Protein AF-0000000066463542 (afdb_homodimer)

Sequence (898 aa):
METLSVEIVIKILENLSKETLKVVRLTSKELSALASPLLFNRVYASSHLHDLEVLSSISRHPVLSLHVREIVFCGMFFHSSGIKTNNKSIPEDDLENGRQYYKSRLDEQNETLSSKEDLVIISTALARMPNIQMVVLTNHWLPTRDLLNHCDYETRVYGPEGQYGEGPYGDARSGGPLSRCYPRFAEKPDGWQQFIPGKISKYIRIDHGFTVMCQALSIAQVPVQMLSIDYSDPVMMDTAAIPGIYVGSFCVTLRMLNHFINAFRHLRKMSFSLFLYGFDHDCDMSDDMDNHTDEWLALMEGNVAKVFTAATDLEELAIDFTDKMHRITLNNFWGDHTWHRLRSLKLFRKRMYQNEMVELIRRHCKTLEVLHLYSIVIHGGGWPEVADVMRECVALRSLSFGRLGERVDHNNVKPVIIENLEEYVLRGGLGPIYDPDYRPQTPICASLDMETLSVEIVIKILENLSKETLKVVRLTSKELSALASPLLFNRVYASSHLHDLEVLSSISRHPVLSLHVREIVFCGMFFHSSGIKTNNKSIPEDDLENGRQYYKSRLDEQNETLSSKEDLVIISTALARMPNIQMVVLTNHWLPTRDLLNHCDYETRVYGPEGQYGEGPYGDARSGGPLSRCYPRFAEKPDGWQQFIPGKISKYIRIDHGFTVMCQALSIAQVPVQMLSIDYSDPVMMDTAAIPGIYVGSFCVTLRMLNHFINAFRHLRKMSFSLFLYGFDHDCDMSDDMDNHTDEWLALMEGNVAKVFTAATDLEELAIDFTDKMHRITLNNFWGDHTWHRLRSLKLFRKRMYQNEMVELIRRHCKTLEVLHLYSIVIHGGGWPEVADVMRECVALRSLSFGRLGERVDHNNVKPVIIENLEEYVLRGGLGPIYDPDYRPQTPICASLD

Foldseek 3Di:
DVPDDLVVLLVVLLPDFLVVLVVQLVPDVSSVLSSLLNNLQEAEAELFPVSLVVLLVQLPPLRSLASHAEYEYEQFAQDPVQLPDPDVVAPPVLNVVQSVVSVVRNVRSLVSVVVVVSLVSLLVSVLSRQNYAEYEYEFDQDDAPRLVPPAPPCPCVVPDPPPCPPADSVPQHHGHPCNRDPDPNYDTTGLDFDDPPPDPPSTDDSCVVVLSVLQSCLSSVHQYAEYEYRQDDVPDSDAFQSAWDELLVLLDDPVSLVSLLSNQQRYQEYATEYDYPDPPVPPPPDDPVVSNCSNVCSLVVLSQQSNNCSPQQHAEYHYEYGQVCQPPAPCSRNNLHARQNHAYYAYAQYEYEPVSLLSNCQSHLARHAEYEYELYEYEPDDVVVVLVSLLVRPNHNYYHYYLYWYDDDDFFTFTFDPVQSVCCSNPNHDDDRTDPPDDRPHGPVVRSD/DVPDDLVVLLVVLLPDFLVVLVVQLVPDVSSVLSSLLNNLQEAEAELFPVSLVVLLVQLPDLRSLASHAEYEYEQFAQDPVQLPDPPVVAPPVLNVVQSVVSVVRNVRSLVSVVVVVSLVSLLVSVLSRQNYAEYEYEFDQPDAPRLVPPDPPCPVVVPDPPPCDPDDVNPQHHGHPCNRDPDPNYDTTGLDFDDPPPDPPSTDDSCVVVLSVLQSCLSSVHQYAEYEYRQDDVPDPDDAFSAWDELLVLLDDPVSLVSLLSNQQRYQEYATEYDYPDPPPPPPDDDPVVSNCSNVCSLVVLSQQSNNCSNQQHAEYHYEYGQRCQVPAVCSRNNLHARQNHAEYAYHAYEYEPVSLLSNCQSHLARHAEYEYENYEYEPDDVVVVLVSLLVRPNHNYYHYYLYWYDDDPFFTFTFDPVQSVCCSNPNHDDDRTDPPDDRPHGPVVRRD

pLDDT: mean 76.53, std 20.56, range [27.59, 98.25]

Organism: Ajellomyces capsulatus (strain G186AR / H82 / ATCC MYA-2454 / RMSCC 2432) (NCBI:txid447093)

Nearest PDB structures (foldseek):
  3tsr-assembly1_E  TM=5.309E-01  e=2.185E-03  Mus musculus
  8xi3-assembly1_A  TM=5.609E-01  e=9.047E-03  Mus musculus
  3ogl-assembly1_B  TM=3.302E-01  e=1.943E-04  Arabidopsis thaliana
  7zgu-assembly1_A  TM=4.599E-01  e=2.213E-02  Homo sapiens
  5wfn-assembly2_D  TM=5.830E-01  e=1.471E-01  Homo sapiens

Radius of gyration: 33.73 Å; Cα contacts (8 Å, |Δi|>4): 1721; chains: 2; bounding box: 74×115×81 Å

Structure (mmCIF, N/CA/C/O backbone):
data_AF-0000000066463542-model_v1
#
loop_
_entity.id
_entity.type
_entity.pdbx_description
1 polymer 'F-box domain-containing protein'
#
loop_
_atom_site.group_PDB
_atom_site.id
_atom_site.type_symbol
_atom_site.label_atom_id
_atom_site.label_alt_id
_atom_site.label_comp_id
_atom_site.label_asym_id
_atom_site.label_entity_id
_atom_site.label_seq_id
_atom_site.pdbx_PDB_ins_code
_atom_site.Cartn_x
_atom_site.Cartn_y
_atom_site.Cartn_z
_atom_site.occupancy
_atom_site.B_iso_or_equiv
_atom_site.auth_seq_id
_atom_site.auth_comp_id
_atom_site.auth_asym_id
_atom_site.auth_atom_id
_atom_site.pdbx_PDB_model_num
ATOM 1 N N . MET A 1 1 ? 24.906 -0.129 37.594 1 47.53 1 MET A N 1
ATOM 2 C CA . MET A 1 1 ? 23.594 0.137 37.031 1 47.53 1 MET A CA 1
ATOM 3 C C . MET A 1 1 ? 22.578 -0.884 37.531 1 47.53 1 MET A C 1
ATOM 5 O O . MET A 1 1 ? 21.375 -0.712 37.344 1 47.53 1 MET A O 1
ATOM 9 N N . GLU A 1 2 ? 23.078 -1.938 38 1 54.16 2 GLU A N 1
ATOM 10 C CA . GLU A 1 2 ? 22.344 -3.043 38.594 1 54.16 2 GLU A CA 1
ATOM 11 C C . GLU A 1 2 ? 21.625 -2.602 39.875 1 54.16 2 GLU A C 1
ATOM 13 O O . GLU A 1 2 ? 20.672 -3.25 40.312 1 54.16 2 GLU A O 1
ATOM 18 N N . THR A 1 3 ? 22.062 -1.643 40.375 1 56.62 3 THR A N 1
ATOM 19 C CA . THR A 1 3 ? 21.531 -1.296 41.688 1 56.62 3 THR A CA 1
ATOM 20 C C . THR A 1 3 ? 20.516 -0.156 41.562 1 56.62 3 THR A C 1
ATOM 22 O O . THR A 1 3 ? 19.875 0.215 42.562 1 56.62 3 THR A O 1
ATOM 25 N N . LEU A 1 4 ? 20.5 0.449 40.469 1 58.25 4 LEU A N 1
ATOM 26 C CA . LEU A 1 4 ? 19.625 1.607 40.375 1 58.25 4 LEU A CA 1
ATOM 27 C C . LEU A 1 4 ? 18.203 1.188 39.969 1 58.25 4 LEU A C 1
ATOM 29 O O . LEU A 1 4 ? 18.031 0.198 39.25 1 58.25 4 LEU A O 1
ATOM 33 N N . SER A 1 5 ? 17.25 1.762 40.688 1 64.62 5 SER A N 1
ATOM 34 C CA . SER A 1 5 ? 15.859 1.52 40.312 1 64.62 5 SER A CA 1
ATOM 35 C C . SER A 1 5 ? 15.633 1.736 38.812 1 64.62 5 SER A C 1
ATOM 37 O O . SER A 1 5 ? 16.328 2.535 38.188 1 64.62 5 SER A O 1
ATOM 39 N N . VAL A 1 6 ? 14.836 0.883 38.188 1 64.81 6 VAL A N 1
ATOM 40 C CA . VAL A 1 6 ? 14.547 0.895 36.75 1 64.81 6 VAL A CA 1
ATOM 41 C C . VAL A 1 6 ? 14.141 2.303 36.344 1 64.81 6 VAL A C 1
ATOM 43 O O . VAL A 1 6 ? 14.516 2.754 35.25 1 64.81 6 VAL A O 1
ATOM 46 N N . GLU A 1 7 ? 13.516 2.973 37.25 1 63.69 7 GLU A N 1
ATOM 47 C CA . GLU A 1 7 ? 13.039 4.32 36.938 1 63.69 7 GLU A CA 1
ATOM 48 C C . GLU A 1 7 ? 14.203 5.289 36.781 1 63.69 7 GLU A C 1
ATOM 50 O O . GLU A 1 7 ? 14.188 6.145 35.875 1 63.69 7 GLU A O 1
ATOM 55 N N . ILE A 1 8 ? 15.102 5.16 37.625 1 63.06 8 ILE A N 1
ATOM 56 C CA . ILE A 1 8 ? 16.281 6.02 37.594 1 63.06 8 ILE A CA 1
ATOM 57 C C . ILE A 1 8 ? 17.109 5.691 36.344 1 63.06 8 ILE A C 1
ATOM 59 O O . ILE A 1 8 ? 17.625 6.59 35.688 1 63.06 8 ILE A O 1
ATOM 63 N N . VAL A 1 9 ? 17.141 4.414 36.094 1 65.75 9 VAL A N 1
ATOM 64 C CA . VAL A 1 9 ? 17.922 3.984 34.938 1 65.75 9 VAL A CA 1
ATOM 65 C C . VAL A 1 9 ? 17.297 4.559 33.656 1 65.75 9 VAL A C 1
ATOM 67 O O . VAL A 1 9 ? 18.016 5.066 32.781 1 65.75 9 VAL A O 1
ATOM 70 N N . ILE A 1 10 ? 16 4.555 33.656 1 64.94 10 ILE A N 1
ATOM 71 C CA . ILE A 1 10 ? 15.305 5.098 32.5 1 64.94 10 ILE A CA 1
ATOM 72 C C . ILE A 1 10 ? 15.602 6.59 32.375 1 64.94 10 ILE A C 1
ATOM 74 O O . ILE A 1 10 ? 15.867 7.086 31.281 1 64.94 10 ILE A O 1
ATOM 78 N N . LYS A 1 11 ? 15.617 7.176 33.5 1 64.75 11 LYS A N 1
ATOM 79 C CA . LYS A 1 11 ? 15.891 8.609 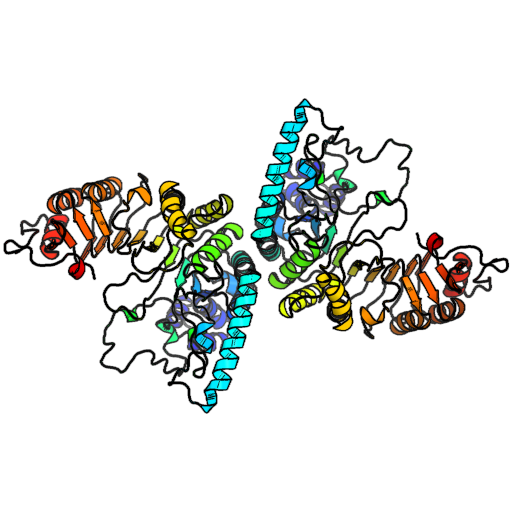33.5 1 64.75 11 LYS A CA 1
ATOM 80 C C . LYS A 1 11 ? 17.312 8.891 33.031 1 64.75 11 LYS A C 1
ATOM 82 O O . LYS A 1 11 ? 17.547 9.875 32.312 1 64.75 11 LYS A O 1
ATOM 87 N N . ILE A 1 12 ? 18.156 8.07 33.406 1 64.81 12 ILE A N 1
ATOM 88 C CA . ILE A 1 12 ? 19.547 8.211 32.969 1 64.81 12 ILE A CA 1
ATOM 89 C C . ILE A 1 12 ? 19.641 7.961 31.469 1 64.81 12 ILE A C 1
ATOM 91 O O . ILE A 1 12 ? 20.281 8.727 30.734 1 64.81 12 ILE A O 1
ATOM 95 N N . LEU A 1 13 ? 18.875 6.988 31.156 1 69.12 13 LEU A N 1
ATOM 96 C CA . LEU A 1 13 ? 18.969 6.594 29.75 1 69.12 13 LEU A CA 1
ATOM 97 C C . LEU A 1 13 ? 18.312 7.637 28.844 1 69.12 13 LEU A C 1
ATOM 99 O O . LEU A 1 13 ? 18.781 7.863 27.719 1 69.12 13 LEU A O 1
ATOM 103 N N . GLU A 1 14 ? 17.344 8.273 29.391 1 66.38 14 GLU A N 1
ATOM 104 C CA . GLU A 1 14 ? 16.641 9.312 28.656 1 66.38 14 GLU A CA 1
ATOM 105 C C . GLU A 1 14 ? 17.547 10.5 28.359 1 66.38 14 GLU A C 1
ATOM 107 O O . GLU A 1 14 ? 17.328 11.234 27.391 1 66.38 14 GLU A O 1
ATOM 112 N N . ASN A 1 15 ? 18.578 10.5 29.156 1 60.72 15 ASN A N 1
ATOM 113 C CA . ASN A 1 15 ? 19.5 11.62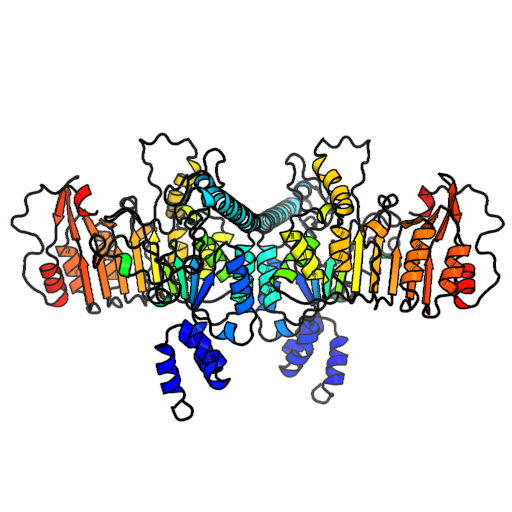5 29.016 1 60.72 15 ASN A CA 1
ATOM 114 C C . ASN A 1 15 ? 20.719 11.25 28.188 1 60.72 15 ASN A C 1
ATOM 116 O O . ASN A 1 15 ? 21.625 12.062 28 1 60.72 15 ASN A O 1
ATOM 120 N N . LEU A 1 16 ? 20.672 10.086 27.844 1 63.22 16 LEU A N 1
ATOM 121 C CA . LEU A 1 16 ? 21.812 9.648 27.047 1 63.22 16 LEU A CA 1
ATOM 122 C C . LEU A 1 16 ? 21.547 9.891 25.562 1 63.22 16 LEU A C 1
ATOM 124 O O . LEU A 1 16 ? 20.406 9.938 25.125 1 63.22 16 LEU A O 1
ATOM 128 N N . SER A 1 17 ? 22.719 10.242 24.969 1 61.91 17 SER A N 1
ATOM 129 C CA . SER A 1 17 ? 22.625 10.375 23.531 1 61.91 17 SER A CA 1
ATOM 130 C C . SER A 1 17 ? 22.203 9.062 22.875 1 61.91 17 SER A C 1
ATOM 132 O O . SER A 1 17 ? 22.344 7.992 23.484 1 61.91 17 SER A O 1
ATOM 134 N N . LYS A 1 18 ? 21.562 9.102 21.797 1 65.12 18 LYS A N 1
ATOM 135 C CA . LYS A 1 18 ? 21.125 7.895 21.094 1 65.12 18 LYS A CA 1
ATOM 136 C C . LYS A 1 18 ? 22.297 6.945 20.859 1 65.12 18 LYS A C 1
ATOM 138 O O . LYS A 1 18 ? 22.141 5.727 20.953 1 65.12 18 LYS A O 1
ATOM 143 N N . GLU A 1 19 ? 23.391 7.484 20.641 1 63.69 19 GLU A N 1
ATOM 144 C CA . GLU A 1 19 ? 24.578 6.668 20.406 1 63.69 19 GLU A CA 1
ATOM 145 C C . GLU A 1 19 ? 24.922 5.848 21.656 1 63.69 19 GLU A C 1
ATOM 147 O O . GLU A 1 19 ? 25.25 4.664 21.547 1 63.69 19 GLU A O 1
ATOM 152 N N . THR A 1 20 ? 24.844 6.668 22.672 1 65.44 20 THR A N 1
ATOM 153 C CA . THR A 1 20 ? 25.172 5.984 23.922 1 65.44 20 THR A CA 1
ATOM 154 C C . THR A 1 20 ? 24.125 4.918 24.234 1 65.44 20 THR A C 1
ATOM 156 O O . THR A 1 20 ? 24.453 3.844 24.75 1 65.44 20 THR A O 1
ATOM 159 N N . LEU A 1 21 ? 22.953 5.32 23.844 1 70.19 21 LEU A N 1
ATOM 160 C CA . LEU A 1 21 ? 21.875 4.375 24.109 1 70.19 21 LEU A CA 1
ATOM 161 C C . LEU A 1 21 ? 22.062 3.094 23.297 1 70.19 21 LEU A C 1
ATOM 163 O O . LEU A 1 21 ? 21.781 1.998 23.781 1 70.19 21 LEU A O 1
ATOM 167 N N . LYS A 1 22 ? 22.516 3.27 22.125 1 70.19 22 LYS A N 1
ATOM 168 C CA . LYS A 1 22 ? 22.781 2.098 21.297 1 70.19 22 LYS A CA 1
ATOM 169 C C . LYS A 1 22 ? 23.828 1.194 21.953 1 70.19 22 LYS A C 1
ATOM 171 O O . LYS A 1 22 ? 23.703 -0.032 21.906 1 70.19 22 LYS A O 1
ATOM 176 N N . VAL A 1 23 ? 24.828 1.8 22.547 1 71.19 23 VAL A N 1
ATOM 177 C CA . VAL A 1 23 ? 25.891 1.059 23.203 1 71.19 23 VAL A CA 1
ATOM 178 C C . VAL A 1 23 ? 25.359 0.388 24.469 1 71.19 23 VAL A C 1
ATOM 180 O O . VAL A 1 23 ? 25.703 -0.759 24.766 1 71.19 23 VAL A O 1
ATOM 183 N N . VAL A 1 24 ? 24.562 1.15 25.062 1 72.56 24 VAL A N 1
ATOM 184 C CA . VAL A 1 24 ? 24 0.66 26.328 1 72.56 24 VAL A CA 1
ATOM 185 C C . VAL A 1 24 ? 23.156 -0.581 26.062 1 72.56 24 VAL A C 1
ATOM 187 O O . VAL A 1 24 ? 23.156 -1.522 26.859 1 72.56 24 VAL A O 1
ATOM 190 N N . ARG A 1 25 ? 22.5 -0.54 24.953 1 72.69 25 ARG A N 1
ATOM 191 C CA . ARG A 1 25 ? 21.656 -1.667 24.594 1 72.69 25 ARG A CA 1
ATOM 192 C C . ARG A 1 25 ? 22.469 -2.947 24.453 1 72.69 25 ARG A C 1
ATOM 194 O O . ARG A 1 25 ? 21.969 -4.043 24.703 1 72.69 25 ARG A O 1
ATOM 201 N N . LEU A 1 26 ? 23.656 -2.785 24.062 1 70.44 26 LEU A N 1
ATOM 202 C CA . LEU A 1 26 ? 24.5 -3.934 23.781 1 70.44 26 LEU A CA 1
ATOM 203 C C . LEU A 1 26 ? 25.156 -4.461 25.062 1 70.44 26 LEU A C 1
ATOM 205 O O . LEU A 1 26 ? 25.812 -5.496 25.047 1 70.44 26 LEU A O 1
ATOM 209 N N . THR A 1 27 ? 24.984 -3.756 26.125 1 68.94 27 THR A N 1
ATOM 210 C CA . THR A 1 27 ? 25.719 -4.086 27.344 1 68.94 27 THR A CA 1
ATOM 211 C C . THR A 1 27 ? 25.016 -5.199 28.109 1 68.94 27 THR A C 1
ATOM 213 O O . THR A 1 27 ? 25.656 -6.086 28.672 1 68.94 27 THR A O 1
ATOM 216 N N . SER A 1 28 ? 23.719 -5.055 28.203 1 71.69 28 SER A N 1
ATOM 217 C CA . SER A 1 28 ? 22.953 -6.078 28.906 1 71.69 28 SER A CA 1
ATOM 218 C C . SER A 1 28 ? 21.516 -6.137 28.391 1 71.69 28 SER A C 1
ATOM 220 O O . SER A 1 28 ? 21.031 -5.176 27.781 1 71.69 28 SER A O 1
ATOM 222 N N . LYS A 1 29 ? 20.953 -7.258 28.609 1 72.5 29 LYS A N 1
ATOM 223 C CA . LYS A 1 29 ? 19.578 -7.473 28.188 1 72.5 29 LYS A CA 1
ATOM 224 C C . LYS A 1 29 ? 18.625 -6.5 28.891 1 72.5 29 LYS A C 1
ATOM 226 O O . LYS A 1 29 ? 17.672 -6.008 28.281 1 72.5 29 LYS A O 1
ATOM 231 N N . GLU A 1 30 ? 18.969 -6.27 30.125 1 67.06 30 GLU A N 1
ATOM 232 C CA . GLU A 1 30 ? 18.141 -5.367 30.906 1 67.06 30 GLU A CA 1
ATOM 233 C C . GLU A 1 30 ? 18.234 -3.936 30.391 1 67.06 30 GLU A C 1
ATOM 235 O O . GLU A 1 30 ? 17.203 -3.254 30.25 1 67.06 30 GLU A O 1
ATOM 240 N N . LEU A 1 31 ? 19.422 -3.613 30.125 1 69.88 31 LEU A N 1
ATOM 241 C CA . LEU A 1 31 ? 19.594 -2.248 29.641 1 69.88 31 LEU A CA 1
ATOM 242 C C . LEU A 1 31 ? 19.062 -2.1 28.219 1 69.88 31 LEU A C 1
ATOM 244 O O . LEU A 1 31 ? 18.547 -1.04 27.859 1 69.88 31 LEU A O 1
ATOM 248 N N . SER A 1 32 ? 19.172 -3.162 27.531 1 68.88 32 SER A N 1
ATOM 249 C CA . SER A 1 32 ? 18.594 -3.154 26.188 1 68.88 32 SER A CA 1
ATOM 250 C C . SER A 1 32 ? 17.094 -2.934 26.219 1 68.88 32 SER A C 1
ATOM 252 O O . SER A 1 32 ? 16.562 -2.131 25.453 1 68.88 32 SER A O 1
ATOM 254 N N . ALA A 1 33 ? 16.562 -3.561 27.141 1 67.94 33 ALA A N 1
ATOM 255 C CA . ALA A 1 33 ? 15.117 -3.451 27.297 1 67.94 33 ALA A CA 1
ATOM 256 C C . ALA A 1 33 ? 14.711 -2.037 27.703 1 67.94 33 ALA A C 1
ATOM 258 O O . ALA A 1 33 ? 13.664 -1.542 27.281 1 67.94 33 ALA A O 1
ATOM 259 N N . LEU A 1 34 ? 15.586 -1.459 28.484 1 66.12 34 LEU A N 1
ATOM 260 C CA . LEU A 1 34 ? 15.266 -0.129 28.984 1 66.12 34 LEU A CA 1
ATOM 261 C C . LEU A 1 34 ? 15.586 0.939 27.938 1 66.12 34 LEU A C 1
ATOM 263 O O . LEU A 1 34 ? 14.914 1.971 27.875 1 66.12 34 LEU A O 1
ATOM 267 N N . ALA A 1 35 ? 16.547 0.661 27.203 1 66.06 35 ALA A N 1
ATOM 268 C CA . ALA A 1 35 ? 17.031 1.67 26.266 1 66.06 35 ALA A CA 1
ATOM 269 C C . ALA A 1 35 ? 16.234 1.624 24.969 1 66.06 35 ALA A C 1
ATOM 271 O O . ALA A 1 35 ? 16.109 2.635 24.266 1 66.06 35 ALA A O 1
ATOM 272 N N . SER A 1 36 ? 15.68 0.479 24.75 1 67.31 36 SER A N 1
ATOM 273 C CA . SER A 1 36 ? 15.023 0.273 23.469 1 67.31 36 SER A CA 1
ATOM 274 C C . SER A 1 36 ? 13.844 1.224 23.297 1 67.31 36 SER A C 1
ATOM 276 O O . SER A 1 36 ? 13.711 1.865 22.25 1 67.31 36 SER A O 1
ATOM 278 N N . PRO A 1 37 ? 13.164 1.405 24.391 1 67.38 37 PRO A N 1
ATOM 279 C CA . PRO A 1 37 ? 12.039 2.324 24.234 1 67.38 37 PRO A CA 1
ATOM 280 C C . PRO A 1 37 ? 12.477 3.762 23.969 1 67.38 37 PRO A C 1
ATOM 282 O O . PRO A 1 37 ? 11.766 4.52 23.312 1 67.38 37 PRO A O 1
ATOM 285 N N . LEU A 1 38 ? 13.562 4.016 24.438 1 66.06 38 LEU A N 1
ATOM 286 C CA . LEU A 1 38 ? 14.039 5.383 24.281 1 66.06 38 LEU A CA 1
ATOM 287 C C . LEU A 1 38 ? 14.625 5.594 22.891 1 66.06 38 LEU A C 1
ATOM 289 O O . LEU A 1 38 ? 14.492 6.672 22.312 1 66.06 38 LEU A O 1
ATOM 293 N N . LEU A 1 39 ? 15.164 4.598 22.438 1 65.5 39 LEU A N 1
ATOM 294 C CA . LEU A 1 39 ? 15.828 4.695 21.141 1 65.5 39 LEU A CA 1
ATOM 295 C C . LEU A 1 39 ? 14.82 4.59 20 1 65.5 39 LEU A C 1
ATOM 297 O O . LEU A 1 39 ? 14.977 5.242 18.969 1 65.5 39 LEU A O 1
ATOM 301 N N . PHE A 1 40 ? 13.789 3.91 20.281 1 71.38 40 PHE A N 1
ATOM 302 C CA . PHE A 1 40 ? 12.906 3.594 19.172 1 71.38 40 PHE A CA 1
ATOM 303 C C . PHE A 1 40 ? 11.531 4.223 19.375 1 71.38 40 PHE A C 1
ATOM 305 O O . PHE A 1 40 ? 10.531 3.723 18.844 1 71.38 40 PHE A O 1
ATOM 312 N N . ASN A 1 41 ? 11.586 5.254 20.109 1 83.38 41 ASN A N 1
ATOM 313 C CA . ASN A 1 41 ? 10.336 5.969 20.312 1 83.38 41 ASN A CA 1
ATOM 314 C C . ASN A 1 41 ? 9.922 6.738 19.062 1 83.38 41 ASN A C 1
ATOM 316 O O . ASN A 1 41 ? 8.734 7 18.844 1 83.38 41 ASN A O 1
ATOM 320 N N . ARG A 1 42 ? 10.938 7.012 18.312 1 85.81 42 ARG A N 1
ATOM 321 C CA . ARG A 1 42 ? 10.703 7.754 17.078 1 85.81 42 ARG A CA 1
ATOM 322 C C . ARG A 1 42 ? 11.258 7 15.883 1 85.81 42 ARG A C 1
ATOM 324 O O . ARG A 1 42 ? 12.375 6.473 15.93 1 85.81 42 ARG A O 1
ATOM 331 N N . VAL A 1 43 ? 10.414 6.949 14.859 1 88.5 43 VAL A N 1
ATOM 332 C CA . VAL A 1 43 ? 10.875 6.328 13.625 1 88.5 43 VAL A CA 1
ATOM 333 C C . VAL A 1 43 ? 10.695 7.305 12.461 1 88.5 43 VAL A C 1
ATOM 335 O O . VAL A 1 43 ? 9.914 8.258 12.555 1 88.5 43 VAL A O 1
ATOM 338 N N . TYR A 1 44 ? 11.445 7.066 11.438 1 87.25 44 TYR A N 1
ATOM 339 C CA . TYR A 1 44 ? 11.43 7.961 10.281 1 87.25 44 TYR A CA 1
ATOM 340 C C . TYR A 1 44 ? 10.93 7.234 9.039 1 87.25 44 TYR A C 1
ATOM 342 O O . TYR A 1 44 ? 11.227 6.055 8.836 1 87.25 44 TYR A O 1
ATOM 350 N N . ALA A 1 45 ? 10.156 7.938 8.266 1 91.81 45 ALA A N 1
ATOM 351 C CA . ALA A 1 45 ? 9.68 7.477 6.969 1 91.81 45 ALA A CA 1
ATOM 352 C C . ALA A 1 45 ? 9.938 8.516 5.883 1 91.81 45 ALA A C 1
ATOM 354 O O . ALA A 1 45 ? 10.047 9.711 6.172 1 91.81 45 ALA A O 1
ATOM 355 N N . SER A 1 46 ? 10.203 8.102 4.723 1 89.94 46 SER A N 1
ATOM 356 C CA . SER A 1 46 ? 10.328 8.922 3.518 1 89.94 46 SER A CA 1
ATOM 357 C C . SER A 1 46 ? 10.016 8.109 2.266 1 89.94 46 SER A C 1
ATOM 359 O O . SER A 1 46 ? 9.578 6.961 2.355 1 89.94 46 SER A O 1
ATOM 361 N N . SER A 1 47 ? 10.203 8.711 1.129 1 90.12 47 SER A N 1
ATOM 362 C CA . SER A 1 47 ? 9.969 7.988 -0.116 1 90.12 47 SER A CA 1
ATOM 363 C C . SER A 1 47 ? 11.25 7.359 -0.643 1 90.12 47 SER A C 1
ATOM 365 O O . SER A 1 47 ? 11.305 6.902 -1.787 1 90.12 47 SER A O 1
ATOM 367 N N . HIS A 1 48 ? 12.203 7.395 0.207 1 87.75 48 HIS A N 1
ATOM 368 C CA . HIS A 1 48 ? 13.461 6.738 -0.157 1 87.75 48 HIS A CA 1
ATOM 369 C C . HIS A 1 48 ? 13.477 5.289 0.321 1 87.75 48 HIS A C 1
ATOM 371 O O . HIS A 1 48 ? 13.117 5.004 1.465 1 87.75 48 HIS A O 1
ATOM 377 N N . LEU A 1 49 ? 13.969 4.473 -0.489 1 87.94 49 LEU A N 1
ATOM 378 C CA . LEU A 1 49 ? 13.883 3.033 -0.278 1 87.94 49 LEU A CA 1
ATOM 379 C C . LEU A 1 49 ? 14.594 2.627 1.007 1 87.94 49 LEU A C 1
ATOM 381 O O . LEU A 1 49 ? 14.094 1.793 1.765 1 87.94 49 LEU A O 1
ATOM 385 N N . HIS A 1 50 ? 15.719 3.139 1.211 1 83.69 50 HIS A N 1
ATOM 386 C CA . HIS A 1 50 ? 16.484 2.762 2.393 1 83.69 50 HIS A CA 1
ATOM 387 C C . HIS A 1 50 ? 15.727 3.074 3.672 1 83.69 50 HIS A C 1
ATOM 389 O O . HIS A 1 50 ? 15.703 2.264 4.602 1 83.69 50 HIS A O 1
ATOM 395 N N . ASP A 1 51 ? 15.188 4.223 3.742 1 85.88 51 ASP A N 1
ATOM 396 C CA . ASP A 1 51 ? 14.391 4.602 4.906 1 85.88 51 ASP A CA 1
ATOM 397 C C . ASP A 1 51 ? 13.195 3.674 5.078 1 85.88 51 ASP A C 1
ATOM 399 O O . ASP A 1 51 ? 12.828 3.324 6.203 1 85.88 51 ASP A O 1
ATOM 403 N N . LEU A 1 52 ? 12.609 3.312 3.98 1 92.69 52 LEU A N 1
ATOM 404 C CA . LEU A 1 52 ? 11.445 2.432 4.008 1 92.69 52 LEU A CA 1
ATOM 405 C C . LEU A 1 52 ? 11.836 1.041 4.504 1 92.69 52 LEU A C 1
ATOM 407 O O . LEU A 1 52 ? 11.078 0.412 5.25 1 92.69 52 LEU A O 1
ATOM 411 N N . GLU A 1 53 ? 12.977 0.595 4.133 1 87.69 53 GLU A N 1
ATOM 412 C CA . GLU A 1 53 ? 13.461 -0.707 4.582 1 87.69 53 GLU A CA 1
ATOM 413 C C . GLU A 1 53 ? 13.727 -0.71 6.086 1 87.69 53 GLU A C 1
ATOM 415 O O . GLU A 1 53 ? 13.406 -1.68 6.773 1 87.69 53 GLU A O 1
ATOM 420 N N . VAL A 1 54 ? 14.305 0.342 6.527 1 86.94 54 VAL A N 1
ATOM 421 C CA . VAL A 1 54 ? 14.57 0.467 7.953 1 86.94 54 VAL A CA 1
ATOM 422 C C . VAL A 1 54 ? 13.258 0.514 8.727 1 86.94 54 VAL A C 1
ATOM 424 O O . VAL A 1 54 ? 13.102 -0.16 9.75 1 86.94 54 VAL A O 1
ATOM 427 N N . LEU A 1 55 ? 12.375 1.304 8.242 1 92 55 LEU A N 1
ATOM 428 C CA . LEU A 1 55 ? 11.055 1.381 8.867 1 92 55 LEU A CA 1
ATOM 429 C C . LEU A 1 55 ? 10.398 0.004 8.93 1 92 55 LEU A C 1
ATOM 431 O O . LEU A 1 55 ? 9.859 -0.384 9.969 1 92 55 LEU A O 1
ATOM 435 N N . SER A 1 56 ? 10.453 -0.674 7.828 1 92.56 56 SER A N 1
ATOM 436 C CA . SER A 1 56 ? 9.875 -2.012 7.75 1 92.56 56 SER A CA 1
ATOM 437 C C . SER A 1 56 ? 10.523 -2.953 8.758 1 92.56 56 SER A C 1
ATOM 439 O O . SER A 1 56 ? 9.836 -3.74 9.414 1 92.56 56 SER A O 1
ATOM 441 N N . SER A 1 57 ? 11.812 -2.875 8.883 1 89.25 57 SER A N 1
ATOM 442 C CA . SER A 1 57 ? 12.547 -3.734 9.805 1 89.25 57 SER A CA 1
ATOM 443 C C . SER A 1 57 ? 12.141 -3.463 11.25 1 89.25 57 SER A C 1
ATOM 445 O O . SER A 1 57 ? 11.945 -4.395 12.031 1 89.25 57 SER A O 1
ATOM 447 N N . ILE A 1 58 ? 12.047 -2.248 11.602 1 88.94 58 ILE A N 1
ATOM 448 C CA . ILE A 1 58 ? 11.656 -1.873 12.953 1 88.94 58 ILE A CA 1
ATOM 449 C C . ILE A 1 58 ? 10.234 -2.357 13.227 1 88.94 58 ILE A C 1
ATOM 451 O O . ILE A 1 58 ? 9.953 -2.904 14.297 1 88.94 58 ILE A O 1
ATOM 455 N N . SER A 1 59 ? 9.336 -2.166 12.289 1 93.19 59 SER A N 1
ATOM 456 C CA . SER A 1 59 ? 7.934 -2.52 12.469 1 93.19 59 SER A CA 1
ATOM 457 C C . SER A 1 59 ? 7.758 -4.023 12.641 1 93.19 59 SER A C 1
ATOM 459 O O . SER A 1 59 ? 6.812 -4.473 13.297 1 93.19 59 SER A O 1
ATOM 461 N N . ARG A 1 60 ? 8.656 -4.789 12.133 1 89.75 60 ARG A N 1
ATOM 462 C CA . ARG A 1 60 ? 8.547 -6.242 12.188 1 89.75 60 ARG A CA 1
ATOM 463 C C . ARG A 1 60 ? 9.117 -6.785 13.492 1 89.75 60 ARG A C 1
ATOM 465 O O . ARG A 1 60 ? 8.844 -7.926 13.867 1 89.75 60 ARG A O 1
ATOM 472 N N . HIS A 1 61 ? 9.938 -5.984 14.055 1 86.25 61 HIS A N 1
ATOM 473 C CA . HIS A 1 61 ? 10.539 -6.434 15.305 1 86.25 61 HIS A CA 1
ATOM 474 C C . HIS A 1 61 ? 9.5 -6.492 16.422 1 86.25 61 HIS A C 1
ATOM 476 O O . HIS A 1 61 ? 8.836 -5.492 16.703 1 86.25 61 HIS A O 1
ATOM 482 N N . PRO A 1 62 ? 9.32 -7.598 17.031 1 82.06 62 PRO A N 1
ATOM 483 C CA . PRO A 1 62 ? 8.227 -7.812 17.984 1 82.06 62 PRO A CA 1
ATOM 484 C C . PRO A 1 62 ? 8.281 -6.859 19.172 1 82.06 62 PRO A C 1
ATOM 486 O O . PRO A 1 62 ? 7.246 -6.523 19.75 1 82.06 62 PRO A O 1
ATOM 489 N N . VAL A 1 63 ? 9.43 -6.387 19.531 1 79.56 63 VAL A N 1
ATOM 490 C CA . VAL A 1 63 ? 9.562 -5.539 20.719 1 79.56 63 VAL A CA 1
ATOM 491 C C . VAL A 1 63 ? 9.633 -4.074 20.297 1 79.56 63 VAL A C 1
ATOM 493 O O . VAL A 1 63 ? 8.93 -3.227 20.859 1 79.56 63 VAL A O 1
ATOM 496 N N . LEU A 1 64 ? 10.43 -3.789 19.312 1 83.38 64 LEU A N 1
ATOM 497 C CA . LEU A 1 64 ? 10.664 -2.404 18.922 1 83.38 64 LEU A CA 1
ATOM 498 C C . LEU A 1 64 ? 9.383 -1.764 18.391 1 83.38 64 LEU A C 1
ATOM 500 O O . LEU A 1 64 ? 9.141 -0.578 18.625 1 83.38 64 LEU A O 1
ATOM 504 N N . SER A 1 65 ? 8.594 -2.529 17.688 1 89.5 65 SER A N 1
ATOM 505 C CA . SER A 1 65 ? 7.375 -2.01 17.078 1 89.5 65 SER A CA 1
ATOM 506 C C . SER A 1 65 ? 6.402 -1.485 18.125 1 89.5 65 SER A C 1
ATOM 508 O O . SER A 1 65 ? 5.625 -0.568 17.859 1 89.5 65 SER A O 1
ATOM 510 N N . LEU A 1 66 ? 6.555 -1.968 19.328 1 87.62 66 LEU A N 1
ATOM 511 C CA . LEU A 1 66 ? 5.621 -1.613 20.391 1 87.62 66 LEU A CA 1
ATOM 512 C C . LEU A 1 66 ? 6.051 -0.327 21.094 1 87.62 66 LEU A C 1
ATOM 514 O O . LEU A 1 66 ? 5.254 0.295 21.797 1 87.62 66 LEU A O 1
ATOM 518 N N . HIS A 1 67 ? 7.266 0.05 20.859 1 85.5 67 HIS A N 1
ATOM 519 C CA . HIS A 1 67 ? 7.785 1.208 21.578 1 85.5 67 HIS A CA 1
ATOM 520 C C . HIS A 1 67 ? 7.656 2.479 20.75 1 85.5 67 HIS A C 1
ATOM 522 O O . HIS A 1 67 ? 7.797 3.586 21.266 1 85.5 67 HIS A O 1
ATOM 528 N N . VAL A 1 68 ? 7.312 2.34 19.516 1 90.69 68 VAL A N 1
ATOM 529 C CA . VAL A 1 68 ? 7.258 3.5 18.625 1 90.69 68 VAL A CA 1
ATOM 530 C C . VAL A 1 68 ? 6.047 4.363 18.984 1 90.69 68 VAL A C 1
ATOM 532 O O . VAL A 1 68 ? 4.922 3.863 19.078 1 90.69 68 VAL A O 1
ATOM 535 N N . ARG A 1 69 ? 6.324 5.66 19.156 1 91.94 69 ARG A N 1
ATOM 536 C CA . ARG A 1 69 ? 5.254 6.582 19.531 1 91.94 69 ARG A CA 1
ATOM 537 C C . ARG A 1 69 ? 5.098 7.688 18.484 1 91.94 69 ARG A C 1
ATOM 539 O O . ARG A 1 69 ? 4.035 8.297 18.375 1 91.94 69 ARG A O 1
ATOM 546 N N . GLU A 1 70 ? 6.176 7.918 17.812 1 92.06 70 GLU A N 1
ATOM 547 C CA . GLU A 1 70 ? 6.195 9.016 16.844 1 92.06 70 GLU A CA 1
ATOM 548 C C . GLU A 1 70 ? 6.777 8.562 15.508 1 92.06 70 GLU A C 1
ATOM 550 O O . GLU A 1 70 ? 7.777 7.84 15.477 1 92.06 70 GLU A O 1
ATOM 555 N N . ILE A 1 71 ? 6.121 8.945 14.445 1 93.38 71 ILE A N 1
ATOM 556 C CA . ILE A 1 71 ? 6.66 8.727 13.102 1 93.38 71 ILE A CA 1
ATOM 557 C C . ILE A 1 71 ? 6.855 10.062 12.398 1 93.38 71 ILE A C 1
ATOM 559 O O . ILE A 1 71 ? 5.965 10.922 12.422 1 93.38 71 ILE A O 1
ATOM 563 N N . VAL A 1 72 ? 8.039 10.305 11.875 1 89.5 72 VAL A N 1
ATOM 564 C CA . VAL A 1 72 ? 8.375 11.523 11.148 1 89.5 72 VAL A CA 1
ATOM 565 C C . VAL A 1 72 ? 8.516 11.211 9.656 1 89.5 72 VAL A C 1
ATOM 567 O O . VAL A 1 72 ? 9.367 10.414 9.266 1 89.5 72 VAL A O 1
ATOM 570 N N . PHE A 1 73 ? 7.703 11.805 8.859 1 92.62 73 PHE A N 1
ATOM 571 C CA . PHE A 1 73 ? 7.855 11.688 7.41 1 92.62 73 PHE A CA 1
ATOM 572 C C . PHE A 1 73 ? 8.695 12.828 6.855 1 92.62 73 PHE A C 1
ATOM 574 O O . PHE A 1 73 ? 8.328 14 6.977 1 92.62 73 PHE A O 1
ATOM 581 N N . CYS A 1 74 ? 9.672 12.453 6.219 1 85.81 74 CYS A N 1
ATOM 582 C CA . CYS A 1 74 ? 10.578 13.438 5.641 1 85.81 74 CYS A CA 1
ATOM 583 C C . CYS A 1 74 ? 10.328 13.602 4.145 1 85.81 74 CYS A C 1
ATOM 585 O O . CYS A 1 74 ? 10.609 12.695 3.363 1 85.81 74 CYS A O 1
ATOM 587 N N . GLY A 1 75 ? 9.859 14.789 3.771 1 85.38 75 GLY A N 1
ATOM 588 C CA . GLY A 1 75 ? 9.523 15.062 2.383 1 85.38 75 GLY A CA 1
ATOM 589 C C . GLY A 1 75 ? 10.641 15.75 1.624 1 85.38 75 GLY A C 1
ATOM 590 O O . GLY A 1 75 ? 10.43 16.797 1.016 1 85.38 75 GLY A O 1
ATOM 591 N N . MET A 1 76 ? 11.797 15.195 1.69 1 81.38 76 MET A N 1
ATOM 592 C CA . MET A 1 76 ? 12.914 15.648 0.867 1 81.38 76 MET A CA 1
ATOM 593 C C . MET A 1 76 ? 13.086 14.766 -0.359 1 81.38 76 MET A C 1
ATOM 595 O O . MET A 1 76 ? 13.156 13.539 -0.239 1 81.38 76 MET A O 1
ATOM 599 N N . PHE A 1 77 ? 13.219 15.469 -1.481 1 84.44 77 PHE A N 1
ATOM 600 C CA . PHE A 1 77 ? 13.203 14.672 -2.703 1 84.44 77 PHE A CA 1
ATOM 601 C C . PHE A 1 77 ? 14.367 15.039 -3.607 1 84.44 77 PHE A C 1
ATOM 603 O O . PHE A 1 77 ? 14.836 16.188 -3.588 1 84.44 77 PHE A O 1
ATOM 610 N N . PHE A 1 78 ? 14.82 14.086 -4.312 1 83.81 78 PHE A N 1
ATOM 611 C CA . PHE A 1 78 ? 15.781 14.305 -5.391 1 83.81 78 PHE A CA 1
ATOM 612 C C . PHE A 1 78 ? 15.078 14.82 -6.641 1 83.81 78 PHE A C 1
ATOM 614 O O . PHE A 1 78 ? 13.977 14.375 -6.973 1 83.81 78 PHE A O 1
ATOM 621 N N . HIS A 1 79 ? 15.766 15.781 -7.246 1 81.25 79 HIS A N 1
ATOM 622 C CA . HIS A 1 79 ? 15.203 16.375 -8.453 1 81.25 79 HIS A CA 1
ATOM 623 C C . HIS A 1 79 ? 16.172 16.266 -9.625 1 81.25 79 HIS A C 1
ATOM 625 O O . HIS A 1 79 ? 17.391 16.344 -9.438 1 81.25 79 HIS A O 1
ATOM 631 N N . SER A 1 80 ? 15.594 16.109 -10.789 1 79.75 80 SER A N 1
ATOM 632 C CA . SER A 1 80 ? 16.422 15.969 -11.977 1 79.75 80 SER A CA 1
ATOM 633 C C . SER A 1 80 ? 17.312 17.188 -12.172 1 79.75 80 SER A C 1
ATOM 635 O O . SER A 1 80 ? 18.422 17.078 -12.711 1 79.75 80 SER A O 1
ATOM 637 N N . SER A 1 81 ? 16.844 18.328 -11.805 1 75.25 81 SER A N 1
ATOM 638 C CA . SER A 1 81 ? 17.625 19.547 -11.938 1 75.25 81 SER A CA 1
ATOM 639 C C . SER A 1 81 ? 18.875 19.484 -11.086 1 75.25 81 SER A C 1
ATOM 641 O O . SER A 1 81 ? 19.859 20.203 -11.359 1 75.25 81 SER A O 1
ATOM 643 N N . GLY A 1 82 ? 18.875 18.719 -10.125 1 70.94 82 GLY A N 1
ATOM 644 C CA . GLY A 1 82 ? 20.016 18.594 -9.234 1 70.94 82 GLY A CA 1
ATOM 645 C C . GLY A 1 82 ? 21.188 17.859 -9.859 1 70.94 82 GLY A C 1
ATOM 646 O O . GLY A 1 82 ? 22.328 17.984 -9.398 1 70.94 82 GLY A O 1
ATOM 647 N N . ILE A 1 83 ? 20.891 17.094 -10.852 1 68.69 83 ILE A N 1
ATOM 648 C CA . ILE A 1 83 ? 21.969 16.344 -11.523 1 68.69 83 ILE A CA 1
ATOM 649 C C . ILE A 1 83 ? 22.938 17.328 -12.18 1 68.69 83 ILE A C 1
ATOM 651 O O . ILE A 1 83 ? 24.141 17.094 -12.188 1 68.69 83 ILE A O 1
ATOM 655 N N . LYS A 1 84 ? 22.344 18.328 -12.695 1 67.62 84 LYS A N 1
ATOM 656 C CA . LYS A 1 84 ? 23.125 19.25 -13.516 1 67.62 84 LYS A CA 1
ATOM 657 C C . LYS A 1 84 ? 23.797 20.297 -12.656 1 67.62 84 LYS A C 1
ATOM 659 O O . LYS A 1 84 ? 24.594 21.109 -13.156 1 67.62 84 LYS A O 1
ATOM 664 N N . THR A 1 85 ? 23.422 20.203 -11.344 1 62.12 85 THR A N 1
ATOM 665 C CA . THR A 1 85 ? 23.953 21.281 -10.523 1 62.12 85 THR A CA 1
ATOM 666 C C . THR A 1 85 ? 25.453 21.109 -10.305 1 62.12 85 THR A C 1
ATOM 668 O O . THR A 1 85 ? 25.922 20 -10.008 1 62.12 85 THR A O 1
ATOM 671 N N . ASN A 1 86 ? 26.141 21.797 -10.977 1 61.94 86 ASN A N 1
ATOM 672 C CA . ASN A 1 86 ? 27.578 21.891 -10.734 1 61.94 86 ASN A CA 1
ATOM 673 C C . ASN A 1 86 ? 27.875 22.594 -9.414 1 61.94 86 ASN A C 1
ATOM 675 O O . ASN A 1 86 ? 28.094 23.797 -9.383 1 61.94 86 ASN A O 1
ATOM 679 N N . ASN A 1 87 ? 27.641 21.875 -8.438 1 61.25 87 ASN A N 1
ATOM 680 C CA . ASN A 1 87 ? 27.953 22.422 -7.121 1 61.25 87 ASN A CA 1
ATOM 681 C C . ASN A 1 87 ? 29.453 22.625 -6.93 1 61.25 87 ASN A C 1
ATOM 683 O O . ASN A 1 87 ? 30.203 21.656 -6.871 1 61.25 87 ASN A O 1
ATOM 687 N N . LYS A 1 88 ? 29.781 23.766 -6.969 1 64.25 88 LYS A N 1
ATOM 688 C CA . LYS A 1 88 ? 31.188 24.188 -6.898 1 64.25 88 LYS A CA 1
ATOM 689 C C . LYS A 1 88 ? 31.844 23.656 -5.625 1 64.25 88 LYS A C 1
ATOM 691 O O . LYS A 1 88 ? 33.062 23.578 -5.551 1 64.25 88 LYS A O 1
ATOM 696 N N . SER A 1 89 ? 30.938 23.297 -4.66 1 65.12 89 SER A N 1
ATOM 697 C CA . SER A 1 89 ? 31.531 22.844 -3.402 1 65.12 89 SER A CA 1
ATOM 698 C C . SER A 1 89 ? 31.984 21.391 -3.496 1 65.12 89 SER A C 1
ATOM 700 O O . SER A 1 89 ? 32.719 20.922 -2.641 1 65.12 89 SER A O 1
ATOM 702 N N . ILE A 1 90 ? 31.656 20.781 -4.52 1 67.69 90 ILE A N 1
ATOM 703 C CA . ILE A 1 90 ? 32.031 19.391 -4.699 1 67.69 90 ILE A CA 1
ATOM 704 C C . ILE A 1 90 ? 33.312 19.297 -5.52 1 67.69 90 ILE A C 1
ATOM 706 O O . ILE A 1 90 ? 33.406 19.875 -6.609 1 67.69 90 ILE A O 1
ATOM 710 N N . PRO A 1 91 ? 34.281 18.75 -4.859 1 72.69 91 PRO A N 1
ATOM 711 C CA . PRO A 1 91 ? 35.531 18.594 -5.613 1 72.69 91 PRO A CA 1
ATOM 712 C C . PRO A 1 91 ? 35.281 17.969 -6.992 1 72.69 91 PRO A C 1
ATOM 714 O O . PRO A 1 91 ? 34.438 17.094 -7.145 1 72.69 91 PRO A O 1
ATOM 717 N N . GLU A 1 92 ? 36.031 18.5 -7.895 1 73.69 92 GLU A N 1
ATOM 718 C CA . GLU A 1 92 ? 35.906 18.109 -9.297 1 73.69 92 GLU A CA 1
ATOM 719 C C . GLU A 1 92 ? 36.031 16.594 -9.453 1 73.69 92 GLU A C 1
ATOM 721 O O . GLU A 1 92 ? 35.344 15.984 -10.266 1 73.69 92 GLU A O 1
ATOM 726 N N . ASP A 1 93 ? 36.875 16.062 -8.641 1 74.5 93 ASP A N 1
ATOM 727 C CA . ASP A 1 93 ? 37.125 14.625 -8.742 1 74.5 93 ASP A CA 1
ATOM 728 C C . ASP A 1 93 ? 35.906 13.82 -8.305 1 74.5 93 ASP A C 1
ATOM 730 O O . ASP A 1 93 ? 35.719 12.68 -8.727 1 74.5 93 ASP A O 1
ATOM 734 N N . ASP A 1 94 ? 35.125 14.492 -7.551 1 80.25 94 ASP A N 1
ATOM 735 C CA . ASP A 1 94 ? 34 13.781 -6.957 1 80.25 94 ASP A CA 1
ATOM 736 C C . ASP A 1 94 ? 32.719 14.102 -7.688 1 80.25 94 ASP A C 1
ATOM 738 O O . ASP A 1 94 ? 31.656 13.523 -7.391 1 80.25 94 ASP A O 1
ATOM 742 N N . LEU A 1 95 ? 32.875 14.961 -8.617 1 80.25 95 LEU A N 1
ATOM 743 C CA . LEU A 1 95 ? 31.672 15.461 -9.281 1 80.25 95 LEU A CA 1
ATOM 744 C C . LEU A 1 95 ? 30.938 14.336 -10 1 80.25 95 LEU A C 1
ATOM 746 O O . LEU A 1 95 ? 29.719 14.234 -9.906 1 80.25 95 LEU A O 1
ATOM 750 N N . GLU A 1 96 ? 31.766 13.57 -10.625 1 83.38 96 GLU A N 1
ATOM 751 C CA . GLU A 1 96 ? 31.125 12.492 -11.375 1 83.38 96 GLU A CA 1
ATOM 752 C C . GLU A 1 96 ? 30.516 11.453 -10.438 1 83.38 96 GLU A C 1
ATOM 754 O O . GLU A 1 96 ? 29.422 10.945 -10.695 1 83.38 96 GLU A O 1
ATOM 759 N N . ASN A 1 97 ? 31.219 11.188 -9.43 1 83.62 97 ASN A N 1
ATOM 760 C CA . ASN A 1 97 ? 30.688 10.258 -8.438 1 83.62 97 ASN A CA 1
ATOM 761 C C . ASN A 1 97 ? 29.422 10.805 -7.777 1 83.62 97 ASN A C 1
ATOM 763 O O . ASN A 1 97 ? 28.484 10.055 -7.516 1 83.62 97 ASN A O 1
ATOM 767 N N . GLY A 1 98 ? 29.469 12.023 -7.539 1 83.31 98 GLY A N 1
ATOM 768 C CA . GLY A 1 98 ? 28.312 12.664 -6.949 1 83.31 98 GLY A CA 1
ATOM 769 C C . GLY A 1 98 ? 27.109 12.664 -7.867 1 83.31 98 GLY A C 1
ATOM 770 O O . GLY A 1 98 ? 25.969 12.438 -7.422 1 83.31 98 GLY A O 1
ATOM 771 N N . ARG A 1 99 ? 27.438 12.898 -9.062 1 86.81 99 ARG A N 1
ATOM 772 C CA . ARG A 1 99 ? 26.375 12.906 -10.062 1 86.81 99 ARG A CA 1
ATOM 773 C C . ARG A 1 99 ? 25.766 11.523 -10.219 1 86.81 99 ARG A C 1
ATOM 775 O O . ARG A 1 99 ? 24.547 11.391 -10.344 1 86.81 99 ARG A O 1
ATOM 782 N N . GLN A 1 100 ? 26.562 10.578 -10.242 1 86.88 100 GLN A N 1
ATOM 783 C CA . GLN A 1 100 ? 26.078 9.203 -10.375 1 86.88 100 GLN A CA 1
ATOM 784 C C . GLN A 1 100 ? 25.266 8.789 -9.156 1 86.88 100 GLN A C 1
ATOM 786 O O . GLN A 1 100 ? 24.234 8.117 -9.297 1 86.88 100 GLN A O 1
ATOM 791 N N . TYR A 1 101 ? 25.719 9.164 -8.07 1 85.94 101 TYR A N 1
ATOM 792 C CA . TYR A 1 101 ? 25 8.875 -6.836 1 85.94 101 TYR A CA 1
ATOM 793 C C . TYR A 1 101 ? 23.609 9.523 -6.848 1 85.94 101 TYR A C 1
ATOM 795 O O . TYR A 1 101 ? 22.609 8.875 -6.543 1 85.94 101 TYR A O 1
ATOM 803 N N . TYR A 1 102 ? 23.656 10.719 -7.234 1 86.75 102 TYR A N 1
ATOM 804 C CA . TYR A 1 102 ? 22.406 11.477 -7.262 1 86.75 102 TYR A CA 1
ATOM 805 C C . TYR A 1 102 ? 21.422 10.867 -8.25 1 86.75 102 TYR A C 1
ATOM 807 O O . TYR A 1 102 ? 20.234 10.734 -7.957 1 86.75 102 TYR A O 1
ATOM 815 N N . LYS A 1 103 ? 21.953 10.523 -9.305 1 88.81 103 LYS A N 1
ATOM 816 C CA . LYS A 1 103 ? 21.125 9.93 -10.344 1 88.81 103 LYS A CA 1
ATOM 817 C C . LYS A 1 103 ? 20.531 8.609 -9.883 1 88.81 103 LYS A C 1
ATOM 819 O O . LYS A 1 103 ? 19.344 8.328 -10.125 1 88.81 103 LYS A O 1
ATOM 824 N N . SER A 1 104 ? 21.281 7.805 -9.281 1 88 104 SER A N 1
ATOM 825 C CA . SER A 1 104 ? 20.797 6.516 -8.789 1 88 104 SER A CA 1
ATOM 826 C C . SER A 1 104 ? 19.688 6.691 -7.758 1 88 104 SER A C 1
ATOM 828 O O . SER A 1 104 ? 18.703 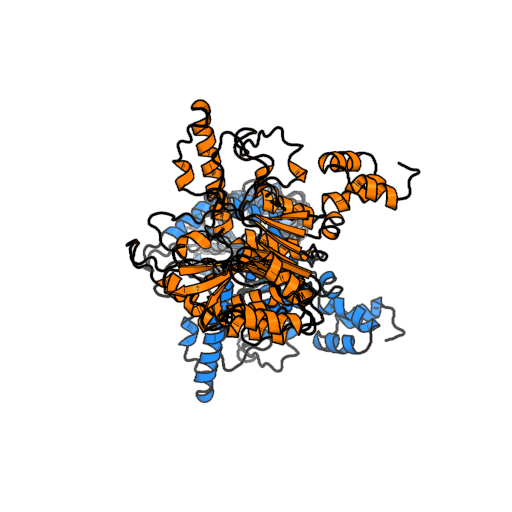5.957 -7.777 1 88 104 SER A O 1
ATOM 830 N N . ARG A 1 105 ? 19.859 7.645 -6.922 1 88 105 ARG A N 1
ATOM 831 C CA . ARG A 1 105 ? 18.859 7.91 -5.891 1 88 105 ARG A CA 1
ATOM 832 C C . ARG A 1 105 ? 17.578 8.469 -6.5 1 88 105 ARG A C 1
ATOM 834 O O . ARG A 1 105 ? 16.484 8.156 -6.043 1 88 105 ARG A O 1
ATOM 841 N N . LEU A 1 106 ? 17.812 9.281 -7.445 1 87.88 106 LEU A N 1
ATOM 842 C CA . LEU A 1 106 ? 16.656 9.844 -8.148 1 87.88 106 LEU A CA 1
ATOM 843 C C . LEU A 1 106 ? 15.859 8.742 -8.836 1 87.88 106 LEU A C 1
ATOM 845 O O . LEU A 1 106 ? 14.625 8.734 -8.773 1 87.88 106 LEU A O 1
ATOM 849 N N . ASP A 1 107 ? 16.562 7.883 -9.445 1 88 107 ASP A N 1
ATOM 850 C CA . ASP A 1 107 ? 15.906 6.781 -10.141 1 88 107 ASP A CA 1
ATOM 851 C C . ASP A 1 107 ? 15.148 5.891 -9.156 1 88 107 ASP A C 1
ATOM 853 O O . ASP A 1 107 ? 14.008 5.492 -9.422 1 88 107 ASP A O 1
ATOM 857 N N . GLU A 1 108 ? 15.734 5.59 -8.117 1 89.56 108 GLU A N 1
ATOM 858 C CA . GLU A 1 108 ? 15.094 4.777 -7.082 1 89.56 108 GLU A CA 1
ATOM 859 C C . GLU A 1 108 ? 13.859 5.473 -6.52 1 89.56 108 GLU A C 1
ATOM 861 O O . GLU A 1 108 ? 12.828 4.836 -6.312 1 89.56 108 GLU A O 1
ATOM 866 N N . GLN A 1 109 ? 14.031 6.688 -6.262 1 88.5 109 GLN A N 1
ATOM 867 C CA . GLN A 1 109 ? 12.922 7.488 -5.758 1 88.5 109 GLN A CA 1
ATOM 868 C C . GLN A 1 109 ? 11.75 7.48 -6.738 1 88.5 109 GLN A C 1
ATOM 870 O O . GLN A 1 109 ? 10.602 7.301 -6.336 1 88.5 109 GLN A O 1
ATOM 875 N N . ASN A 1 110 ? 12.094 7.695 -7.934 1 88.19 110 ASN A N 1
ATOM 876 C CA . ASN A 1 110 ? 11.055 7.73 -8.953 1 88.19 110 ASN A CA 1
ATOM 877 C C . ASN A 1 110 ? 10.312 6.398 -9.047 1 88.19 110 ASN A C 1
ATOM 879 O O . ASN A 1 110 ? 9.094 6.371 -9.234 1 88.19 110 ASN A O 1
ATOM 883 N N . GLU A 1 111 ? 11.023 5.375 -8.906 1 88.31 111 GLU A N 1
ATOM 884 C CA . GLU A 1 111 ? 10.391 4.059 -8.93 1 88.31 111 GLU A CA 1
ATOM 885 C C . GLU A 1 111 ? 9.484 3.863 -7.719 1 88.31 111 GLU A C 1
ATOM 887 O O . GLU A 1 111 ? 8.375 3.34 -7.848 1 88.31 111 GLU A O 1
ATOM 892 N N . THR A 1 112 ? 9.922 4.25 -6.586 1 91.44 112 THR A N 1
ATOM 893 C CA . THR A 1 112 ? 9.148 4.137 -5.355 1 91.44 112 THR A CA 1
ATOM 894 C C . THR A 1 112 ? 7.855 4.938 -5.457 1 91.44 112 THR A C 1
ATOM 896 O O . THR A 1 112 ? 6.789 4.457 -5.066 1 91.44 112 THR A O 1
ATOM 899 N N . LEU A 1 113 ? 8 6.121 -5.98 1 89.25 113 LEU A N 1
ATOM 900 C CA . LEU A 1 113 ? 6.855 7.016 -6.07 1 89.25 113 LEU A CA 1
ATOM 901 C C . LEU A 1 113 ? 5.867 6.531 -7.129 1 89.25 113 LEU A C 1
ATOM 903 O O . LEU A 1 113 ? 4.656 6.562 -6.914 1 89.25 113 LEU A O 1
ATOM 907 N N . SER A 1 114 ? 6.398 6.074 -8.25 1 85 114 SER A N 1
ATOM 908 C CA . SER A 1 114 ? 5.535 5.621 -9.336 1 85 114 SER A CA 1
ATOM 909 C C . SER A 1 114 ? 4.766 4.363 -8.938 1 85 114 SER A C 1
ATOM 911 O O . SER A 1 114 ? 3.611 4.188 -9.336 1 85 114 SER A O 1
ATOM 913 N N . SER A 1 115 ? 5.406 3.543 -8.18 1 87.06 115 SER A N 1
ATOM 914 C CA . SER A 1 115 ? 4.766 2.305 -7.75 1 87.06 115 SER A CA 1
ATOM 915 C C . SER A 1 115 ? 3.996 2.502 -6.449 1 87.06 115 SER A C 1
ATOM 917 O O . SER A 1 115 ? 3.361 1.57 -5.949 1 87.06 115 SER A O 1
ATOM 919 N N . LYS A 1 116 ? 4.035 3.664 -5.848 1 91.12 116 LYS A N 1
ATOM 920 C CA . LYS A 1 116 ? 3.414 4.012 -4.574 1 91.12 116 LYS A CA 1
ATOM 921 C C . LYS A 1 116 ? 3.85 3.053 -3.471 1 91.12 116 LYS A C 1
ATOM 923 O O . LYS A 1 116 ? 3.051 2.684 -2.607 1 91.12 116 LYS A O 1
ATOM 928 N N . GLU A 1 117 ? 5.055 2.609 -3.635 1 93.81 117 GLU A N 1
ATOM 929 C CA . GLU A 1 117 ? 5.57 1.647 -2.664 1 93.81 117 GLU A CA 1
ATOM 930 C C . GLU A 1 117 ? 5.754 2.293 -1.293 1 93.81 117 GLU A C 1
ATOM 932 O O . GLU A 1 117 ? 5.711 1.609 -0.268 1 93.81 117 GLU A O 1
ATOM 937 N N . ASP A 1 118 ? 6.062 3.609 -1.312 1 94.56 118 ASP A N 1
ATOM 938 C CA . ASP A 1 118 ? 6.176 4.289 -0.026 1 94.56 118 ASP A CA 1
ATOM 939 C C . ASP A 1 118 ? 4.879 4.172 0.772 1 94.56 118 ASP A C 1
ATOM 941 O O . ASP A 1 118 ? 4.895 3.783 1.941 1 94.56 118 ASP A O 1
ATOM 945 N N . LEU A 1 119 ? 3.752 4.426 0.088 1 96.94 119 LEU A N 1
ATOM 946 C CA . LEU A 1 119 ? 2.455 4.301 0.744 1 96.94 119 LEU A CA 1
ATOM 947 C C . LEU A 1 119 ? 2.232 2.875 1.24 1 96.94 119 LEU A C 1
ATOM 949 O O . LEU A 1 119 ? 1.784 2.67 2.371 1 96.94 119 LEU A O 1
ATOM 953 N N . VAL A 1 120 ? 2.535 1.883 0.438 1 97.38 120 VAL A N 1
ATOM 954 C CA . VAL A 1 120 ? 2.295 0.483 0.772 1 97.38 120 VAL A CA 1
ATOM 955 C C . VAL A 1 120 ? 3.127 0.091 1.991 1 97.38 120 VAL A C 1
ATOM 957 O O . VAL A 1 120 ? 2.602 -0.478 2.951 1 97.38 120 VAL A O 1
ATOM 960 N N . ILE A 1 121 ? 4.387 0.359 1.967 1 97.38 121 ILE A N 1
ATOM 961 C CA . ILE A 1 121 ? 5.305 -0.052 3.025 1 97.38 121 ILE A CA 1
ATOM 962 C C . ILE A 1 121 ? 4.961 0.681 4.32 1 97.38 121 ILE A C 1
ATOM 964 O O . ILE A 1 121 ? 4.938 0.077 5.395 1 97.38 121 ILE A O 1
ATOM 968 N N . ILE A 1 122 ? 4.695 1.979 4.219 1 97.88 122 ILE A N 1
ATOM 969 C CA . ILE A 1 122 ? 4.375 2.758 5.406 1 97.88 122 ILE A CA 1
ATOM 970 C C . ILE A 1 122 ? 3.078 2.242 6.031 1 97.88 122 ILE A C 1
ATOM 972 O O . ILE A 1 122 ? 2.998 2.053 7.246 1 97.88 122 ILE A O 1
ATOM 976 N N . SER A 1 123 ? 2.045 2.037 5.211 1 98 123 SER A N 1
ATOM 977 C CA . SER A 1 123 ? 0.777 1.526 5.723 1 98 123 SER A CA 1
ATOM 978 C C . SER A 1 123 ? 0.957 0.167 6.391 1 98 123 SER A C 1
ATOM 980 O O . SER A 1 123 ? 0.381 -0.091 7.449 1 98 123 SER A O 1
ATOM 982 N N . THR A 1 124 ? 1.735 -0.693 5.75 1 97.25 124 THR A N 1
ATOM 983 C CA . THR A 1 124 ? 2.014 -2.018 6.293 1 97.25 124 THR A CA 1
ATOM 984 C C . THR A 1 124 ? 2.76 -1.915 7.621 1 97.25 124 THR A C 1
ATOM 986 O O . THR A 1 124 ? 2.465 -2.654 8.562 1 97.25 124 THR A O 1
ATOM 989 N N . ALA A 1 125 ? 3.732 -1.018 7.699 1 97.06 125 ALA A N 1
ATOM 990 C CA . ALA A 1 125 ? 4.5 -0.816 8.93 1 97.06 125 ALA A CA 1
ATOM 991 C C . ALA A 1 125 ? 3.611 -0.287 10.047 1 97.06 125 ALA A C 1
ATOM 993 O O . ALA A 1 125 ? 3.705 -0.741 11.195 1 97.06 125 ALA A O 1
ATOM 994 N N . LEU A 1 126 ? 2.74 0.667 9.703 1 97.12 126 LEU A N 1
ATOM 995 C CA . LEU A 1 126 ? 1.855 1.274 10.688 1 97.12 126 LEU A CA 1
ATOM 996 C C . LEU A 1 126 ? 0.927 0.232 11.305 1 97.12 126 LEU A C 1
ATOM 998 O O . LEU A 1 126 ? 0.581 0.319 12.484 1 97.12 126 LEU A O 1
ATOM 1002 N N . ALA A 1 127 ? 0.544 -0.737 10.5 1 95.06 127 ALA A N 1
ATOM 1003 C CA . ALA A 1 127 ? -0.346 -1.793 10.977 1 95.06 127 ALA A CA 1
ATOM 1004 C C . ALA A 1 127 ? 0.296 -2.586 12.109 1 95.06 127 ALA A C 1
ATOM 1006 O O . ALA A 1 127 ? -0.403 -3.162 12.945 1 95.06 127 ALA A O 1
ATOM 1007 N N . ARG A 1 128 ? 1.624 -2.529 12.195 1 93.88 128 ARG A N 1
ATOM 1008 C CA . ARG A 1 128 ? 2.357 -3.301 13.195 1 93.88 128 ARG A CA 1
ATOM 1009 C C . ARG A 1 128 ? 2.771 -2.424 14.375 1 93.88 128 ARG A C 1
ATOM 1011 O O . ARG A 1 128 ? 3.412 -2.898 15.312 1 93.88 128 ARG A O 1
ATOM 1018 N N . MET A 1 129 ? 2.48 -1.135 14.305 1 93.62 129 MET A N 1
ATOM 1019 C CA . MET A 1 129 ? 2.883 -0.189 15.344 1 93.62 129 MET A CA 1
ATOM 1020 C C . MET A 1 129 ? 1.665 0.456 16 1 93.62 129 MET A C 1
ATOM 1022 O O . MET A 1 129 ? 1.378 1.631 15.758 1 93.62 129 MET A O 1
ATOM 1026 N N . PRO A 1 130 ? 1.067 -0.239 16.844 1 89 130 PRO A N 1
ATOM 1027 C CA . PRO A 1 130 ? -0.239 0.175 17.359 1 89 130 PRO A CA 1
ATOM 1028 C C . PRO A 1 130 ? -0.146 1.358 18.312 1 89 130 PRO A C 1
ATOM 1030 O O . PRO A 1 130 ? -1.153 2.016 18.594 1 89 130 PRO A O 1
ATOM 1033 N N . ASN A 1 131 ? 1.059 1.709 18.797 1 92.06 131 ASN A N 1
ATOM 1034 C CA . ASN A 1 131 ? 1.148 2.697 19.859 1 92.06 131 ASN A CA 1
ATOM 1035 C C . ASN A 1 131 ? 1.569 4.062 19.328 1 92.06 131 ASN A C 1
ATOM 1037 O O . ASN A 1 131 ? 1.859 4.977 20.109 1 92.06 131 ASN A O 1
ATOM 1041 N N . ILE A 1 132 ? 1.559 4.211 18.078 1 95.25 132 ILE A N 1
ATOM 1042 C CA . ILE A 1 132 ? 1.915 5.5 17.5 1 95.25 132 ILE A CA 1
ATOM 1043 C C . ILE A 1 132 ? 0.865 6.543 17.875 1 95.25 132 ILE A C 1
ATOM 1045 O O . ILE A 1 132 ? -0.336 6.301 17.734 1 95.25 132 ILE A O 1
ATOM 1049 N N . GLN A 1 133 ? 1.375 7.711 18.266 1 94.56 133 GLN A N 1
ATOM 1050 C CA . GLN A 1 133 ? 0.468 8.758 18.719 1 94.56 133 GLN A CA 1
ATOM 1051 C C . GLN A 1 133 ? 0.697 10.055 17.938 1 94.56 133 GLN A C 1
ATOM 1053 O O . GLN A 1 133 ? -0.194 10.898 17.859 1 94.56 133 GLN A O 1
ATOM 1058 N N . MET A 1 134 ? 1.88 10.117 17.375 1 95.19 134 MET A N 1
ATOM 1059 C CA . MET A 1 134 ? 2.24 11.391 16.766 1 95.19 134 MET A CA 1
ATOM 1060 C C . MET A 1 134 ? 2.799 11.188 15.359 1 95.19 134 MET A C 1
ATOM 1062 O O . MET A 1 134 ? 3.582 10.266 15.133 1 95.19 134 MET A O 1
ATOM 1066 N N . VAL A 1 135 ? 2.393 12.062 14.492 1 95.5 135 VAL A N 1
ATOM 1067 C CA . VAL A 1 135 ? 2.938 12.133 13.133 1 95.5 135 VAL A CA 1
ATOM 1068 C C . VAL A 1 135 ? 3.479 13.531 12.867 1 95.5 135 VAL A C 1
ATOM 1070 O O . VAL A 1 135 ? 2.789 14.531 13.102 1 95.5 135 VAL A O 1
ATOM 1073 N N . VAL A 1 136 ? 4.711 13.602 12.422 1 90.44 136 VAL A N 1
ATOM 1074 C CA . VAL A 1 136 ? 5.324 14.883 12.078 1 90.44 136 VAL A CA 1
ATOM 1075 C C . VAL A 1 136 ? 5.766 14.867 10.617 1 90.44 136 VAL A C 1
ATOM 1077 O O . VAL A 1 136 ? 6.391 13.906 10.164 1 90.44 136 VAL A O 1
ATOM 1080 N N . LEU A 1 137 ? 5.398 15.891 9.914 1 89.94 137 LEU A N 1
ATOM 1081 C CA . LEU A 1 137 ? 5.832 16.062 8.531 1 89.94 137 LEU A CA 1
ATOM 1082 C C . LEU A 1 137 ? 6.926 17.109 8.43 1 89.94 137 LEU A C 1
ATOM 1084 O O . LEU A 1 137 ? 6.773 18.234 8.93 1 89.94 137 LEU A O 1
ATOM 1088 N N . THR A 1 138 ? 8.016 16.672 7.84 1 82.81 138 THR A N 1
ATOM 1089 C CA . THR A 1 138 ? 9.109 17.625 7.668 1 82.81 138 THR A CA 1
ATOM 1090 C C . THR A 1 138 ? 9.523 17.719 6.203 1 82.81 138 THR A C 1
ATOM 1092 O O . THR A 1 138 ? 9.266 16.797 5.422 1 82.81 138 THR A O 1
ATOM 1095 N N . ASN A 1 139 ? 10.148 18.828 5.762 1 77.81 139 ASN A N 1
ATOM 1096 C CA . ASN A 1 139 ? 10.664 19 4.41 1 77.81 139 ASN A CA 1
ATOM 1097 C C . ASN A 1 139 ? 12.109 19.469 4.418 1 77.81 139 ASN A C 1
ATOM 1099 O O . ASN A 1 139 ? 12.578 20.094 3.457 1 77.81 139 ASN A O 1
ATOM 1103 N N . HIS A 1 140 ? 12.711 19.219 5.547 1 69.69 140 HIS A N 1
ATOM 1104 C CA . HIS A 1 140 ? 14.102 19.656 5.668 1 69.69 140 HIS A CA 1
ATOM 1105 C C . HIS A 1 140 ? 14.961 18.578 6.316 1 69.69 140 HIS A C 1
ATOM 1107 O O . HIS A 1 140 ? 14.438 17.594 6.855 1 69.69 140 HIS A O 1
ATOM 1113 N N . TRP A 1 141 ? 16.281 18.844 6.105 1 61.75 141 TRP A N 1
ATOM 1114 C CA . TRP A 1 141 ? 17.25 17.906 6.676 1 61.75 141 TRP A CA 1
ATOM 1115 C C . TRP A 1 141 ? 17.875 18.484 7.945 1 61.75 141 TRP A C 1
ATOM 1117 O O . TRP A 1 141 ? 18.984 18.109 8.328 1 61.75 141 TRP A O 1
ATOM 1127 N N . LEU A 1 142 ? 17.25 19.25 8.508 1 60.09 142 LEU A N 1
ATOM 1128 C CA . LEU A 1 142 ? 17.859 19.844 9.68 1 60.09 142 LEU A CA 1
ATOM 1129 C C . LEU A 1 142 ? 17.984 18.844 10.812 1 60.09 142 LEU A C 1
ATOM 1131 O O . LEU A 1 142 ? 17.094 18 11.008 1 60.09 142 LEU A O 1
ATOM 1135 N N . PRO A 1 143 ? 19.297 18.625 11.188 1 52.19 143 PRO A N 1
ATOM 1136 C CA . PRO A 1 143 ? 19.516 17.656 12.266 1 52.19 143 PRO A CA 1
ATOM 1137 C C . PRO A 1 143 ? 18.625 17.922 13.484 1 52.19 143 PRO A C 1
ATOM 1139 O O . PRO A 1 143 ? 18.266 19.078 13.75 1 52.19 143 PRO A O 1
ATOM 1142 N N . THR A 1 144 ? 18.094 16.828 13.875 1 49.44 144 THR A N 1
ATOM 1143 C CA . THR A 1 144 ? 17.406 16.969 15.156 1 49.44 144 THR A CA 1
ATOM 1144 C C . THR A 1 144 ? 18.391 17.391 16.25 1 49.44 144 THR A C 1
ATOM 1146 O O . THR A 1 144 ? 19.578 17.109 16.156 1 49.44 144 THR A O 1
ATOM 1149 N N . ARG A 1 145 ? 18.016 18.266 17.125 1 42.5 145 ARG A N 1
ATOM 1150 C CA . ARG A 1 145 ? 18.859 18.625 18.25 1 42.5 145 ARG A CA 1
ATOM 1151 C C . ARG A 1 145 ? 19.656 17.422 18.75 1 42.5 145 ARG A C 1
ATOM 1153 O O . ARG A 1 145 ? 20.828 17.547 19.109 1 42.5 145 ARG A O 1
ATOM 1160 N N . ASP A 1 146 ? 19.094 16.344 18.75 1 40.22 146 ASP A N 1
ATOM 1161 C CA . ASP A 1 146 ? 19.75 15.203 19.391 1 40.22 146 ASP A CA 1
ATOM 1162 C C . ASP A 1 146 ? 20.797 14.594 18.469 1 40.22 146 ASP A C 1
ATOM 1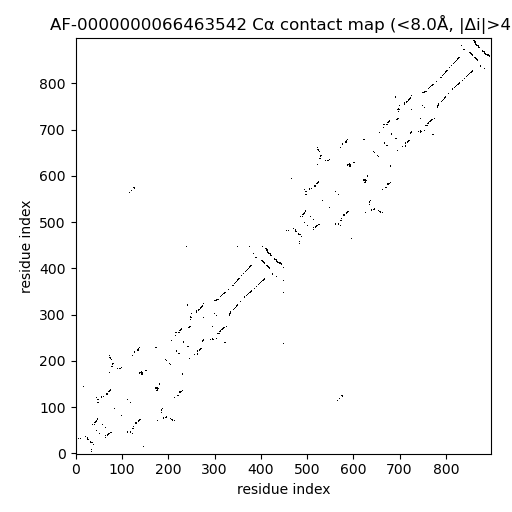164 O O . ASP A 1 146 ? 21.656 13.836 18.922 1 40.22 146 ASP A O 1
ATOM 1168 N N . LEU A 1 147 ? 20.609 14.57 17.188 1 40.66 147 LEU A N 1
ATOM 1169 C CA . LEU A 1 147 ? 21.562 13.922 16.297 1 40.66 147 LEU A CA 1
ATOM 1170 C C . LEU A 1 147 ? 22.781 14.812 16.047 1 40.66 147 LEU A C 1
ATOM 1172 O O . LEU A 1 147 ? 23.719 14.406 15.367 1 40.66 147 LEU A O 1
ATOM 1176 N N . LEU A 1 148 ? 22.797 16.047 16.422 1 38.25 148 LEU A N 1
ATOM 1177 C CA . LEU A 1 148 ? 23.938 16.922 16.234 1 38.25 148 LEU A CA 1
ATOM 1178 C C . LEU A 1 148 ? 25.219 16.281 16.766 1 38.25 148 LEU A C 1
ATOM 1180 O O . LEU A 1 148 ? 26.312 16.594 16.297 1 38.25 148 LEU A O 1
ATOM 1184 N N . ASN A 1 149 ? 25.172 15.492 17.719 1 35.38 149 ASN A N 1
ATOM 1185 C CA . ASN A 1 149 ? 26.453 15.117 18.312 1 35.38 149 ASN A CA 1
ATOM 1186 C C . ASN A 1 149 ? 27.125 13.977 17.547 1 35.38 149 ASN A C 1
ATOM 1188 O O . ASN A 1 149 ? 28.281 13.641 17.812 1 35.38 149 ASN A O 1
ATOM 1192 N N . HIS A 1 150 ? 26.453 13.102 16.969 1 35.09 150 HIS A N 1
ATOM 1193 C CA . HIS A 1 150 ? 27.203 11.914 16.578 1 35.09 150 HIS A CA 1
ATOM 1194 C C . HIS A 1 150 ? 27.938 12.133 15.258 1 35.09 150 HIS A C 1
ATOM 1196 O O . HIS A 1 150 ? 28.75 11.305 14.852 1 35.09 150 HIS A O 1
ATOM 1202 N N . CYS A 1 151 ? 27.219 12.32 14.242 1 34.56 151 CYS A N 1
ATOM 1203 C CA . CYS A 1 151 ? 27.984 12.258 13 1 34.56 151 CYS A CA 1
ATOM 1204 C C . CYS A 1 151 ? 29.031 13.375 12.945 1 34.56 151 CYS A C 1
ATOM 1206 O O . CYS A 1 151 ? 28.766 14.484 13.406 1 34.56 151 CYS A O 1
ATOM 1208 N N . ASP A 1 152 ? 30.344 13.141 13.023 1 32.72 152 ASP A N 1
ATOM 1209 C CA . ASP A 1 152 ? 31.375 14.055 12.547 1 32.72 152 ASP A CA 1
ATOM 1210 C C . ASP A 1 152 ? 30.859 14.93 11.406 1 32.72 152 ASP A C 1
ATOM 1212 O O . ASP A 1 152 ? 31.641 15.5 10.648 1 32.72 152 ASP A O 1
ATOM 1216 N N . TYR A 1 153 ? 29.859 14.68 10.977 1 30.66 153 TYR A N 1
ATOM 1217 C CA . TYR A 1 153 ? 29.391 15.539 9.891 1 30.66 153 TYR A CA 1
ATOM 1218 C C . TYR A 1 153 ? 29.344 17 10.336 1 30.66 153 TYR A C 1
ATOM 1220 O O . TYR A 1 153 ? 28.812 17.312 11.406 1 30.66 153 TYR A O 1
ATOM 1228 N N . GLU A 1 154 ? 30.359 17.781 10.07 1 31.73 154 GLU A N 1
ATOM 1229 C CA . GLU A 1 154 ? 30.297 19.203 9.805 1 31.73 154 GLU A CA 1
ATOM 1230 C C . GLU A 1 154 ? 28.953 19.609 9.195 1 31.73 154 GLU A C 1
ATOM 1232 O O . GLU A 1 154 ? 28.812 19.625 7.973 1 31.73 154 GLU A O 1
ATOM 1237 N N . THR A 1 155 ? 28.125 18.859 9.188 1 33.69 155 THR A N 1
ATOM 1238 C CA . THR A 1 155 ? 27 19.516 8.523 1 33.69 155 THR A CA 1
ATOM 1239 C C . THR A 1 155 ? 26.875 20.969 8.977 1 33.69 155 THR A C 1
ATOM 1241 O O . THR A 1 155 ? 26.453 21.234 10.094 1 33.69 155 THR A O 1
ATOM 1244 N N . ARG A 1 156 ? 27.906 21.719 8.766 1 31.28 156 ARG A N 1
ATOM 1245 C CA . ARG A 1 156 ? 28.125 23.141 8.484 1 31.28 156 ARG A CA 1
ATOM 1246 C C . ARG A 1 156 ? 26.891 23.766 7.867 1 31.28 156 ARG A C 1
ATOM 1248 O O . ARG A 1 156 ? 26.969 24.859 7.305 1 31.28 156 ARG A O 1
ATOM 1255 N N . VAL A 1 157 ? 26.125 22.953 7.363 1 31.16 157 VAL A N 1
ATOM 1256 C CA . VAL A 1 157 ? 25.219 23.875 6.684 1 31.16 157 VAL A CA 1
ATOM 1257 C C . VAL A 1 157 ? 24.938 25.078 7.57 1 31.16 157 VAL A C 1
ATOM 1259 O O . VAL A 1 157 ? 24.031 25.875 7.289 1 31.16 157 VAL A O 1
ATOM 1262 N N . TYR A 1 158 ? 25.406 24.906 8.852 1 29.78 158 TYR A N 1
ATOM 1263 C CA . TYR A 1 158 ? 25.375 26.188 9.547 1 29.78 158 TYR A CA 1
ATOM 1264 C C . TYR A 1 158 ? 26.375 27.156 8.938 1 29.78 158 TYR A C 1
ATOM 1266 O O . TYR A 1 158 ? 27.547 26.812 8.711 1 29.78 158 TYR A O 1
ATOM 1274 N N . GLY A 1 159 ? 26.125 27.938 8.008 1 29.41 159 GLY A N 1
ATOM 1275 C CA . GLY A 1 159 ? 27.125 28.953 7.707 1 29.41 159 GLY A CA 1
ATOM 1276 C C . GLY A 1 159 ? 28.016 29.281 8.891 1 29.41 159 GLY A C 1
ATOM 1277 O O . GLY A 1 159 ? 27.797 28.766 9.992 1 29.41 159 GLY A O 1
ATOM 1278 N N . PRO A 1 160 ? 29.156 29.984 8.602 1 27.59 160 PRO A N 1
ATOM 1279 C CA . PRO A 1 160 ? 30.078 30.469 9.625 1 27.59 160 PRO A CA 1
ATOM 1280 C C . PRO A 1 160 ? 29.391 30.766 10.953 1 27.59 160 PRO A C 1
ATOM 1282 O O . PRO A 1 160 ? 28.172 31 10.984 1 27.59 160 PRO A O 1
ATOM 1285 N N . GLU A 1 161 ? 30.047 30.594 12.172 1 33.84 161 GLU A N 1
ATOM 1286 C CA . GLU A 1 161 ? 29.703 30.969 13.539 1 33.84 161 GLU A CA 1
ATOM 1287 C C . GLU A 1 161 ? 28.703 32.125 13.555 1 33.84 161 GLU A C 1
ATOM 1289 O O . GLU A 1 161 ? 27.859 32.219 14.461 1 33.84 161 GLU A O 1
ATOM 1294 N N . GLY A 1 162 ? 29.047 33.375 13.023 1 30.53 162 GLY A N 1
ATOM 1295 C CA . GLY A 1 162 ? 28.594 34.75 13.078 1 30.53 162 GLY A CA 1
ATOM 1296 C C . GLY A 1 162 ? 27.234 34.969 12.422 1 30.53 162 GLY A C 1
ATOM 1297 O O . GLY A 1 162 ? 26.547 35.969 12.688 1 30.53 162 GLY A O 1
ATOM 1298 N N . GLN A 1 163 ? 27.141 34.656 11.219 1 29.11 163 GLN A N 1
ATOM 1299 C CA . GLN A 1 163 ? 25.922 35.156 10.594 1 29.11 163 GLN A CA 1
ATOM 1300 C C . GLN A 1 163 ? 24.703 34.344 11.031 1 29.11 163 GLN A C 1
ATOM 1302 O O . GLN A 1 163 ? 23.562 34.781 10.812 1 29.11 163 GLN A O 1
ATOM 1307 N N . TYR A 1 164 ? 24.672 33.062 11.023 1 32.06 164 TYR A N 1
ATOM 1308 C CA . TYR A 1 164 ? 23.5 32.469 11.656 1 32.06 164 TYR A CA 1
ATOM 1309 C C . TYR A 1 164 ? 23.656 32.438 13.172 1 32.06 164 TYR A C 1
ATOM 1311 O O . TYR A 1 164 ? 24.391 31.625 13.719 1 32.06 164 TYR A O 1
ATOM 1319 N N . GLY A 1 165 ? 23.891 33.375 13.906 1 30.52 165 GLY A N 1
ATOM 1320 C CA . GLY A 1 165 ? 23.609 33.594 15.32 1 30.52 165 GLY A CA 1
ATOM 1321 C C . GLY A 1 165 ? 22.531 32.688 15.883 1 30.52 165 GLY A C 1
ATOM 1322 O O . GLY A 1 165 ? 22.062 31.781 15.203 1 30.52 165 GLY A O 1
ATOM 1323 N N . GLU A 1 166 ? 22 33.031 17.219 1 32.88 166 GLU A N 1
ATOM 1324 C CA . GLU A 1 166 ? 20.812 32.594 17.938 1 32.88 166 GLU A CA 1
ATOM 1325 C C . GLU A 1 166 ? 19.641 32.375 17 1 32.88 166 GLU A C 1
ATOM 1327 O O . GLU A 1 166 ? 18.484 32.625 17.344 1 32.88 166 GLU A O 1
ATOM 1332 N N . GLY A 1 167 ? 19.734 32.281 15.844 1 34.22 167 GLY A N 1
ATOM 1333 C CA . GLY A 1 167 ? 18.562 32.438 14.984 1 34.22 167 GLY A CA 1
ATOM 1334 C C . GLY A 1 167 ? 17.656 31.234 15 1 34.22 167 GLY A C 1
ATOM 1335 O O . GLY A 1 167 ? 17.969 30.219 15.609 1 34.22 167 GLY A O 1
ATOM 1336 N N . PRO A 1 168 ? 16.375 31.438 14.352 1 34.19 168 PRO A N 1
ATOM 1337 C CA . PRO A 1 168 ? 15.195 30.578 14.5 1 34.19 168 PRO A CA 1
ATOM 1338 C C . PRO A 1 168 ? 15.445 29.141 14.047 1 34.19 168 PRO A C 1
ATOM 1340 O O . PRO A 1 168 ? 14.523 28.328 14.023 1 34.19 168 PRO A O 1
ATOM 1343 N N . TYR A 1 169 ? 16.438 28.812 13.445 1 37.34 169 TYR A N 1
ATOM 1344 C CA . TYR A 1 169 ? 16.609 27.453 12.961 1 37.34 169 TYR A CA 1
ATOM 1345 C C . TYR A 1 169 ? 16.812 26.484 14.109 1 37.34 169 TYR A C 1
ATOM 1347 O O . TYR A 1 169 ? 16.938 25.266 13.898 1 37.34 169 TYR A O 1
ATOM 1355 N N . GLY A 1 170 ? 17.328 26.922 15.164 1 36.59 170 GLY A N 1
ATOM 1356 C CA . GLY A 1 170 ? 17.609 26.109 16.344 1 36.59 170 GLY A CA 1
ATOM 1357 C C . GLY A 1 170 ? 16.469 25.172 16.688 1 36.59 170 GLY A C 1
ATOM 1358 O O . GLY A 1 170 ? 16.625 24.297 17.562 1 36.59 170 GLY A O 1
ATOM 1359 N N . ASP A 1 171 ? 15.289 25.391 16 1 40.47 171 ASP A N 1
ATOM 1360 C CA . ASP A 1 171 ? 14.18 24.719 16.672 1 40.47 171 ASP A CA 1
ATOM 1361 C C . ASP A 1 171 ? 13.641 23.578 15.828 1 40.47 171 ASP A C 1
ATOM 1363 O O . ASP A 1 171 ? 12.469 23.203 15.945 1 40.47 171 ASP A O 1
ATOM 1367 N N . ALA A 1 172 ? 14.531 23.188 14.852 1 46.19 172 ALA A N 1
ATOM 1368 C CA . ALA A 1 172 ? 13.914 22.047 14.195 1 46.19 172 ALA A CA 1
ATOM 1369 C C . ALA A 1 172 ? 13.758 20.875 15.156 1 46.19 172 ALA A C 1
ATOM 1371 O O . ALA A 1 172 ? 14.703 20.516 15.852 1 46.19 172 ALA A O 1
ATOM 1372 N N . ARG A 1 173 ? 12.719 20.516 15.367 1 46.91 173 ARG A N 1
ATOM 1373 C CA . ARG A 1 173 ? 12.398 19.484 16.344 1 46.91 173 ARG A CA 1
ATOM 1374 C C . ARG A 1 173 ? 12.789 18.094 15.812 1 46.91 173 ARG A C 1
ATOM 1376 O O . ARG A 1 173 ? 13.18 17.219 16.594 1 46.91 173 ARG A O 1
ATOM 1383 N N . SER A 1 174 ? 12.602 17.891 14.344 1 48.16 174 SER A N 1
ATOM 1384 C CA . SER A 1 174 ? 12.727 16.516 13.875 1 48.16 174 SER A CA 1
ATOM 1385 C C . SER A 1 174 ? 13.594 16.438 12.625 1 48.16 174 SER A C 1
ATOM 1387 O O . SER A 1 174 ? 13.406 17.219 11.68 1 48.16 174 SER A O 1
ATOM 1389 N N . GLY A 1 175 ? 14.922 16.078 12.688 1 52.5 175 GLY A N 1
ATOM 1390 C CA . GLY A 1 175 ? 15.773 15.898 11.523 1 52.5 175 GLY A CA 1
ATOM 1391 C C . GLY A 1 175 ? 15.461 14.633 10.75 1 52.5 175 GLY A C 1
ATOM 1392 O O . GLY A 1 175 ? 14.766 13.75 11.25 1 52.5 175 GLY A O 1
ATOM 1393 N N . GLY A 1 176 ? 15.484 14.656 9.367 1 55.06 176 GLY A N 1
ATOM 1394 C CA . GLY A 1 176 ? 15.211 13.492 8.539 1 55.06 176 GLY A CA 1
ATOM 1395 C C . GLY A 1 176 ? 16.359 12.5 8.516 1 55.06 176 GLY A C 1
ATOM 1396 O O . GLY A 1 176 ? 17.484 12.828 8.906 1 55.06 176 GLY A O 1
ATOM 1397 N N . PRO A 1 177 ? 16.078 11.172 8.328 1 51.19 177 PRO A N 1
ATOM 1398 C CA . PRO A 1 177 ? 17.094 10.117 8.305 1 51.19 177 PRO A CA 1
ATOM 1399 C C . PRO A 1 177 ? 18.281 10.461 7.402 1 51.19 177 PRO A C 1
ATOM 1401 O O . PRO A 1 177 ? 19.406 10.023 7.664 1 51.19 177 PRO A O 1
ATOM 1404 N N . LEU A 1 178 ? 18.047 11.133 6.293 1 49.97 178 LEU A N 1
ATOM 1405 C CA . LEU A 1 178 ? 19.094 11.391 5.32 1 49.97 178 LEU A CA 1
ATOM 1406 C C . LEU A 1 178 ? 20.125 12.359 5.891 1 49.97 178 LEU A C 1
ATOM 1408 O O . LEU A 1 178 ? 21.234 12.484 5.344 1 49.97 178 LEU A O 1
ATOM 1412 N N . SER A 1 179 ? 19.75 12.984 6.891 1 49 179 SER A N 1
ATOM 1413 C CA . SER A 1 179 ? 20.672 13.984 7.41 1 49 179 SER A CA 1
ATOM 1414 C C . SER A 1 179 ? 21.906 13.328 8.031 1 49 179 SER A C 1
ATOM 1416 O O . SER A 1 179 ? 22.969 13.938 8.094 1 49 179 SER A O 1
ATOM 1418 N N . ARG A 1 180 ? 21.797 12.117 8.344 1 50.16 180 ARG A N 1
ATOM 1419 C CA . ARG A 1 180 ? 22.859 11.531 9.148 1 50.16 180 ARG A CA 1
ATOM 1420 C C . ARG A 1 180 ? 24.047 11.125 8.281 1 50.16 180 ARG A C 1
ATOM 1422 O O . ARG A 1 180 ? 25.203 11.266 8.688 1 50.16 180 ARG A O 1
ATOM 1429 N N . CYS A 1 181 ? 23.766 10.594 7.168 1 58.56 181 CYS A N 1
ATOM 1430 C CA . CYS A 1 181 ? 24.938 10.094 6.457 1 58.56 181 CYS A CA 1
ATOM 1431 C C . CYS A 1 181 ? 24.797 10.312 4.953 1 58.56 181 CYS A C 1
ATOM 1433 O O . CYS A 1 181 ? 25.125 9.422 4.16 1 58.56 181 CYS A O 1
ATOM 1435 N N . TYR A 1 182 ? 24.547 11.539 4.758 1 70.12 182 TYR A N 1
ATOM 1436 C CA . TYR A 1 182 ? 24.484 11.789 3.324 1 70.12 182 TYR A CA 1
ATOM 1437 C C . TYR A 1 182 ? 25.875 12.094 2.76 1 70.12 182 TYR A C 1
ATOM 1439 O O . TYR A 1 182 ? 26.656 12.797 3.391 1 70.12 182 TYR A O 1
ATOM 1447 N N . PRO A 1 183 ? 26.172 11.523 1.713 1 72.75 183 PRO A N 1
ATOM 1448 C CA . PRO A 1 183 ? 27.516 11.75 1.165 1 72.75 183 PRO A CA 1
ATOM 1449 C C . PRO A 1 183 ? 27.797 13.219 0.857 1 72.75 183 PRO A C 1
ATOM 1451 O O . PRO A 1 183 ? 26.984 13.883 0.216 1 72.75 183 PRO A O 1
ATOM 1454 N N . ARG A 1 184 ? 28.953 13.656 1.184 1 69.25 184 ARG A N 1
ATOM 1455 C CA . ARG A 1 184 ? 29.344 15.047 1 1 69.25 184 ARG A CA 1
ATOM 1456 C C . ARG A 1 184 ? 29.547 15.375 -0.477 1 69.25 184 ARG A C 1
ATOM 1458 O O . ARG A 1 184 ? 29.422 16.531 -0.887 1 69.25 184 ARG A O 1
ATOM 1465 N N . PHE A 1 185 ? 29.797 14.383 -1.15 1 72.62 185 PHE A N 1
ATOM 1466 C CA . PHE A 1 185 ? 30.172 14.609 -2.545 1 72.62 185 PHE A CA 1
ATOM 1467 C C . PHE A 1 185 ? 28.922 14.719 -3.418 1 72.62 185 PHE A C 1
ATOM 1469 O O . PHE A 1 185 ? 29.016 15.008 -4.613 1 72.62 185 PHE A O 1
ATOM 1476 N N . ALA A 1 186 ? 27.812 14.516 -2.83 1 77.06 186 ALA A N 1
ATOM 1477 C CA . ALA A 1 186 ? 26.594 14.539 -3.635 1 77.06 186 ALA A CA 1
ATOM 1478 C C . ALA A 1 186 ? 25.703 15.719 -3.256 1 77.06 186 ALA A C 1
ATOM 1480 O O . ALA A 1 186 ? 25.672 16.125 -2.094 1 77.06 186 ALA A O 1
ATOM 1481 N N . GLU A 1 187 ? 25.094 16.203 -4.281 1 80.12 187 GLU A N 1
ATOM 1482 C CA . GLU A 1 187 ? 24.109 17.266 -4.043 1 80.12 187 GLU A CA 1
ATOM 1483 C C . GLU A 1 187 ? 22.969 16.766 -3.152 1 80.12 187 GLU A C 1
ATOM 1485 O O . GLU A 1 187 ? 22.516 15.625 -3.301 1 80.12 187 GLU A O 1
ATOM 1490 N N . LYS A 1 188 ? 22.562 17.609 -2.277 1 76 188 LYS A N 1
ATOM 1491 C CA . LYS A 1 188 ? 21.5 17.234 -1.35 1 76 188 LYS A CA 1
ATOM 1492 C C . LYS A 1 188 ? 20.125 17.391 -1.995 1 76 188 LYS A C 1
ATOM 1494 O O . LYS A 1 188 ? 19.891 18.344 -2.752 1 76 188 LYS A O 1
ATOM 1499 N N . PRO A 1 189 ? 19.281 16.422 -1.629 1 79.31 189 PRO A N 1
ATOM 1500 C CA . PRO A 1 189 ? 17.906 16.641 -2.051 1 79.31 189 PRO A CA 1
ATOM 1501 C C . PRO A 1 189 ? 17.234 17.812 -1.333 1 79.31 189 PRO A C 1
ATOM 1503 O O . PRO A 1 189 ? 17.766 18.297 -0.333 1 79.31 189 PRO A O 1
ATOM 1506 N N . ASP A 1 190 ? 16.188 18.297 -1.889 1 73.88 190 ASP A N 1
ATOM 1507 C CA . ASP A 1 190 ? 15.547 19.453 -1.297 1 73.88 190 ASP A CA 1
ATOM 1508 C C . ASP A 1 190 ? 14.047 19.234 -1.127 1 73.88 190 ASP A C 1
ATOM 1510 O O . ASP A 1 190 ? 13.484 18.297 -1.709 1 73.88 190 ASP A O 1
ATOM 1514 N N . GLY A 1 191 ? 13.531 19.969 -0.248 1 69.31 191 GLY A N 1
ATOM 1515 C CA . GLY A 1 191 ? 12.117 19.859 0.075 1 69.31 191 GLY A CA 1
ATOM 1516 C C . GLY A 1 191 ? 11.25 20.859 -0.675 1 69.31 191 GLY A C 1
ATOM 1517 O O . GLY A 1 191 ? 10.117 21.141 -0.276 1 69.31 191 GLY A O 1
ATOM 1518 N N . TRP A 1 192 ? 11.867 21.453 -1.716 1 64.19 192 TRP A N 1
ATOM 1519 C CA . TRP A 1 192 ? 11.117 22.453 -2.465 1 64.19 192 TRP A CA 1
ATOM 1520 C C . TRP A 1 192 ? 10.305 21.812 -3.584 1 64.19 192 TRP A C 1
ATOM 1522 O O . TRP A 1 192 ? 10.664 20.734 -4.078 1 64.19 192 TRP A O 1
ATOM 1532 N N . GLN A 1 193 ? 9.195 22.469 -3.762 1 57.22 193 GLN A N 1
ATOM 1533 C CA . GLN A 1 193 ? 8.43 22.031 -4.93 1 57.22 193 GLN A CA 1
ATOM 1534 C C . GLN A 1 193 ? 9.18 22.344 -6.223 1 57.22 193 GLN A C 1
ATOM 1536 O O . GLN A 1 193 ? 9.695 23.438 -6.398 1 57.22 193 GLN A O 1
ATOM 1541 N N . GLN A 1 194 ? 9.891 21.453 -6.793 1 50.19 194 GLN A N 1
ATOM 1542 C CA . GLN A 1 194 ? 10.602 21.859 -8 1 50.19 194 GLN A CA 1
ATOM 1543 C C . GLN A 1 194 ? 9.773 21.578 -9.25 1 50.19 194 GLN A C 1
ATOM 1545 O O . GLN A 1 194 ? 9.031 20.594 -9.297 1 50.19 194 GLN A O 1
ATOM 1550 N N . PHE A 1 195 ? 9.781 22.625 -10.062 1 44.59 195 PHE A N 1
ATOM 1551 C CA . PHE A 1 195 ? 9.219 22.578 -11.406 1 44.59 195 PHE A CA 1
ATOM 1552 C C . PHE A 1 195 ? 9.898 21.516 -12.25 1 44.59 195 PHE A C 1
ATOM 1554 O O . PHE A 1 195 ? 11.125 21.422 -12.273 1 44.59 195 PHE A O 1
ATOM 1561 N N . ILE A 1 196 ? 9.469 20.406 -12.367 1 37.56 196 ILE A N 1
ATOM 1562 C CA . ILE A 1 196 ? 10.062 19.594 -13.414 1 37.56 196 ILE A CA 1
ATOM 1563 C C . ILE A 1 196 ? 9.82 20.234 -14.773 1 37.56 196 ILE A C 1
ATOM 1565 O O . ILE A 1 196 ? 8.672 20.453 -15.18 1 37.56 196 ILE A O 1
ATOM 1569 N N . PRO A 1 197 ? 10.789 20.859 -15.43 1 35.62 197 PRO A N 1
ATOM 1570 C CA . PRO A 1 197 ? 10.625 21.312 -16.812 1 35.62 197 PRO A CA 1
ATOM 1571 C C . PRO A 1 197 ? 10.047 20.25 -17.734 1 35.62 197 PRO A C 1
ATOM 1573 O O . PRO A 1 197 ? 10.414 19.078 -17.625 1 35.62 197 PRO A O 1
ATOM 1576 N N . GLY A 1 198 ? 9.031 20.703 -18.781 1 33.34 198 GLY A N 1
ATOM 1577 C CA . GLY A 1 198 ? 8.406 20 -19.906 1 33.34 198 GLY A CA 1
ATOM 1578 C C . GLY A 1 198 ? 7.195 19.188 -19.484 1 33.34 198 GLY A C 1
ATOM 1579 O O . GLY A 1 198 ? 6.324 18.906 -20.312 1 33.34 198 GLY A O 1
ATOM 1580 N N . LYS A 1 199 ? 7.531 18.016 -18.781 1 36.5 199 LYS A N 1
ATOM 1581 C CA . LYS A 1 199 ? 6.371 17.141 -18.625 1 36.5 199 LYS A CA 1
ATOM 1582 C C . LYS A 1 199 ? 5.449 17.656 -17.516 1 36.5 199 LYS A C 1
ATOM 1584 O O . LYS A 1 199 ? 5.918 18.172 -16.5 1 36.5 199 LYS A O 1
ATOM 1589 N N . ILE A 1 200 ? 4.191 17.953 -17.781 1 34.59 200 ILE A N 1
ATOM 1590 C CA . ILE A 1 200 ? 3.074 18.406 -16.969 1 34.59 200 ILE A CA 1
ATOM 1591 C C . ILE A 1 200 ? 3.33 18.078 -15.5 1 34.59 200 ILE A C 1
ATOM 1593 O O . ILE A 1 200 ? 3.303 18.953 -14.633 1 34.59 200 ILE A O 1
ATOM 1597 N N . SER A 1 201 ? 2.357 17.188 -14.82 1 40.75 201 SER A N 1
ATOM 1598 C CA . SER A 1 201 ? 1.807 16.75 -13.547 1 40.75 201 SER A CA 1
ATOM 1599 C C . SER A 1 201 ? 2.855 16.016 -12.711 1 40.75 201 SER A C 1
ATOM 1601 O O . SER A 1 201 ? 2.523 15.352 -11.727 1 40.75 201 SER A O 1
ATOM 1603 N N . LYS A 1 202 ? 4.066 15.883 -13.227 1 48.34 202 LYS A N 1
ATOM 1604 C CA . LYS A 1 202 ? 4.887 14.836 -12.617 1 48.34 202 LYS A CA 1
ATOM 1605 C C . LYS A 1 202 ? 5.586 15.359 -11.359 1 48.34 202 LYS A C 1
ATOM 1607 O O . LYS A 1 202 ? 6.684 14.914 -11.023 1 48.34 202 LYS A O 1
ATOM 1612 N N . TYR A 1 203 ? 5.148 16.516 -10.766 1 52.44 203 TYR A N 1
ATOM 1613 C CA . TYR A 1 203 ? 5.832 17.062 -9.602 1 52.44 203 TYR A CA 1
ATOM 1614 C C . TYR A 1 203 ? 5.441 16.297 -8.336 1 52.44 203 TYR A C 1
ATOM 1616 O O . TYR A 1 203 ? 4.301 15.836 -8.211 1 52.44 203 TYR A O 1
ATOM 1624 N N . ILE A 1 204 ? 6.668 16.047 -7.793 1 61.81 204 ILE A N 1
ATOM 1625 C CA . ILE A 1 204 ? 6.352 15.594 -6.445 1 61.81 204 ILE A CA 1
ATOM 1626 C C . ILE A 1 204 ? 5.949 16.781 -5.582 1 61.81 204 ILE A C 1
ATOM 1628 O O . ILE A 1 204 ? 6.707 17.75 -5.445 1 61.81 204 ILE A O 1
ATOM 1632 N N . ARG A 1 205 ? 4.816 16.812 -5.168 1 71.12 205 ARG A N 1
ATOM 1633 C CA . ARG A 1 205 ? 4.301 17.891 -4.336 1 71.12 205 ARG A CA 1
ATOM 1634 C C . ARG A 1 205 ? 4.973 17.906 -2.969 1 71.12 205 ARG A C 1
ATOM 1636 O O . ARG A 1 205 ? 5.328 16.844 -2.438 1 71.12 205 ARG A O 1
ATOM 1643 N N . ILE A 1 206 ? 5.168 19.062 -2.506 1 69.69 206 ILE A N 1
ATOM 1644 C CA . ILE A 1 206 ? 5.809 19.25 -1.209 1 69.69 206 ILE A CA 1
ATOM 1645 C C . ILE A 1 206 ? 4.992 18.562 -0.125 1 69.69 206 ILE A C 1
ATOM 1647 O O . ILE A 1 206 ? 5.543 18.109 0.887 1 69.69 206 ILE A O 1
ATOM 1651 N N . ASP A 1 207 ? 3.729 18.453 -0.375 1 82.44 207 ASP A N 1
ATOM 1652 C CA . ASP A 1 207 ? 2.881 17.875 0.663 1 82.44 207 ASP A CA 1
ATOM 1653 C C . ASP A 1 207 ? 2.564 16.406 0.36 1 82.44 207 ASP A C 1
ATOM 1655 O O . ASP A 1 207 ? 1.545 15.883 0.809 1 82.44 207 ASP A O 1
ATOM 1659 N N . HIS A 1 208 ? 3.424 15.82 -0.418 1 88.69 208 HIS A N 1
ATOM 1660 C CA . HIS A 1 208 ? 3.295 14.398 -0.681 1 88.69 208 HIS A CA 1
ATOM 1661 C C . HIS A 1 208 ? 3.193 13.602 0.619 1 88.69 208 HIS A C 1
ATOM 1663 O O . HIS A 1 208 ? 2.361 12.703 0.737 1 88.69 208 HIS A O 1
ATOM 1669 N N . GLY A 1 209 ? 4.035 13.992 1.522 1 90.88 209 GLY A N 1
ATOM 1670 C CA . GLY A 1 209 ? 4.035 13.305 2.805 1 90.88 209 GLY A CA 1
ATOM 1671 C C . GLY A 1 209 ? 2.703 13.391 3.527 1 90.88 209 GLY A C 1
ATOM 1672 O O . GLY A 1 209 ? 2.285 12.43 4.184 1 90.88 209 GLY A O 1
ATOM 1673 N N . PHE A 1 210 ? 2.066 14.516 3.424 1 92.31 210 PHE A N 1
ATOM 1674 C CA . PHE A 1 210 ? 0.759 14.695 4.047 1 92.31 210 PHE A CA 1
ATOM 1675 C C . PHE A 1 210 ? -0.25 13.711 3.469 1 92.31 210 PHE A C 1
ATOM 1677 O O . PHE A 1 210 ? -0.956 13.031 4.215 1 92.31 210 PHE A O 1
ATOM 1684 N N . THR A 1 211 ? -0.313 13.586 2.184 1 93.38 211 THR A N 1
ATOM 1685 C CA . THR A 1 211 ? -1.258 12.711 1.501 1 93.38 211 THR A CA 1
ATOM 1686 C C . THR A 1 211 ? -0.976 11.25 1.833 1 93.38 211 THR A C 1
ATOM 1688 O O . THR A 1 211 ? -1.893 10.492 2.164 1 93.38 211 THR A O 1
ATOM 1691 N N . VAL A 1 212 ? 0.25 10.891 1.766 1 95.19 212 VAL A N 1
ATOM 1692 C CA . VAL A 1 212 ? 0.66 9.508 2.004 1 95.19 212 VAL A CA 1
ATOM 1693 C C . VAL A 1 212 ? 0.331 9.117 3.441 1 95.19 212 VAL A C 1
ATOM 1695 O O . VAL A 1 212 ? -0.247 8.055 3.684 1 95.19 212 VAL A O 1
ATOM 1698 N N . MET A 1 213 ? 0.641 9.977 4.344 1 96.56 213 MET A N 1
ATOM 1699 C CA . MET A 1 213 ? 0.46 9.641 5.754 1 96.56 213 MET A CA 1
ATOM 1700 C C . MET A 1 213 ? -1.021 9.57 6.109 1 96.56 213 MET A C 1
ATOM 1702 O O . MET A 1 213 ? -1.443 8.68 6.855 1 96.56 213 MET A O 1
ATOM 1706 N N . CYS A 1 214 ? -1.766 10.484 5.617 1 96.75 214 CYS A N 1
ATOM 1707 C CA . CYS A 1 214 ? -3.193 10.445 5.91 1 96.75 214 CYS A CA 1
ATOM 1708 C C . CYS A 1 214 ? -3.826 9.164 5.391 1 96.75 214 CYS A C 1
ATOM 1710 O O . CYS A 1 214 ? -4.617 8.531 6.086 1 96.75 214 CYS A O 1
ATOM 1712 N N . GLN A 1 215 ? -3.479 8.844 4.18 1 96.88 215 GLN A N 1
ATOM 1713 C CA . GLN A 1 215 ? -4.02 7.621 3.594 1 96.88 215 GLN A CA 1
ATOM 1714 C C . GLN A 1 215 ? -3.564 6.391 4.371 1 96.88 215 GLN A C 1
ATOM 1716 O O . GLN A 1 215 ? -4.371 5.508 4.676 1 96.88 215 GLN A O 1
ATOM 1721 N N . ALA A 1 216 ? -2.283 6.332 4.664 1 97.75 216 ALA A N 1
ATOM 1722 C CA . ALA A 1 216 ? -1.726 5.191 5.391 1 97.75 216 ALA A CA 1
ATOM 1723 C C . ALA A 1 216 ? -2.377 5.047 6.762 1 97.75 216 ALA A C 1
ATOM 1725 O O . ALA A 1 216 ? -2.729 3.938 7.176 1 97.75 216 ALA A O 1
ATOM 1726 N N . LEU A 1 217 ? -2.562 6.152 7.473 1 97.62 217 LEU A N 1
ATOM 1727 C CA . LEU A 1 217 ? -3.174 6.133 8.797 1 97.62 217 LEU A CA 1
ATOM 1728 C C . LEU A 1 217 ? -4.613 5.633 8.719 1 97.62 217 LEU A C 1
ATOM 1730 O O . LEU A 1 217 ? -5.051 4.863 9.578 1 97.62 217 LEU A O 1
ATOM 1734 N N . SER A 1 218 ? -5.27 6.117 7.742 1 97.06 218 SER A N 1
ATOM 1735 C CA . SER A 1 218 ? -6.66 5.723 7.555 1 97.06 218 SER A CA 1
ATOM 1736 C C . SER A 1 218 ? -6.777 4.227 7.281 1 97.06 218 SER A C 1
ATOM 1738 O O . SER A 1 218 ? -7.598 3.541 7.895 1 97.06 218 SER A O 1
ATOM 1740 N N . ILE A 1 219 ? -5.969 3.717 6.387 1 95.75 219 ILE A N 1
ATOM 1741 C CA . ILE A 1 219 ? -6.031 2.318 5.977 1 95.75 219 ILE A CA 1
ATOM 1742 C C . ILE A 1 219 ? -5.598 1.423 7.137 1 95.75 219 ILE A C 1
ATOM 1744 O O . ILE A 1 219 ? -6.242 0.411 7.422 1 95.75 219 ILE A O 1
ATOM 1748 N N . ALA A 1 220 ? -4.48 1.788 7.785 1 95.75 220 ALA A N 1
ATOM 1749 C CA . ALA A 1 220 ? -3.973 1.018 8.922 1 95.75 220 ALA A CA 1
ATOM 1750 C C . ALA A 1 220 ? -4.844 1.221 10.156 1 95.75 220 ALA A C 1
ATOM 1752 O O . ALA A 1 220 ? -4.754 0.455 11.117 1 95.75 220 ALA A O 1
ATOM 1753 N N . GLN A 1 221 ? -5.727 2.283 10.141 1 93.69 221 GLN A N 1
ATOM 1754 C CA . GLN A 1 221 ? -6.621 2.648 11.234 1 93.69 221 GLN A CA 1
ATOM 1755 C C . GLN A 1 221 ? -5.844 2.859 12.531 1 93.69 221 GLN A C 1
ATOM 1757 O O . GLN A 1 221 ? -6.184 2.281 13.57 1 93.69 221 GLN A O 1
ATOM 1762 N N . VAL A 1 222 ? -4.84 3.627 12.453 1 94 222 VAL A N 1
ATOM 1763 C CA . VAL A 1 222 ? -4.055 4.031 13.617 1 94 222 VAL A CA 1
ATOM 1764 C C . VAL A 1 222 ? -4.574 5.363 14.156 1 94 222 VAL A C 1
ATOM 1766 O O . VAL A 1 222 ? -4.508 6.383 13.469 1 94 222 VAL A O 1
ATOM 1769 N N . PRO A 1 223 ? -5.109 5.34 15.305 1 94.75 223 PRO A N 1
ATOM 1770 C CA . PRO A 1 223 ? -5.676 6.574 15.852 1 94.75 223 PRO A CA 1
ATOM 1771 C C . PRO A 1 223 ? -4.605 7.523 16.391 1 94.75 223 PRO A C 1
ATOM 1773 O O . PRO A 1 223 ? -4.363 7.57 17.594 1 94.75 223 PRO A O 1
ATOM 1776 N N . VAL A 1 224 ? -4.09 8.352 15.641 1 96.56 224 VAL A N 1
ATOM 1777 C CA . VAL A 1 224 ? -3.057 9.297 16.047 1 96.56 224 VAL A CA 1
ATOM 1778 C C . VAL A 1 224 ? -3.699 10.5 16.734 1 96.56 224 VAL A C 1
ATOM 1780 O O . VAL A 1 224 ? -4.797 10.922 16.359 1 96.56 224 VAL A O 1
ATOM 1783 N N . GLN A 1 225 ? -2.975 11.016 17.656 1 97.44 225 GLN A N 1
ATOM 1784 C CA . GLN A 1 225 ? -3.521 12.117 18.438 1 97.44 225 GLN A CA 1
ATOM 1785 C C . GLN A 1 225 ? -2.93 13.453 18 1 97.44 225 GLN A C 1
ATOM 1787 O O . GLN A 1 225 ? -3.506 14.508 18.266 1 97.44 225 GLN A O 1
ATOM 1792 N N . MET A 1 226 ? -1.806 13.352 17.406 1 97 226 MET A N 1
ATOM 1793 C CA . MET A 1 226 ? -1.152 14.594 17 1 97 226 MET A CA 1
ATOM 1794 C C . MET A 1 226 ? -0.645 14.5 15.562 1 97 226 MET A C 1
ATOM 1796 O O . MET A 1 226 ? -0.086 13.477 15.164 1 97 226 MET A O 1
ATOM 1800 N N . LEU A 1 227 ? -0.899 15.5 14.789 1 95.06 227 LEU A N 1
ATOM 1801 C CA . LEU A 1 227 ? -0.364 15.695 13.445 1 95.06 227 LEU A CA 1
ATOM 1802 C C . LEU A 1 227 ? 0.209 17.094 13.281 1 95.06 227 LEU A C 1
ATOM 1804 O O . LEU A 1 227 ? -0.514 18.094 13.414 1 95.06 227 LEU A O 1
ATOM 1808 N N . SER A 1 228 ? 1.505 17.125 13.023 1 89.94 228 SER A N 1
ATOM 1809 C CA . SER A 1 228 ? 2.158 18.422 12.961 1 89.94 228 SER A CA 1
ATOM 1810 C C . SER A 1 228 ? 3.059 18.531 11.734 1 89.94 228 SER A C 1
ATOM 1812 O O . SER A 1 228 ? 3.615 17.531 11.281 1 89.94 228 SER A O 1
ATOM 1814 N N . ILE A 1 229 ? 3.148 19.703 11.266 1 84.44 229 ILE A N 1
ATOM 1815 C CA . ILE A 1 229 ? 4.074 20 10.18 1 84.44 229 ILE A CA 1
ATOM 1816 C C . ILE A 1 229 ? 5.242 20.828 10.711 1 84.44 229 ILE A C 1
ATOM 1818 O O . ILE A 1 229 ? 5.039 21.797 11.453 1 84.44 229 ILE A O 1
ATOM 1822 N N . ASP A 1 230 ? 6.422 20.344 10.445 1 75.25 230 ASP A N 1
ATOM 1823 C CA . ASP A 1 230 ? 7.652 21.062 10.773 1 75.25 230 ASP A CA 1
ATOM 1824 C C . ASP A 1 230 ? 8.398 21.469 9.5 1 75.25 230 ASP A C 1
ATOM 1826 O O . ASP A 1 230 ? 9.492 20.969 9.234 1 75.25 230 ASP A O 1
ATOM 1830 N N . TYR A 1 231 ? 7.852 22.359 8.758 1 65 231 TYR A N 1
ATOM 1831 C CA . TYR A 1 231 ? 8.453 22.797 7.504 1 65 231 TYR A CA 1
ATOM 1832 C C . TYR A 1 231 ? 9.32 24.047 7.723 1 65 231 TYR A C 1
ATOM 1834 O O . TYR A 1 231 ? 9.008 24.875 8.57 1 65 231 TYR A O 1
ATOM 1842 N N . SER A 1 232 ? 10.664 23.891 7.402 1 53.28 232 SER A N 1
ATOM 1843 C CA . SER A 1 232 ? 11.586 25 7.574 1 53.28 232 SER A CA 1
ATOM 1844 C C . SER A 1 232 ? 11.961 25.625 6.234 1 53.28 232 SER A C 1
ATOM 1846 O O . SER A 1 232 ? 12.039 24.922 5.223 1 53.28 232 SER A O 1
ATOM 1848 N N . ASP A 1 233 ? 11.695 26.859 5.762 1 45.56 233 ASP A N 1
ATOM 1849 C CA . ASP A 1 233 ? 12.25 27.547 4.605 1 45.56 233 ASP A CA 1
ATOM 1850 C C . ASP A 1 233 ? 13.695 27.953 4.852 1 45.56 233 ASP A C 1
ATOM 1852 O O . ASP A 1 233 ? 13.977 28.797 5.707 1 45.56 233 ASP A O 1
ATOM 1856 N N . PRO A 1 234 ? 14.641 27.281 4.27 1 39.78 234 PRO A N 1
ATOM 1857 C CA . PRO A 1 234 ? 16.016 27.734 4.477 1 39.78 234 PRO A CA 1
ATOM 1858 C C . PRO A 1 234 ? 16.203 29.219 4.188 1 39.78 234 PRO A C 1
ATOM 1860 O O . PRO A 1 234 ? 17.188 29.812 4.609 1 39.78 234 PRO A O 1
ATOM 1863 N N . VAL A 1 235 ? 15.906 29.562 2.895 1 34.31 235 VAL A N 1
ATOM 1864 C CA . VAL A 1 235 ? 16.266 30.906 2.475 1 34.31 235 VAL A CA 1
ATOM 1865 C C . VAL A 1 235 ? 15.672 31.938 3.439 1 34.31 235 VAL A C 1
ATOM 1867 O O . VAL A 1 235 ? 16.219 33.031 3.621 1 34.31 235 VAL A O 1
ATOM 1870 N N . MET A 1 236 ? 14.359 32.062 3.357 1 35.69 236 MET A N 1
ATOM 1871 C CA . MET A 1 236 ? 13.734 33.25 3.943 1 35.69 236 MET A CA 1
ATOM 1872 C C . MET A 1 236 ? 13.914 33.281 5.457 1 35.69 236 MET A C 1
ATOM 1874 O O . MET A 1 236 ? 13.422 32.375 6.152 1 35.69 236 MET A O 1
ATOM 1878 N N . MET A 1 237 ? 14.883 33.719 5.98 1 34.44 237 MET A N 1
ATOM 1879 C CA . MET A 1 237 ? 15.047 34.344 7.277 1 34.44 237 MET A CA 1
ATOM 1880 C C . MET A 1 237 ? 13.703 34.781 7.855 1 34.44 237 MET A C 1
ATOM 1882 O O . MET A 1 237 ? 13.508 34.75 9.07 1 34.44 237 MET A O 1
ATOM 1886 N N . ASP A 1 238 ? 13.195 36.094 7.383 1 31.59 238 ASP A N 1
ATOM 1887 C CA . ASP A 1 238 ? 11.93 36.75 7.656 1 31.59 238 ASP A CA 1
ATOM 1888 C C . ASP A 1 238 ? 10.742 35.906 7.176 1 31.59 238 ASP A C 1
ATOM 1890 O O . ASP A 1 238 ? 9.953 35.438 7.984 1 31.59 238 ASP A O 1
ATOM 1894 N N . THR A 1 239 ? 10.094 36.531 5.988 1 32.84 239 THR A N 1
ATOM 1895 C CA . THR A 1 239 ? 8.711 36.5 5.539 1 32.84 239 THR A CA 1
ATOM 1896 C C . THR A 1 239 ? 8.328 35.125 5.051 1 32.84 239 THR A C 1
ATOM 1898 O O . THR A 1 239 ? 7.145 34.812 4.875 1 32.84 239 THR A O 1
ATOM 1901 N N . ALA A 1 240 ? 8.914 34.656 3.811 1 34.06 240 ALA A N 1
ATOM 1902 C CA . ALA A 1 240 ? 8.094 33.875 2.912 1 34.06 240 ALA A CA 1
ATOM 1903 C C . ALA A 1 240 ? 7.711 32.531 3.557 1 34.06 240 ALA A C 1
ATOM 1905 O O . ALA A 1 240 ? 8.508 31.953 4.293 1 34.06 240 ALA A O 1
ATOM 1906 N N . ALA A 1 241 ? 6.465 32.25 3.441 1 41.25 241 ALA A N 1
ATOM 1907 C CA . ALA A 1 241 ? 5.543 31.203 3.873 1 41.25 241 ALA A CA 1
ATOM 1908 C C . ALA A 1 241 ? 6.098 29.828 3.557 1 41.25 241 ALA A C 1
ATOM 1910 O O . ALA A 1 241 ? 6.523 29.562 2.43 1 41.25 241 ALA A O 1
ATOM 1911 N N . ILE A 1 242 ? 6.938 29.312 4.438 1 49.38 242 ILE A N 1
ATOM 1912 C CA . ILE A 1 242 ? 7.332 27.906 4.453 1 49.38 242 ILE A CA 1
ATOM 1913 C C . ILE A 1 242 ? 6.172 27.047 3.971 1 49.38 242 ILE A C 1
ATOM 1915 O O . ILE A 1 242 ? 5.109 27 4.602 1 49.38 242 ILE A O 1
ATOM 1919 N N . PRO A 1 243 ? 6.219 26.672 2.557 1 56.97 243 PRO A N 1
ATOM 1920 C CA . PRO A 1 243 ? 5.035 25.984 2.031 1 56.97 243 PRO A CA 1
ATOM 1921 C C . PRO A 1 243 ? 4.652 24.75 2.848 1 56.97 243 PRO A C 1
ATOM 1923 O O . PRO A 1 243 ? 5.523 23.969 3.24 1 56.97 243 PRO A O 1
ATOM 1926 N N . GLY A 1 244 ? 3.762 24.859 3.652 1 71.94 244 GLY A N 1
ATOM 1927 C CA . GLY A 1 244 ? 3.092 23.75 4.309 1 71.94 244 GLY A CA 1
ATOM 1928 C C . GLY A 1 244 ? 2.242 22.922 3.363 1 71.94 244 GLY A C 1
ATOM 1929 O O . GLY A 1 244 ? 2.699 22.547 2.283 1 71.94 244 GLY A O 1
ATOM 1930 N N . ILE A 1 245 ? 1.129 22.672 3.795 1 81.75 245 ILE A N 1
ATOM 1931 C CA . ILE A 1 245 ? 0.166 21.875 3.037 1 81.75 245 ILE A CA 1
ATOM 1932 C C . ILE A 1 245 ? -0.55 22.766 2.023 1 81.75 245 ILE A C 1
ATOM 1934 O O . ILE A 1 245 ? -1.036 23.844 2.371 1 81.75 245 ILE A O 1
ATOM 1938 N N . TYR A 1 246 ? -0.469 22.344 0.851 1 82.19 246 TYR A N 1
ATOM 1939 C CA . TYR A 1 246 ? -1.201 23.031 -0.202 1 82.19 246 TYR A CA 1
ATOM 1940 C C . TYR A 1 246 ? -2.703 22.812 -0.057 1 82.19 246 TYR A C 1
ATOM 1942 O O . TYR A 1 246 ? -3.166 21.688 0.014 1 82.19 246 TYR A O 1
ATOM 1950 N N . VAL A 1 247 ? -3.418 23.906 -0.042 1 84.62 247 VAL A N 1
ATOM 1951 C CA . VAL A 1 247 ? -4.863 23.812 0.146 1 84.62 247 VAL A CA 1
ATOM 1952 C C . VAL A 1 247 ? -5.484 23.016 -0.993 1 84.62 247 VAL A C 1
ATOM 1954 O O . VAL A 1 247 ? -6.457 22.281 -0.787 1 84.62 247 VAL A O 1
ATOM 1957 N N . GLY A 1 248 ? -4.879 23.125 -2.184 1 82.12 248 GLY A N 1
ATOM 1958 C CA . GLY A 1 248 ? -5.363 22.375 -3.332 1 82.12 248 GLY A CA 1
ATOM 1959 C C . GLY A 1 248 ? -5.266 20.875 -3.152 1 82.12 248 GLY A C 1
ATOM 1960 O O . GLY A 1 248 ? -5.93 20.109 -3.859 1 82.12 248 GLY A O 1
ATOM 1961 N N . SER A 1 249 ? -4.473 20.438 -2.197 1 84.06 249 SER A N 1
ATOM 1962 C CA . SER A 1 249 ? -4.297 19.016 -1.946 1 84.06 249 SER A CA 1
ATOM 1963 C C . SER A 1 249 ? -5.566 18.391 -1.379 1 84.06 249 SER A C 1
ATOM 1965 O O . SER A 1 249 ? -5.719 17.172 -1.375 1 84.06 249 SER A O 1
ATOM 1967 N N . PHE A 1 250 ? -6.48 19.266 -1.007 1 89.38 250 PHE A N 1
ATOM 1968 C CA . PHE A 1 250 ? -7.742 18.75 -0.475 1 89.38 250 PHE A CA 1
ATOM 1969 C C . PHE A 1 250 ? -8.758 18.547 -1.593 1 89.38 250 PHE A C 1
ATOM 1971 O O . PHE A 1 250 ? -9.836 18 -1.363 1 89.38 250 PHE A O 1
ATOM 1978 N N . CYS A 1 251 ? -8.398 19.016 -2.732 1 87.31 251 CYS A N 1
ATOM 1979 C CA . CYS A 1 251 ? -9.234 18.734 -3.891 1 87.31 251 CYS A CA 1
ATOM 1980 C C . CYS A 1 251 ? -9 17.312 -4.398 1 87.31 251 CYS A C 1
ATOM 1982 O O . CYS A 1 251 ? -8.203 17.094 -5.312 1 87.31 251 CYS A O 1
ATOM 1984 N N . VAL A 1 252 ? -9.672 16.406 -3.842 1 87.69 252 VAL A N 1
ATOM 1985 C CA . VAL A 1 252 ? -9.445 14.992 -4.082 1 87.69 252 VAL A CA 1
ATOM 1986 C C . VAL A 1 252 ? -10.781 14.281 -4.27 1 87.69 252 VAL A C 1
ATOM 1988 O O . VAL A 1 252 ? -11.844 14.891 -4.113 1 87.69 252 VAL A O 1
ATOM 1991 N N . THR A 1 253 ? -10.695 13.023 -4.648 1 86.81 253 THR A N 1
ATOM 1992 C CA . THR A 1 253 ? -11.883 12.18 -4.754 1 86.81 253 THR A CA 1
ATOM 1993 C C . THR A 1 253 ? -12.531 11.984 -3.385 1 86.81 253 THR A C 1
ATOM 1995 O O . THR A 1 253 ? -11.906 12.242 -2.354 1 86.81 253 THR A O 1
ATOM 1998 N N . LEU A 1 254 ? -13.766 11.594 -3.408 1 89.81 254 LEU A N 1
ATOM 1999 C CA . LEU A 1 254 ? -14.492 11.344 -2.166 1 89.81 254 LEU A CA 1
ATOM 2000 C C . LEU A 1 254 ? -13.773 10.297 -1.321 1 89.81 254 LEU A C 1
ATOM 2002 O O . LEU A 1 254 ? -13.734 10.406 -0.093 1 89.81 254 LEU A O 1
ATOM 2006 N N . ARG A 1 255 ? -13.258 9.352 -1.924 1 89.31 255 ARG A N 1
ATOM 2007 C CA . ARG A 1 255 ? -12.539 8.297 -1.214 1 89.31 255 ARG A CA 1
ATOM 2008 C C . ARG A 1 255 ? -11.312 8.852 -0.499 1 89.31 255 ARG A C 1
ATOM 2010 O O . ARG A 1 255 ? -11.078 8.547 0.672 1 89.31 255 ARG A O 1
ATOM 2017 N N . MET A 1 256 ? -10.555 9.602 -1.254 1 91.94 256 MET A N 1
ATOM 2018 C CA . MET A 1 256 ? -9.367 10.211 -0.654 1 91.94 256 MET A CA 1
ATOM 2019 C C . MET A 1 256 ? -9.758 11.18 0.458 1 91.94 256 MET A C 1
ATOM 2021 O O . MET A 1 256 ? -9.078 11.266 1.48 1 91.94 256 MET A O 1
ATOM 2025 N N . LEU A 1 257 ? -10.789 11.883 0.252 1 94.31 257 LEU A N 1
ATOM 2026 C CA . LEU A 1 257 ? -11.289 12.789 1.285 1 94.31 257 LEU A CA 1
ATOM 2027 C C . LEU A 1 257 ? -11.633 12.023 2.557 1 94.31 257 LEU A C 1
ATOM 2029 O O . LEU A 1 257 ? -11.336 12.477 3.662 1 94.31 257 LEU A O 1
ATOM 2033 N N . ASN A 1 258 ? -12.227 10.859 2.352 1 95.38 258 ASN A N 1
ATOM 2034 C CA . ASN A 1 258 ? -12.57 10.023 3.502 1 95.38 258 ASN A CA 1
ATOM 2035 C C . ASN A 1 258 ? -11.32 9.555 4.242 1 95.38 258 ASN A C 1
ATOM 2037 O O . ASN A 1 258 ? -11.336 9.414 5.465 1 95.38 258 ASN A O 1
ATOM 2041 N N . HIS A 1 259 ? -10.297 9.305 3.512 1 96.06 259 HIS A N 1
ATOM 2042 C CA . HIS A 1 259 ? -9.039 8.961 4.164 1 96.06 259 HIS A CA 1
ATOM 2043 C C . HIS A 1 259 ? -8.531 10.109 5.027 1 96.06 259 HIS A C 1
ATOM 2045 O O . HIS A 1 259 ? -8.055 9.891 6.145 1 96.06 259 HIS A O 1
ATOM 2051 N N . PHE A 1 260 ? -8.625 11.344 4.508 1 96.69 260 PHE A N 1
ATOM 2052 C CA . PHE A 1 260 ? -8.219 12.516 5.281 1 96.69 260 PHE A CA 1
ATOM 2053 C C . PHE A 1 260 ? -9.062 12.648 6.539 1 96.69 260 PHE A C 1
ATOM 2055 O O . PHE A 1 260 ? -8.523 12.828 7.637 1 96.69 260 PHE A O 1
ATOM 2062 N N . ILE A 1 261 ? -10.297 12.539 6.348 1 97.5 261 ILE A N 1
ATOM 2063 C CA . ILE A 1 261 ? -11.234 12.688 7.457 1 97.5 261 ILE A CA 1
ATOM 2064 C C . ILE A 1 261 ? -10.93 11.648 8.531 1 97.5 261 ILE A C 1
ATOM 2066 O O . ILE A 1 261 ? -10.844 11.977 9.719 1 97.5 261 ILE A O 1
ATOM 2070 N N . ASN A 1 262 ? -10.734 10.438 8.094 1 97.12 262 ASN A N 1
ATOM 2071 C CA . ASN A 1 262 ? -10.453 9.352 9.031 1 97.12 262 ASN A CA 1
ATOM 2072 C C . ASN A 1 262 ? -9.148 9.586 9.781 1 97.12 262 ASN A C 1
ATOM 2074 O O . ASN A 1 262 ? -9.039 9.25 10.961 1 97.12 262 ASN A O 1
ATOM 2078 N N . ALA A 1 263 ? -8.18 10.125 9.141 1 97.5 263 ALA A N 1
ATOM 2079 C CA . ALA A 1 263 ? -6.883 10.383 9.758 1 97.5 263 ALA A CA 1
ATOM 2080 C C . ALA A 1 263 ? -6.992 11.469 10.82 1 97.5 263 ALA A C 1
ATOM 2082 O O . ALA A 1 263 ? -6.242 11.469 11.797 1 97.5 263 ALA A O 1
ATOM 2083 N N . PHE A 1 264 ? -7.969 12.352 10.688 1 97.88 264 PHE A N 1
ATOM 2084 C CA . PHE A 1 264 ? -8.078 13.508 11.57 1 97.88 264 PHE A CA 1
ATOM 2085 C C . PHE A 1 264 ? -8.992 13.203 12.75 1 97.88 264 PHE A C 1
ATOM 2087 O O . PHE A 1 264 ? -8.992 13.938 13.742 1 97.88 264 PHE A O 1
ATOM 2094 N N . ARG A 1 265 ? -9.703 12.172 12.703 1 97.12 265 ARG A N 1
ATOM 2095 C CA . ARG A 1 265 ? -10.828 11.891 13.586 1 97.12 265 ARG A CA 1
ATOM 2096 C C . ARG A 1 265 ? -10.383 11.883 15.047 1 97.12 265 ARG A C 1
ATOM 2098 O O . ARG A 1 265 ? -11.141 12.281 15.938 1 97.12 265 ARG A O 1
ATOM 2105 N N . HIS A 1 266 ? -9.219 11.484 15.297 1 96.81 266 HIS A N 1
ATOM 2106 C CA . HIS A 1 266 ? -8.812 11.281 16.688 1 96.81 266 HIS A CA 1
ATOM 2107 C C . HIS A 1 266 ? -7.77 12.312 17.094 1 96.81 266 HIS A C 1
ATOM 2109 O O . HIS A 1 266 ? -7.184 12.203 18.188 1 96.81 266 HIS A O 1
ATOM 2115 N N . LEU A 1 267 ? -7.586 13.289 16.281 1 98 267 LEU A N 1
ATOM 2116 C CA . LEU A 1 267 ? -6.555 14.273 16.578 1 98 267 LEU A CA 1
ATOM 2117 C C . LEU A 1 267 ? -6.965 15.156 17.75 1 98 267 LEU A C 1
ATOM 2119 O O . LEU A 1 267 ? -8.117 15.578 17.844 1 98 267 LEU A O 1
ATOM 2123 N N . ARG A 1 268 ? -6.023 15.359 18.578 1 98.06 268 ARG A N 1
ATOM 2124 C CA . ARG A 1 268 ? -6.195 16.281 19.688 1 98.06 268 ARG A CA 1
ATOM 2125 C C . ARG A 1 268 ? -5.324 17.531 19.516 1 98.06 268 ARG A C 1
ATOM 2127 O O . ARG A 1 268 ? -5.609 18.578 20.078 1 98.06 268 ARG A O 1
ATOM 2134 N N . LYS A 1 269 ? -4.324 17.328 18.797 1 96.5 269 LYS A N 1
ATOM 2135 C CA . LYS A 1 269 ? -3.416 18.438 18.484 1 96.5 269 LYS A CA 1
ATOM 2136 C C . LYS A 1 269 ? -3.105 18.484 17 1 96.5 269 LYS A C 1
ATOM 2138 O O . LYS A 1 269 ? -2.818 17.469 16.375 1 96.5 269 LYS A O 1
ATOM 2143 N N . MET A 1 270 ? -3.207 19.672 16.453 1 95.12 270 MET A N 1
ATOM 2144 C CA . MET A 1 270 ? -2.896 19.891 15.039 1 95.12 270 MET A CA 1
ATOM 2145 C C . MET A 1 270 ? -2.064 21.156 14.852 1 95.12 270 MET A C 1
ATOM 2147 O O . MET A 1 270 ? -2.383 22.203 15.422 1 95.12 270 MET A O 1
ATOM 2151 N N . SER A 1 271 ? -0.986 21.078 14.164 1 90.44 271 SER A N 1
ATOM 2152 C CA . SER A 1 271 ? -0.162 22.219 13.797 1 90.44 271 SER A CA 1
ATOM 2153 C C . SER A 1 271 ? 0.164 22.203 12.305 1 90.44 271 SER A C 1
ATOM 2155 O O . SER A 1 271 ? 0.929 21.359 11.836 1 90.44 271 SER A O 1
ATOM 2157 N N . PHE A 1 272 ? -0.451 23.172 11.586 1 88.69 272 PHE A N 1
ATOM 2158 C CA . PHE A 1 272 ? -0.315 23.141 10.141 1 88.69 272 PHE A CA 1
ATOM 2159 C C . PHE A 1 272 ? 0.121 24.5 9.602 1 88.69 272 PHE A C 1
ATOM 2161 O O . PHE A 1 272 ? -0.171 25.531 10.203 1 88.69 272 PHE A O 1
ATOM 2168 N N . SER A 1 273 ? 0.857 24.422 8.586 1 84.19 273 SER A N 1
ATOM 2169 C CA . SER A 1 273 ? 1.068 25.578 7.719 1 84.19 273 SER A CA 1
ATOM 2170 C C . SER A 1 273 ? 0.387 25.391 6.367 1 84.19 273 SER A C 1
ATOM 2172 O O . SER A 1 273 ? 0.598 24.375 5.699 1 84.19 273 SER A O 1
ATOM 2174 N N . LEU A 1 274 ? -0.478 26.344 6.035 1 84 274 LEU A N 1
ATOM 2175 C CA . LEU A 1 274 ? -1.233 26.25 4.789 1 84 274 LEU A CA 1
ATOM 2176 C C . LEU A 1 274 ? -0.7 27.234 3.752 1 84 274 LEU A C 1
ATOM 2178 O O . LEU A 1 274 ? -0.306 28.344 4.094 1 84 274 LEU A O 1
ATOM 2182 N N . PHE A 1 275 ? -0.695 26.672 2.568 1 76.19 275 PHE A N 1
ATOM 2183 C CA . PHE A 1 275 ? -0.19 27.5 1.478 1 76.19 275 PHE A CA 1
ATOM 2184 C C . PHE A 1 275 ? -1.137 27.453 0.284 1 76.19 275 PHE A C 1
ATOM 2186 O O . PHE A 1 275 ? -1.719 26.422 -0.017 1 76.19 275 PHE A O 1
ATOM 2193 N N . LEU A 1 276 ? -1.434 28.641 -0.204 1 72.06 276 LEU A N 1
ATOM 2194 C CA . LEU A 1 276 ? -2.178 28.766 -1.452 1 72.06 276 LEU A CA 1
ATOM 2195 C C . LEU A 1 276 ? -1.263 29.203 -2.592 1 72.06 276 LEU A C 1
ATOM 2197 O O . LEU A 1 276 ? -0.433 30.109 -2.418 1 72.06 276 LEU A O 1
ATOM 2201 N N . TYR A 1 277 ? -1.176 28.422 -3.586 1 60.38 277 TYR A N 1
ATOM 2202 C CA . TYR A 1 277 ? -0.365 28.844 -4.723 1 60.38 277 TYR A CA 1
ATOM 2203 C C . TYR A 1 277 ? -0.986 30.062 -5.41 1 60.38 277 TYR A C 1
ATOM 2205 O O . TYR A 1 277 ? -2.178 30.047 -5.73 1 60.38 277 TYR A O 1
ATOM 2213 N N . GLY A 1 278 ? -0.782 31.219 -5.023 1 49.47 278 GLY A N 1
ATOM 2214 C CA . GLY A 1 278 ? -1.279 32.438 -5.621 1 49.47 278 GLY A CA 1
ATOM 2215 C C . GLY A 1 278 ? -1.152 32.469 -7.133 1 49.47 278 GLY A C 1
ATOM 2216 O O . GLY A 1 278 ? -0.34 31.734 -7.703 1 49.47 278 GLY A O 1
ATOM 2217 N N . PHE A 1 279 ? -2.191 33.125 -7.844 1 42.16 279 PHE A N 1
ATOM 2218 C CA . PHE A 1 279 ? -2.18 33.719 -9.18 1 42.16 279 PHE A CA 1
ATOM 2219 C C . PHE A 1 279 ? -0.932 34.562 -9.383 1 42.16 279 PHE A C 1
ATOM 2221 O O . PHE A 1 279 ? -0.908 35.719 -9.008 1 42.16 279 PHE A O 1
ATOM 2228 N N . ASP A 1 280 ? 0.176 34.531 -9.094 1 37.41 280 ASP A N 1
ATOM 2229 C CA . ASP A 1 280 ? 0.853 35.656 -9.758 1 37.41 280 ASP A CA 1
ATOM 2230 C C . ASP A 1 280 ? 0.443 35.75 -11.219 1 37.41 280 ASP A C 1
ATOM 2232 O O . ASP A 1 280 ? 0.561 34.75 -11.969 1 37.41 280 ASP A O 1
ATOM 2236 N N . HIS A 1 281 ? -0.425 36.688 -11.703 1 33.53 281 HIS A N 1
ATOM 2237 C CA . HIS A 1 281 ? -0.557 37.25 -13.047 1 33.53 281 HIS A CA 1
ATOM 2238 C C . HIS A 1 281 ? 0.759 37.156 -13.812 1 33.53 281 HIS A C 1
ATOM 2240 O O . HIS A 1 281 ? 0.767 37.156 -15.047 1 33.53 281 HIS A O 1
ATOM 2246 N N . ASP A 1 282 ? 1.876 37.875 -13.422 1 31.73 282 ASP A N 1
ATOM 2247 C CA . ASP A 1 282 ? 2.998 38.031 -14.344 1 31.73 282 ASP A CA 1
ATOM 2248 C C . ASP A 1 282 ? 3.664 36.688 -14.641 1 31.73 282 ASP A C 1
ATOM 2250 O O . ASP A 1 282 ? 4.633 36.625 -15.406 1 31.73 282 ASP A O 1
ATOM 2254 N N . CYS A 1 283 ? 3.992 35.938 -13.719 1 30.44 283 CYS A N 1
ATOM 2255 C CA . CYS A 1 283 ? 4.734 34.875 -14.359 1 30.44 283 CYS A CA 1
ATOM 2256 C C . CYS A 1 283 ? 3.82 34.031 -15.25 1 30.44 283 CYS A C 1
ATOM 2258 O O . CYS A 1 283 ? 2.748 33.625 -14.812 1 30.44 283 CYS A O 1
ATOM 2260 N N . ASP A 1 284 ? 3.822 34.219 -16.5 1 30.17 284 ASP A N 1
ATOM 2261 C CA . ASP A 1 284 ? 3.422 33.469 -17.703 1 30.17 284 ASP A CA 1
ATOM 2262 C C . ASP A 1 284 ? 3.418 31.984 -17.453 1 30.17 284 ASP A C 1
ATOM 2264 O O . ASP A 1 284 ? 3.73 31.188 -18.344 1 30.17 284 ASP A O 1
ATOM 2268 N N . MET A 1 285 ? 3.861 31.609 -16.375 1 32.19 285 MET A N 1
ATOM 2269 C CA . MET A 1 285 ? 3.902 30.156 -16.484 1 32.19 285 MET A CA 1
ATOM 2270 C C . MET A 1 285 ? 2.582 29.609 -17.031 1 32.19 285 MET A C 1
ATOM 2272 O O . MET A 1 285 ? 1.514 30.125 -16.688 1 32.19 285 MET A O 1
ATOM 2276 N N . SER A 1 286 ? 2.736 28.719 -17.953 1 31.97 286 SER A N 1
ATOM 2277 C CA . SER A 1 286 ? 1.763 28.125 -18.859 1 31.97 286 SER A CA 1
ATOM 2278 C C . SER A 1 286 ? 0.439 27.844 -18.156 1 31.97 286 SER A C 1
ATOM 2280 O O . SER A 1 286 ? 0.383 27.812 -16.922 1 31.97 286 SER A O 1
ATOM 2282 N N . ASP A 1 287 ? -0.628 27.656 -18.969 1 33.16 287 ASP A N 1
ATOM 2283 C CA . ASP A 1 287 ? -2.043 27.312 -19.047 1 33.16 287 ASP A CA 1
ATOM 2284 C C . ASP A 1 287 ? -2.43 26.281 -17.984 1 33.16 287 ASP A C 1
ATOM 2286 O O . ASP A 1 287 ? -3.529 25.734 -18.016 1 33.16 287 ASP A O 1
ATOM 2290 N N . ASP A 1 288 ? -1.539 25.578 -17.438 1 35.12 288 ASP A N 1
ATOM 2291 C CA . ASP A 1 288 ? -2.197 24.484 -16.75 1 35.12 288 ASP A CA 1
ATOM 2292 C C . ASP A 1 288 ? -2.984 24.984 -15.539 1 35.12 288 ASP A C 1
ATOM 2294 O O . ASP A 1 288 ? -2.461 25.016 -14.422 1 35.12 288 ASP A O 1
ATOM 2298 N N . MET A 1 289 ? -3.779 25.906 -15.516 1 38.62 289 MET A N 1
ATOM 2299 C CA . MET A 1 289 ? -5 26.484 -14.945 1 38.62 289 MET A CA 1
ATOM 2300 C C . MET A 1 289 ? -5.699 25.469 -14.047 1 38.62 289 MET A C 1
ATOM 2302 O O . MET A 1 289 ? -6.652 25.797 -13.344 1 38.62 289 MET A O 1
ATOM 2306 N N . ASP A 1 290 ? -5.457 24.234 -14.211 1 41.56 290 ASP A N 1
ATOM 2307 C CA . ASP A 1 290 ? -6.215 23.141 -13.617 1 41.56 290 ASP A CA 1
ATOM 2308 C C . ASP A 1 290 ? -5.961 23.047 -12.109 1 41.56 290 ASP A C 1
ATOM 2310 O O . ASP A 1 290 ? -6.852 22.688 -11.344 1 41.56 290 ASP A O 1
ATOM 2314 N N . ASN A 1 291 ? -4.75 23.547 -11.633 1 47.62 291 ASN A N 1
ATOM 2315 C CA . ASN A 1 291 ? -4.418 23.391 -10.227 1 47.62 291 ASN A CA 1
ATOM 2316 C C . ASN A 1 291 ? -5.098 24.453 -9.367 1 47.62 291 ASN A C 1
ATOM 2318 O O . ASN A 1 291 ? -5.484 24.188 -8.227 1 47.62 291 ASN A O 1
ATOM 2322 N N . HIS A 1 292 ? -5.195 25.812 -9.844 1 51.69 292 HIS A N 1
ATOM 2323 C CA . HIS A 1 292 ? -5.844 26.891 -9.125 1 51.69 292 HIS A CA 1
ATOM 2324 C C . HIS A 1 292 ? -7.312 26.578 -8.859 1 51.69 292 HIS A C 1
ATOM 2326 O O . HIS A 1 292 ? -7.828 26.875 -7.777 1 51.69 292 HIS A O 1
ATOM 2332 N N . THR A 1 293 ? -7.824 26.047 -9.82 1 55.75 293 THR A N 1
ATOM 2333 C CA . THR A 1 293 ? -9.227 25.656 -9.734 1 55.75 293 THR A CA 1
ATOM 2334 C C . THR A 1 293 ? -9.43 24.609 -8.633 1 55.75 293 THR A C 1
ATOM 2336 O O . THR A 1 293 ? -10.438 24.641 -7.922 1 55.75 293 THR A O 1
ATOM 2339 N N . ASP A 1 294 ? -8.289 24.078 -8.344 1 63.44 294 ASP A N 1
ATOM 2340 C CA . ASP A 1 294 ? -8.438 23 -7.367 1 63.44 294 ASP A CA 1
ATOM 2341 C C . ASP A 1 294 ? -8.445 23.547 -5.941 1 63.44 294 ASP A C 1
ATOM 2343 O O . ASP A 1 294 ? -9.211 23.094 -5.098 1 63.44 294 ASP A O 1
ATOM 2347 N N . GLU A 1 295 ? -7.746 24.719 -5.758 1 67.19 295 GLU A N 1
ATOM 2348 C CA . GLU A 1 295 ? -7.68 25.266 -4.402 1 67.19 295 GLU A CA 1
ATOM 2349 C C . GLU A 1 295 ? -9.008 25.891 -3.992 1 67.19 295 GLU A C 1
ATOM 2351 O O . GLU A 1 295 ? -9.516 25.609 -2.902 1 67.19 295 GLU A O 1
ATOM 2356 N N . TRP A 1 296 ? -9.406 26.672 -4.883 1 68.5 296 TRP A N 1
ATOM 2357 C CA . TRP A 1 296 ? -10.68 27.328 -4.613 1 68.5 296 TRP A CA 1
ATOM 2358 C C . TRP A 1 296 ? -11.805 26.312 -4.512 1 68.5 296 TRP A C 1
ATOM 2360 O O . TRP A 1 296 ? -12.68 26.422 -3.646 1 68.5 296 TRP A O 1
ATOM 2370 N N . LEU A 1 297 ? -11.578 25.406 -5.273 1 70.56 297 LEU A N 1
ATOM 2371 C CA . LEU A 1 297 ? -12.602 24.359 -5.246 1 70.56 297 LEU A CA 1
ATOM 2372 C C . LEU A 1 297 ? -12.57 23.609 -3.922 1 70.56 297 LEU A C 1
ATOM 2374 O O . LEU A 1 297 ? -13.617 23.312 -3.344 1 70.56 297 LEU A O 1
ATOM 2378 N N . ALA A 1 298 ? -11.438 23.359 -3.471 1 76.19 298 ALA A N 1
ATOM 2379 C CA . ALA A 1 298 ? -11.305 22.641 -2.207 1 76.19 298 ALA A CA 1
ATOM 2380 C C . ALA A 1 298 ? -11.922 23.438 -1.058 1 76.19 298 ALA A C 1
ATOM 2382 O O . ALA A 1 298 ? -12.531 22.859 -0.153 1 76.19 298 ALA A O 1
ATOM 2383 N N . LEU A 1 299 ? -11.781 24.656 -1.165 1 77.88 299 LEU A N 1
ATOM 2384 C CA . LEU A 1 299 ? -12.32 25.531 -0.128 1 77.88 299 LEU A CA 1
ATOM 2385 C C . LEU A 1 299 ? -13.828 25.719 -0.308 1 77.88 299 LEU A C 1
ATOM 2387 O O . LEU A 1 299 ? -14.586 25.641 0.659 1 77.88 299 LEU A O 1
ATOM 2391 N N . MET A 1 300 ? -14.203 25.812 -1.504 1 77.31 300 MET A N 1
ATOM 2392 C CA . MET A 1 300 ? -15.609 26.094 -1.792 1 77.31 300 MET A CA 1
ATOM 2393 C C . MET A 1 300 ? -16.469 24.859 -1.576 1 77.31 300 MET A C 1
ATOM 2395 O O . MET A 1 300 ? -17.609 24.953 -1.131 1 77.31 300 MET A O 1
ATOM 2399 N N . GLU A 1 301 ? -15.898 23.781 -1.845 1 82.12 301 GLU A N 1
ATOM 2400 C CA . GLU A 1 301 ? -16.625 22.531 -1.636 1 82.12 301 GLU A CA 1
ATOM 2401 C C . GLU A 1 301 ? -16.609 22.125 -0.165 1 82.12 301 GLU A C 1
ATOM 2403 O O . GLU A 1 301 ? -17.312 21.203 0.234 1 82.12 301 GLU A O 1
ATOM 2408 N N . GLY A 1 302 ? -15.836 22.844 0.554 1 90 302 GLY A N 1
ATOM 2409 C CA . GLY A 1 302 ? -15.82 22.609 1.99 1 90 302 GLY A CA 1
ATOM 2410 C C . GLY A 1 302 ? -14.969 21.422 2.393 1 90 302 GLY A C 1
ATOM 2411 O O . GLY A 1 302 ? -15.141 20.859 3.482 1 90 302 GLY A O 1
ATOM 2412 N N . ASN A 1 303 ? -14.133 20.938 1.527 1 92.5 303 ASN A N 1
ATOM 2413 C CA . ASN A 1 303 ? -13.305 19.766 1.826 1 92.5 303 ASN A CA 1
ATOM 2414 C C . ASN A 1 303 ? -12.359 20.047 2.988 1 92.5 303 ASN A C 1
ATOM 2416 O O . ASN A 1 303 ? -12.18 19.188 3.863 1 92.5 303 ASN A O 1
ATOM 2420 N N . VAL A 1 304 ? -11.82 21.234 2.973 1 93.25 304 VAL A N 1
ATOM 2421 C CA . VAL A 1 304 ? -10.891 21.594 4.043 1 93.25 304 VAL A CA 1
ATOM 2422 C C . VAL A 1 304 ? -11.633 21.625 5.379 1 93.25 304 VAL A C 1
ATOM 2424 O O . VAL A 1 304 ? -11.156 21.047 6.367 1 93.25 304 VAL A O 1
ATOM 2427 N N . ALA A 1 305 ? -12.727 22.188 5.371 1 94.44 305 ALA A N 1
ATOM 2428 C CA . ALA A 1 305 ? -13.531 22.266 6.59 1 94.44 305 ALA A CA 1
ATOM 2429 C C . ALA A 1 305 ? -13.938 20.891 7.074 1 94.44 305 ALA A C 1
ATOM 2431 O O . ALA A 1 305 ? -13.898 20.609 8.273 1 94.44 305 ALA A O 1
ATOM 2432 N N . LYS A 1 306 ? -14.359 20.047 6.148 1 95.56 306 LYS A N 1
ATOM 2433 C CA . LYS A 1 306 ? -14.758 18.688 6.5 1 95.56 306 LYS A CA 1
ATOM 2434 C C . LYS A 1 306 ? -13.617 17.938 7.18 1 95.56 306 LYS A C 1
ATOM 2436 O O . LYS A 1 306 ? -13.836 17.219 8.156 1 95.56 306 LYS A O 1
ATOM 2441 N N . VAL A 1 307 ? -12.461 18.109 6.688 1 96.62 307 VAL A N 1
ATOM 2442 C CA . VAL A 1 307 ? -11.297 17.391 7.207 1 96.62 307 VAL A CA 1
ATOM 2443 C C . VAL A 1 307 ? -10.93 17.938 8.586 1 96.62 307 VAL A C 1
ATOM 2445 O O . VAL A 1 307 ? -10.742 17.172 9.531 1 96.62 307 VAL A O 1
ATOM 2448 N N . PHE A 1 308 ? -10.859 19.234 8.742 1 96 308 PHE A N 1
ATOM 2449 C CA . PHE A 1 308 ? -10.445 19.844 10 1 96 308 PHE A CA 1
ATOM 2450 C C . PHE A 1 308 ? -11.461 19.562 11.102 1 96 308 PHE A C 1
ATOM 2452 O O . PHE A 1 308 ? -11.094 19.281 12.242 1 96 308 PHE A O 1
ATOM 2459 N N . THR A 1 309 ? -12.688 19.594 10.797 1 96.62 309 THR A N 1
ATOM 2460 C CA . THR A 1 309 ? -13.727 19.469 11.805 1 96.62 309 THR A CA 1
ATOM 2461 C C . THR A 1 309 ? -13.969 18 12.156 1 96.62 309 THR A C 1
ATOM 2463 O O . THR A 1 309 ? -14.688 17.703 13.109 1 96.62 309 THR A O 1
ATOM 2466 N N . ALA A 1 310 ? -13.352 17.141 11.391 1 97.38 310 ALA A N 1
ATOM 2467 C CA . ALA A 1 310 ? -13.422 15.719 11.742 1 97.38 310 ALA A CA 1
ATOM 2468 C C . ALA A 1 310 ? -12.75 15.453 13.086 1 97.38 310 ALA A C 1
ATOM 2470 O O . ALA A 1 310 ? -13.078 14.484 13.773 1 97.38 310 ALA A O 1
ATOM 2471 N N . ALA A 1 311 ? -11.773 16.328 13.422 1 97.69 311 ALA A N 1
ATOM 2472 C CA . ALA A 1 311 ? -11.117 16.234 14.727 1 97.69 311 ALA A CA 1
ATOM 2473 C C . ALA A 1 311 ? -12 16.812 15.828 1 97.69 311 ALA A C 1
ATOM 2475 O O . ALA A 1 311 ? -11.703 17.875 16.375 1 97.69 311 ALA A O 1
ATOM 2476 N N . THR A 1 312 ? -12.898 16.094 16.266 1 96.19 312 THR A N 1
ATOM 2477 C CA . THR A 1 312 ? -13.93 16.594 17.172 1 96.19 312 THR A CA 1
ATOM 2478 C C . THR A 1 312 ? -13.344 16.859 18.562 1 96.19 312 THR A C 1
ATOM 2480 O O . THR A 1 312 ? -13.82 17.734 19.281 1 96.19 312 THR A O 1
ATOM 2483 N N . ASP A 1 313 ? -12.344 16.141 18.906 1 96.62 313 ASP A N 1
ATOM 2484 C CA . ASP A 1 313 ? -11.781 16.25 20.25 1 96.62 313 ASP A CA 1
ATOM 2485 C C . ASP A 1 313 ? -10.516 17.109 20.25 1 96.62 313 ASP A C 1
ATOM 2487 O O . ASP A 1 313 ? -9.641 16.922 21.094 1 96.62 313 ASP A O 1
ATOM 2491 N N . LEU A 1 314 ? -10.445 18.016 19.328 1 97.94 314 LEU A N 1
ATOM 2492 C CA . LEU A 1 314 ? -9.258 18.844 19.172 1 97.94 314 LEU A CA 1
ATOM 2493 C C . LEU A 1 314 ? -9.062 19.734 20.406 1 97.94 314 LEU A C 1
ATOM 2495 O O . LEU A 1 314 ? -10 20.406 20.844 1 97.94 314 LEU A O 1
ATOM 2499 N N . GLU A 1 315 ? -7.863 19.719 20.938 1 98.19 315 GLU A N 1
ATOM 2500 C CA . GLU A 1 315 ? -7.531 20.516 22.109 1 98.19 315 GLU A CA 1
ATOM 2501 C C . GLU A 1 315 ? -6.582 21.656 21.766 1 98.19 315 GLU A C 1
ATOM 2503 O O . GLU A 1 315 ? -6.598 22.703 22.422 1 98.19 315 GLU A O 1
ATOM 2508 N N . GLU A 1 316 ? -5.777 21.406 20.844 1 97 316 GLU A N 1
ATOM 2509 C CA . GLU A 1 316 ? -4.805 22.406 20.438 1 97 316 GLU A CA 1
ATOM 2510 C C . GLU A 1 316 ? -4.777 22.547 18.906 1 97 316 GLU A C 1
ATOM 2512 O O . GLU A 1 316 ? -4.629 21.562 18.188 1 97 316 GLU A O 1
ATOM 2517 N N . LEU A 1 317 ? -4.902 23.766 18.469 1 96.44 317 LEU A N 1
ATOM 2518 C CA . LEU A 1 317 ? -4.879 24.062 17.047 1 96.44 317 LEU A CA 1
ATOM 2519 C C . LEU A 1 317 ? -3.885 25.188 16.734 1 96.44 317 LEU A C 1
ATOM 2521 O O . LEU A 1 317 ? -3.934 26.25 17.344 1 96.44 317 LEU A O 1
ATOM 2525 N N . ALA A 1 318 ? -2.949 24.922 15.914 1 92.75 318 ALA A N 1
ATOM 2526 C CA . ALA A 1 318 ? -2.02 25.922 15.422 1 92.75 318 ALA A CA 1
ATOM 2527 C C . ALA A 1 318 ? -2.035 25.984 13.891 1 92.75 318 ALA A C 1
ATOM 2529 O O . ALA A 1 318 ? -1.816 24.969 13.227 1 92.75 318 ALA A O 1
ATOM 2530 N N . ILE A 1 319 ? -2.309 27.156 13.352 1 91.31 319 ILE A N 1
ATOM 2531 C CA . ILE A 1 319 ? -2.342 27.297 11.898 1 91.31 319 ILE A CA 1
ATOM 2532 C C . ILE A 1 319 ? -1.511 28.5 11.469 1 91.31 319 ILE A C 1
ATOM 2534 O O . ILE A 1 319 ? -1.655 29.594 12.023 1 91.31 319 ILE A O 1
ATOM 2538 N N . ASP A 1 320 ? -0.669 28.281 10.555 1 86.56 320 ASP A N 1
ATOM 2539 C CA . ASP A 1 320 ? 0.093 29.328 9.891 1 86.56 320 ASP A CA 1
ATOM 2540 C C . ASP A 1 320 ? -0.397 29.547 8.453 1 86.56 320 ASP A C 1
ATOM 2542 O O . ASP A 1 320 ? -0.296 28.641 7.621 1 86.56 320 ASP A O 1
ATOM 2546 N N . PHE A 1 321 ? -0.91 30.781 8.227 1 83.75 321 PHE A N 1
ATOM 2547 C CA . PHE A 1 321 ? -1.436 31.109 6.906 1 83.75 321 PHE A CA 1
ATOM 2548 C C . PHE A 1 321 ? -0.394 31.844 6.07 1 83.75 321 PHE A C 1
ATOM 2550 O O . PHE A 1 321 ? 0.377 32.656 6.598 1 83.75 321 PHE A O 1
ATOM 2557 N N . THR A 1 322 ? -0.342 31.484 4.828 1 69.69 322 THR A N 1
ATOM 2558 C CA . THR A 1 322 ? 0.539 32.25 3.945 1 69.69 322 THR A CA 1
ATOM 2559 C C . THR A 1 322 ? -0.166 33.469 3.414 1 69.69 322 THR A C 1
ATOM 2561 O O . THR A 1 322 ? -1.394 33.594 3.48 1 69.69 322 THR A O 1
ATOM 2564 N N . ASP A 1 323 ? 0.554 34.406 2.971 1 60.22 323 ASP A N 1
ATOM 2565 C CA . ASP A 1 323 ? 0.103 35.75 2.57 1 60.22 323 ASP A CA 1
ATOM 2566 C C . ASP A 1 323 ? -1.037 35.656 1.558 1 60.22 323 ASP A C 1
ATOM 2568 O O . ASP A 1 323 ? -1.975 36.438 1.6 1 60.22 323 ASP A O 1
ATOM 2572 N N . LYS A 1 324 ? -1.103 34.719 0.798 1 63.06 324 LYS A N 1
ATOM 2573 C CA . LYS A 1 324 ? -2.102 34.688 -0.267 1 63.06 324 LYS A CA 1
ATOM 2574 C C . LYS A 1 324 ? -3.439 34.156 0.248 1 63.06 324 LYS A C 1
ATOM 2576 O O . LYS A 1 324 ? -4.426 34.125 -0.491 1 63.06 324 LYS A O 1
ATOM 2581 N N . MET A 1 325 ? -3.494 34.094 1.466 1 67.44 325 MET A N 1
ATOM 2582 C CA . MET A 1 325 ? -4.723 33.5 2.006 1 67.44 325 MET A CA 1
ATOM 2583 C C . MET A 1 325 ? -5.582 34.594 2.666 1 67.44 325 MET A C 1
ATOM 2585 O O . MET A 1 325 ? -6.594 34.281 3.297 1 67.44 325 MET A O 1
ATOM 2589 N N . HIS A 1 326 ? -5.273 35.812 2.408 1 67.81 326 HIS A N 1
ATOM 2590 C CA . HIS A 1 326 ? -5.938 36.875 3.141 1 67.81 326 HIS A CA 1
ATOM 2591 C C . HIS A 1 326 ? -7.383 37.031 2.684 1 67.81 326 HIS A C 1
ATOM 2593 O O . HIS A 1 326 ? -8.227 37.531 3.439 1 67.81 326 HIS A O 1
ATOM 2599 N N . ARG A 1 327 ? -7.629 36.562 1.462 1 73.88 327 ARG A N 1
ATOM 2600 C CA . ARG A 1 327 ? -8.984 36.688 0.938 1 73.88 327 ARG A CA 1
ATOM 2601 C C . ARG A 1 327 ? -9.875 35.562 1.442 1 73.88 327 ARG A C 1
ATOM 2603 O O . ARG A 1 327 ? -11.102 35.656 1.348 1 73.88 327 ARG A O 1
ATOM 2610 N N . ILE A 1 328 ? -9.266 34.656 1.994 1 84.31 328 ILE A N 1
ATOM 2611 C CA . ILE A 1 328 ? -10.016 33.5 2.469 1 84.31 328 ILE A CA 1
ATOM 2612 C C . ILE A 1 328 ? -10.352 33.656 3.947 1 84.31 328 ILE A C 1
ATOM 2614 O O . ILE A 1 328 ? -9.469 33.969 4.762 1 84.31 328 ILE A O 1
ATOM 2618 N N . THR A 1 329 ? -11.586 33.562 4.223 1 88.75 329 THR A N 1
ATOM 2619 C CA . THR A 1 329 ? -12.016 33.719 5.605 1 88.75 329 THR A CA 1
ATOM 2620 C C . THR A 1 329 ? -11.789 32.438 6.406 1 88.75 329 THR A C 1
ATOM 2622 O O . THR A 1 329 ? -11.641 31.375 5.832 1 88.75 329 THR A O 1
ATOM 2625 N N . LEU A 1 330 ? -11.766 32.594 7.703 1 90.44 330 LEU A N 1
ATOM 2626 C CA . LEU A 1 330 ? -11.586 31.438 8.578 1 90.44 330 LEU A CA 1
ATOM 2627 C C . LEU A 1 330 ? -12.75 30.453 8.43 1 90.44 330 LEU A C 1
ATOM 2629 O O . LEU A 1 330 ? -12.578 29.25 8.617 1 90.44 330 LEU A O 1
ATOM 2633 N N . ASN A 1 331 ? -13.891 30.953 8.078 1 87.75 331 ASN A N 1
ATOM 2634 C CA . ASN A 1 331 ? -15.07 30.109 7.895 1 87.75 331 ASN A CA 1
ATOM 2635 C C . ASN A 1 331 ? -14.867 29.094 6.777 1 87.75 331 ASN A C 1
ATOM 2637 O O . ASN A 1 331 ? -15.477 28.031 6.789 1 87.75 331 ASN A O 1
ATOM 2641 N N . ASN A 1 332 ? -14.055 29.422 5.906 1 88.75 332 ASN A N 1
ATOM 2642 C CA . ASN A 1 332 ? -13.758 28.5 4.816 1 88.75 332 ASN A CA 1
ATOM 2643 C C . ASN A 1 332 ? -12.953 27.297 5.305 1 88.75 332 ASN A C 1
ATOM 2645 O O . ASN A 1 332 ? -12.945 26.234 4.66 1 88.75 332 ASN A O 1
ATOM 2649 N N . PHE A 1 333 ? -12.344 27.422 6.418 1 89.19 333 PHE A N 1
ATOM 2650 C CA . PHE A 1 333 ? -11.477 26.359 6.91 1 89.19 333 PHE A CA 1
ATOM 2651 C C . PHE A 1 333 ? -12.219 25.484 7.91 1 89.19 333 PHE A C 1
ATOM 2653 O O . PHE A 1 333 ? -11.938 24.281 8.008 1 89.19 333 PHE A O 1
ATOM 2660 N N . TRP A 1 334 ? -13.094 26.016 8.711 1 90.38 334 TRP A N 1
ATOM 2661 C CA . TRP A 1 334 ? -13.773 25.156 9.68 1 90.38 334 TRP A CA 1
ATOM 2662 C C . TRP A 1 334 ? -15.219 25.609 9.883 1 90.38 334 TRP A C 1
ATOM 2664 O O . TRP A 1 334 ? -15.875 25.203 10.836 1 90.38 334 TRP A O 1
ATOM 2674 N N . GLY A 1 335 ? -15.688 26.438 9.031 1 85.25 335 GLY A N 1
ATOM 2675 C CA . GLY A 1 335 ? -17.078 26.875 9.125 1 85.25 335 GLY A CA 1
ATOM 2676 C C . GLY A 1 335 ? -17.438 27.438 10.484 1 85.25 335 GLY A C 1
ATOM 2677 O O . GLY A 1 335 ? -16.672 28.219 11.062 1 85.25 335 GLY A O 1
ATOM 2678 N N . ASP A 1 336 ? -18.594 26.984 10.961 1 89.5 336 ASP A N 1
ATOM 2679 C CA . ASP A 1 336 ? -19.078 27.422 12.266 1 89.5 336 ASP A CA 1
ATOM 2680 C C . ASP A 1 336 ? -18.844 26.359 13.328 1 89.5 336 ASP A C 1
ATOM 2682 O O . ASP A 1 336 ? -19.516 26.344 14.367 1 89.5 336 ASP A O 1
ATOM 2686 N N . HIS A 1 337 ? -17.906 25.578 13 1 94 337 HIS A N 1
ATOM 2687 C CA . HIS A 1 337 ? -17.656 24.469 13.898 1 94 337 HIS A CA 1
ATOM 2688 C C . HIS A 1 337 ? -17.062 24.953 15.219 1 94 337 HIS A C 1
ATOM 2690 O O . HIS A 1 337 ? -16.266 25.891 15.242 1 94 337 HIS A O 1
ATOM 2696 N N . THR A 1 338 ? -17.5 24.328 16.297 1 96.06 338 THR A N 1
ATOM 2697 C CA . THR A 1 338 ? -16.953 24.609 17.625 1 96.06 338 THR A CA 1
ATOM 2698 C C . THR A 1 338 ? -16.281 23.375 18.203 1 96.06 338 THR A C 1
ATOM 2700 O O . THR A 1 338 ? -16.906 22.312 18.344 1 96.06 338 THR A O 1
ATOM 2703 N N . TRP A 1 339 ? -15.062 23.531 18.453 1 97.06 339 TRP A N 1
ATOM 2704 C CA . TRP A 1 339 ? -14.352 22.484 19.172 1 97.06 339 TRP A CA 1
ATOM 2705 C C . TRP A 1 339 ? -14.562 22.625 20.672 1 97.06 339 TRP A C 1
ATOM 2707 O O . TRP A 1 339 ? -13.961 23.5 21.312 1 97.06 339 TRP A O 1
ATOM 2717 N N . HIS A 1 340 ? -15.203 21.688 21.297 1 96.31 340 HIS A N 1
ATOM 2718 C CA . HIS A 1 340 ? -15.656 21.812 22.672 1 96.31 340 HIS A CA 1
ATOM 2719 C C . HIS A 1 340 ? -14.516 21.578 23.656 1 96.31 340 HIS A C 1
ATOM 2721 O O . HIS A 1 340 ? -14.625 21.906 24.844 1 96.31 340 HIS A O 1
ATOM 2727 N N . ARG A 1 341 ? -13.453 21.094 23.125 1 97.12 341 ARG A N 1
ATOM 2728 C CA . ARG A 1 341 ? -12.344 20.812 24.016 1 97.12 341 ARG A CA 1
ATOM 2729 C C . ARG A 1 341 ? -11.125 21.656 23.672 1 97.12 341 ARG A C 1
ATOM 2731 O O . ARG A 1 341 ? -10.023 21.406 24.156 1 97.12 341 ARG A O 1
ATOM 2738 N N . LEU A 1 342 ? -11.328 22.672 22.828 1 97.69 342 LEU A N 1
ATOM 2739 C CA . LEU A 1 342 ? -10.203 23.5 22.375 1 97.69 342 LEU A CA 1
ATOM 2740 C C . LEU A 1 342 ? -9.656 24.344 23.516 1 97.69 342 LEU A C 1
ATOM 2742 O O . LEU A 1 342 ? -10.375 25.172 24.078 1 97.69 342 LEU A O 1
ATOM 2746 N N . ARG A 1 343 ? -8.422 24.188 23.844 1 97.56 343 ARG A N 1
ATOM 2747 C CA . ARG A 1 343 ? -7.793 24.891 24.953 1 97.56 343 ARG A CA 1
ATOM 2748 C C . ARG A 1 343 ? -6.734 25.875 24.453 1 97.56 343 ARG A C 1
ATOM 2750 O O . ARG A 1 343 ? -6.445 26.875 25.109 1 97.56 343 ARG A O 1
ATOM 2757 N N . SER A 1 344 ? -6.16 25.516 23.406 1 96.56 344 SER A N 1
ATOM 2758 C CA . SER A 1 344 ? -5.082 26.344 22.875 1 96.56 344 SER A CA 1
ATOM 2759 C C . SER A 1 344 ? -5.289 26.641 21.391 1 96.56 344 SER A C 1
ATOM 2761 O O . SER A 1 344 ? -5.508 25.719 20.594 1 96.56 344 SER A O 1
ATOM 2763 N N . LEU A 1 345 ? -5.234 27.938 21.047 1 96.38 345 LEU A N 1
ATOM 2764 C CA . LEU A 1 345 ? -5.375 28.391 19.672 1 96.38 345 LEU A CA 1
ATOM 2765 C C . LEU A 1 345 ? -4.219 29.297 19.266 1 96.38 345 LEU A C 1
ATOM 2767 O O . LEU A 1 345 ? -3.963 30.297 19.938 1 96.38 345 LEU A O 1
ATOM 2771 N N . LYS A 1 346 ? -3.529 28.938 18.266 1 93.5 346 LYS A N 1
ATOM 2772 C CA . LYS A 1 346 ? -2.432 29.734 17.734 1 93.5 346 LYS A CA 1
ATOM 2773 C C . LYS A 1 346 ? -2.656 30.062 16.266 1 93.5 346 LYS A C 1
ATOM 2775 O O . LYS A 1 346 ? -2.77 29.156 15.43 1 93.5 346 LYS A O 1
ATOM 2780 N N . LEU A 1 347 ? -2.693 31.297 15.938 1 92.12 347 LEU A N 1
ATOM 2781 C CA . LEU A 1 347 ? -2.867 31.75 14.562 1 92.12 347 LEU A CA 1
ATOM 2782 C C . LEU A 1 347 ? -1.695 32.625 14.125 1 92.12 347 LEU A C 1
ATOM 2784 O O . LEU A 1 347 ? -1.229 33.469 14.883 1 92.12 347 LEU A O 1
ATOM 2788 N N . PHE A 1 348 ? -1.298 32.281 12.953 1 87.06 348 PHE A N 1
ATOM 2789 C CA . PHE A 1 348 ? -0.144 33.031 12.445 1 87.06 348 PHE A CA 1
ATOM 2790 C C . PHE A 1 348 ? -0.435 33.594 11.062 1 87.06 348 PHE A C 1
ATOM 2792 O O . PHE A 1 348 ? -1.028 32.938 10.211 1 87.06 348 PHE A O 1
ATOM 2799 N N . ARG A 1 349 ? -0.073 34.844 10.727 1 88.19 349 ARG A N 1
ATOM 2800 C CA . ARG A 1 349 ? 0.022 35.5 9.43 1 88.19 349 ARG A CA 1
ATOM 2801 C C . ARG A 1 349 ? -1.32 35.469 8.703 1 88.19 349 ARG A C 1
ATOM 2803 O O . ARG A 1 349 ? -1.43 34.938 7.605 1 88.19 349 ARG A O 1
ATOM 2810 N N . LYS A 1 350 ? -2.184 36.125 9.312 1 88.5 350 LYS A N 1
ATOM 2811 C CA . LYS A 1 350 ? -3.518 36.188 8.719 1 88.5 350 LYS A CA 1
ATOM 2812 C C . LYS A 1 350 ? -4.094 37.594 8.766 1 88.5 350 LYS A C 1
ATOM 2814 O O . LYS A 1 350 ? -3.959 38.281 9.773 1 88.5 350 LYS A O 1
ATOM 2819 N N . ARG A 1 351 ? -4.59 38 7.68 1 89.81 351 ARG A N 1
ATOM 2820 C CA . ARG A 1 351 ? -5.449 39.188 7.641 1 89.81 351 ARG A CA 1
ATOM 2821 C C . ARG A 1 351 ? -6.922 38.781 7.648 1 89.81 351 ARG A C 1
ATOM 2823 O O . ARG A 1 351 ? -7.352 37.969 6.836 1 89.81 351 ARG A O 1
ATOM 2830 N N . MET A 1 352 ? -7.648 39.344 8.609 1 91 352 MET A N 1
ATOM 2831 C CA . MET A 1 352 ? -9.039 38.875 8.695 1 91 352 MET A CA 1
ATOM 2832 C C . MET A 1 352 ? -9.938 40 9.188 1 91 352 MET A C 1
ATOM 2834 O O . MET A 1 352 ? -9.453 41.031 9.711 1 91 352 MET A O 1
ATOM 2838 N N . TYR A 1 353 ? -11.203 39.781 9 1 92.69 353 TYR A N 1
ATOM 2839 C CA . TYR A 1 353 ? -12.188 40.719 9.516 1 92.69 353 TYR A CA 1
ATOM 2840 C C . TYR A 1 353 ? -12.297 40.625 11.031 1 92.69 353 TYR A C 1
ATOM 2842 O O . TYR A 1 353 ? -12.18 39.531 11.594 1 92.69 353 TYR A O 1
ATOM 2850 N N . GLN A 1 354 ? -12.547 41.781 11.547 1 94.5 354 GLN A N 1
ATOM 2851 C CA . GLN A 1 354 ? -12.727 41.812 13 1 94.5 354 GLN A CA 1
ATOM 2852 C C . GLN A 1 354 ? -13.766 40.781 13.461 1 94.5 354 GLN A C 1
ATOM 2854 O O . GLN A 1 354 ? -13.539 40.094 14.438 1 94.5 354 GLN A O 1
ATOM 2859 N N . ASN A 1 355 ? -14.883 40.719 12.766 1 93.69 355 ASN A N 1
ATOM 2860 C CA . ASN A 1 355 ? -15.984 39.875 13.164 1 93.69 355 ASN A CA 1
ATOM 2861 C C . ASN A 1 355 ? -15.594 38.375 13.125 1 93.69 355 ASN A C 1
ATOM 2863 O O . ASN A 1 355 ? -16.094 37.594 13.914 1 93.69 355 ASN A O 1
ATOM 2867 N N . GLU A 1 356 ? -14.719 38.031 12.266 1 93.38 356 GLU A N 1
ATOM 2868 C CA . GLU A 1 356 ? -14.234 36.656 12.188 1 93.38 356 GLU A CA 1
ATOM 2869 C C . GLU A 1 356 ? -13.5 36.25 13.469 1 93.38 356 GLU A C 1
ATOM 2871 O O . GLU A 1 356 ? -13.734 35.156 14.008 1 93.38 356 GLU A O 1
ATOM 2876 N N . MET A 1 357 ? -12.68 37.125 13.859 1 94.12 357 MET A N 1
ATOM 2877 C CA . MET A 1 357 ? -11.898 36.875 15.062 1 94.12 357 MET A CA 1
ATOM 2878 C C . MET A 1 357 ? -12.797 36.844 16.297 1 94.12 357 MET A C 1
ATOM 2880 O O . MET A 1 357 ? -12.664 35.969 17.156 1 94.12 357 MET A O 1
ATOM 2884 N N . VAL A 1 358 ? -13.648 37.781 16.328 1 95.69 358 VAL A N 1
ATOM 2885 C CA . VAL A 1 358 ? -14.562 37.906 17.469 1 95.69 358 VAL A CA 1
ATOM 2886 C C . VAL A 1 358 ? -15.406 36.656 17.578 1 95.69 358 VAL A C 1
ATOM 2888 O O . VAL A 1 358 ? -15.539 36.094 18.672 1 95.69 358 VAL A O 1
ATOM 2891 N N . GLU A 1 359 ? -15.953 36.219 16.5 1 95.12 359 GLU A N 1
ATOM 2892 C CA . GLU A 1 359 ? -16.797 35.031 16.5 1 95.12 359 GLU A CA 1
ATOM 2893 C C . GLU A 1 359 ? -16.016 33.812 16.922 1 95.12 359 GLU A C 1
ATOM 2895 O O . GLU A 1 359 ? -16.516 32.969 17.656 1 95.12 359 GLU A O 1
ATOM 2900 N N . LEU A 1 360 ? -14.836 33.688 16.422 1 95.38 360 LEU A N 1
ATOM 2901 C CA . LEU A 1 360 ? -13.977 32.531 16.75 1 95.38 360 LEU A CA 1
ATOM 2902 C C . LEU A 1 360 ? -13.703 32.469 18.234 1 95.38 360 LEU A C 1
ATOM 2904 O O . LEU A 1 360 ? -13.805 31.422 18.859 1 95.38 360 LEU A O 1
ATOM 2908 N N . ILE A 1 361 ? -13.359 33.625 18.828 1 95.44 361 ILE A N 1
ATOM 2909 C CA . ILE A 1 361 ? -13.023 33.656 20.25 1 95.44 361 ILE A CA 1
ATOM 2910 C C . ILE A 1 361 ? -14.273 33.406 21.078 1 95.44 361 ILE A C 1
ATOM 2912 O O . ILE A 1 361 ? -14.234 32.656 22.062 1 95.44 361 ILE A O 1
ATOM 2916 N N . ARG A 1 362 ? -15.344 33.969 20.672 1 94.75 362 ARG A N 1
ATOM 2917 C CA . ARG A 1 362 ? -16.578 33.812 21.422 1 94.75 362 ARG A CA 1
ATOM 2918 C C . ARG A 1 362 ? -17.016 32.344 21.453 1 94.75 362 ARG A C 1
ATOM 2920 O O . ARG A 1 362 ? -17.453 31.859 22.5 1 94.75 362 ARG A O 1
ATOM 2927 N N . ARG A 1 363 ? -16.938 31.703 20.422 1 94.06 363 ARG A N 1
ATOM 2928 C CA . ARG A 1 363 ? -17.359 30.328 20.297 1 94.06 363 ARG A CA 1
ATOM 2929 C C . ARG A 1 363 ? -16.562 29.406 21.219 1 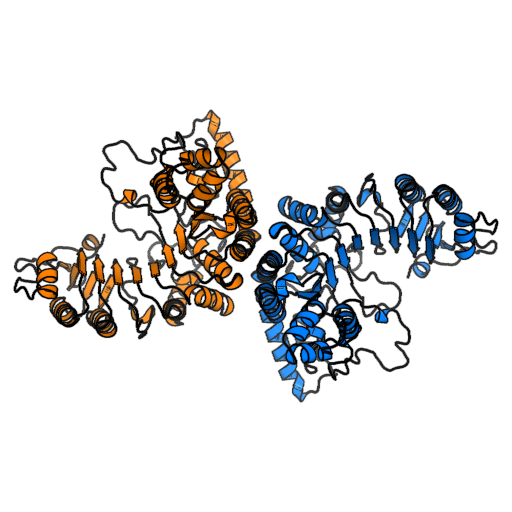94.06 363 ARG A C 1
ATOM 2931 O O . ARG A 1 363 ? -17.062 28.406 21.719 1 94.06 363 ARG A O 1
ATOM 2938 N N . HIS A 1 364 ? -15.344 29.797 21.469 1 96.25 364 HIS A N 1
ATOM 2939 C CA . HIS A 1 364 ? -14.461 28.906 22.234 1 96.25 364 HIS A CA 1
ATOM 2940 C C . HIS A 1 364 ? -14.109 29.531 23.594 1 96.25 364 HIS A C 1
ATOM 2942 O O . HIS A 1 364 ? -13.188 29.062 24.266 1 96.25 364 HIS A O 1
ATOM 2948 N N . CYS A 1 365 ? -14.82 30.5 23.984 1 94.62 365 CYS A N 1
ATOM 2949 C CA . CYS A 1 365 ? -14.523 31.297 25.156 1 94.62 365 CYS A CA 1
ATOM 2950 C C . CYS A 1 365 ? -14.555 30.453 26.422 1 94.62 365 CYS A C 1
ATOM 2952 O O . CYS A 1 365 ? -13.805 30.719 27.359 1 94.62 365 CYS A O 1
ATOM 2954 N N . LYS A 1 366 ? -15.312 29.453 26.438 1 94.12 366 LYS A N 1
ATOM 2955 C CA . LYS A 1 366 ? -15.516 28.641 27.625 1 94.12 366 LYS A CA 1
ATOM 2956 C C . LYS A 1 366 ? -14.305 27.75 27.906 1 94.12 366 LYS A C 1
ATOM 2958 O O . LYS A 1 366 ? -14.039 27.406 29.047 1 94.12 366 LYS A O 1
ATOM 2963 N N . THR A 1 367 ? -13.625 27.391 26.812 1 95.94 367 THR A N 1
ATOM 2964 C CA . THR A 1 367 ? -12.594 26.375 27 1 95.94 367 THR A CA 1
ATOM 2965 C C . THR A 1 367 ? -11.227 26.922 26.625 1 95.94 367 THR A C 1
ATOM 2967 O O . THR A 1 367 ? -10.195 26.375 27.016 1 95.94 367 THR A O 1
ATOM 2970 N N . LEU A 1 368 ? -11.125 27.984 25.938 1 96.75 368 LEU A N 1
ATOM 2971 C CA . LEU A 1 368 ? -9.883 28.531 25.406 1 96.75 368 LEU A CA 1
ATOM 2972 C C . LEU A 1 368 ? -9.016 29.109 26.516 1 96.75 368 LEU A C 1
ATOM 2974 O O . LEU A 1 368 ? -9.359 30.125 27.109 1 96.75 368 LEU A O 1
ATOM 2978 N N . GLU A 1 369 ? -7.879 28.484 26.781 1 96.56 369 GLU A N 1
ATOM 2979 C CA . GLU A 1 369 ? -6.988 28.891 27.859 1 96.56 369 GLU A CA 1
ATOM 2980 C C . GLU A 1 369 ? -5.793 29.672 27.312 1 96.56 369 GLU A C 1
ATOM 2982 O O . GLU A 1 369 ? -5.273 30.562 27.984 1 96.56 369 GLU A O 1
ATOM 2987 N N . VAL A 1 370 ? -5.367 29.219 26.203 1 95.38 370 VAL A N 1
ATOM 2988 C CA . VAL A 1 370 ? -4.168 29.812 25.625 1 95.38 370 VAL A CA 1
ATOM 2989 C C . VAL A 1 370 ? -4.48 30.359 24.234 1 95.38 370 VAL A C 1
ATOM 2991 O O . VAL A 1 370 ? -5.02 29.641 23.391 1 95.38 370 VAL A O 1
ATOM 2994 N N . LEU A 1 371 ? -4.141 31.625 24.016 1 95.94 371 LEU A N 1
ATOM 2995 C CA . LEU A 1 371 ? -4.324 32.25 22.719 1 95.94 371 LEU A CA 1
ATOM 2996 C C . LEU A 1 371 ? -3.029 32.906 22.234 1 95.94 371 LEU A C 1
ATOM 2998 O O . LEU A 1 371 ? -2.463 33.75 22.938 1 95.94 371 LEU A O 1
ATOM 3002 N N . HIS A 1 372 ? -2.562 32.406 21.141 1 93.5 372 HIS A N 1
ATOM 3003 C CA . HIS A 1 372 ? -1.37 33 20.516 1 93.5 372 HIS A CA 1
ATOM 3004 C C . HIS A 1 372 ? -1.691 33.594 19.156 1 93.5 372 HIS A C 1
ATOM 3006 O O . HIS A 1 372 ? -2.188 32.875 18.266 1 93.5 372 HIS A O 1
ATOM 3012 N N . LEU A 1 373 ? -1.417 34.844 19.016 1 93.75 373 LEU A N 1
ATOM 3013 C CA . LEU A 1 373 ? -1.622 35.531 17.734 1 93.75 373 LEU A CA 1
ATOM 3014 C C . LEU A 1 373 ? -0.342 36.219 17.281 1 93.75 373 LEU A C 1
ATOM 3016 O O . LEU A 1 373 ? 0.239 37.031 18.016 1 93.75 373 LEU A O 1
ATOM 3020 N N . TYR A 1 374 ? 0.039 35.875 16.141 1 89.94 374 TYR A N 1
ATOM 3021 C CA . TYR A 1 374 ? 1.249 36.469 15.602 1 89.94 374 TYR A CA 1
ATOM 3022 C C . TYR A 1 374 ? 1.031 36.938 14.172 1 89.94 374 TYR A C 1
ATOM 3024 O O . TYR A 1 374 ? 0.626 36.156 13.305 1 89.94 374 TYR A O 1
ATOM 3032 N N . SER A 1 375 ? 1.374 38.219 13.875 1 88.44 375 SER A N 1
ATOM 3033 C CA . SER A 1 375 ? 1.264 38.812 12.547 1 88.44 375 SER A CA 1
ATOM 3034 C C . SER A 1 375 ? -0.17 38.75 12.031 1 88.44 375 SER A C 1
ATOM 3036 O O . SER A 1 375 ? -0.417 38.25 10.93 1 88.44 375 SER A O 1
ATOM 3038 N N . ILE A 1 376 ? -1.058 39.219 12.875 1 91.31 376 ILE A N 1
ATOM 3039 C CA . ILE A 1 376 ? -2.473 39.25 12.523 1 91.31 376 ILE A CA 1
ATOM 3040 C C . ILE A 1 376 ? -2.893 40.688 12.242 1 91.31 376 ILE A C 1
ATOM 3042 O O . ILE A 1 376 ? -2.635 41.594 13.047 1 91.31 376 ILE A O 1
ATOM 3046 N N . VAL A 1 377 ? -3.477 40.906 11.102 1 91.19 377 VAL A N 1
ATOM 3047 C CA . VAL A 1 377 ? -4 42.219 10.742 1 91.19 377 VAL A CA 1
ATOM 3048 C C . VAL A 1 377 ? -5.523 42.156 10.656 1 91.19 377 VAL A C 1
ATOM 3050 O O . VAL A 1 377 ? -6.074 41.344 9.922 1 91.19 377 VAL A O 1
ATOM 3053 N N . ILE A 1 378 ? -6.137 43.031 11.398 1 92.81 378 ILE A N 1
ATOM 3054 C CA . ILE A 1 378 ? -7.598 43.062 11.406 1 92.81 378 ILE A CA 1
ATOM 3055 C C . ILE A 1 378 ? -8.094 44.219 10.562 1 92.81 378 ILE A C 1
ATOM 3057 O O . ILE A 1 378 ? -7.484 45.281 10.539 1 92.81 378 ILE A O 1
ATOM 3061 N N . HIS A 1 379 ? -9.141 44 9.852 1 90.88 379 HIS A N 1
ATOM 3062 C CA . HIS A 1 379 ? -9.828 45.062 9.141 1 90.88 379 HIS A CA 1
ATOM 3063 C C . HIS A 1 379 ? -11.328 45 9.375 1 90.88 379 HIS A C 1
ATOM 3065 O O . HIS A 1 379 ? -11.844 44.031 9.898 1 90.88 379 HIS A O 1
ATOM 3071 N N . GLY A 1 380 ? -12.039 46.094 9.023 1 88.44 380 GLY A N 1
ATOM 3072 C CA . GLY A 1 380 ? -13.461 46.188 9.305 1 88.44 380 GLY A CA 1
ATOM 3073 C C . GLY A 1 380 ? -13.766 46.406 10.773 1 88.44 380 GLY A C 1
ATOM 3074 O O . GLY A 1 380 ? -14.836 46.031 11.258 1 88.44 380 GLY A O 1
ATOM 3075 N N . GLY A 1 381 ? -12.922 46.938 11.43 1 89.62 381 GLY A N 1
ATOM 3076 C CA . GLY A 1 381 ? -12.984 47.219 12.852 1 89.62 381 GLY A CA 1
ATOM 3077 C C . GLY A 1 381 ? -11.625 47.375 13.492 1 89.62 381 GLY A C 1
ATOM 3078 O O . GLY A 1 381 ? -10.664 47.781 12.836 1 89.62 381 GLY A O 1
ATOM 3079 N N . GLY A 1 382 ? -11.547 47.125 14.852 1 91.38 382 GLY A N 1
ATOM 3080 C CA . GLY A 1 382 ? -10.273 47.344 15.523 1 91.38 382 GLY A CA 1
ATOM 3081 C C . GLY A 1 382 ? -10.039 46.375 16.672 1 91.38 382 GLY A C 1
ATOM 3082 O O . GLY A 1 382 ? -10.922 45.594 17.016 1 91.38 382 GLY A O 1
ATOM 3083 N N . TRP A 1 383 ? -8.898 46.438 17.172 1 94.88 383 TRP A N 1
ATOM 3084 C CA . TRP A 1 383 ? -8.438 45.531 18.219 1 94.88 383 TRP A CA 1
ATOM 3085 C C . TRP A 1 383 ? -9.156 45.812 19.531 1 94.88 383 TRP A C 1
ATOM 3087 O O . TRP A 1 383 ? -9.32 44.906 20.359 1 94.88 383 TRP A O 1
ATOM 3097 N N . PRO A 1 384 ? -9.656 47.062 19.766 1 93.31 384 PRO A N 1
ATOM 3098 C CA . PRO A 1 384 ? -10.375 47.281 21.016 1 93.31 384 PRO A CA 1
ATOM 3099 C C . PRO A 1 384 ? -11.586 46.375 21.188 1 93.31 384 PRO A C 1
ATOM 3101 O O . PRO A 1 384 ? -11.812 45.844 22.281 1 93.31 384 PRO A O 1
ATOM 3104 N N . GLU A 1 385 ? -12.305 46.188 20.156 1 94.12 385 GLU A N 1
ATOM 3105 C CA . GLU A 1 385 ? -13.469 45.312 20.234 1 94.12 385 GLU A CA 1
ATOM 3106 C C . GLU A 1 385 ? -13.055 43.844 20.453 1 94.12 385 GLU A C 1
ATOM 3108 O O . GLU A 1 385 ? -13.703 43.125 21.203 1 94.12 385 GLU A O 1
ATOM 3113 N N . VAL A 1 386 ? -12.062 43.469 19.781 1 96 386 VAL A N 1
ATOM 3114 C CA . VAL A 1 386 ? -11.547 42.125 19.938 1 96 386 VAL A CA 1
ATOM 3115 C C . VAL A 1 386 ? -11.047 41.906 21.375 1 96 386 VAL A C 1
ATOM 3117 O O . VAL A 1 386 ? -11.289 40.875 21.984 1 96 386 VAL A O 1
ATOM 3120 N N . ALA A 1 387 ? -10.359 42.906 21.844 1 95.12 387 ALA A N 1
ATOM 3121 C CA . ALA A 1 387 ? -9.828 42.844 23.203 1 95.12 387 ALA A CA 1
ATOM 3122 C C . ALA A 1 387 ? -10.945 42.688 24.234 1 95.12 387 ALA A C 1
ATOM 3124 O O . ALA A 1 387 ? -10.805 41.969 25.219 1 95.12 387 ALA A O 1
ATOM 3125 N N . ASP A 1 388 ? -11.992 43.375 24 1 94.81 388 ASP A N 1
ATOM 3126 C CA . ASP A 1 388 ? -13.133 43.312 24.906 1 94.81 388 ASP A CA 1
ATOM 3127 C C . ASP A 1 388 ? -13.688 41.875 24.969 1 94.81 388 ASP A C 1
ATOM 3129 O O . ASP A 1 388 ? -14.023 41.375 26.047 1 94.81 388 ASP A O 1
ATOM 3133 N N . VAL A 1 389 ? -13.797 41.375 23.844 1 95.38 389 VAL A N 1
ATOM 3134 C CA . VAL A 1 389 ? -14.312 40 23.766 1 95.38 389 VAL A CA 1
ATOM 3135 C C . VAL A 1 389 ? -13.359 39.031 24.469 1 95.38 389 VAL A C 1
ATOM 3137 O O . VAL A 1 389 ? -13.789 38.125 25.188 1 95.38 389 VAL A O 1
ATOM 3140 N N . MET A 1 390 ? -12.062 39.25 24.234 1 95.25 390 MET A N 1
ATOM 3141 C CA . MET A 1 390 ? -11.07 38.406 24.906 1 95.25 390 MET A CA 1
ATOM 3142 C C . MET A 1 390 ? -11.172 38.531 26.422 1 95.25 390 MET A C 1
ATOM 3144 O O . MET A 1 390 ? -11.023 37.531 27.141 1 95.25 390 MET A O 1
ATOM 3148 N N . ARG A 1 391 ? -11.398 39.625 26.828 1 92.81 391 ARG A N 1
ATOM 3149 C CA . ARG A 1 391 ? -11.484 39.906 28.266 1 92.81 391 ARG A CA 1
ATOM 3150 C C . ARG A 1 391 ? -12.672 39.188 28.891 1 92.81 391 ARG A C 1
ATOM 3152 O O . ARG A 1 391 ? -12.625 38.781 30.047 1 92.81 391 ARG A O 1
ATOM 3159 N N . GLU A 1 392 ? -13.641 39.031 28.094 1 92.19 392 GLU A N 1
ATOM 3160 C CA . GLU A 1 392 ? -14.836 38.375 28.578 1 92.19 392 GLU A CA 1
ATOM 3161 C C . GLU A 1 392 ? -14.586 36.875 28.734 1 92.19 392 GLU A C 1
ATOM 3163 O O . GLU A 1 392 ? -15.352 36.188 29.422 1 92.19 392 GLU A O 1
ATOM 3168 N N . CYS A 1 393 ? -13.602 36.406 28.062 1 92.62 393 CYS A N 1
ATOM 3169 C CA . CYS A 1 393 ? -13.297 35 28.109 1 92.62 393 CYS A CA 1
ATOM 3170 C C . CYS A 1 393 ? -12.516 34.625 29.375 1 92.62 393 CYS A C 1
ATOM 3172 O O . CYS A 1 393 ? -11.281 34.594 29.359 1 92.62 393 CYS A O 1
ATOM 3174 N N . VAL A 1 394 ? -13.148 34.156 30.328 1 84.25 394 VAL A N 1
ATOM 3175 C CA . VAL A 1 394 ? -12.586 33.938 31.656 1 84.25 394 VAL A CA 1
ATOM 3176 C C . VAL A 1 394 ? -11.594 32.781 31.625 1 84.25 394 VAL A C 1
ATOM 3178 O O . VAL A 1 394 ? -10.68 32.719 32.438 1 84.25 394 VAL A O 1
ATOM 3181 N N . ALA A 1 395 ? -11.789 31.969 30.734 1 91.06 395 ALA A N 1
ATOM 3182 C CA . ALA A 1 395 ? -10.922 30.797 30.672 1 91.06 395 ALA A CA 1
ATOM 3183 C C . ALA A 1 395 ? -9.523 31.172 30.172 1 91.06 395 ALA A C 1
ATOM 3185 O O . ALA A 1 395 ? -8.57 30.422 30.391 1 91.06 395 ALA A O 1
ATOM 3186 N N . LEU A 1 396 ? -9.391 32.281 29.547 1 92.5 396 LEU A N 1
ATOM 3187 C CA . LEU A 1 396 ? -8.117 32.719 28.969 1 92.5 396 LEU A CA 1
ATOM 3188 C C . LEU A 1 396 ? -7.09 33 30.047 1 92.5 396 LEU A C 1
ATOM 3190 O O . LEU A 1 396 ? -7.316 33.844 30.922 1 92.5 396 LEU A O 1
ATOM 3194 N N . ARG A 1 397 ? -5.988 32.281 30.062 1 90.44 397 ARG A N 1
ATOM 3195 C CA . ARG A 1 397 ? -4.969 32.406 31.109 1 90.44 397 ARG A CA 1
ATOM 3196 C C . ARG A 1 397 ? -3.658 32.938 30.516 1 90.44 397 ARG A C 1
ATOM 3198 O O . ARG A 1 397 ? -2.857 33.562 31.234 1 90.44 397 ARG A O 1
ATOM 3205 N N . SER A 1 398 ? -3.459 32.531 29.312 1 92.69 398 SER A N 1
ATOM 3206 C CA . SER A 1 398 ? -2.186 32.906 28.703 1 92.69 398 SER A CA 1
ATOM 3207 C C . SER A 1 398 ? -2.389 33.5 27.312 1 92.69 398 SER A C 1
ATOM 3209 O O . SER A 1 398 ? -3.107 32.906 26.484 1 92.69 398 SER A O 1
ATOM 3211 N N . LEU A 1 399 ? -1.768 34.656 27.188 1 92.75 399 LEU A N 1
ATOM 3212 C CA . LEU A 1 399 ? -1.792 35.344 25.906 1 92.75 399 LEU A CA 1
ATOM 3213 C C . LEU A 1 399 ? -0.377 35.594 25.375 1 92.75 399 LEU A C 1
ATOM 3215 O O . LEU A 1 399 ? 0.531 35.906 26.156 1 92.75 399 LEU A O 1
ATOM 3219 N N . SER A 1 400 ? -0.169 35.281 24.172 1 91.25 400 SER A N 1
ATOM 3220 C CA . SER A 1 400 ? 1.079 35.594 23.484 1 91.25 400 SER A CA 1
ATOM 3221 C C . SER A 1 400 ? 0.815 36.25 22.141 1 91.25 400 SER A C 1
ATOM 3223 O O . SER A 1 400 ? 0.428 35.562 21.172 1 91.25 400 SER A O 1
ATOM 3225 N N . PHE A 1 401 ? 1.074 37.562 22.125 1 92.75 401 PHE A N 1
ATOM 3226 C CA . PHE A 1 401 ? 0.801 38.312 20.891 1 92.75 401 PHE A CA 1
ATOM 3227 C C . PHE A 1 401 ? 2.092 38.844 20.281 1 92.75 401 PHE A C 1
ATOM 3229 O O . PHE A 1 401 ? 3.07 39.094 21 1 92.75 401 PHE A O 1
ATOM 3236 N N . GLY A 1 402 ? 2.125 38.812 19.031 1 89.5 402 GLY A N 1
ATOM 3237 C CA . GLY A 1 402 ? 3.223 39.406 18.297 1 89.5 402 GLY A CA 1
ATOM 3238 C C . GLY A 1 402 ? 2.787 40.031 16.969 1 89.5 402 GLY A C 1
ATOM 3239 O O . GLY A 1 402 ? 1.984 39.438 16.25 1 89.5 402 GLY A O 1
ATOM 3240 N N . ARG A 1 403 ? 3.209 41.219 16.672 1 89.69 403 ARG A N 1
ATOM 3241 C CA . ARG A 1 403 ? 3.012 41.906 15.406 1 89.69 403 ARG A CA 1
ATOM 3242 C C . ARG A 1 403 ? 1.532 41.969 15.039 1 89.69 403 ARG A C 1
ATOM 3244 O O . ARG A 1 403 ? 1.135 41.5 13.977 1 89.69 403 ARG A O 1
ATOM 3251 N N . LEU A 1 404 ? 0.796 42.594 15.844 1 92.81 404 LEU A N 1
ATOM 3252 C CA . LEU A 1 404 ? -0.622 42.781 15.57 1 92.81 404 LEU A CA 1
ATOM 3253 C C . LEU A 1 404 ? -0.872 44.156 14.992 1 92.81 404 LEU A C 1
ATOM 3255 O O . LEU A 1 404 ? -0.154 45.125 15.312 1 92.81 404 LEU A O 1
ATOM 3259 N N . GLY A 1 405 ? -1.809 44.25 14.078 1 91.69 405 GLY A N 1
ATOM 3260 C CA . GLY A 1 405 ? -2.104 45.531 13.484 1 91.69 405 GLY A CA 1
ATOM 3261 C C . GLY A 1 405 ? -3.531 45.656 12.984 1 91.69 405 GLY A C 1
ATOM 3262 O O . GLY A 1 405 ? -4.266 44.656 12.945 1 91.69 405 GLY A O 1
ATOM 3263 N N . GLU A 1 406 ? -3.91 46.875 12.781 1 91.81 406 GLU A N 1
ATOM 3264 C CA . GLU A 1 406 ? -5.195 47.219 12.188 1 91.81 406 GLU A CA 1
ATOM 3265 C C . GLU A 1 406 ? -5.016 47.906 10.836 1 91.81 406 GLU A C 1
ATOM 3267 O O . GLU A 1 406 ? -4.199 48.812 10.703 1 91.81 406 GLU A O 1
ATOM 3272 N N . ARG A 1 407 ? -5.797 47.406 9.945 1 88.25 407 ARG A N 1
ATOM 3273 C CA . ARG A 1 407 ? -5.707 48.031 8.625 1 88.25 407 ARG A CA 1
ATOM 3274 C C . ARG A 1 407 ? -6.41 49.375 8.602 1 88.25 407 ARG A C 1
ATOM 3276 O O . ARG A 1 407 ? -7.602 49.469 8.906 1 88.25 407 ARG A O 1
ATOM 3283 N N . VAL A 1 408 ? -5.672 50.344 8.203 1 81.31 408 VAL A N 1
ATOM 3284 C CA . VAL A 1 408 ? -6.227 51.688 8.141 1 81.31 408 VAL A CA 1
ATOM 3285 C C . VAL A 1 408 ? -6.629 52 6.699 1 81.31 408 VAL A C 1
ATOM 3287 O O . VAL A 1 408 ? -7.68 52.625 6.461 1 81.31 408 VAL A O 1
ATOM 3290 N N . ASP A 1 409 ? -5.832 51.75 5.82 1 77.19 409 ASP A N 1
ATOM 3291 C CA . ASP A 1 409 ? -6.125 51.906 4.395 1 77.19 409 ASP A CA 1
ATOM 3292 C C . ASP A 1 409 ? -5.449 50.781 3.588 1 77.19 409 ASP A C 1
ATOM 3294 O O . ASP A 1 409 ? -5.008 49.781 4.148 1 77.19 409 ASP A O 1
ATOM 3298 N N . HIS A 1 410 ? -5.465 50.938 2.346 1 74.44 410 HIS A N 1
ATOM 3299 C CA . HIS A 1 410 ? -5.02 49.875 1.454 1 74.44 410 HIS A CA 1
ATOM 3300 C C . HIS A 1 410 ? -3.553 49.531 1.7 1 74.44 410 HIS A C 1
ATOM 3302 O O . HIS A 1 410 ? -3.135 48.406 1.49 1 74.44 410 HIS A O 1
ATOM 3308 N N . ASN A 1 411 ? -2.887 50.469 2.203 1 71.06 411 ASN A N 1
ATOM 3309 C CA . ASN A 1 411 ? -1.446 50.219 2.24 1 71.06 411 ASN A CA 1
ATOM 3310 C C . ASN A 1 411 ? -0.89 50.375 3.652 1 71.06 411 ASN A C 1
ATOM 3312 O O . ASN A 1 411 ? 0.276 50.062 3.904 1 71.06 411 ASN A O 1
ATOM 3316 N N . ASN A 1 412 ? -1.752 50.75 4.508 1 79.5 412 ASN A N 1
ATOM 3317 C CA . ASN A 1 412 ? -1.203 51.125 5.809 1 79.5 412 ASN A CA 1
ATOM 3318 C C . ASN A 1 412 ? -1.832 50.312 6.934 1 79.5 412 ASN A C 1
ATOM 3320 O O . ASN A 1 412 ? -3.023 50 6.891 1 79.5 412 ASN A O 1
ATOM 3324 N N . VAL A 1 413 ? -1.008 49.938 7.902 1 87.38 413 VAL A N 1
ATOM 3325 C CA . VAL A 1 413 ? -1.417 49.188 9.086 1 87.38 413 VAL A CA 1
ATOM 3326 C C . VAL A 1 413 ? -0.993 49.938 10.344 1 87.38 413 VAL A C 1
ATOM 3328 O O . VAL A 1 413 ? 0.136 50.406 10.438 1 87.38 413 VAL A O 1
ATOM 3331 N N . LYS A 1 414 ? -1.929 50.156 11.102 1 88.81 414 LYS A N 1
ATOM 3332 C CA . LYS A 1 414 ? -1.648 50.75 12.414 1 88.81 414 LYS A CA 1
ATOM 3333 C C . LYS A 1 414 ? -1.255 49.656 13.414 1 88.81 414 LYS A C 1
ATOM 3335 O O . LYS A 1 414 ? -2.068 48.781 13.75 1 88.81 414 LYS A O 1
ATOM 3340 N N . PRO A 1 415 ? -0.004 49.625 13.906 1 89.94 415 PRO A N 1
ATOM 3341 C CA . PRO A 1 415 ? 0.451 48.562 14.805 1 89.94 415 PRO A CA 1
ATOM 3342 C C . PRO A 1 415 ? -0.174 48.656 16.188 1 89.94 415 PRO A C 1
ATOM 3344 O O . PRO A 1 415 ? -0.407 49.781 16.688 1 89.94 415 PRO A O 1
ATOM 3347 N N . VAL A 1 416 ? -0.37 47.625 16.812 1 92.31 416 VAL A N 1
ATOM 3348 C CA . VAL A 1 416 ? -0.894 47.5 18.156 1 92.31 416 VAL A CA 1
ATOM 3349 C C . VAL A 1 416 ? 0.261 47.438 19.156 1 92.31 416 VAL A C 1
ATOM 3351 O O . VAL A 1 416 ? 1.297 46.844 18.891 1 92.31 416 VAL A O 1
ATOM 3354 N N . ILE A 1 417 ? 0.11 48.094 20.25 1 92.31 417 ILE A N 1
ATOM 3355 C CA . ILE A 1 417 ? 1.055 47.938 21.359 1 92.31 417 ILE A CA 1
ATOM 3356 C C . ILE A 1 417 ? 0.744 46.688 22.125 1 92.31 417 ILE A C 1
ATOM 3358 O O . ILE A 1 417 ? -0.112 46.656 23.016 1 92.31 417 ILE A O 1
ATOM 3362 N N . ILE A 1 418 ? 1.534 45.75 21.969 1 92.75 418 ILE A N 1
ATOM 3363 C CA . ILE A 1 418 ? 1.276 44.375 22.406 1 92.75 418 ILE A CA 1
ATOM 3364 C C . ILE A 1 418 ? 1.154 44.344 23.922 1 92.75 418 ILE A C 1
ATOM 3366 O O . ILE A 1 418 ? 0.233 43.719 24.453 1 92.75 418 ILE A O 1
ATOM 3370 N N . GLU A 1 419 ? 2.109 44.969 24.594 1 91.12 419 GLU A N 1
ATOM 3371 C CA . GLU A 1 419 ? 2.121 44.938 26.062 1 91.12 419 GLU A CA 1
ATOM 3372 C C . GLU A 1 419 ? 0.827 45.531 26.625 1 91.12 419 GLU A C 1
ATOM 3374 O O . GLU A 1 419 ? 0.265 44.969 27.578 1 91.12 419 GLU A O 1
ATOM 3379 N N . ASN A 1 420 ? 0.375 46.594 26.031 1 93.69 420 ASN A N 1
ATOM 3380 C CA . ASN A 1 420 ? -0.845 47.219 26.5 1 93.69 420 ASN A CA 1
ATOM 3381 C C . ASN A 1 420 ? -2.076 46.375 26.219 1 93.69 420 ASN A C 1
ATOM 3383 O O . ASN A 1 420 ? -3.004 46.312 27.031 1 93.69 420 ASN A O 1
ATOM 3387 N N . LEU A 1 421 ? -2.078 45.75 25.078 1 94.19 421 LEU A N 1
ATOM 3388 C CA . LEU A 1 421 ? -3.203 44.906 24.719 1 94.19 421 LEU A CA 1
ATOM 3389 C C . LEU A 1 421 ? -3.297 43.719 25.672 1 94.19 421 LEU A C 1
ATOM 3391 O O . LEU A 1 421 ? -4.383 43.375 26.156 1 94.19 421 LEU A O 1
ATOM 3395 N N . GLU A 1 422 ? -2.217 43.031 25.922 1 92.31 422 GLU A N 1
ATOM 3396 C CA . GLU A 1 422 ? -2.193 41.906 26.828 1 92.31 422 GLU A CA 1
ATOM 3397 C C . GLU A 1 422 ? -2.625 42.281 28.234 1 92.31 422 GLU A C 1
ATOM 3399 O O . GLU A 1 422 ? -3.391 41.594 28.875 1 92.31 422 GLU A O 1
ATOM 3404 N N . GLU A 1 423 ? -2.092 43.438 28.672 1 91.56 423 GLU A N 1
ATOM 3405 C CA . GLU A 1 423 ? -2.443 43.938 30 1 91.56 423 GLU A CA 1
ATOM 3406 C C . GLU A 1 423 ? -3.934 44.25 30.094 1 91.56 423 GLU A C 1
ATOM 3408 O O . GLU A 1 423 ? -4.562 44 31.125 1 91.56 423 GLU A O 1
ATOM 3413 N N . TYR A 1 424 ? -4.387 44.844 29.047 1 93.31 424 TYR A N 1
ATOM 3414 C CA . TYR A 1 424 ? -5.809 45.156 29.031 1 93.31 424 TYR A CA 1
ATOM 3415 C C . TYR A 1 424 ? -6.652 43.875 29.141 1 93.31 424 TYR A C 1
ATOM 3417 O O . TYR A 1 424 ? -7.598 43.844 29.938 1 93.31 424 TYR A O 1
ATOM 3425 N N . VAL A 1 425 ? -6.352 42.875 28.406 1 93.19 425 VAL A N 1
ATOM 3426 C CA . VAL A 1 425 ? -7.16 41.656 28.344 1 93.19 425 VAL A CA 1
ATOM 3427 C C . VAL A 1 425 ? -7.051 40.875 29.656 1 93.19 425 VAL A C 1
ATOM 3429 O O . VAL A 1 425 ? -8.055 40.406 30.172 1 93.19 425 VAL A O 1
ATOM 3432 N N . LEU A 1 426 ? -5.887 40.75 30.172 1 90.62 426 LEU A N 1
ATOM 3433 C CA . LEU A 1 426 ? -5.672 39.906 31.328 1 90.62 426 LEU A CA 1
ATOM 3434 C C . LEU A 1 426 ? -5.98 40.656 32.625 1 90.62 426 LEU A C 1
ATOM 3436 O O . LEU A 1 426 ? -6.469 40.031 33.562 1 90.62 426 LEU A O 1
ATOM 3440 N N . ARG A 1 427 ? -5.652 42.031 32.688 1 88.5 427 ARG A N 1
ATOM 3441 C CA . ARG A 1 427 ? -5.715 42.719 33.969 1 88.5 427 ARG A CA 1
ATOM 3442 C C . ARG A 1 427 ? -6.609 43.969 33.875 1 88.5 427 ARG A C 1
ATOM 3444 O O . ARG A 1 427 ? -6.852 44.625 34.906 1 88.5 427 ARG A O 1
ATOM 3451 N N . GLY A 1 428 ? -7.02 44.281 32.75 1 86.56 428 GLY A N 1
ATOM 3452 C CA . GLY A 1 428 ? -7.871 45.438 32.594 1 86.56 428 GLY A CA 1
ATOM 3453 C C . GLY A 1 428 ? -7.094 46.75 32.562 1 86.56 428 GLY A C 1
ATOM 3454 O O . GLY A 1 428 ? -7.602 47.781 33 1 86.56 428 GLY A O 1
ATOM 3455 N N . GLY A 1 429 ? -5.895 46.656 32.094 1 84.38 429 GLY A N 1
ATOM 3456 C CA . GLY A 1 429 ? -5.09 47.875 32 1 84.38 429 GLY A CA 1
ATOM 3457 C C . GLY A 1 429 ? -5.688 48.906 31.078 1 84.38 429 GLY A C 1
ATOM 3458 O O . GLY A 1 429 ? -6.434 48.562 30.156 1 84.38 429 GLY A O 1
ATOM 3459 N N . LEU A 1 430 ? -5.316 50.188 31.312 1 81.12 430 LEU A N 1
ATOM 3460 C CA . LEU A 1 430 ? -5.957 51.281 30.609 1 81.12 430 LEU A CA 1
ATOM 3461 C C . LEU A 1 430 ? -4.992 51.906 29.609 1 81.12 430 LEU A C 1
ATOM 3463 O O . LEU A 1 430 ? -5.258 53 29.078 1 81.12 430 LEU A O 1
ATOM 3467 N N . GLY A 1 431 ? -3.984 51.25 29.297 1 85.69 431 GLY A N 1
ATOM 3468 C CA . GLY A 1 431 ? -3.057 51.844 28.328 1 85.69 431 GLY A CA 1
ATOM 3469 C C . GLY A 1 431 ? -3.605 51.844 26.906 1 85.69 431 GLY A C 1
ATOM 3470 O O . GLY A 1 431 ? -4.516 51.094 26.578 1 85.69 431 GLY A O 1
ATOM 3471 N N . PRO A 1 432 ? -3.125 52.781 26.125 1 90.06 432 PRO A N 1
ATOM 3472 C CA . PRO A 1 432 ? -3.59 52.844 24.734 1 90.06 432 PRO A CA 1
ATOM 3473 C C . PRO A 1 432 ? -3.229 51.594 23.938 1 90.06 432 PRO A C 1
ATOM 3475 O O . PRO A 1 432 ? -2.102 51.094 24.031 1 90.06 432 PRO A O 1
ATOM 3478 N N . ILE A 1 433 ? -4.16 51.094 23.203 1 90.94 433 ILE A N 1
ATOM 3479 C CA . ILE A 1 433 ? -3.949 49.906 22.391 1 90.94 433 ILE A CA 1
ATOM 3480 C C . ILE A 1 433 ? -3.102 50.25 21.172 1 90.94 433 ILE A C 1
ATOM 3482 O O . ILE A 1 433 ? -2.305 49.438 20.703 1 90.94 433 ILE A O 1
ATOM 3486 N N . TYR A 1 434 ? -3.34 51.5 20.703 1 90.25 434 TYR A N 1
ATOM 3487 C CA . TYR A 1 434 ? -2.582 51.969 19.547 1 90.25 434 TYR A CA 1
ATOM 3488 C C . TYR A 1 434 ? -1.613 53.062 19.938 1 90.25 434 TYR A C 1
ATOM 3490 O O . TYR A 1 434 ? -1.817 53.75 20.953 1 90.25 434 TYR A O 1
ATOM 3498 N N . ASP A 1 435 ? -0.583 53.125 19.125 1 80.5 435 ASP A N 1
ATOM 3499 C CA . ASP A 1 435 ? 0.304 54.25 19.312 1 80.5 435 ASP A CA 1
ATOM 3500 C C . ASP A 1 435 ? -0.422 55.562 19.031 1 80.5 435 ASP A C 1
ATOM 3502 O O . ASP A 1 435 ? -0.877 55.812 17.906 1 80.5 435 ASP A O 1
ATOM 3506 N N . PRO A 1 436 ? -0.471 56.375 20 1 79.19 436 PRO A N 1
ATOM 3507 C CA . PRO A 1 436 ? -1.159 57.656 19.781 1 79.19 436 PRO A CA 1
ATOM 3508 C C . PRO A 1 436 ? -0.464 58.531 18.734 1 79.19 436 PRO A C 1
ATOM 3510 O O . PRO A 1 436 ? -1.104 59.375 18.094 1 79.19 436 PRO A O 1
ATOM 3513 N N . ASP A 1 437 ? 0.853 58.344 18.516 1 78.62 437 ASP A N 1
ATOM 3514 C CA . ASP A 1 437 ? 1.617 59.156 17.594 1 78.62 437 ASP A CA 1
ATOM 3515 C C . ASP A 1 437 ? 1.779 58.469 16.25 1 78.62 437 ASP A C 1
ATOM 3517 O O . ASP A 1 437 ? 2.627 58.875 15.438 1 78.62 437 ASP A O 1
ATOM 3521 N N . TYR A 1 438 ? 0.945 57.375 16.188 1 76.5 438 TYR A N 1
ATOM 3522 C CA . TYR A 1 438 ? 1.061 56.656 14.922 1 76.5 438 TYR A CA 1
ATOM 3523 C C . TYR A 1 438 ? 0.715 57.562 13.75 1 76.5 438 TYR A C 1
ATOM 3525 O O . TYR A 1 438 ? -0.298 58.281 13.773 1 76.5 438 TYR A O 1
ATOM 3533 N N . ARG A 1 439 ? 1.777 57.75 12.625 1 72.5 439 ARG A N 1
ATOM 3534 C CA . ARG A 1 439 ? 1.541 58.375 11.336 1 72.5 439 ARG A CA 1
ATOM 3535 C C . ARG A 1 439 ? 1.573 57.344 10.211 1 72.5 439 ARG A C 1
ATOM 3537 O O . ARG A 1 439 ? 2.428 56.469 10.195 1 72.5 439 ARG A O 1
ATOM 3544 N N . PRO A 1 440 ? 0.442 57.062 9.336 1 64.19 440 PRO A N 1
ATOM 3545 C CA . PRO A 1 440 ? 0.19 56.031 8.328 1 64.19 440 PRO A CA 1
ATOM 3546 C C . PRO A 1 440 ? 1.409 55.75 7.453 1 64.19 440 PRO A C 1
ATOM 3548 O O . PRO A 1 440 ? 1.311 55.031 6.469 1 64.19 440 PRO A O 1
ATOM 3551 N N . GLN A 1 441 ? 2.611 55.719 7.672 1 57.03 441 GLN A N 1
ATOM 3552 C CA . GLN A 1 441 ? 3.648 55.531 6.664 1 57.03 441 GLN A CA 1
ATOM 3553 C C . GLN A 1 441 ? 4.074 54.094 6.578 1 57.03 441 GLN A C 1
ATOM 3555 O O . GLN A 1 441 ? 4.934 53.719 5.773 1 57.03 441 GLN A O 1
ATOM 3560 N N . THR A 1 442 ? 3.518 53.188 7.289 1 51.19 442 THR A N 1
ATOM 3561 C CA . THR A 1 442 ? 4.16 51.875 7.242 1 51.19 442 THR A CA 1
ATOM 3562 C C . THR A 1 442 ? 3.395 50.938 6.316 1 51.19 442 THR A C 1
ATOM 3564 O O . THR A 1 442 ? 2.25 50.562 6.598 1 51.19 442 THR A O 1
ATOM 3567 N N . PRO A 1 443 ? 3.914 50.688 5.055 1 51.34 443 PRO A N 1
ATOM 3568 C CA . PRO A 1 443 ? 3.266 49.812 4.078 1 51.34 443 PRO A CA 1
ATOM 3569 C C . PRO A 1 443 ? 2.982 48.438 4.637 1 51.34 443 PRO A C 1
ATOM 3571 O O . PRO A 1 443 ? 3.719 47.938 5.504 1 51.34 443 PRO A O 1
ATOM 3574 N N . ILE A 1 444 ? 1.783 48 4.324 1 50.19 444 ILE A N 1
ATOM 3575 C CA . ILE A 1 444 ? 1.293 46.688 4.727 1 50.19 444 ILE A CA 1
ATOM 3576 C C . ILE A 1 444 ? 2.354 45.625 4.438 1 50.19 444 ILE A C 1
ATOM 3578 O O . ILE A 1 444 ? 2.533 44.688 5.219 1 50.19 444 ILE A O 1
ATOM 3582 N N . CYS A 1 445 ? 2.842 45.688 3.193 1 48.56 445 CYS A N 1
ATOM 3583 C CA . CYS A 1 445 ? 3.766 44.656 2.73 1 48.56 445 CYS A CA 1
ATOM 3584 C C . CYS A 1 445 ? 4.926 44.469 3.701 1 48.56 445 CYS A C 1
ATOM 3586 O O . CYS A 1 445 ? 5.492 43.406 3.818 1 48.56 445 CYS A O 1
ATOM 3588 N N . ALA A 1 446 ? 5.406 45.5 4.219 1 42.72 446 ALA A N 1
ATOM 3589 C CA . ALA A 1 446 ? 6.617 45.5 5.035 1 42.72 446 ALA A CA 1
ATOM 3590 C C . ALA A 1 446 ? 6.344 44.938 6.426 1 42.72 446 ALA A C 1
ATOM 3592 O O . ALA A 1 446 ? 7.266 44.5 7.117 1 42.72 446 ALA A O 1
ATOM 3593 N N . SER A 1 447 ? 5.195 44.969 6.941 1 41.53 447 SER A N 1
ATOM 3594 C CA . SER A 1 447 ? 4.891 44.75 8.352 1 41.53 447 SER A CA 1
ATOM 3595 C C . SER A 1 447 ? 4.598 43.281 8.617 1 41.53 447 SER A C 1
ATOM 3597 O O . SER A 1 447 ? 4.582 42.844 9.766 1 41.53 447 SER A O 1
ATOM 3599 N N . LEU A 1 448 ? 4.176 42.562 7.625 1 43.06 448 LEU A N 1
ATOM 3600 C CA . LEU A 1 448 ? 3.871 41.188 7.887 1 43.06 448 LEU A CA 1
ATOM 3601 C C . LEU A 1 448 ? 5.035 40.281 7.469 1 43.06 448 LEU A C 1
ATOM 3603 O O . LEU A 1 448 ? 4.949 39.062 7.586 1 43.06 448 LEU A O 1
ATOM 3607 N N . ASP A 1 449 ? 6.012 40.75 6.766 1 37.41 449 ASP A N 1
ATOM 3608 C CA . ASP A 1 449 ? 7.203 39.969 6.5 1 37.41 449 ASP A CA 1
ATOM 3609 C C . ASP A 1 449 ? 8.102 39.875 7.734 1 37.41 449 ASP A C 1
ATOM 3611 O O . ASP A 1 449 ? 8.336 40.906 8.398 1 37.41 449 ASP A O 1
ATOM 3615 N N . MET B 1 1 ? -23.438 -29.859 24.172 1 49 1 MET B N 1
ATOM 3616 C CA . MET B 1 1 ? -22.141 -29.531 23.594 1 49 1 MET B CA 1
ATOM 3617 C C . MET B 1 1 ? -21.109 -29.25 24.672 1 49 1 MET B C 1
ATOM 3619 O O . MET B 1 1 ? -19.906 -29.203 24.391 1 49 1 MET B O 1
ATOM 3623 N N . GLU B 1 2 ? -21.594 -28.953 25.797 1 55.12 2 GLU B N 1
ATOM 3624 C CA . GLU B 1 2 ? -20.828 -28.703 27.016 1 55.12 2 GLU B CA 1
ATOM 3625 C C . GLU B 1 2 ? -20.109 -29.969 27.484 1 55.12 2 GLU B C 1
ATOM 3627 O O . GLU B 1 2 ? -19.141 -29.891 28.234 1 55.12 2 GLU B O 1
ATOM 3632 N N . THR B 1 3 ? -20.562 -30.953 27.047 1 57.72 3 THR B N 1
ATOM 3633 C CA . THR B 1 3 ? -20 -32.188 27.578 1 57.72 3 THR B CA 1
ATOM 3634 C C . THR B 1 3 ? -19 -32.781 26.609 1 57.72 3 THR B C 1
ATOM 3636 O O . THR B 1 3 ? -18.328 -33.781 26.922 1 57.72 3 THR B O 1
ATOM 3639 N N . LEU B 1 4 ? -19.016 -32.281 25.438 1 58.84 4 LEU B N 1
ATOM 3640 C CA . LEU B 1 4 ? -18.141 -32.938 24.453 1 58.84 4 LEU B CA 1
ATOM 3641 C C . LEU B 1 4 ? -16.75 -32.312 24.5 1 58.84 4 LEU B C 1
ATOM 3643 O O . LEU B 1 4 ? -16.609 -31.109 24.828 1 58.84 4 LEU B O 1
ATOM 3647 N N . SER B 1 5 ? -15.758 -33.188 24.469 1 65.31 5 SER B N 1
ATOM 3648 C CA . SER B 1 5 ? -14.383 -32.688 24.406 1 65.31 5 SER B CA 1
ATOM 3649 C C . SER B 1 5 ? -14.227 -31.656 23.297 1 65.31 5 SER B C 1
ATOM 3651 O O . SER B 1 5 ? -14.945 -31.688 22.297 1 65.31 5 SER B O 1
ATOM 3653 N N . VAL B 1 6 ? -13.453 -30.625 23.562 1 65.81 6 VAL B N 1
ATOM 3654 C CA . VAL B 1 6 ? -13.211 -29.5 22.641 1 65.81 6 VAL B CA 1
ATOM 3655 C C . VAL B 1 6 ? -12.828 -30.031 21.266 1 65.81 6 VAL B C 1
ATOM 3657 O O . VAL B 1 6 ? -13.242 -29.484 20.25 1 65.81 6 VAL B O 1
ATOM 3660 N N . GLU B 1 7 ? -12.148 -31.141 21.297 1 64.25 7 GLU B N 1
ATOM 3661 C CA . GLU B 1 7 ? -11.688 -31.719 20.047 1 64.25 7 GLU B CA 1
ATOM 3662 C C . GLU B 1 7 ? -12.859 -32.25 19.203 1 64.25 7 GLU B C 1
ATOM 3664 O O . GLU B 1 7 ? -12.875 -32.062 17.984 1 64.25 7 GLU B O 1
ATOM 3669 N N . ILE B 1 8 ? -13.719 -32.844 19.875 1 63.38 8 ILE B N 1
ATOM 3670 C CA . ILE B 1 8 ? -14.891 -33.406 19.188 1 63.38 8 ILE B CA 1
ATOM 3671 C C . ILE B 1 8 ? -15.773 -32.25 18.688 1 63.38 8 ILE B C 1
ATOM 3673 O O . ILE B 1 8 ? -16.312 -32.312 17.594 1 63.38 8 ILE B O 1
ATOM 3677 N N . VAL B 1 9 ? -15.828 -31.25 19.531 1 66.12 9 VAL B N 1
ATOM 3678 C CA . VAL B 1 9 ? -16.641 -30.094 19.156 1 66.12 9 VAL B CA 1
ATOM 3679 C C . VAL B 1 9 ? -16.078 -29.453 17.906 1 66.12 9 VAL B C 1
ATOM 3681 O O . VAL B 1 9 ? -16.812 -29.109 16.984 1 66.12 9 VAL B O 1
ATOM 3684 N N . ILE B 1 10 ? -14.781 -29.406 17.875 1 65.19 10 ILE B N 1
ATOM 3685 C CA . ILE B 1 10 ? -14.117 -28.828 16.703 1 65.19 10 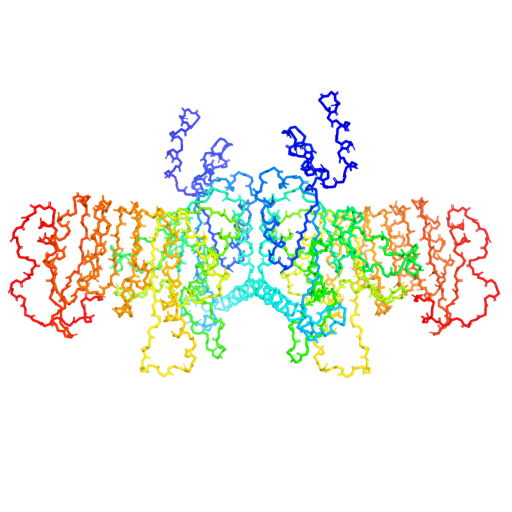ILE B CA 1
ATOM 3686 C C . ILE B 1 10 ? -14.422 -29.672 15.469 1 65.19 10 ILE B C 1
ATOM 3688 O O . ILE B 1 10 ? -14.727 -29.125 14.398 1 65.19 10 ILE B O 1
ATOM 3692 N N . LYS B 1 11 ? -14.398 -30.922 15.727 1 65.12 11 LYS B N 1
ATOM 3693 C CA . LYS B 1 11 ? -14.672 -31.828 14.609 1 65.12 11 LYS B CA 1
ATOM 3694 C C . LYS B 1 11 ? -16.109 -31.672 14.117 1 65.12 11 LYS B C 1
ATOM 3696 O O . LYS B 1 11 ? -16.359 -31.734 12.914 1 65.12 11 LYS B O 1
ATOM 3701 N N . ILE B 1 12 ? -16.953 -31.469 15.016 1 65.44 12 ILE B N 1
ATOM 3702 C CA . ILE B 1 12 ? -18.344 -31.25 14.664 1 65.44 12 ILE B CA 1
ATOM 3703 C C . ILE B 1 12 ? -18.484 -29.938 13.922 1 65.44 12 ILE B C 1
ATOM 3705 O O . ILE B 1 12 ? -19.156 -29.859 12.883 1 65.44 12 ILE B O 1
ATOM 3709 N N . LEU B 1 13 ? -17.75 -29.047 14.461 1 69.44 13 LEU B N 1
ATOM 3710 C CA . LEU B 1 13 ? -17.891 -27.719 13.898 1 69.44 13 LEU B CA 1
ATOM 3711 C C . LEU B 1 13 ? -17.266 -27.656 12.5 1 69.44 13 LEU B C 1
ATOM 3713 O O . LEU B 1 13 ? -17.75 -26.922 11.633 1 69.44 13 LEU B O 1
ATOM 3717 N N . GLU B 1 14 ? -16.281 -28.453 12.32 1 66.25 14 GLU B N 1
ATOM 3718 C CA . GLU B 1 14 ? -15.602 -28.5 11.031 1 66.25 14 GLU B CA 1
ATOM 3719 C C . GLU B 1 14 ? -16.531 -29.031 9.945 1 66.25 14 GLU B C 1
ATOM 3721 O O . GLU B 1 14 ? -16.344 -28.734 8.758 1 66.25 14 GLU B O 1
ATOM 3726 N N . ASN B 1 15 ? -17.516 -29.688 10.453 1 61.19 15 ASN B N 1
ATOM 3727 C CA . ASN B 1 15 ? -18.438 -30.297 9.508 1 61.19 15 ASN B CA 1
ATOM 3728 C C . ASN B 1 15 ? -19.688 -29.438 9.312 1 61.19 15 ASN B C 1
ATOM 3730 O O . ASN B 1 15 ? -20.594 -29.828 8.57 1 61.19 15 ASN B O 1
ATOM 3734 N N . LEU B 1 16 ? -19.656 -28.438 10 1 63.78 16 LEU B N 1
ATOM 3735 C CA . LEU B 1 16 ? -20.812 -27.562 9.867 1 63.78 16 LEU B CA 1
ATOM 3736 C C . LEU B 1 16 ? -20.594 -26.547 8.75 1 63.78 16 LEU B C 1
ATOM 3738 O O . LEU B 1 16 ? -19.453 -26.219 8.414 1 63.78 16 LEU B O 1
ATOM 3742 N N . SER B 1 17 ? -21.781 -26.344 8.133 1 62.12 17 SER B N 1
ATOM 3743 C CA . SER B 1 17 ? -21.734 -25.297 7.125 1 62.12 17 SER B CA 1
ATOM 3744 C C . SER B 1 17 ? -21.312 -23.953 7.742 1 62.12 17 SER B C 1
ATOM 3746 O O . SER B 1 17 ? -21.453 -23.766 8.953 1 62.12 17 SER B O 1
ATOM 3748 N N . LYS B 1 18 ? -20.719 -23.125 6.992 1 65.19 18 LYS B N 1
ATOM 3749 C CA . LYS B 1 18 ? -20.297 -21.812 7.488 1 65.19 18 LYS B CA 1
ATOM 3750 C C . LYS B 1 18 ? -21.469 -21.062 8.102 1 65.19 18 LYS B C 1
ATOM 3752 O O . LYS B 1 18 ? -21.312 -20.359 9.109 1 65.19 18 LYS B O 1
ATOM 3757 N N . GLU B 1 19 ? -22.594 -21.25 7.578 1 63.97 19 GLU B N 1
ATOM 3758 C CA . GLU B 1 19 ? -23.781 -20.578 8.102 1 63.97 19 GLU B CA 1
ATOM 3759 C C . GLU B 1 19 ? -24.094 -21.047 9.516 1 63.97 19 GLU B C 1
ATOM 3761 O O . GLU B 1 19 ? -24.422 -20.234 10.383 1 63.97 19 GLU B O 1
ATOM 3766 N N . THR B 1 20 ? -23.984 -22.359 9.516 1 65.94 20 THR B N 1
ATOM 3767 C CA . THR B 1 20 ? -24.266 -22.906 10.836 1 65.94 20 THR B CA 1
ATOM 3768 C C . THR B 1 20 ? -23.219 -22.469 11.844 1 65.94 20 THR B C 1
ATOM 3770 O O . THR B 1 20 ? -23.531 -22.203 13.008 1 65.94 20 THR B O 1
ATOM 3773 N N . LEU B 1 21 ? -22.078 -22.375 11.266 1 70.69 21 LEU B N 1
ATOM 3774 C CA . LEU B 1 21 ? -20.984 -21.969 12.148 1 70.69 21 LEU B CA 1
ATOM 3775 C C . LEU B 1 21 ? -21.188 -20.547 12.656 1 70.69 21 LEU B C 1
ATOM 3777 O O . LEU B 1 21 ? -20.891 -20.25 13.812 1 70.69 21 LEU B O 1
ATOM 3781 N N . LYS B 1 22 ? -21.672 -19.75 11.797 1 70.44 22 LYS B N 1
ATOM 3782 C CA . LYS B 1 22 ? -21.953 -18.375 12.211 1 70.44 22 LYS B CA 1
ATOM 3783 C C . LYS B 1 22 ? -22.984 -18.344 13.336 1 70.44 22 LYS B C 1
ATOM 3785 O O . LYS B 1 22 ? -22.859 -17.547 14.266 1 70.44 22 LYS B O 1
ATOM 3790 N N . VAL B 1 23 ? -23.953 -19.219 13.258 1 71.31 23 VAL B N 1
ATOM 3791 C CA . VAL B 1 23 ? -25.016 -19.297 14.266 1 71.31 23 VAL B CA 1
ATOM 3792 C C . VAL B 1 23 ? -24.438 -19.859 15.57 1 71.31 23 VAL B C 1
ATOM 3794 O O . VAL B 1 23 ? -24.781 -19.375 16.656 1 71.31 23 VAL B O 1
ATOM 3797 N N . VAL B 1 24 ? -23.625 -20.781 15.336 1 73.25 24 VAL B N 1
ATOM 3798 C CA . VAL B 1 24 ? -23.031 -21.453 16.484 1 73.25 24 VAL B CA 1
ATOM 3799 C C . VAL B 1 24 ? -22.188 -20.453 17.281 1 73.25 24 VAL B C 1
ATOM 3801 O O . VAL B 1 24 ? -22.172 -20.5 18.516 1 73.25 24 VAL B O 1
ATOM 3804 N N . ARG B 1 25 ? -21.562 -19.594 16.562 1 73 25 ARG B N 1
ATOM 3805 C CA . ARG B 1 25 ? -20.719 -18.609 17.203 1 73 25 ARG B CA 1
ATOM 3806 C C . ARG B 1 25 ? -21.531 -17.719 18.141 1 73 25 ARG B C 1
ATOM 3808 O O . ARG B 1 25 ? -21.016 -17.219 19.141 1 73 25 ARG B O 1
ATOM 3815 N N . LEU B 1 26 ? -22.75 -17.531 17.797 1 70.62 26 LEU B N 1
ATOM 3816 C CA . LEU B 1 26 ? -23.609 -16.625 18.547 1 70.62 26 LEU B CA 1
ATOM 3817 C C . LEU B 1 26 ? -24.203 -17.312 19.75 1 70.62 26 LEU B C 1
ATOM 3819 O O . LEU B 1 26 ? -24.875 -16.672 20.578 1 70.62 26 LEU B O 1
ATOM 3823 N N . THR B 1 27 ? -24 -18.578 19.859 1 69.06 27 THR B N 1
ATOM 3824 C CA . THR B 1 27 ? -24.688 -19.344 20.891 1 69.06 27 THR B CA 1
ATOM 3825 C C . THR B 1 27 ? -23.969 -19.234 22.219 1 69.06 27 THR B C 1
ATOM 3827 O O . THR B 1 27 ? -24.594 -19.125 23.281 1 69.06 27 THR B O 1
ATOM 3830 N N . SER B 1 28 ? -22.672 -19.375 22.156 1 71.62 28 SER B N 1
ATOM 3831 C CA . SER B 1 28 ? -21.875 -19.266 23.375 1 71.62 28 SER B CA 1
ATOM 3832 C C . SER B 1 28 ? -20.453 -18.781 23.078 1 71.62 28 SER B C 1
ATOM 3834 O O . SER B 1 28 ? -20 -18.906 21.938 1 71.62 28 SER B O 1
ATOM 3836 N N . LYS B 1 29 ? -19.891 -18.234 24.078 1 72.75 29 LYS B N 1
ATOM 3837 C CA . LYS B 1 29 ? -18.516 -17.734 23.953 1 72.75 29 LYS B CA 1
ATOM 3838 C C . LYS B 1 29 ? -17.562 -18.875 23.609 1 72.75 29 LYS B C 1
ATOM 3840 O O . LYS B 1 29 ? -16.625 -18.688 22.828 1 72.75 29 LYS B O 1
ATOM 3845 N N . GLU B 1 30 ? -17.859 -20.016 24.203 1 67.06 30 GLU B N 1
ATOM 3846 C CA . GLU B 1 30 ? -17 -21.172 23.953 1 67.06 30 GLU B CA 1
ATOM 3847 C C . GLU B 1 30 ? -17.125 -21.641 22.5 1 67.06 30 GLU B C 1
ATOM 3849 O O . GLU B 1 30 ? -16.109 -21.938 21.859 1 67.06 30 GLU B O 1
ATOM 3854 N N . LEU B 1 31 ? -18.312 -21.656 22.109 1 70.12 31 LEU B N 1
ATOM 3855 C CA . LEU B 1 31 ? -18.516 -22.125 20.734 1 70.12 31 LEU B CA 1
ATOM 3856 C C . LEU B 1 31 ? -18.031 -21.094 19.734 1 70.12 31 LEU B C 1
ATOM 3858 O O . LEU B 1 31 ? -17.531 -21.453 18.656 1 70.12 31 LEU B O 1
ATOM 3862 N N . SER B 1 32 ? -18.141 -19.906 20.141 1 68.94 32 SER B N 1
ATOM 3863 C CA . SER B 1 32 ? -17.609 -18.844 19.297 1 68.94 32 SER B CA 1
ATOM 3864 C C . SER B 1 32 ? -16.094 -18.969 19.109 1 68.94 32 SER B C 1
ATOM 3866 O O . SER B 1 32 ? -15.594 -18.859 17.984 1 68.94 32 SER B O 1
ATOM 3868 N N . ALA B 1 33 ? -15.562 -19.297 20.172 1 68.12 33 ALA B N 1
ATOM 3869 C CA . ALA B 1 33 ? -14.109 -19.453 20.141 1 68.12 33 ALA B CA 1
ATOM 3870 C C . ALA B 1 33 ? -13.695 -20.641 19.281 1 68.12 33 ALA B C 1
ATOM 3872 O O . ALA B 1 33 ? -12.656 -20.594 18.609 1 68.12 33 ALA B O 1
ATOM 3873 N N . LEU B 1 34 ? -14.539 -21.625 19.328 1 66.25 34 LEU B N 1
ATOM 3874 C CA . LEU B 1 34 ? -14.203 -22.828 18.594 1 66.25 34 LEU B CA 1
ATOM 3875 C C . LEU B 1 34 ? -14.562 -22.703 17.125 1 66.25 34 LEU B C 1
ATOM 3877 O O . LEU B 1 34 ? -13.898 -23.266 16.25 1 66.25 34 LEU B O 1
ATOM 3881 N N . ALA B 1 35 ? -15.547 -21.969 16.875 1 66.25 35 ALA B N 1
ATOM 3882 C CA . ALA B 1 35 ? -16.062 -21.875 15.516 1 66.25 35 ALA B CA 1
ATOM 3883 C C . ALA B 1 35 ? -15.305 -20.812 14.719 1 66.25 35 ALA B C 1
ATOM 3885 O O . ALA B 1 35 ? -15.203 -20.891 13.492 1 66.25 35 ALA B O 1
ATOM 3886 N N . SER B 1 36 ? -14.75 -19.922 15.477 1 67.44 36 SER B N 1
ATOM 3887 C CA . SER B 1 36 ? -14.133 -18.781 14.82 1 67.44 36 SER B CA 1
ATOM 3888 C C . SER B 1 36 ? -12.961 -19.203 13.938 1 67.44 36 SER B C 1
ATOM 3890 O O . SER B 1 36 ? -12.859 -18.781 12.789 1 67.44 36 SER B O 1
ATOM 3892 N N . PRO B 1 37 ? -12.258 -20.156 14.469 1 67.31 37 PRO B N 1
ATOM 3893 C CA . PRO B 1 37 ? -11.133 -20.578 13.633 1 67.31 37 PRO B CA 1
ATOM 3894 C C . PRO B 1 37 ? -11.594 -21.281 12.352 1 67.31 37 PRO B C 1
ATOM 3896 O O . PRO B 1 37 ? -10.898 -21.234 11.336 1 67.31 37 PRO B O 1
ATOM 3899 N N . LEU B 1 38 ? -12.664 -21.844 12.453 1 66.25 38 LEU B N 1
ATOM 3900 C CA . LEU B 1 38 ? -13.148 -22.578 11.289 1 66.25 38 LEU B CA 1
ATOM 3901 C C . LEU B 1 38 ? -13.781 -21.625 10.273 1 66.25 38 LEU B C 1
ATOM 3903 O O . LEU B 1 38 ? -13.664 -21.844 9.062 1 66.25 38 LEU B O 1
ATOM 3907 N N . LEU B 1 39 ? -14.328 -20.656 10.781 1 65.69 39 LEU B N 1
ATOM 3908 C CA . LEU B 1 39 ? -15.023 -19.719 9.914 1 65.69 39 LEU B CA 1
ATOM 3909 C C . LEU B 1 39 ? -14.047 -18.75 9.25 1 65.69 39 LEU B C 1
ATOM 3911 O O . LEU B 1 39 ? -14.242 -18.359 8.102 1 65.69 39 LEU B O 1
ATOM 3915 N N . PHE B 1 40 ? -12.984 -18.547 9.922 1 71.25 40 PHE B N 1
ATOM 3916 C CA . PHE B 1 40 ? -12.133 -17.469 9.445 1 71.25 40 PHE B CA 1
ATOM 3917 C C . PHE B 1 40 ? -10.758 -18 9.047 1 71.25 40 PHE B C 1
ATOM 3919 O O . PHE B 1 40 ? -9.773 -17.266 9.062 1 71.25 40 PHE B O 1
ATOM 3926 N N . ASN B 1 41 ? -10.812 -19.219 8.711 1 83.31 41 ASN B N 1
ATOM 3927 C CA . ASN B 1 41 ? -9.562 -19.812 8.242 1 83.31 41 ASN B CA 1
ATOM 3928 C C . ASN B 1 41 ? -9.195 -19.312 6.852 1 83.31 41 ASN B C 1
ATOM 3930 O O . ASN B 1 41 ? -8.016 -19.297 6.484 1 83.31 41 ASN B O 1
ATOM 3934 N N . ARG B 1 42 ? -10.227 -18.922 6.219 1 85.69 42 ARG B N 1
ATOM 3935 C CA . ARG B 1 42 ? -10.039 -18.422 4.859 1 85.69 42 ARG B CA 1
ATOM 3936 C C . ARG B 1 42 ? -10.625 -17.016 4.707 1 85.69 42 ARG B C 1
ATOM 3938 O O . ARG B 1 42 ? -11.727 -16.75 5.188 1 85.69 42 ARG B O 1
ATOM 3945 N N . VAL B 1 43 ? -9.812 -16.188 4.09 1 88.62 43 VAL B N 1
ATOM 3946 C CA . VAL B 1 43 ? -10.297 -14.828 3.814 1 88.62 43 VAL B CA 1
ATOM 3947 C C . VAL B 1 43 ? -10.156 -14.523 2.324 1 88.62 43 VAL B C 1
ATOM 3949 O O . VAL B 1 43 ? -9.391 -15.188 1.617 1 88.62 43 VAL B O 1
ATOM 3952 N N . TYR B 1 44 ? -10.914 -13.57 1.879 1 87.38 44 TYR B N 1
ATOM 3953 C CA . TYR B 1 44 ? -10.938 -13.227 0.462 1 87.38 44 TYR B CA 1
ATOM 3954 C C . TYR B 1 44 ? -10.461 -11.797 0.24 1 87.38 44 TYR B C 1
ATOM 3956 O O . TYR B 1 44 ? -10.742 -10.906 1.049 1 87.38 44 TYR B O 1
ATOM 3964 N N . ALA B 1 45 ? -9.727 -11.633 -0.816 1 92 45 ALA B N 1
ATOM 3965 C CA . ALA B 1 45 ? -9.273 -10.32 -1.278 1 92 45 ALA B CA 1
ATOM 3966 C C . ALA B 1 45 ? -9.578 -10.125 -2.762 1 92 45 ALA B C 1
ATOM 3968 O O . ALA B 1 45 ? -9.688 -11.102 -3.51 1 92 45 ALA B O 1
ATOM 3969 N N . SER B 1 46 ? -9.867 -8.961 -3.158 1 90.19 46 SER B N 1
ATOM 3970 C CA . SER B 1 46 ? -10.039 -8.531 -4.543 1 90.19 46 SER B CA 1
ATOM 3971 C C . SER B 1 46 ? -9.75 -7.047 -4.703 1 90.19 46 SER B C 1
ATOM 3973 O O . SER B 1 46 ? -9.312 -6.387 -3.758 1 90.19 46 SER B O 1
ATOM 3975 N N . SER B 1 47 ? -9.977 -6.547 -5.883 1 90.19 47 SER B N 1
ATOM 3976 C CA . SER B 1 47 ? -9.766 -5.121 -6.102 1 90.19 47 SER B CA 1
ATOM 3977 C C . SER B 1 47 ? -11.055 -4.332 -5.898 1 90.19 47 SER B C 1
ATOM 3979 O O . SER B 1 47 ? -11.133 -3.156 -6.254 1 90.19 47 SER B O 1
ATOM 3981 N N . HIS B 1 48 ? -12 -5.027 -5.367 1 87.94 48 HIS B N 1
ATOM 3982 C CA . HIS B 1 48 ? -13.25 -4.352 -5.043 1 87.94 48 HIS B CA 1
ATOM 3983 C C . HIS B 1 48 ? -13.234 -3.82 -3.615 1 87.94 48 HIS B C 1
ATOM 3985 O O . HIS B 1 48 ? -12.836 -4.531 -2.688 1 87.94 48 HIS B O 1
ATOM 3991 N N . LEU B 1 49 ? -13.734 -2.695 -3.473 1 88.19 49 LEU B N 1
ATOM 3992 C CA . LEU B 1 49 ? -13.617 -1.962 -2.217 1 88.19 49 LEU B CA 1
ATOM 3993 C C . LEU B 1 49 ? -14.289 -2.721 -1.078 1 88.19 49 LEU B C 1
ATOM 3995 O O . LEU B 1 49 ? -13.758 -2.787 0.031 1 88.19 49 LEU B O 1
ATOM 3999 N N . HIS B 1 50 ? -15.422 -3.209 -1.319 1 83.88 50 HIS B N 1
ATOM 4000 C CA . HIS B 1 50 ? -16.156 -3.906 -0.267 1 83.88 50 HIS B CA 1
ATOM 4001 C C . HIS B 1 50 ? -15.352 -5.09 0.269 1 83.88 50 HIS B C 1
ATOM 4003 O O . HIS B 1 50 ? -15.297 -5.309 1.48 1 83.88 50 HIS B O 1
ATOM 4009 N N . ASP B 1 51 ? -14.828 -5.855 -0.594 1 86.31 51 ASP B N 1
ATOM 4010 C CA . ASP B 1 51 ? -14.008 -6.988 -0.187 1 86.31 51 ASP B CA 1
ATOM 4011 C C . ASP B 1 51 ? -12.789 -6.527 0.611 1 86.31 51 ASP B C 1
ATOM 4013 O O . ASP B 1 51 ? -12.391 -7.18 1.576 1 86.31 51 ASP B O 1
ATOM 4017 N N . LEU B 1 52 ? -12.227 -5.434 0.19 1 92.88 52 LEU B N 1
ATOM 4018 C CA . LEU B 1 52 ? -11.047 -4.887 0.861 1 92.88 52 LEU B CA 1
ATOM 4019 C C . LEU B 1 52 ? -11.398 -4.406 2.266 1 92.88 52 LEU B C 1
ATOM 4021 O O . LEU B 1 52 ? -10.617 -4.586 3.201 1 92.88 52 LEU B O 1
ATOM 4025 N N . GLU B 1 53 ? -12.547 -3.859 2.406 1 88 53 GLU B N 1
ATOM 4026 C CA . GLU B 1 53 ? -13 -3.398 3.715 1 88 53 GLU B CA 1
ATOM 4027 C C . GLU B 1 53 ? -13.227 -4.57 4.664 1 88 53 GLU B C 1
ATOM 4029 O O . GLU B 1 53 ? -12.875 -4.496 5.844 1 88 53 GLU B O 1
ATOM 4034 N N . VAL B 1 54 ? -13.82 -5.582 4.145 1 86.94 54 VAL B N 1
ATOM 4035 C CA . VAL B 1 54 ? -14.047 -6.777 4.949 1 86.94 54 VAL B CA 1
ATOM 4036 C C . VAL B 1 54 ? -12.711 -7.391 5.359 1 86.94 54 VAL B C 1
ATOM 4038 O O . VAL B 1 54 ? -12.523 -7.762 6.52 1 86.94 54 VAL B O 1
ATOM 4041 N N . LEU B 1 55 ? -11.852 -7.504 4.41 1 91.94 55 LEU B N 1
ATOM 4042 C CA . LEU B 1 55 ? -10.523 -8.016 4.703 1 91.94 55 LEU B CA 1
ATOM 4043 C C . LEU B 1 55 ? -9.852 -7.195 5.797 1 91.94 55 LEU B C 1
ATOM 4045 O O . LEU B 1 55 ? -9.273 -7.754 6.734 1 91.94 55 LEU B O 1
ATOM 4049 N N . SER B 1 56 ? -9.922 -5.91 5.648 1 92.69 56 SER B N 1
ATOM 4050 C CA . SER B 1 56 ? -9.328 -5.008 6.629 1 92.69 56 SER B CA 1
ATOM 4051 C C . SER B 1 56 ? -9.945 -5.211 8.008 1 92.69 56 SER B C 1
ATOM 4053 O O . SER B 1 56 ? -9.227 -5.219 9.016 1 92.69 56 SER B O 1
ATOM 4055 N N . SER B 1 57 ? -11.219 -5.375 8.062 1 89.38 57 SER B N 1
ATOM 4056 C CA . SER B 1 57 ? -11.914 -5.562 9.328 1 89.38 57 SER B CA 1
ATOM 4057 C C . SER B 1 57 ? -11.484 -6.855 10.008 1 89.38 57 SER B C 1
ATOM 4059 O O . SER B 1 57 ? -11.25 -6.879 11.219 1 89.38 57 SER B O 1
ATOM 4061 N N . ILE B 1 58 ? -11.391 -7.883 9.266 1 89 58 ILE B N 1
ATOM 4062 C CA . ILE B 1 58 ? -10.969 -9.172 9.812 1 89 58 ILE B CA 1
ATOM 4063 C C . ILE B 1 58 ? -9.531 -9.062 10.32 1 89 58 ILE B C 1
ATOM 4065 O O . ILE B 1 58 ? -9.219 -9.555 11.414 1 89 58 ILE B O 1
ATOM 4069 N N . SER B 1 59 ? -8.664 -8.445 9.562 1 93.25 59 SER B N 1
ATOM 4070 C CA . SER B 1 59 ? -7.25 -8.344 9.906 1 93.25 59 SER B CA 1
ATOM 4071 C C . SER B 1 59 ? -7.051 -7.547 11.188 1 93.25 59 SER B C 1
ATOM 4073 O O . SER B 1 59 ? -6.082 -7.766 11.922 1 93.25 59 SER B O 1
ATOM 4075 N N . ARG B 1 60 ? -7.957 -6.676 11.492 1 89.75 60 ARG B N 1
ATOM 4076 C CA . ARG B 1 60 ? -7.828 -5.812 12.664 1 89.75 60 ARG B CA 1
ATOM 4077 C C . ARG B 1 60 ? -8.359 -6.5 13.914 1 89.75 60 ARG B C 1
ATOM 4079 O O . ARG B 1 60 ? -8.055 -6.086 15.039 1 89.75 60 ARG B O 1
ATOM 4086 N N . HIS B 1 61 ? -9.172 -7.445 13.664 1 86.38 61 HIS B N 1
ATOM 4087 C CA . HIS B 1 61 ? -9.734 -8.141 14.812 1 86.38 61 HIS B CA 1
ATOM 4088 C C . HIS B 1 61 ? -8.672 -8.969 15.531 1 86.38 61 HIS B C 1
ATOM 4090 O O . HIS B 1 61 ? -8.016 -9.805 14.914 1 86.38 61 HIS B O 1
ATOM 4096 N N . PRO B 1 62 ? -8.469 -8.766 16.766 1 82.19 62 PRO B N 1
ATOM 4097 C CA . PRO B 1 62 ? -7.352 -9.359 17.5 1 82.19 62 PRO B CA 1
ATOM 4098 C C . PRO B 1 62 ? -7.387 -10.883 17.5 1 82.19 62 PRO B C 1
ATOM 4100 O O . PRO B 1 62 ? -6.34 -11.523 17.578 1 82.19 62 PRO B O 1
ATOM 4103 N N . VAL B 1 63 ? -8.531 -11.469 17.375 1 79.62 63 VAL B N 1
ATOM 4104 C CA . VAL B 1 63 ? -8.641 -12.922 17.453 1 79.62 63 VAL B CA 1
ATOM 4105 C C . VAL B 1 63 ? -8.742 -13.516 16.062 1 79.62 63 VAL B C 1
ATOM 4107 O O . VAL B 1 63 ? -8.047 -14.477 15.727 1 79.62 63 VAL B O 1
ATOM 4110 N N . LEU B 1 64 ? -9.555 -12.93 15.242 1 83.44 64 LEU B N 1
ATOM 4111 C CA . LEU B 1 64 ? -9.82 -13.484 13.922 1 83.44 64 LEU B CA 1
ATOM 4112 C C . LEU B 1 64 ? -8.562 -13.461 13.062 1 83.44 64 LEU B C 1
ATOM 4114 O O . LEU B 1 64 ? -8.328 -14.391 12.273 1 83.44 64 LEU B O 1
ATOM 4118 N N . SER B 1 65 ? -7.785 -12.43 13.188 1 89.38 65 SER B N 1
ATOM 4119 C CA . SER B 1 65 ? -6.594 -12.258 12.367 1 89.38 65 SER B CA 1
ATOM 4120 C C . SER B 1 65 ? -5.598 -13.391 12.586 1 89.38 65 SER B C 1
ATOM 4122 O O . SER B 1 65 ? -4.836 -13.742 11.688 1 89.38 65 SER B O 1
ATOM 4124 N N . LEU B 1 66 ? -5.715 -14.031 13.719 1 87.44 66 LEU B N 1
ATOM 4125 C CA . LEU B 1 66 ? -4.754 -15.07 14.086 1 87.44 66 LEU B CA 1
ATOM 4126 C C . LEU B 1 66 ? -5.18 -16.422 13.523 1 87.44 66 LEU B C 1
ATOM 4128 O O . LEU B 1 66 ? -4.371 -17.359 13.469 1 87.44 66 LEU B O 1
ATOM 4132 N N . HIS B 1 67 ? -6.406 -16.484 13.117 1 85.5 67 HIS B N 1
ATOM 4133 C CA . HIS B 1 67 ? -6.914 -17.781 12.68 1 85.5 67 HIS B CA 1
ATOM 4134 C C . HIS B 1 67 ? -6.828 -17.922 11.164 1 85.5 67 HIS B C 1
ATOM 4136 O O . HIS B 1 67 ? -6.973 -19.031 10.625 1 85.5 67 HIS B O 1
ATOM 4142 N N . VAL B 1 68 ? -6.527 -16.875 10.5 1 90.56 68 VAL B N 1
ATOM 4143 C CA . VAL B 1 68 ? -6.516 -16.922 9.039 1 90.56 68 VAL B CA 1
ATOM 4144 C C . VAL B 1 68 ? -5.312 -17.719 8.555 1 90.56 68 VAL B C 1
ATOM 4146 O O . VAL B 1 68 ? -4.18 -17.453 8.969 1 90.56 68 VAL B O 1
ATOM 4149 N N . ARG B 1 69 ? -5.594 -18.672 7.656 1 91.69 69 ARG B N 1
ATOM 4150 C CA . ARG B 1 69 ? -4.527 -19.531 7.141 1 91.69 69 ARG B CA 1
ATOM 4151 C C . ARG B 1 69 ? -4.414 -19.406 5.625 1 91.69 69 ARG B C 1
ATOM 4153 O O . ARG B 1 69 ? -3.361 -19.688 5.055 1 91.69 69 ARG B O 1
ATOM 4160 N N . GLU B 1 70 ? -5.508 -19.031 5.055 1 92.06 70 GLU B N 1
ATOM 4161 C CA . GLU B 1 70 ? -5.566 -18.969 3.598 1 92.06 70 GLU B CA 1
ATOM 4162 C C . GLU B 1 70 ? -6.176 -17.656 3.131 1 92.06 70 GLU B C 1
ATOM 4164 O O . GLU B 1 70 ? -7.168 -17.188 3.697 1 92.06 70 GLU B O 1
ATOM 4169 N N . ILE B 1 71 ? -5.559 -17.047 2.146 1 93.5 71 ILE B N 1
ATOM 4170 C CA . ILE B 1 71 ? -6.133 -15.867 1.5 1 93.5 71 ILE B CA 1
ATOM 4171 C C . ILE B 1 71 ? -6.359 -16.156 0.017 1 93.5 71 ILE B C 1
ATOM 4173 O O . ILE B 1 71 ? -5.48 -16.688 -0.66 1 93.5 71 ILE B O 1
ATOM 4177 N N . VAL B 1 72 ? -7.555 -15.898 -0.463 1 89.69 72 VAL B N 1
ATOM 4178 C CA . VAL B 1 72 ? -7.926 -16.094 -1.86 1 89.69 72 VAL B CA 1
ATOM 4179 C C . VAL B 1 72 ? -8.102 -14.742 -2.543 1 89.69 72 VAL B C 1
ATOM 4181 O O . VAL B 1 72 ? -8.945 -13.938 -2.145 1 89.69 72 VAL B O 1
ATOM 4184 N N . PHE B 1 73 ? -7.32 -14.484 -3.531 1 92.75 73 PHE B N 1
ATOM 4185 C CA . PHE B 1 73 ? -7.508 -13.281 -4.34 1 92.75 73 PHE B CA 1
ATOM 4186 C C . PHE B 1 73 ? -8.383 -13.578 -5.551 1 92.75 73 PHE B C 1
ATOM 4188 O O . PHE B 1 73 ? -8.031 -14.398 -6.398 1 92.75 73 PHE B O 1
ATOM 4195 N N . CYS B 1 74 ? -9.375 -12.859 -5.621 1 86 74 CYS B N 1
ATOM 4196 C CA . CYS B 1 74 ? -10.305 -13.039 -6.727 1 86 74 CYS B CA 1
ATOM 4197 C C . CYS B 1 74 ? -10.094 -11.977 -7.797 1 86 74 CYS B C 1
ATOM 4199 O O . CYS B 1 74 ? -10.367 -10.797 -7.574 1 86 74 CYS B O 1
ATOM 4201 N N . GLY B 1 75 ? -9.648 -12.414 -8.977 1 85.38 75 GLY B N 1
ATOM 4202 C CA . GLY B 1 75 ? -9.344 -11.508 -10.062 1 85.38 75 GLY B CA 1
ATOM 4203 C C . GLY B 1 75 ? -10.484 -11.359 -11.055 1 85.38 75 GLY B C 1
ATOM 4204 O O . GLY B 1 75 ? -10.297 -11.547 -12.258 1 85.38 75 GLY B O 1
ATOM 4205 N N . MET B 1 76 ? -11.648 -11.062 -10.555 1 81.44 76 MET B N 1
ATOM 4206 C CA . MET B 1 76 ? -12.789 -10.719 -11.398 1 81.44 76 MET B CA 1
ATOM 4207 C C . MET B 1 76 ? -12.977 -9.211 -11.461 1 81.44 76 MET B C 1
ATOM 4209 O O . MET B 1 76 ? -13.016 -8.539 -10.43 1 81.44 76 MET B O 1
ATOM 4213 N N . PHE B 1 77 ? -13.156 -8.766 -12.711 1 84.56 77 PHE B N 1
ATOM 4214 C CA . PHE B 1 77 ? -13.156 -7.316 -12.844 1 84.56 77 PHE B CA 1
ATOM 4215 C C . PHE B 1 77 ? -14.352 -6.852 -13.664 1 84.56 77 PHE B C 1
ATOM 4217 O O . PHE B 1 77 ? -14.836 -7.578 -14.539 1 84.56 77 PHE B O 1
ATOM 4224 N N . PHE B 1 78 ? -14.812 -5.695 -13.344 1 83.81 78 PHE B N 1
ATOM 4225 C CA . PHE B 1 78 ? -15.812 -5.008 -14.156 1 83.81 78 PHE B CA 1
ATOM 4226 C C . PHE B 1 78 ? -15.156 -4.344 -15.367 1 83.81 78 PHE B C 1
ATOM 4228 O O . PHE B 1 78 ? -14.062 -3.791 -15.258 1 83.81 78 PHE B O 1
ATOM 4235 N N . HIS B 1 79 ? -15.875 -4.488 -16.453 1 81.19 79 HIS B N 1
ATOM 4236 C CA . HIS B 1 79 ? -15.359 -3.922 -17.703 1 81.19 79 HIS B CA 1
ATOM 4237 C C . HIS B 1 79 ? -16.359 -2.943 -18.312 1 81.19 79 HIS B C 1
ATOM 4239 O O . HIS B 1 79 ? -17.562 -3.148 -18.219 1 81.19 79 HIS B O 1
ATOM 4245 N N . SER B 1 80 ? -15.805 -1.933 -18.922 1 79.5 80 SER B N 1
ATOM 4246 C CA . SER B 1 80 ? -16.672 -0.919 -19.531 1 79.5 80 SER B CA 1
ATOM 4247 C C . SER B 1 80 ? -17.578 -1.529 -20.578 1 79.5 80 SER B C 1
ATOM 4249 O O . SER B 1 80 ? -18.703 -1.045 -20.797 1 79.5 80 SER B O 1
ATOM 4251 N N . SER B 1 81 ? -17.125 -2.514 -21.266 1 75 81 SER B N 1
ATOM 4252 C CA . SER B 1 81 ? -17.922 -3.176 -22.281 1 75 81 SER B CA 1
ATOM 4253 C C . SER B 1 81 ? -19.156 -3.824 -21.672 1 75 81 SER B C 1
ATOM 4255 O O . SER B 1 81 ? -20.156 -4.062 -22.375 1 75 81 SER B O 1
ATOM 4257 N N . GLY B 1 82 ? -19.125 -4.102 -20.469 1 70.56 82 GLY B N 1
ATOM 4258 C CA . GLY B 1 82 ? -20.234 -4.734 -19.781 1 70.56 82 GLY B CA 1
ATOM 4259 C C . GLY B 1 82 ? -21.406 -3.801 -19.562 1 70.56 82 GLY B C 1
ATOM 4260 O O . GLY B 1 82 ? -22.531 -4.25 -19.328 1 70.56 82 GLY B O 1
ATOM 4261 N N . ILE B 1 83 ? -21.141 -2.537 -19.594 1 68.81 83 ILE B N 1
ATOM 4262 C CA . ILE B 1 83 ? -22.203 -1.566 -19.391 1 68.81 83 ILE B CA 1
ATOM 4263 C C . ILE B 1 83 ? -23.219 -1.672 -20.531 1 68.81 83 ILE B C 1
ATOM 4265 O O . ILE B 1 83 ? -24.422 -1.53 -20.328 1 68.81 83 ILE B O 1
ATOM 4269 N N . LYS B 1 84 ? -22.641 -1.865 -21.672 1 67.25 84 LYS B N 1
ATOM 4270 C CA . LYS B 1 84 ? -23.453 -1.812 -22.875 1 67.25 84 LYS B CA 1
ATOM 4271 C C . LYS B 1 84 ? -24.141 -3.15 -23.141 1 67.25 84 LYS B C 1
ATOM 4273 O O . LYS B 1 84 ? -24.969 -3.266 -24.047 1 67.25 84 LYS B O 1
ATOM 4278 N N . THR B 1 85 ? -23.734 -4.109 -22.266 1 61.81 85 THR B N 1
ATOM 4279 C CA . THR B 1 85 ? -24.266 -5.43 -22.578 1 61.81 85 THR B CA 1
ATOM 4280 C C . THR B 1 85 ? -25.766 -5.5 -22.25 1 61.81 85 THR B C 1
ATOM 4282 O O . THR B 1 85 ? -26.188 -5.059 -21.188 1 61.81 85 THR B O 1
ATOM 4285 N N . ASN B 1 86 ? -26.5 -5.406 -23.172 1 61.66 86 ASN B N 1
ATOM 4286 C CA . ASN B 1 86 ? -27.938 -5.672 -23.047 1 61.66 86 ASN B CA 1
ATOM 4287 C C . ASN B 1 86 ? -28.203 -7.148 -22.766 1 61.66 86 ASN B C 1
ATOM 4289 O O . ASN B 1 86 ? -28.453 -7.926 -23.688 1 61.66 86 ASN B O 1
ATOM 4293 N N . ASN B 1 87 ? -27.891 -7.441 -21.609 1 61.12 87 ASN B N 1
ATOM 4294 C CA . ASN B 1 87 ? -28.156 -8.82 -21.219 1 61.12 87 ASN B CA 1
ATOM 4295 C C . ASN B 1 87 ? -29.656 -9.125 -21.219 1 61.12 87 ASN B C 1
ATOM 4297 O O . ASN B 1 87 ? -30.406 -8.586 -20.391 1 61.12 87 ASN B O 1
ATOM 4301 N N . LYS B 1 88 ? -30.031 -9.812 -22.125 1 64.19 88 LYS B N 1
ATOM 4302 C CA . LYS B 1 88 ? -31.438 -10.156 -22.359 1 64.19 88 LYS B CA 1
ATOM 4303 C C . LYS B 1 88 ? -32.031 -10.844 -21.141 1 64.19 88 LYS B C 1
ATOM 4305 O O . LYS B 1 88 ? -33.25 -10.883 -20.984 1 64.19 88 LYS B O 1
ATOM 4310 N N . SER B 1 89 ? -31.094 -11.359 -20.281 1 65.06 89 SER B N 1
ATOM 4311 C CA . SER B 1 89 ? -31.625 -12.078 -19.125 1 65.06 89 SER B CA 1
ATOM 4312 C C . SER B 1 89 ? -32.062 -11.109 -18.031 1 65.06 89 SER B C 1
ATOM 4314 O O . SER B 1 89 ? -32.781 -11.5 -17.094 1 65.06 89 SER B O 1
ATOM 4316 N N . ILE B 1 90 ? -31.75 -9.906 -18.188 1 67.62 90 ILE B N 1
ATOM 4317 C CA . ILE B 1 90 ? -32.125 -8.906 -17.188 1 67.62 90 ILE B CA 1
ATOM 4318 C C . ILE B 1 90 ? -33.438 -8.234 -17.594 1 67.62 90 ILE B C 1
ATOM 4320 O O . ILE B 1 90 ? -33.562 -7.738 -18.719 1 67.62 90 ILE B O 1
ATOM 4324 N N . PRO B 1 91 ? -34.375 -8.422 -16.734 1 72.56 91 PRO B N 1
ATOM 4325 C CA . PRO B 1 91 ? -35.625 -7.746 -17.047 1 72.56 91 PRO B CA 1
ATOM 4326 C C . PRO B 1 91 ? -35.438 -6.281 -17.422 1 72.56 91 PRO B C 1
ATOM 4328 O O . PRO B 1 91 ? -34.562 -5.602 -16.859 1 72.56 91 PRO B O 1
ATOM 4331 N N . GLU B 1 92 ? -36.188 -5.922 -18.391 1 73.81 92 GLU B N 1
ATOM 4332 C CA . GLU B 1 92 ? -36.094 -4.582 -18.953 1 73.81 92 GLU B CA 1
ATOM 4333 C C . GLU B 1 92 ? -36.219 -3.514 -17.875 1 73.81 92 GLU B C 1
ATOM 4335 O O . GLU B 1 92 ? -35.531 -2.486 -17.922 1 73.81 92 GLU B O 1
ATOM 4340 N N . ASP B 1 93 ? -37.031 -3.818 -16.906 1 74.5 93 ASP B N 1
ATOM 4341 C CA . ASP B 1 93 ? -37.25 -2.838 -15.844 1 74.5 93 ASP B CA 1
ATOM 4342 C C . ASP B 1 93 ? -36 -2.668 -14.977 1 74.5 93 ASP B C 1
ATOM 4344 O O . ASP B 1 93 ? -35.812 -1.623 -14.352 1 74.5 93 ASP B O 1
ATOM 4348 N N . ASP B 1 94 ? -35.219 -3.66 -15.055 1 80.31 94 ASP B N 1
ATOM 4349 C CA . ASP B 1 94 ? -34.062 -3.658 -14.164 1 80.31 94 ASP B CA 1
ATOM 4350 C C . ASP B 1 94 ? -32.812 -3.283 -14.914 1 80.31 94 ASP B C 1
ATOM 4352 O O . ASP B 1 94 ? -31.734 -3.139 -14.305 1 80.31 94 ASP B O 1
ATOM 4356 N N . LEU B 1 95 ? -33.031 -3.109 -16.156 1 80.12 95 LEU B N 1
ATOM 4357 C CA . LEU B 1 95 ? -31.844 -2.895 -17 1 80.12 95 LEU B CA 1
ATOM 4358 C C . LEU B 1 95 ? -31.109 -1.623 -16.594 1 80.12 95 LEU B C 1
ATOM 4360 O O . LEU B 1 95 ? -29.875 -1.617 -16.484 1 80.12 95 LEU B O 1
ATOM 4364 N N . GLU B 1 96 ? -31.922 -0.669 -16.344 1 83.44 96 GLU B N 1
ATOM 4365 C CA . GLU B 1 96 ? -31.297 0.598 -15.984 1 83.44 96 GLU B CA 1
ATOM 4366 C C . GLU B 1 96 ? -30.641 0.521 -14.609 1 83.44 96 GLU B C 1
ATOM 4368 O O . GLU B 1 96 ? -29.547 1.052 -14.406 1 83.44 96 GLU B O 1
ATOM 4373 N N . ASN B 1 97 ? -31.312 -0.103 -13.766 1 83.88 97 ASN B N 1
ATOM 4374 C CA . ASN B 1 97 ? -30.734 -0.292 -12.438 1 83.88 97 ASN B CA 1
ATOM 4375 C C . ASN B 1 97 ? -29.469 -1.131 -12.484 1 83.88 97 ASN B C 1
ATOM 4377 O O . ASN B 1 97 ? -28.5 -0.85 -11.773 1 83.88 97 ASN B O 1
ATOM 4381 N N . GLY B 1 98 ? -29.531 -2.084 -13.281 1 83.5 98 GLY B N 1
ATOM 4382 C CA . GLY B 1 98 ? -28.359 -2.93 -13.453 1 83.5 98 GLY B CA 1
ATOM 4383 C C . GLY B 1 98 ? -27.172 -2.199 -14.062 1 83.5 98 GLY B C 1
ATOM 4384 O O . GLY B 1 98 ? -26.031 -2.391 -13.641 1 83.5 98 GLY B O 1
ATOM 4385 N N . ARG B 1 99 ? -27.547 -1.419 -14.984 1 87 99 ARG B N 1
ATOM 4386 C CA . ARG B 1 99 ? -26.516 -0.633 -15.641 1 87 99 ARG B CA 1
ATOM 4387 C C . ARG B 1 99 ? -25.875 0.363 -14.68 1 87 99 ARG B C 1
ATOM 4389 O O . ARG B 1 99 ? -24.656 0.556 -14.688 1 87 99 ARG B O 1
ATOM 4396 N N . GLN B 1 100 ? -26.672 0.964 -13.93 1 87.25 100 GLN B N 1
ATOM 4397 C CA . GLN B 1 100 ? -26.172 1.934 -12.961 1 87.25 100 GLN B CA 1
ATOM 4398 C C . GLN B 1 100 ? -25.312 1.255 -11.891 1 87.25 100 GLN B C 1
ATOM 4400 O O . GLN B 1 100 ? -24.281 1.793 -11.484 1 87.25 100 GLN B O 1
ATOM 4405 N N . TYR B 1 101 ? -25.75 0.164 -11.492 1 86.12 101 TYR B N 1
ATOM 4406 C CA . TYR B 1 101 ? -24.984 -0.609 -10.523 1 86.12 101 TYR B CA 1
ATOM 4407 C C . TYR B 1 101 ? -23.625 -0.989 -11.086 1 86.12 101 TYR B C 1
ATOM 4409 O O . TYR B 1 101 ? -22.594 -0.807 -10.422 1 86.12 101 TYR B O 1
ATOM 4417 N N . TYR B 1 102 ? -23.688 -1.439 -12.258 1 86.94 102 TYR B N 1
ATOM 4418 C CA . TYR B 1 102 ? -22.453 -1.872 -12.906 1 86.94 102 TYR B CA 1
ATOM 4419 C C . TYR B 1 102 ? -21.484 -0.703 -13.078 1 86.94 102 TYR B C 1
ATOM 4421 O O . TYR B 1 102 ? -20.281 -0.835 -12.828 1 86.94 102 TYR B O 1
ATOM 4429 N N . LYS B 1 103 ? -22.047 0.314 -13.445 1 88.81 103 LYS B N 1
ATOM 4430 C CA . LYS B 1 103 ? -21.234 1.505 -13.656 1 88.81 103 LYS B CA 1
ATOM 4431 C C . LYS B 1 103 ? -20.609 1.983 -12.352 1 88.81 103 LYS B C 1
ATOM 4433 O O . LYS B 1 103 ? -19.438 2.361 -12.328 1 88.81 103 LYS B O 1
ATOM 4438 N N . SER B 1 104 ? -21.312 2.008 -11.336 1 88.44 104 SER B N 1
ATOM 4439 C CA . SER B 1 104 ? -20.812 2.438 -10.039 1 88.44 104 SER B CA 1
ATOM 4440 C C . SER B 1 104 ? -19.672 1.538 -9.562 1 88.44 104 SER B C 1
ATOM 4442 O O . SER B 1 104 ? -18.672 2.021 -9.039 1 88.44 104 SER B O 1
ATOM 4444 N N . ARG B 1 105 ? -19.812 0.288 -9.781 1 88.19 105 ARG B N 1
ATOM 4445 C CA . ARG B 1 105 ? -18.797 -0.669 -9.375 1 88.19 105 ARG B CA 1
ATOM 4446 C C . ARG B 1 105 ? -17.531 -0.527 -10.234 1 88.19 105 ARG B C 1
ATOM 4448 O O . ARG B 1 105 ? -16.422 -0.675 -9.734 1 88.19 105 ARG B O 1
ATOM 4455 N N . LEU B 1 106 ? -17.812 -0.302 -11.453 1 88.06 106 LEU B N 1
ATOM 4456 C CA . LEU B 1 106 ? -16.688 -0.085 -12.359 1 88.06 106 LEU B CA 1
ATOM 4457 C C . LEU B 1 106 ? -15.898 1.149 -11.961 1 88.06 106 LEU B C 1
ATOM 4459 O O . LEU B 1 106 ? -14.664 1.12 -11.945 1 88.06 106 LEU B O 1
ATOM 4463 N N . ASP B 1 107 ? -16.609 2.152 -11.641 1 88.12 107 ASP B N 1
ATOM 4464 C CA . ASP B 1 107 ? -15.945 3.389 -11.227 1 88.12 107 ASP B CA 1
ATOM 4465 C C . ASP B 1 107 ? -15.148 3.186 -9.938 1 88.12 107 ASP B C 1
ATOM 4467 O O . ASP B 1 107 ? -14.016 3.65 -9.828 1 88.12 107 ASP B O 1
ATOM 4471 N N . GLU B 1 108 ? -15.711 2.553 -9.039 1 89.62 108 GLU B N 1
ATOM 4472 C CA . GLU B 1 108 ? -15.031 2.26 -7.781 1 89.62 108 GLU B CA 1
ATOM 4473 C C . GLU B 1 108 ? -13.789 1.402 -8.008 1 89.62 108 GLU B C 1
ATOM 4475 O O . GLU B 1 108 ? -12.742 1.65 -7.414 1 89.62 108 GLU B O 1
ATOM 4480 N N . GLN B 1 109 ? -13.969 0.44 -8.797 1 88.62 109 GLN B N 1
ATOM 4481 C CA . GLN B 1 109 ? -12.852 -0.435 -9.148 1 88.62 109 GLN B CA 1
ATOM 4482 C C . GLN B 1 109 ? -11.719 0.354 -9.781 1 88.62 109 GLN B C 1
ATOM 4484 O O . GLN B 1 109 ? -10.547 0.169 -9.43 1 88.62 109 GLN B O 1
ATOM 4489 N N . ASN B 1 110 ? -12.094 1.141 -10.688 1 88.12 110 ASN B N 1
ATOM 4490 C CA . ASN B 1 110 ? -11.078 1.929 -11.383 1 88.12 110 ASN B CA 1
ATOM 4491 C C . ASN B 1 110 ? -10.328 2.846 -10.422 1 88.12 110 ASN B C 1
ATOM 4493 O O . ASN B 1 110 ? -9.117 3.029 -10.547 1 88.12 110 ASN B O 1
ATOM 4497 N N . GLU B 1 111 ? -11.023 3.367 -9.508 1 87.94 111 GLU B N 1
ATOM 4498 C CA . GLU B 1 111 ? -10.375 4.215 -8.508 1 87.94 111 GLU B CA 1
ATOM 4499 C C . GLU B 1 111 ? -9.422 3.404 -7.629 1 87.94 111 GLU B C 1
ATOM 4501 O O . GLU B 1 111 ? -8.312 3.85 -7.332 1 87.94 111 GLU B O 1
ATOM 4506 N N . THR B 1 112 ? -9.836 2.275 -7.211 1 91.25 112 THR B N 1
ATOM 4507 C CA . THR B 1 112 ? -9.023 1.396 -6.375 1 91.25 112 THR B CA 1
ATOM 4508 C C . THR B 1 112 ? -7.746 0.993 -7.098 1 91.25 112 THR B C 1
ATOM 4510 O O . THR B 1 112 ? -6.664 1.002 -6.508 1 91.25 112 THR B O 1
ATOM 4513 N N . LEU B 1 113 ? -7.926 0.664 -8.344 1 89.19 113 LEU B N 1
ATOM 4514 C CA . LEU B 1 113 ? -6.793 0.188 -9.133 1 89.19 113 LEU B CA 1
ATOM 4515 C C . LEU B 1 113 ? -5.832 1.33 -9.445 1 89.19 113 LEU B C 1
ATOM 4517 O O . LEU B 1 113 ? -4.613 1.158 -9.375 1 89.19 113 LEU B O 1
ATOM 4521 N N . SER B 1 114 ? -6.383 2.482 -9.766 1 84.81 114 SER B N 1
ATOM 4522 C CA . SER B 1 114 ? -5.547 3.627 -10.117 1 84.81 114 SER B CA 1
ATOM 4523 C C . SER B 1 114 ? -4.746 4.113 -8.914 1 84.81 114 SER B C 1
ATOM 4525 O O . SER B 1 114 ? -3.604 4.547 -9.055 1 84.81 114 SER B O 1
ATOM 4527 N N . SER B 1 115 ? -5.352 4.016 -7.781 1 86.94 115 SER B N 1
ATOM 4528 C CA . SER B 1 115 ? -4.684 4.465 -6.566 1 86.94 115 SER B CA 1
ATOM 4529 C C . SER B 1 115 ? -3.881 3.332 -5.93 1 86.94 115 SER B C 1
ATOM 4531 O O . SER B 1 115 ? -3.217 3.533 -4.91 1 86.94 115 SER B O 1
ATOM 4533 N N . LYS B 1 116 ? -3.918 2.137 -6.461 1 90.94 116 LYS B N 1
ATOM 4534 C CA . LYS B 1 116 ? -3.268 0.932 -5.953 1 90.94 116 LYS B CA 1
ATOM 4535 C C . LYS B 1 116 ? -3.662 0.664 -4.504 1 90.94 116 LYS B C 1
ATOM 4537 O O . LYS B 1 116 ? -2.836 0.224 -3.701 1 90.94 116 LYS B O 1
ATOM 4542 N N . GLU B 1 117 ? -4.863 1.051 -4.23 1 93.69 117 GLU B N 1
ATOM 4543 C CA . GLU B 1 117 ? -5.336 0.889 -2.861 1 93.69 117 GLU B CA 1
ATOM 4544 C C . GLU B 1 117 ? -5.496 -0.585 -2.502 1 93.69 117 GLU B C 1
ATOM 4546 O O . GLU B 1 117 ? -5.41 -0.957 -1.328 1 93.69 117 GLU B O 1
ATOM 4551 N N . ASP B 1 118 ? -5.82 -1.395 -3.529 1 94.62 118 ASP B N 1
ATOM 4552 C CA . ASP B 1 118 ? -5.91 -2.824 -3.248 1 94.62 118 ASP B CA 1
ATOM 4553 C C . ASP B 1 118 ? -4.59 -3.357 -2.693 1 94.62 118 ASP B C 1
ATOM 4555 O O . ASP B 1 118 ? -4.574 -4.023 -1.654 1 94.62 118 ASP B O 1
ATOM 4559 N N . LEU B 1 119 ? -3.492 -2.973 -3.348 1 96.88 119 LEU B N 1
ATOM 4560 C CA . LEU B 1 119 ? -2.178 -3.391 -2.873 1 96.88 119 LEU B CA 1
ATOM 4561 C C . LEU B 1 119 ? -1.925 -2.883 -1.458 1 96.88 119 LEU B C 1
ATOM 4563 O O . LEU B 1 119 ? -1.439 -3.629 -0.604 1 96.88 119 LEU B O 1
ATOM 4567 N N . VAL B 1 120 ? -2.236 -1.646 -1.185 1 97.44 120 VAL B N 1
ATOM 4568 C CA . VAL B 1 120 ? -1.968 -1.027 0.11 1 97.44 120 VAL B CA 1
ATOM 4569 C C . VAL B 1 120 ? -2.766 -1.741 1.199 1 97.44 120 VAL B C 1
ATOM 4571 O O . VAL B 1 120 ? -2.211 -2.131 2.229 1 97.44 120 VAL B O 1
ATOM 4574 N N . ILE B 1 121 ? -4.027 -1.907 1.001 1 97.38 121 ILE B N 1
ATOM 4575 C CA . ILE B 1 121 ? -4.91 -2.488 2.006 1 97.38 121 ILE B CA 1
ATOM 4576 C C . ILE B 1 121 ? -4.543 -3.953 2.232 1 97.38 121 ILE B C 1
ATOM 4578 O O . ILE B 1 121 ? -4.48 -4.414 3.375 1 97.38 121 ILE B O 1
ATOM 4582 N N . ILE B 1 122 ? -4.305 -4.684 1.157 1 97.88 122 ILE B N 1
ATOM 4583 C CA . ILE B 1 122 ? -3.961 -6.094 1.283 1 97.88 122 ILE B CA 1
ATOM 4584 C C . ILE B 1 122 ? -2.643 -6.242 2.039 1 97.88 122 ILE B C 1
ATOM 4586 O O . ILE B 1 122 ? -2.527 -7.07 2.947 1 97.88 122 ILE B O 1
ATOM 4590 N N . SER B 1 123 ? -1.635 -5.465 1.651 1 98 123 SER B N 1
ATOM 4591 C CA . SER B 1 123 ? -0.344 -5.523 2.332 1 98 123 SER B CA 1
ATOM 4592 C C . SER B 1 123 ? -0.486 -5.199 3.814 1 98 123 SER B C 1
ATOM 4594 O O . SER B 1 123 ? 0.122 -5.859 4.66 1 98 123 SER B O 1
ATOM 4596 N N . THR B 1 124 ? -1.265 -4.176 4.121 1 97.31 124 THR B N 1
ATOM 4597 C CA . THR B 1 124 ? -1.512 -3.773 5.5 1 97.31 124 THR B CA 1
ATOM 4598 C C . THR B 1 124 ? -2.223 -4.887 6.266 1 97.31 124 THR B C 1
ATOM 4600 O O . THR B 1 124 ? -1.892 -5.156 7.422 1 97.31 124 THR B O 1
ATOM 4603 N N . ALA B 1 125 ? -3.205 -5.527 5.648 1 97.19 125 ALA B N 1
ATOM 4604 C CA . ALA B 1 125 ? -3.941 -6.621 6.277 1 97.19 125 ALA B CA 1
ATOM 4605 C C . ALA B 1 125 ? -3.029 -7.816 6.539 1 97.19 125 ALA B C 1
ATOM 4607 O O . ALA B 1 125 ? -3.086 -8.422 7.609 1 97.19 125 ALA B O 1
ATOM 4608 N N . LEU B 1 126 ? -2.184 -8.133 5.559 1 97.19 126 LEU B N 1
ATOM 4609 C CA . LEU B 1 126 ? -1.282 -9.273 5.676 1 97.19 126 LEU B CA 1
ATOM 4610 C C . LEU B 1 126 ? -0.324 -9.094 6.848 1 97.19 126 LEU B C 1
ATOM 4612 O O . LEU B 1 126 ? 0.043 -10.062 7.508 1 97.19 126 LEU B O 1
ATOM 4616 N N . ALA B 1 127 ? 0.051 -7.848 7.09 1 95.12 127 ALA B N 1
ATOM 4617 C CA . ALA B 1 127 ? 0.97 -7.551 8.188 1 95.12 127 ALA B CA 1
ATOM 4618 C C . ALA B 1 127 ? 0.365 -7.941 9.531 1 95.12 127 ALA B C 1
ATOM 4620 O O . ALA B 1 127 ? 1.091 -8.227 10.484 1 95.12 127 ALA B O 1
ATOM 4621 N N . ARG B 1 128 ? -0.964 -8.055 9.578 1 93.88 128 ARG B N 1
ATOM 4622 C CA . ARG B 1 128 ? -1.663 -8.359 10.82 1 93.88 128 ARG B CA 1
ATOM 4623 C C . ARG B 1 128 ? -2.061 -9.828 10.883 1 93.88 128 ARG B C 1
ATOM 4625 O O . ARG B 1 128 ? -2.678 -10.273 11.852 1 93.88 128 ARG B O 1
ATOM 4632 N N . MET B 1 129 ? -1.79 -10.578 9.828 1 93.62 129 MET B N 1
ATOM 4633 C CA . MET B 1 129 ? -2.182 -11.984 9.75 1 93.62 129 MET B CA 1
ATOM 4634 C C . MET B 1 129 ? -0.956 -12.883 9.625 1 93.62 129 MET B C 1
ATOM 4636 O O . MET B 1 129 ? -0.689 -13.43 8.547 1 93.62 129 MET B O 1
ATOM 4640 N N . PRO B 1 130 ? -0.326 -13.109 10.672 1 89.06 130 PRO B N 1
ATOM 4641 C CA . PRO B 1 130 ? 0.988 -13.758 10.633 1 89.06 130 PRO B CA 1
ATOM 4642 C C . PRO B 1 130 ? 0.905 -15.242 10.312 1 89.06 130 PRO B C 1
ATOM 4644 O O . PRO B 1 130 ? 1.912 -15.859 9.953 1 89.06 130 PRO B O 1
ATOM 4647 N N . ASN B 1 131 ? -0.297 -15.852 10.367 1 92.06 131 ASN B N 1
ATOM 4648 C CA . ASN B 1 131 ? -0.371 -17.312 10.266 1 92.06 131 ASN B CA 1
ATOM 4649 C C . ASN B 1 131 ? -0.826 -17.75 8.883 1 92.06 131 ASN B C 1
ATOM 4651 O O . ASN B 1 131 ? -1.119 -18.922 8.664 1 92.06 131 ASN B O 1
ATOM 4655 N N . ILE B 1 132 ? -0.844 -16.859 7.984 1 95.25 132 ILE B N 1
ATOM 4656 C CA . ILE B 1 132 ? -1.231 -17.203 6.621 1 95.25 132 ILE B CA 1
ATOM 4657 C C . ILE B 1 132 ? -0.185 -18.141 6.012 1 95.25 132 ILE B C 1
ATOM 4659 O O . ILE B 1 132 ? 1.015 -17.859 6.078 1 95.25 132 ILE B O 1
ATOM 4663 N N . GLN B 1 133 ? -0.707 -19.203 5.367 1 94.56 133 GLN B N 1
ATOM 4664 C CA . GLN B 1 133 ? 0.199 -20.188 4.805 1 94.56 133 GLN B CA 1
ATOM 4665 C C . GLN B 1 133 ? -0.066 -20.391 3.316 1 94.56 133 GLN B C 1
ATOM 4667 O O . GLN B 1 133 ? 0.812 -20.859 2.582 1 94.56 133 GLN B O 1
ATOM 4672 N N . MET B 1 134 ? -1.264 -20.016 2.957 1 95.25 134 MET B N 1
ATOM 4673 C CA . MET B 1 134 ? -1.655 -20.344 1.589 1 95.25 134 MET B CA 1
ATOM 4674 C C . MET B 1 134 ? -2.25 -19.125 0.889 1 95.25 134 MET B C 1
ATOM 4676 O O . MET B 1 134 ? -3.029 -18.375 1.485 1 95.25 134 MET B O 1
ATOM 4680 N N . VAL B 1 135 ? -1.873 -18.984 -0.359 1 95.56 135 VAL B N 1
ATOM 4681 C CA . VAL B 1 135 ? -2.457 -17.969 -1.239 1 95.56 135 VAL B CA 1
ATOM 4682 C C . VAL B 1 135 ? -3.021 -18.641 -2.49 1 95.56 135 VAL B C 1
ATOM 4684 O O . VAL B 1 135 ? -2.336 -19.438 -3.139 1 95.56 135 VAL B O 1
ATOM 4687 N N . VAL B 1 136 ? -4.262 -18.359 -2.787 1 90.69 136 VAL B N 1
ATOM 4688 C CA . VAL B 1 136 ? -4.902 -18.906 -3.984 1 90.69 136 VAL B CA 1
ATOM 4689 C C . VAL B 1 136 ? -5.379 -17.75 -4.875 1 90.69 136 VAL B C 1
ATOM 4691 O O . VAL B 1 136 ? -6 -16.797 -4.391 1 90.69 136 VAL B O 1
ATOM 4694 N N . LEU B 1 137 ? -5.047 -17.844 -6.125 1 90 137 LEU B N 1
ATOM 4695 C CA . LEU B 1 137 ? -5.52 -16.875 -7.105 1 90 137 LEU B CA 1
ATOM 4696 C C . LEU B 1 137 ? -6.629 -17.453 -7.965 1 90 137 LEU B C 1
ATOM 4698 O O . LEU B 1 137 ? -6.473 -18.547 -8.531 1 90 137 LEU B O 1
ATOM 4702 N N . THR B 1 138 ? -7.73 -16.734 -7.965 1 82.88 138 THR B N 1
ATOM 4703 C CA . THR B 1 138 ? -8.844 -17.203 -8.781 1 82.88 138 THR B CA 1
ATOM 4704 C C . THR B 1 138 ? -9.297 -16.125 -9.758 1 82.88 138 THR B C 1
ATOM 4706 O O . THR B 1 138 ? -9.055 -14.938 -9.539 1 82.88 138 THR B O 1
ATOM 4709 N N . ASN B 1 139 ? -9.938 -16.5 -10.875 1 77.62 139 ASN B N 1
ATOM 4710 C CA . ASN B 1 139 ? -10.492 -15.562 -11.844 1 77.62 139 ASN B CA 1
ATOM 4711 C C . ASN B 1 139 ? -11.961 -15.859 -12.141 1 77.62 139 ASN B C 1
ATOM 4713 O O . ASN B 1 139 ? -12.469 -15.484 -13.203 1 77.62 139 ASN B O 1
ATOM 4717 N N . HIS B 1 140 ? -12.531 -16.594 -11.211 1 70.38 140 HIS B N 1
ATOM 4718 C CA . HIS B 1 140 ? -13.93 -16.953 -11.422 1 70.38 140 HIS B CA 1
ATOM 4719 C C . HIS B 1 140 ? -14.734 -16.828 -10.133 1 70.38 140 HIS B C 1
ATOM 4721 O O . HIS B 1 140 ? -14.156 -16.656 -9.047 1 70.38 140 HIS B O 1
ATOM 4727 N N . TRP B 1 141 ? -16.062 -16.828 -10.406 1 62.31 141 TRP B N 1
ATOM 4728 C CA . TRP B 1 141 ? -16.969 -16.734 -9.273 1 62.31 141 TRP B CA 1
ATOM 4729 C C . TRP B 1 141 ? -17.562 -18.094 -8.922 1 62.31 141 TRP B C 1
ATOM 4731 O O . TRP B 1 141 ? -18.625 -18.172 -8.305 1 62.31 141 TRP B O 1
ATOM 4741 N N . LEU B 1 142 ? -16.953 -19 -9.266 1 60.56 142 LEU B N 1
ATOM 4742 C CA . LEU B 1 142 ? -17.562 -20.312 -9.016 1 60.56 142 LEU B CA 1
ATOM 4743 C C . LEU B 1 142 ? -17.625 -20.609 -7.523 1 60.56 142 LEU B C 1
ATOM 4745 O O . LEU B 1 142 ? -16.688 -20.297 -6.785 1 60.56 142 LEU B O 1
ATOM 4749 N N . PRO B 1 143 ? -18.938 -20.734 -7.07 1 51.69 143 PRO B N 1
ATOM 4750 C CA . PRO B 1 143 ? -19.094 -21.016 -5.645 1 51.69 143 PRO B CA 1
ATOM 4751 C C . PRO B 1 143 ? -18.203 -22.156 -5.156 1 51.69 143 PRO B C 1
ATOM 4753 O O . PRO B 1 143 ? -17.891 -23.062 -5.918 1 51.69 143 PRO B O 1
ATOM 4756 N N . THR B 1 144 ? -17.609 -21.781 -4.102 1 49.16 144 THR B N 1
ATOM 4757 C CA . THR B 1 144 ? -16.906 -22.891 -3.467 1 49.16 144 THR B CA 1
ATOM 4758 C C . THR B 1 144 ? -17.906 -23.984 -3.078 1 49.16 144 THR B C 1
ATOM 4760 O O . THR B 1 144 ? -19.078 -23.719 -2.863 1 49.16 144 THR B O 1
ATOM 4763 N N . ARG B 1 145 ? -17.594 -25.234 -3.264 1 42.09 145 ARG B N 1
ATOM 4764 C CA . ARG B 1 145 ? -18.453 -26.328 -2.818 1 42.09 145 ARG B CA 1
ATOM 4765 C C . ARG B 1 145 ? -19.203 -25.953 -1.545 1 42.09 145 ARG B C 1
ATOM 4767 O O . ARG B 1 145 ? -20.375 -26.297 -1.384 1 42.09 145 ARG B O 1
ATOM 4774 N N . ASP B 1 146 ? -18.594 -25.281 -0.712 1 40.12 146 ASP B N 1
ATOM 4775 C CA . ASP B 1 146 ? -19.219 -25.078 0.594 1 40.12 146 ASP B CA 1
ATOM 4776 C C . ASP B 1 146 ? -20.25 -23.953 0.544 1 40.12 146 ASP B C 1
ATOM 4778 O O . ASP B 1 146 ? -21.062 -23.812 1.457 1 40.12 146 ASP B O 1
ATOM 4782 N N . LEU B 1 147 ? -20.094 -22.938 -0.243 1 40.81 147 LEU B N 1
ATOM 4783 C CA . LEU B 1 147 ? -21 -21.797 -0.226 1 40.81 147 LEU B CA 1
ATOM 4784 C C . LEU B 1 147 ? -22.266 -22.109 -1.014 1 40.81 147 LEU B C 1
ATOM 4786 O O . LEU B 1 147 ? -23.172 -21.266 -1.089 1 40.81 147 LEU B O 1
ATOM 4790 N N . LEU B 1 148 ? -22.391 -23.156 -1.732 1 38.06 148 LEU B N 1
ATOM 4791 C CA . LEU B 1 148 ? -23.578 -23.484 -2.494 1 38.06 148 LEU B CA 1
ATOM 4792 C C . LEU B 1 148 ? -24.828 -23.422 -1.611 1 38.06 148 LEU B C 1
ATOM 4794 O O . LEU B 1 148 ? -25.938 -23.234 -2.109 1 38.06 148 LEU B O 1
ATOM 4798 N N . ASN B 1 149 ? -24.766 -23.672 -0.429 1 35.41 149 ASN B N 1
ATOM 4799 C CA . ASN B 1 149 ? -26.031 -23.875 0.254 1 35.41 149 ASN B CA 1
ATOM 4800 C C . ASN B 1 149 ? -26.688 -22.531 0.626 1 35.41 149 ASN B C 1
ATOM 4802 O O . ASN B 1 149 ? -27.828 -22.5 1.07 1 35.41 149 ASN B O 1
ATOM 4806 N N . HIS B 1 150 ? -26 -21.5 0.939 1 34.97 150 HIS B N 1
ATOM 4807 C CA . HIS B 1 150 ? -26.766 -20.469 1.631 1 34.97 150 HIS B CA 1
ATOM 4808 C C . HIS B 1 150 ? -27.516 -19.594 0.644 1 34.97 150 HIS B C 1
ATOM 4810 O O . HIS B 1 150 ? -28.406 -18.828 1.037 1 34.97 150 HIS B O 1
ATOM 4816 N N . CYS B 1 151 ? -26.844 -18.859 -0.161 1 35.16 151 CYS B N 1
ATOM 4817 C CA . CYS B 1 151 ? -27.656 -17.891 -0.894 1 35.16 151 CYS B CA 1
ATOM 4818 C C . CYS B 1 151 ? -28.625 -18.594 -1.828 1 35.16 151 CYS B C 1
ATOM 4820 O O . CYS B 1 151 ? -28.312 -19.656 -2.369 1 35.16 151 CYS B O 1
ATOM 4822 N N . ASP B 1 152 ? -29.969 -18.547 -1.657 1 33.03 152 ASP B N 1
ATOM 4823 C CA . ASP B 1 152 ? -30.953 -18.875 -2.684 1 33.03 152 ASP B CA 1
ATOM 4824 C C . ASP B 1 152 ? -30.391 -18.625 -4.082 1 33.03 152 ASP B C 1
ATOM 4826 O O . ASP B 1 152 ? -31.156 -18.422 -5.035 1 33.03 152 ASP B O 1
ATOM 4830 N N . TYR B 1 153 ? -29.406 -18.156 -4.18 1 31.17 153 TYR B N 1
ATOM 4831 C CA . TYR B 1 153 ? -28.906 -17.938 -5.535 1 31.17 153 TYR B CA 1
ATOM 4832 C C . TYR B 1 153 ? -28.922 -19.234 -6.332 1 31.17 153 TYR B C 1
ATOM 4834 O O . TYR B 1 153 ? -28.438 -20.266 -5.852 1 31.17 153 TYR B O 1
ATOM 4842 N N . GLU B 1 154 ? -29.953 -19.484 -7.098 1 31.75 154 GLU B N 1
ATOM 4843 C CA . GLU B 1 154 ? -29.891 -20.25 -8.344 1 31.75 154 GLU B CA 1
ATOM 4844 C C . GLU B 1 154 ? -28.547 -20.094 -9.031 1 31.75 154 GLU B C 1
ATOM 4846 O O . GLU B 1 154 ? -28.344 -19.156 -9.805 1 31.75 154 GLU B O 1
ATOM 4851 N N . THR B 1 155 ? -27.688 -19.703 -8.438 1 33.97 155 THR B N 1
ATOM 4852 C CA . THR B 1 155 ? -26.547 -19.688 -9.344 1 33.97 155 THR B CA 1
ATOM 4853 C C . THR B 1 155 ? -26.578 -20.891 -10.273 1 33.97 155 THR B C 1
ATOM 4855 O O . THR B 1 155 ? -26.266 -22.016 -9.852 1 33.97 155 THR B O 1
ATOM 4858 N N . ARG B 1 156 ? -27.641 -21.031 -10.969 1 31.42 156 ARG B N 1
ATOM 4859 C CA . ARG B 1 156 ? -27.875 -21.625 -12.273 1 31.42 156 ARG B CA 1
ATOM 4860 C C . ARG B 1 156 ? -26.625 -21.594 -13.133 1 31.42 156 ARG B C 1
ATOM 4862 O O . ARG B 1 156 ? -26.672 -21.797 -14.344 1 31.42 156 ARG B O 1
ATOM 4869 N N . VAL B 1 157 ? -25.828 -20.703 -12.758 1 31.38 157 VAL B N 1
ATOM 4870 C CA . VAL B 1 157 ? -24.891 -20.781 -13.875 1 31.38 157 VAL B CA 1
ATOM 4871 C C . VAL B 1 157 ? -24.656 -22.234 -14.258 1 31.38 157 VAL B C 1
ATOM 4873 O O . VAL B 1 157 ? -23.781 -22.531 -15.078 1 31.38 157 VAL B O 1
ATOM 4876 N N . TYR B 1 158 ? -25.094 -23.125 -13.266 1 29.89 158 TYR B N 1
ATOM 4877 C CA . TYR B 1 158 ? -25.094 -24.484 -13.797 1 29.89 158 TYR B CA 1
ATOM 4878 C C . TYR B 1 158 ? -26.188 -24.672 -14.844 1 29.89 158 TYR B C 1
ATOM 4880 O O . TYR B 1 158 ? -27.328 -24.297 -14.609 1 29.89 158 TYR B O 1
ATOM 4888 N N . GLY B 1 159 ? -26.016 -24.438 -16.047 1 29.52 159 GLY B N 1
ATOM 4889 C CA . GLY B 1 159 ? -27.078 -24.859 -16.953 1 29.52 159 GLY B CA 1
ATOM 4890 C C . GLY B 1 159 ? -27.922 -25.984 -16.391 1 29.52 159 GLY B C 1
ATOM 4891 O O . GLY B 1 159 ? -27.609 -26.531 -15.328 1 29.52 159 GLY B O 1
ATOM 4892 N N . PRO B 1 160 ? -29.109 -26.234 -17.031 1 27.62 160 PRO B N 1
ATOM 4893 C CA . PRO B 1 160 ? -29.984 -27.359 -16.703 1 27.62 160 PRO B CA 1
ATOM 4894 C C . PRO B 1 160 ? -29.219 -28.562 -16.156 1 27.62 160 PRO B C 1
ATOM 4896 O O . PRO B 1 160 ? -28.016 -28.719 -16.422 1 27.62 160 PRO B O 1
ATOM 4899 N N . GLU B 1 161 ? -29.766 -29.422 -15.227 1 34.16 161 GLU B N 1
ATOM 4900 C CA . GLU B 1 161 ? -29.344 -30.703 -14.688 1 34.16 161 GLU B CA 1
ATOM 4901 C C . GLU B 1 161 ? -28.406 -31.438 -15.648 1 34.16 161 GLU B C 1
ATOM 4903 O O . GLU B 1 161 ? -27.547 -32.188 -15.227 1 34.16 161 GLU B O 1
ATOM 4908 N N . GLY B 1 162 ? -28.797 -31.719 -16.953 1 30.59 162 GLY B N 1
ATOM 4909 C CA . GLY B 1 162 ? -28.406 -32.594 -18.031 1 30.59 162 GLY B CA 1
ATOM 4910 C C . GLY B 1 162 ? -27.109 -32.188 -18.703 1 30.59 162 GLY B C 1
ATOM 4911 O O . GLY B 1 162 ? -26.422 -33 -19.328 1 30.59 162 GLY B O 1
ATOM 4912 N N . GLN B 1 163 ? -27.078 -31.062 -19.203 1 29.39 163 GLN B N 1
ATOM 4913 C CA . GLN B 1 163 ? -25.938 -30.891 -20.094 1 29.39 163 GLN B CA 1
ATOM 4914 C C . GLN B 1 163 ? -24.641 -30.703 -19.297 1 29.39 163 GLN B C 1
ATOM 4916 O O . GLN B 1 163 ? -23.547 -30.812 -19.844 1 29.39 163 GLN B O 1
ATOM 4921 N N . TYR B 1 164 ? -24.516 -29.844 -18.312 1 32.12 164 TYR B N 1
ATOM 4922 C CA . TYR B 1 164 ? -23.266 -29.984 -17.562 1 32.12 164 TYR B CA 1
ATOM 4923 C C . TYR B 1 164 ? -23.359 -31.125 -16.562 1 32.12 164 TYR B C 1
ATOM 4925 O O . TYR B 1 164 ? -24.031 -31 -15.523 1 32.12 164 TYR B O 1
ATOM 4933 N N . GLY B 1 165 ? -23.562 -32.312 -16.734 1 30.77 165 GLY B N 1
ATOM 4934 C CA . GLY B 1 165 ? -23.234 -33.531 -16.047 1 30.77 165 GLY B CA 1
ATOM 4935 C C . GLY B 1 165 ? -22.109 -33.375 -15.031 1 30.77 165 GLY B C 1
ATOM 4936 O O . GLY B 1 165 ? -21.672 -32.25 -14.75 1 30.77 165 GLY B O 1
ATOM 4937 N N . GLU B 1 166 ? -21.5 -34.594 -14.445 1 33.19 166 GLU B N 1
ATOM 4938 C CA . GLU B 1 166 ? -20.25 -34.875 -13.734 1 33.19 166 GLU B CA 1
ATOM 4939 C C . GLU B 1 166 ? -19.141 -33.938 -14.242 1 33.19 166 GLU B C 1
ATOM 4941 O O . GLU B 1 166 ? -17.984 -34.375 -14.352 1 33.19 166 GLU B O 1
ATOM 4946 N N . GLY B 1 167 ? -19.297 -33 -14.852 1 34.72 167 GLY B N 1
ATOM 4947 C CA . GLY B 1 167 ? -18.234 -32.375 -15.602 1 34.72 167 GLY B CA 1
ATOM 4948 C C . GLY B 1 167 ? -17.25 -31.609 -14.727 1 34.72 167 GLY B C 1
ATOM 4949 O O . GLY B 1 167 ? -17.453 -31.484 -13.516 1 34.72 167 GLY B O 1
ATOM 4950 N N . PRO B 1 168 ? -16.047 -31.156 -15.383 1 34.28 168 PRO B N 1
ATOM 4951 C CA . PRO B 1 168 ? -14.82 -30.719 -14.711 1 34.28 168 PRO B CA 1
ATOM 4952 C C . PRO B 1 168 ? -15.031 -29.5 -13.82 1 34.28 168 PRO B C 1
ATOM 4954 O O . PRO B 1 168 ? -14.078 -28.969 -13.242 1 34.28 168 PRO B O 1
ATOM 4957 N N . TYR B 1 169 ? -16.031 -28.828 -13.859 1 37.56 169 TYR B N 1
ATOM 4958 C CA . TYR B 1 169 ? -16.172 -27.625 -13.062 1 37.56 169 TYR B CA 1
ATOM 4959 C C . TYR B 1 169 ? -16.328 -27.953 -11.586 1 37.56 169 TYR B C 1
ATOM 4961 O O . TYR B 1 169 ? -16.453 -27.062 -10.742 1 37.56 169 TYR B O 1
ATOM 4969 N N . GLY B 1 170 ? -16.797 -29.078 -11.281 1 37.22 170 GLY B N 1
ATOM 4970 C CA . GLY B 1 170 ? -17 -29.531 -9.922 1 37.22 170 GLY B CA 1
ATOM 4971 C C . GLY B 1 170 ? -15.836 -29.188 -9 1 37.22 170 GLY B C 1
ATOM 4972 O O . GLY B 1 170 ? -15.93 -29.359 -7.785 1 37.22 170 GLY B O 1
ATOM 4973 N N . ASP B 1 171 ? -14.695 -28.703 -9.648 1 40.81 171 ASP B N 1
ATOM 4974 C CA . ASP B 1 171 ? -13.523 -28.781 -8.781 1 40.81 171 ASP B CA 1
ATOM 4975 C C . ASP B 1 171 ? -13.055 -27.375 -8.383 1 40.81 171 ASP B C 1
ATOM 4977 O O . ASP B 1 171 ? -11.883 -27.172 -8.062 1 40.81 171 ASP B O 1
ATOM 4981 N N . ALA B 1 172 ? -14.031 -26.422 -8.656 1 47 172 ALA B N 1
ATOM 4982 C CA . ALA B 1 172 ? -13.484 -25.172 -8.164 1 47 172 ALA B CA 1
ATOM 4983 C C . ALA B 1 172 ? -13.281 -25.203 -6.652 1 47 172 ALA B C 1
ATOM 4985 O O . ALA B 1 172 ? -14.188 -25.609 -5.91 1 47 172 ALA B O 1
ATOM 4986 N N . ARG B 1 173 ? -12.195 -25.031 -6.273 1 46.5 173 ARG B N 1
ATOM 4987 C CA . ARG B 1 173 ? -11.82 -25.172 -4.867 1 46.5 173 ARG B CA 1
ATOM 4988 C C . ARG B 1 173 ? -12.227 -23.922 -4.078 1 46.5 173 ARG B C 1
ATOM 4990 O O . ARG B 1 173 ? -12.539 -24.016 -2.889 1 46.5 173 ARG B O 1
ATOM 4997 N N . SER B 1 174 ? -12.133 -22.656 -4.848 1 49.22 174 SER B N 1
ATOM 4998 C CA . SER B 1 174 ? -12.281 -21.469 -4.027 1 49.22 174 SER B CA 1
ATOM 4999 C C . SER B 1 174 ? -13.219 -20.453 -4.691 1 49.22 174 SER B C 1
ATOM 5001 O O . SER B 1 174 ? -13.148 -20.234 -5.902 1 49.22 174 SER B O 1
ATOM 5003 N N . GLY B 1 175 ? -14.5 -20.219 -4.195 1 52.62 175 GLY B N 1
ATOM 5004 C CA . GLY B 1 175 ? -15.422 -19.219 -4.707 1 52.62 175 GLY B CA 1
ATOM 5005 C C . GLY B 1 175 ? -15.117 -17.812 -4.219 1 52.62 175 GLY B C 1
ATOM 5006 O O . GLY B 1 175 ? -14.43 -17.641 -3.213 1 52.62 175 GLY B O 1
ATOM 5007 N N . GLY B 1 176 ? -15.07 -16.781 -5.125 1 54.81 176 GLY B N 1
ATOM 5008 C CA . GLY B 1 176 ? -14.82 -15.398 -4.734 1 54.81 176 GLY B CA 1
ATOM 5009 C C . GLY B 1 176 ? -15.984 -14.766 -3.988 1 54.81 176 GLY B C 1
ATOM 5010 O O . GLY B 1 176 ? -17.078 -15.32 -3.967 1 54.81 176 GLY B O 1
ATOM 5011 N N . PRO B 1 177 ? -15.711 -13.766 -3.1 1 51.88 177 PRO B N 1
ATOM 5012 C CA . PRO B 1 177 ? -16.75 -13.109 -2.299 1 51.88 177 PRO B CA 1
ATOM 5013 C C . PRO B 1 177 ? -17.938 -12.672 -3.133 1 51.88 177 PRO B C 1
ATOM 5015 O O . PRO B 1 177 ? -19.062 -12.609 -2.621 1 51.88 177 PRO B O 1
ATOM 5018 N N . LEU B 1 178 ? -17.719 -12.289 -4.363 1 48.72 178 LEU B N 1
ATOM 5019 C CA . LEU B 1 178 ? -18.812 -11.781 -5.184 1 48.72 178 LEU B CA 1
ATOM 5020 C C . LEU B 1 178 ? -19.828 -12.883 -5.477 1 48.72 178 LEU B C 1
ATOM 5022 O O . LEU B 1 178 ? -20.953 -12.594 -5.91 1 48.72 178 LEU B O 1
ATOM 5026 N N . SER B 1 179 ? -19.359 -14.055 -5.312 1 49.09 179 SER B N 1
ATOM 5027 C CA . SER B 1 179 ? -20.281 -15.148 -5.613 1 49.09 179 SER B CA 1
ATOM 5028 C C . SER B 1 179 ? -21.422 -15.203 -4.617 1 49.09 179 SER B C 1
ATOM 5030 O O . SER B 1 179 ? -22.453 -15.828 -4.879 1 49.09 179 SER B O 1
ATOM 5032 N N . ARG B 1 180 ? -21.297 -14.57 -3.572 1 49.97 180 ARG B N 1
ATOM 5033 C CA . ARG B 1 180 ? -22.297 -14.773 -2.537 1 49.97 180 ARG B CA 1
ATOM 5034 C C . ARG B 1 180 ? -23.562 -13.961 -2.828 1 49.97 180 ARG B C 1
ATOM 5036 O O . ARG B 1 180 ? -24.672 -14.461 -2.703 1 49.97 180 ARG B O 1
ATOM 5043 N N . CYS B 1 181 ? -23.359 -12.633 -3.041 1 59.31 181 CYS B N 1
ATOM 5044 C CA . CYS B 1 181 ? -24.594 -11.852 -3.148 1 59.31 181 CYS B CA 1
ATOM 5045 C C . CYS B 1 181 ? -24.469 -10.789 -4.234 1 59.31 181 CYS B C 1
ATOM 5047 O O . CYS B 1 181 ? -24.703 -9.609 -3.975 1 59.31 181 CYS B O 1
ATOM 5049 N N . TYR B 1 182 ? -24.281 -11.352 -5.359 1 70.38 182 TYR B N 1
ATOM 5050 C CA . TYR B 1 182 ? -24.25 -10.375 -6.445 1 70.38 182 TYR B CA 1
ATOM 5051 C C . TYR B 1 182 ? -25.641 -10.133 -6.992 1 70.38 182 TYR B C 1
ATOM 5053 O O . TYR B 1 182 ? -26.438 -11.062 -7.125 1 70.38 182 TYR B O 1
ATOM 5061 N N . PRO B 1 183 ? -25.953 -8.938 -7.184 1 73.19 183 PRO B N 1
ATOM 5062 C CA . PRO B 1 183 ? -27.312 -8.648 -7.656 1 73.19 183 PRO B CA 1
ATOM 5063 C C . PRO B 1 183 ? -27.625 -9.328 -8.984 1 73.19 183 PRO B C 1
ATOM 5065 O O . PRO B 1 183 ? -26.844 -9.234 -9.938 1 73.19 183 PRO B O 1
ATOM 5068 N N . ARG B 1 184 ? -28.812 -9.859 -9.117 1 69.5 184 ARG B N 1
ATOM 5069 C CA . ARG B 1 184 ? -29.219 -10.594 -10.305 1 69.5 184 ARG B CA 1
ATOM 5070 C C . ARG B 1 184 ? -29.469 -9.648 -11.469 1 69.5 184 ARG B C 1
ATOM 5072 O O . ARG B 1 184 ? -29.391 -10.055 -12.633 1 69.5 184 ARG B O 1
ATOM 5079 N N . PHE B 1 185 ? -29.719 -8.516 -11.117 1 72.88 185 PHE B N 1
ATOM 5080 C CA . PHE B 1 185 ? -30.125 -7.574 -12.148 1 72.88 185 PHE B CA 1
ATOM 5081 C C . PHE B 1 185 ? -28.906 -6.941 -12.82 1 72.88 185 PHE B C 1
ATOM 5083 O O . PHE B 1 185 ? -29.047 -6.176 -13.773 1 72.88 185 PHE B O 1
ATOM 5090 N N . ALA B 1 186 ? -27.766 -7.281 -12.336 1 77.06 186 ALA B N 1
ATOM 5091 C CA . ALA B 1 186 ? -26.562 -6.652 -12.891 1 77.06 186 ALA B CA 1
ATOM 5092 C C . ALA B 1 186 ? -25.688 -7.672 -13.609 1 77.06 186 ALA B C 1
ATOM 5094 O O . ALA B 1 186 ? -25.625 -8.836 -13.203 1 77.06 186 ALA B O 1
ATOM 5095 N N . GLU B 1 187 ? -25.125 -7.172 -14.656 1 80.12 187 GLU B N 1
ATOM 5096 C CA . GLU B 1 187 ? -24.141 -8 -15.359 1 80.12 187 GLU B CA 1
ATOM 5097 C C . GLU B 1 187 ? -22.984 -8.375 -14.445 1 80.12 187 GLU B C 1
ATOM 5099 O O . GLU B 1 187 ? -22.5 -7.551 -13.664 1 80.12 187 GLU B O 1
ATOM 5104 N N . LYS B 1 188 ? -22.562 -9.594 -14.578 1 76.31 188 LYS B N 1
ATOM 5105 C CA . LYS B 1 188 ? -21.469 -10.078 -13.742 1 76.31 188 LYS B CA 1
ATOM 5106 C C . LYS B 1 188 ? -20.109 -9.664 -14.312 1 76.31 188 LYS B C 1
ATOM 5108 O O . LYS B 1 188 ? -19.922 -9.672 -15.531 1 76.31 188 LYS B O 1
ATOM 5113 N N . PRO B 1 189 ? -19.25 -9.312 -13.352 1 79.44 189 PRO B N 1
ATOM 5114 C CA . PRO B 1 189 ? -17.875 -9.102 -13.828 1 79.44 189 PRO B CA 1
ATOM 5115 C C . PRO B 1 189 ? -17.219 -10.391 -14.312 1 79.44 189 PRO B C 1
ATOM 5117 O O . PRO B 1 189 ? -17.703 -11.484 -14.039 1 79.44 189 PRO B O 1
ATOM 5120 N N . ASP B 1 190 ? -16.188 -10.25 -15.078 1 74.44 190 ASP B N 1
ATOM 5121 C CA . ASP B 1 190 ? -15.539 -11.43 -15.641 1 74.44 190 ASP B CA 1
ATOM 5122 C C . ASP B 1 190 ? -14.031 -11.406 -15.398 1 74.44 190 ASP B C 1
ATOM 5124 O O . ASP B 1 190 ? -13.469 -10.367 -15.062 1 74.44 190 ASP B O 1
ATOM 5128 N N . GLY B 1 191 ? -13.516 -12.562 -15.422 1 70.31 191 GLY B N 1
ATOM 5129 C CA . GLY B 1 191 ? -12.086 -12.727 -15.172 1 70.31 191 GLY B CA 1
ATOM 5130 C C . GLY B 1 191 ? -11.266 -12.758 -16.453 1 70.31 191 GLY B C 1
ATOM 5131 O O . GLY B 1 191 ? -10.117 -13.203 -16.438 1 70.31 191 GLY B O 1
ATOM 5132 N N . TRP B 1 192 ? -11.906 -12.328 -17.562 1 64.75 192 TRP B N 1
ATOM 5133 C CA . TRP B 1 192 ? -11.195 -12.367 -18.828 1 64.75 192 TRP B CA 1
ATOM 5134 C C . TRP B 1 192 ? -10.438 -11.07 -19.078 1 64.75 192 TRP B C 1
ATOM 5136 O O . TRP B 1 192 ? -10.812 -10.016 -18.547 1 64.75 192 TRP B O 1
ATOM 5146 N N . GLN B 1 193 ? -9.328 -11.289 -19.719 1 57.81 193 GLN B N 1
ATOM 5147 C CA . GLN B 1 193 ? -8.594 -10.094 -20.125 1 57.81 193 GLN B CA 1
ATOM 5148 C C . GLN B 1 193 ? -9.383 -9.312 -21.172 1 57.81 193 GLN B C 1
ATOM 5150 O O . GLN B 1 193 ? -9.844 -9.875 -22.172 1 57.81 193 GLN B O 1
ATOM 5155 N N . GLN B 1 194 ? -10.117 -8.328 -20.828 1 50.5 194 GLN B N 1
ATOM 5156 C CA . GLN B 1 194 ? -10.867 -7.652 -21.875 1 50.5 194 GLN B CA 1
ATOM 5157 C C . GLN B 1 194 ? -10.055 -6.504 -22.484 1 50.5 194 GLN B C 1
ATOM 5159 O O . GLN B 1 194 ? -9.289 -5.844 -21.781 1 50.5 194 GLN B O 1
ATOM 5164 N N . PHE B 1 195 ? -10.031 -6.566 -23.828 1 45.19 195 PHE B N 1
ATOM 5165 C CA . PHE B 1 195 ? -9.477 -5.5 -24.641 1 45.19 195 PHE B CA 1
ATOM 5166 C C . PHE B 1 195 ? -10.188 -4.18 -24.375 1 45.19 195 PHE B C 1
ATOM 5168 O O . PHE B 1 195 ? -11.414 -4.121 -24.359 1 45.19 195 PHE B O 1
ATOM 5175 N N . ILE B 1 196 ? -9.805 -3.363 -23.562 1 38.66 196 ILE B N 1
ATOM 5176 C CA . ILE B 1 196 ? -10.453 -2.055 -23.578 1 38.66 196 ILE B CA 1
ATOM 5177 C C . ILE B 1 196 ? -10.195 -1.376 -24.922 1 38.66 196 ILE B C 1
ATOM 5179 O O . ILE B 1 196 ? -9.039 -1.144 -25.297 1 38.66 196 ILE B O 1
ATOM 5183 N N . PRO B 1 197 ? -11.156 -1.248 -25.828 1 36.56 197 PRO B N 1
ATOM 5184 C CA . PRO B 1 197 ? -11.008 -0.442 -27.047 1 36.56 197 PRO B CA 1
ATOM 5185 C C . PRO B 1 197 ? -10.453 0.953 -26.766 1 36.56 197 PRO B C 1
ATOM 5187 O O . PRO B 1 197 ? -10.852 1.593 -25.781 1 36.56 197 PRO B O 1
ATOM 5190 N N . GLY B 1 198 ? -9.398 1.511 -27.766 1 34.5 198 GLY B N 1
ATOM 5191 C CA . GLY B 1 198 ? -8.758 2.809 -27.891 1 34.5 198 GLY B CA 1
ATOM 5192 C C . GLY B 1 198 ? -7.523 2.957 -27.016 1 34.5 198 GLY B C 1
ATOM 5193 O O . GLY B 1 198 ? -6.625 3.744 -27.328 1 34.5 198 GLY B O 1
ATOM 5194 N N . LYS B 1 199 ? -7.805 3.182 -25.672 1 37.28 199 LYS B N 1
ATOM 5195 C CA . LYS B 1 199 ? -6.629 3.564 -24.891 1 37.28 199 LYS B CA 1
ATOM 5196 C C . LYS B 1 199 ? -5.742 2.357 -24.609 1 37.28 199 LYS B C 1
ATOM 5198 O O . LYS B 1 199 ? -6.238 1.265 -24.328 1 37.28 199 LYS B O 1
ATOM 5203 N N . ILE B 1 200 ? -4.504 2.303 -25.094 1 34.44 200 ILE B N 1
ATOM 5204 C CA . ILE B 1 200 ? -3.381 1.382 -24.953 1 34.44 200 ILE B CA 1
ATOM 5205 C C . ILE B 1 200 ? -3.584 0.506 -23.719 1 34.44 200 ILE B C 1
ATOM 5207 O O . ILE B 1 200 ? -3.559 -0.724 -23.812 1 34.44 200 ILE B O 1
ATOM 5211 N N . SER B 1 201 ? -2.568 0.589 -22.656 1 41.44 201 SER B N 1
ATOM 5212 C CA . SER B 1 201 ? -1.978 -0.06 -21.484 1 41.44 201 SER B CA 1
ATOM 5213 C C . SER B 1 201 ? -3.012 -0.265 -20.391 1 41.44 201 SER B C 1
ATOM 5215 O O . SER B 1 201 ? -2.658 -0.576 -19.25 1 41.44 201 SER B O 1
ATOM 5217 N N . LYS B 1 202 ? -4.238 0.24 -20.594 1 48.34 202 LYS B N 1
ATOM 5218 C CA . LYS B 1 202 ? -5.055 0.457 -19.391 1 48.34 202 LYS B CA 1
ATOM 5219 C C . LYS B 1 202 ? -5.719 -0.841 -18.938 1 48.34 202 LYS B C 1
ATOM 5221 O O . LYS B 1 202 ? -6.738 -0.814 -18.25 1 48.34 202 LYS B O 1
ATOM 5226 N N . TYR B 1 203 ? -5.387 -2.047 -19.531 1 53 203 TYR B N 1
ATOM 5227 C CA . TYR B 1 203 ? -6.078 -3.281 -19.172 1 53 203 TYR B CA 1
ATOM 5228 C C . TYR B 1 203 ? -5.586 -3.812 -17.844 1 53 203 TYR B C 1
ATOM 5230 O O . TYR B 1 203 ? -4.406 -3.682 -17.5 1 53 203 TYR B O 1
ATOM 5238 N N . ILE B 1 204 ? -6.77 -4.086 -17.219 1 62.56 204 ILE B N 1
ATOM 5239 C CA . ILE B 1 204 ? -6.391 -4.848 -16.047 1 62.56 204 ILE B CA 1
ATOM 5240 C C . ILE B 1 204 ? -5.988 -6.262 -16.438 1 62.56 204 ILE B C 1
ATOM 5242 O O . ILE B 1 204 ? -6.762 -6.973 -17.094 1 62.56 204 ILE B O 1
ATOM 5246 N N . ARG B 1 205 ? -4.867 -6.617 -16.234 1 71.56 205 ARG B N 1
ATOM 5247 C CA . ARG B 1 205 ? -4.348 -7.941 -16.562 1 71.56 205 ARG B CA 1
ATOM 5248 C C . ARG B 1 205 ? -4.984 -9.016 -15.695 1 71.56 205 ARG B C 1
ATOM 5250 O O . ARG B 1 205 ? -5.297 -8.773 -14.531 1 71.56 205 ARG B O 1
ATOM 5257 N N . ILE B 1 206 ? -5.199 -10.109 -16.328 1 70.44 206 ILE B N 1
ATOM 5258 C CA . ILE B 1 206 ? -5.805 -11.242 -15.633 1 70.44 206 ILE B CA 1
ATOM 5259 C C . ILE B 1 206 ? -4.941 -11.641 -14.438 1 70.44 206 ILE B C 1
ATOM 5261 O O . ILE B 1 206 ? -5.453 -12.148 -13.438 1 70.44 206 ILE B O 1
ATOM 5265 N N . ASP B 1 207 ? -3.688 -11.375 -14.562 1 82.5 207 ASP B N 1
ATOM 5266 C CA . ASP B 1 207 ? -2.795 -11.805 -13.492 1 82.5 207 ASP B CA 1
ATOM 5267 C C . ASP B 1 207 ? -2.467 -10.648 -12.547 1 82.5 207 ASP B C 1
ATOM 5269 O O . ASP B 1 207 ? -1.428 -10.664 -11.883 1 82.5 207 ASP B O 1
ATOM 5273 N N . HIS B 1 208 ? -3.33 -9.695 -12.57 1 88.69 208 HIS B N 1
ATOM 5274 C CA . HIS B 1 208 ? -3.188 -8.594 -11.617 1 88.69 208 HIS B CA 1
ATOM 5275 C C . HIS B 1 208 ? -3.043 -9.109 -10.195 1 88.69 208 HIS B C 1
ATOM 5277 O O . HIS B 1 208 ? -2.195 -8.633 -9.438 1 88.69 208 HIS B O 1
ATOM 5283 N N . GLY B 1 209 ? -3.863 -10.07 -9.906 1 90.81 209 GLY B N 1
ATOM 5284 C CA . GLY B 1 209 ? -3.824 -10.641 -8.57 1 90.81 209 GLY B CA 1
ATOM 5285 C C . GLY B 1 209 ? -2.477 -11.242 -8.219 1 90.81 209 GLY B C 1
ATOM 5286 O O . GLY B 1 209 ? -2.029 -11.156 -7.074 1 90.81 209 GLY B O 1
ATOM 5287 N N . PHE B 1 210 ? -1.865 -11.859 -9.18 1 92.44 210 PHE B N 1
ATOM 5288 C CA . PHE B 1 210 ? -0.545 -12.438 -8.969 1 92.44 210 PHE B CA 1
ATOM 5289 C C . PHE B 1 210 ? 0.465 -11.367 -8.586 1 92.44 210 PHE B C 1
ATOM 5291 O O . PHE B 1 210 ? 1.199 -11.516 -7.605 1 92.44 210 PHE B O 1
ATOM 5298 N N . THR B 1 211 ? 0.5 -10.289 -9.297 1 93.44 211 THR B N 1
ATOM 5299 C CA . THR B 1 211 ? 1.441 -9.195 -9.062 1 93.44 211 THR B CA 1
ATOM 5300 C C . THR B 1 211 ? 1.187 -8.547 -7.707 1 93.44 211 THR B C 1
ATOM 5302 O O . THR B 1 211 ? 2.121 -8.32 -6.934 1 93.44 211 THR B O 1
ATOM 5305 N N . VAL B 1 212 ? -0.039 -8.281 -7.441 1 95.19 212 VAL B N 1
ATOM 5306 C CA . VAL B 1 212 ? -0.426 -7.613 -6.203 1 95.19 212 VAL B CA 1
ATOM 5307 C C . VAL B 1 212 ? -0.054 -8.484 -5.008 1 95.19 212 VAL B C 1
ATOM 5309 O O . VAL B 1 212 ? 0.545 -8.008 -4.043 1 95.19 212 VAL B O 1
ATOM 5312 N N . MET B 1 213 ? -0.347 -9.727 -5.105 1 96.56 213 MET B N 1
ATOM 5313 C CA . MET B 1 213 ? -0.125 -10.617 -3.969 1 96.56 213 MET B CA 1
ATOM 5314 C C . MET B 1 213 ? 1.365 -10.836 -3.73 1 96.56 213 MET B C 1
ATOM 5316 O O . MET B 1 213 ? 1.818 -10.859 -2.584 1 96.56 213 MET B O 1
ATOM 5320 N N . CYS B 1 214 ? 2.08 -11.016 -4.777 1 96.75 214 CYS B N 1
ATOM 5321 C CA . CYS B 1 214 ? 3.516 -11.203 -4.605 1 96.75 214 CYS B CA 1
ATOM 5322 C C . CYS B 1 214 ? 4.152 -9.992 -3.943 1 96.75 214 CYS B C 1
ATOM 5324 O O . CYS B 1 214 ? 4.969 -10.133 -3.031 1 96.75 214 CYS B O 1
ATOM 5326 N N . GLN B 1 215 ? 3.773 -8.844 -4.438 1 96.94 215 GLN B N 1
ATOM 5327 C CA . GLN B 1 215 ? 4.316 -7.621 -3.859 1 96.94 215 GLN B CA 1
ATOM 5328 C C . GLN B 1 215 ? 3.898 -7.469 -2.4 1 96.94 215 GLN B C 1
ATOM 5330 O O . GLN B 1 215 ? 4.723 -7.148 -1.543 1 96.94 215 GLN B O 1
ATOM 5335 N N . ALA B 1 216 ? 2.629 -7.676 -2.143 1 97.81 216 ALA B N 1
ATOM 5336 C CA . ALA B 1 216 ? 2.104 -7.539 -0.787 1 97.81 216 ALA B CA 1
ATOM 5337 C C . ALA B 1 216 ? 2.793 -8.508 0.168 1 97.81 216 ALA B C 1
ATOM 5339 O O . ALA B 1 216 ? 3.172 -8.133 1.279 1 97.81 216 ALA B O 1
ATOM 5340 N N . LEU B 1 217 ? 2.99 -9.75 -0.256 1 97.62 217 LEU B N 1
ATOM 5341 C CA . LEU B 1 217 ? 3.641 -10.766 0.567 1 97.62 217 LEU B CA 1
ATOM 5342 C C . LEU B 1 217 ? 5.082 -10.375 0.876 1 97.62 217 LEU B C 1
ATOM 5344 O O . LEU B 1 217 ? 5.551 -10.555 2.002 1 97.62 217 LEU B O 1
ATOM 5348 N N . SER B 1 218 ? 5.703 -9.906 -0.137 1 97.12 218 SER B N 1
ATOM 5349 C CA . SER B 1 218 ? 7.094 -9.492 0.016 1 97.12 218 SER B CA 1
ATOM 5350 C C . SER B 1 218 ? 7.223 -8.344 1.011 1 97.12 218 SER B C 1
ATOM 5352 O O . SER B 1 218 ? 8.062 -8.383 1.909 1 97.12 218 SER B O 1
ATOM 5354 N N . ILE B 1 219 ? 6.395 -7.344 0.868 1 95.88 219 ILE B N 1
ATOM 5355 C CA . ILE B 1 219 ? 6.461 -6.148 1.704 1 95.88 219 ILE B CA 1
ATOM 5356 C C . ILE B 1 219 ? 6.07 -6.5 3.139 1 95.88 219 ILE B C 1
ATOM 5358 O O . ILE B 1 219 ? 6.734 -6.086 4.09 1 95.88 219 ILE B O 1
ATOM 5362 N N . ALA B 1 220 ? 4.977 -7.25 3.293 1 95.81 220 ALA B N 1
ATOM 5363 C CA . ALA B 1 220 ? 4.512 -7.656 4.617 1 95.81 220 ALA B CA 1
ATOM 5364 C C . ALA B 1 220 ? 5.41 -8.742 5.207 1 95.81 220 ALA B C 1
ATOM 5366 O O . ALA B 1 220 ? 5.355 -9.016 6.406 1 95.81 220 ALA B O 1
ATOM 5367 N N . GLN B 1 221 ? 6.277 -9.375 4.352 1 93.69 221 GLN B N 1
ATOM 5368 C CA . GLN B 1 221 ? 7.195 -10.445 4.727 1 93.69 221 GLN B CA 1
ATOM 5369 C C . GLN B 1 221 ? 6.449 -11.602 5.391 1 93.69 221 GLN B C 1
ATOM 5371 O O . GLN B 1 221 ? 6.82 -12.039 6.477 1 93.69 221 GLN B O 1
ATOM 5376 N N . VAL B 1 222 ? 5.426 -12.031 4.766 1 94.19 222 VAL B N 1
ATOM 5377 C CA . VAL B 1 222 ? 4.668 -13.195 5.191 1 94.19 222 VAL B CA 1
ATOM 5378 C C . VAL B 1 222 ? 5.18 -14.445 4.469 1 94.19 222 VAL B C 1
ATOM 5380 O O . VAL B 1 222 ? 5.082 -14.539 3.244 1 94.19 222 VAL B O 1
ATOM 5383 N N . PRO B 1 223 ? 5.742 -15.32 5.184 1 94.88 223 PRO B N 1
ATOM 5384 C CA . PRO B 1 223 ? 6.301 -16.516 4.543 1 94.88 223 PRO B CA 1
ATOM 5385 C C . PRO B 1 223 ? 5.23 -17.531 4.168 1 94.88 223 PRO B C 1
ATOM 5387 O O . PRO B 1 223 ? 5.016 -18.5 4.902 1 94.88 223 PRO B O 1
ATOM 5390 N N . VAL B 1 224 ? 4.695 -17.469 3.078 1 96.62 224 VAL B N 1
ATOM 5391 C CA . VAL B 1 224 ? 3.66 -18.406 2.623 1 96.62 224 VAL B CA 1
ATOM 5392 C C . VAL B 1 224 ? 4.305 -19.672 2.094 1 96.62 224 VAL B C 1
ATOM 5394 O O . VAL B 1 224 ? 5.387 -19.641 1.5 1 96.62 224 VAL B O 1
ATOM 5397 N N . GLN B 1 225 ? 3.594 -20.734 2.291 1 97.44 225 GLN B N 1
ATOM 5398 C CA . GLN B 1 225 ? 4.148 -22.031 1.907 1 97.44 225 GLN B CA 1
ATOM 5399 C C . GLN B 1 225 ? 3.527 -22.531 0.607 1 97.44 225 GLN B C 1
ATOM 5401 O O . GLN B 1 225 ? 4.094 -23.391 -0.064 1 97.44 225 GLN B O 1
ATOM 5406 N N . MET B 1 226 ? 2.387 -22 0.337 1 97.12 226 MET B N 1
ATOM 5407 C CA . MET B 1 226 ? 1.706 -22.469 -0.866 1 97.12 226 MET B CA 1
ATOM 5408 C C . MET B 1 226 ? 1.162 -21.312 -1.678 1 97.12 226 MET B C 1
ATOM 5410 O O . MET B 1 226 ? 0.601 -20.359 -1.116 1 97.12 226 MET B O 1
ATOM 5414 N N . LEU B 1 227 ? 1.384 -21.328 -2.949 1 95.12 227 LEU B N 1
ATOM 5415 C CA . LEU B 1 227 ? 0.811 -20.406 -3.922 1 95.12 227 LEU B CA 1
ATOM 5416 C C . LEU B 1 227 ? 0.218 -21.156 -5.105 1 95.12 227 LEU B C 1
ATOM 5418 O O . LEU B 1 227 ? 0.933 -21.875 -5.812 1 95.12 227 LEU B O 1
ATOM 5422 N N . SER B 1 228 ? -1.09 -20.984 -5.25 1 90.06 228 SER B N 1
ATOM 5423 C CA . SER B 1 228 ? -1.761 -21.766 -6.289 1 90.06 228 SER B CA 1
ATOM 5424 C C . SER B 1 228 ? -2.697 -20.891 -7.113 1 90.06 228 SER B C 1
ATOM 5426 O O . SER B 1 228 ? -3.26 -19.922 -6.605 1 90.06 228 SER B O 1
ATOM 5428 N N . ILE B 1 229 ? -2.816 -21.25 -8.32 1 84.81 229 ILE B N 1
ATOM 5429 C CA . ILE B 1 229 ? -3.777 -20.609 -9.211 1 84.81 229 ILE B CA 1
ATOM 5430 C C . ILE B 1 229 ? -4.941 -21.547 -9.484 1 84.81 229 ILE B C 1
ATOM 5432 O O . ILE B 1 229 ? -4.73 -22.734 -9.797 1 84.81 229 ILE B O 1
ATOM 5436 N N . ASP B 1 230 ? -6.121 -21.047 -9.227 1 75.62 230 ASP B N 1
ATOM 5437 C CA . ASP B 1 230 ? -7.355 -21.766 -9.539 1 75.62 230 ASP B CA 1
ATOM 5438 C C . ASP B 1 230 ? -8.141 -21.047 -10.633 1 75.62 230 ASP B C 1
ATOM 5440 O O . ASP B 1 230 ? -9.219 -20.5 -10.383 1 75.62 230 ASP B O 1
ATOM 5444 N N . TYR B 1 231 ? -7.633 -21.047 -11.836 1 64.69 231 TYR B N 1
ATOM 5445 C CA . TYR B 1 231 ? -8.273 -20.359 -12.953 1 64.69 231 TYR B CA 1
ATOM 5446 C C . TYR B 1 231 ? -9.148 -21.312 -13.758 1 64.69 231 TYR B C 1
ATOM 5448 O O . TYR B 1 231 ? -8.836 -22.5 -13.875 1 64.69 231 TYR B O 1
ATOM 5456 N N . SER B 1 232 ? -10.484 -20.953 -13.805 1 53.44 232 SER B N 1
ATOM 5457 C CA . SER B 1 232 ? -11.414 -21.797 -14.555 1 53.44 232 SER B CA 1
ATOM 5458 C C . SER B 1 232 ? -11.805 -21.125 -15.875 1 53.44 232 SER B C 1
ATOM 5460 O O . SER B 1 232 ? -11.852 -19.906 -15.969 1 53.44 232 SER B O 1
ATOM 5462 N N . ASP B 1 233 ? -11.625 -21.562 -17.141 1 46.03 233 ASP B N 1
ATOM 5463 C CA . ASP B 1 233 ? -12.172 -21.094 -18.406 1 46.03 233 ASP B CA 1
ATOM 5464 C C . ASP B 1 233 ? -13.648 -21.453 -18.547 1 46.03 233 ASP B C 1
ATOM 5466 O O . ASP B 1 233 ? -14 -22.641 -18.625 1 46.03 233 ASP B O 1
ATOM 5470 N N . PRO B 1 234 ? -14.539 -20.484 -18.391 1 40.31 234 PRO B N 1
ATOM 5471 C CA . PRO B 1 234 ? -15.945 -20.859 -18.578 1 40.31 234 PRO B CA 1
ATOM 5472 C C . PRO B 1 234 ? -16.188 -21.609 -19.891 1 40.31 234 PRO B C 1
ATOM 5474 O O . PRO B 1 234 ? -17.203 -22.297 -20.031 1 40.31 234 PRO B O 1
ATOM 5477 N N . VAL B 1 235 ? -15.953 -20.828 -21.016 1 34.38 235 VAL B N 1
ATOM 5478 C CA . VAL B 1 235 ? -16.375 -21.375 -22.312 1 34.38 235 VAL B CA 1
ATOM 5479 C C . VAL B 1 235 ? -15.812 -22.781 -22.484 1 34.38 235 VAL B C 1
ATOM 5481 O O . VAL B 1 235 ? -16.375 -23.594 -23.234 1 34.38 235 VAL B O 1
ATOM 5484 N N . MET B 1 236 ? -14.5 -22.797 -22.719 1 35.97 236 MET B N 1
ATOM 5485 C CA . MET B 1 236 ? -13.906 -23.984 -23.344 1 35.97 236 MET B CA 1
ATOM 5486 C C . MET B 1 236 ? -14.156 -25.234 -22.516 1 35.97 236 MET B C 1
ATOM 5488 O O . MET B 1 236 ? -13.766 -25.281 -21.344 1 35.97 236 MET B O 1
ATOM 5492 N N . MET B 1 237 ? -15.164 -25.938 -22.656 1 34.22 237 MET B N 1
ATOM 5493 C CA . MET B 1 237 ? -15.195 -27.391 -22.641 1 34.22 237 MET B CA 1
ATOM 5494 C C . MET B 1 237 ? -13.781 -27.969 -22.672 1 34.22 237 MET B C 1
ATOM 5496 O O . MET B 1 237 ? -13.523 -29.031 -22.094 1 34.22 237 MET B O 1
ATOM 5500 N N . ASP B 1 238 ? -13.172 -28.062 -24.016 1 31.69 238 ASP B N 1
ATOM 5501 C CA . ASP B 1 238 ? -11.836 -28.469 -24.406 1 31.69 238 ASP B CA 1
ATOM 5502 C C . ASP B 1 238 ? -10.773 -27.578 -23.781 1 31.69 238 ASP B C 1
ATOM 5504 O O . ASP B 1 238 ? -11.078 -26.5 -23.281 1 31.69 238 ASP B O 1
ATOM 5508 N N . THR B 1 239 ? -9.516 -27.562 -24.484 1 34.31 239 THR B N 1
ATOM 5509 C CA . THR B 1 239 ? -8.133 -27.219 -24.188 1 34.31 239 THR B CA 1
ATOM 5510 C C . THR B 1 239 ? -7.988 -25.734 -23.891 1 34.31 239 THR B C 1
ATOM 5512 O O . THR B 1 239 ? -6.875 -25.203 -23.844 1 34.31 239 THR B O 1
ATOM 5515 N N . ALA B 1 240 ? -8.789 -24.844 -24.438 1 34.31 240 ALA B N 1
ATOM 5516 C CA . ALA B 1 240 ? -8.102 -23.547 -24.453 1 34.31 240 ALA B CA 1
ATOM 5517 C C . ALA B 1 240 ? -7.695 -23.141 -23.031 1 34.31 240 ALA B C 1
ATOM 5519 O O . ALA B 1 240 ? -8.438 -23.375 -22.078 1 34.31 240 ALA B O 1
ATOM 5520 N N . ALA B 1 241 ? -6.445 -22.828 -22.891 1 41.88 241 ALA B N 1
ATOM 5521 C CA . ALA B 1 241 ? -5.51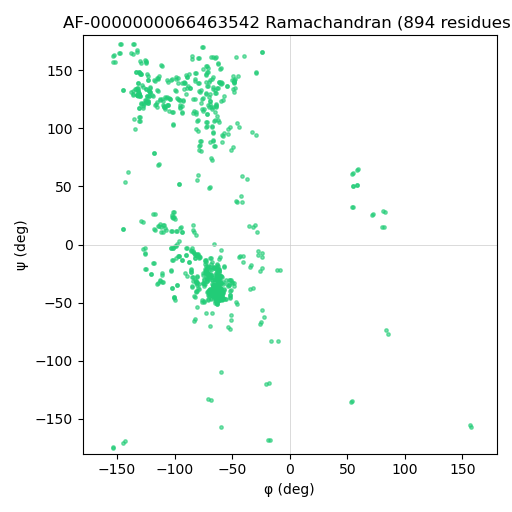2 -22.531 -21.797 1 41.88 241 ALA B CA 1
ATOM 5522 C C . ALA B 1 241 ? -6.082 -21.469 -20.859 1 41.88 241 ALA B C 1
ATOM 5524 O O . ALA B 1 241 ? -6.574 -20.438 -21.297 1 41.88 241 ALA B O 1
ATOM 5525 N N . ILE B 1 242 ? -6.941 -21.906 -19.953 1 49.84 242 ILE B N 1
ATOM 5526 C CA . ILE B 1 242 ? -7.309 -21.078 -18.812 1 49.84 242 ILE B CA 1
ATOM 5527 C C . ILE B 1 242 ? -6.152 -20.141 -18.453 1 49.84 242 ILE B C 1
ATOM 5529 O O . ILE B 1 242 ? -5.074 -20.594 -18.062 1 49.84 242 ILE B O 1
ATOM 5533 N N . PRO B 1 243 ? -6.234 -18.812 -19.062 1 57.16 243 PRO B N 1
ATOM 5534 C CA . PRO B 1 243 ? -5.066 -17.953 -18.891 1 57.16 243 PRO B CA 1
ATOM 5535 C C . PRO B 1 243 ? -4.641 -17.828 -17.422 1 57.16 243 PRO B C 1
ATOM 5537 O O . PRO B 1 243 ? -5.488 -17.688 -16.547 1 57.16 243 PRO B O 1
ATOM 5540 N N . GLY B 1 244 ? -3.684 -18.516 -17.062 1 72 244 GLY B N 1
ATOM 5541 C CA . GLY B 1 244 ? -2.979 -18.328 -15.805 1 72 244 GLY B CA 1
ATOM 5542 C C . GLY B 1 244 ? -2.148 -17.062 -15.773 1 72 244 GLY B C 1
ATOM 5543 O O . GLY B 1 244 ? -2.635 -15.984 -16.125 1 72 244 GLY B O 1
ATOM 5544 N N . ILE B 1 245 ? -1.02 -17.219 -15.352 1 81.88 245 ILE B N 1
ATOM 5545 C CA . ILE B 1 245 ? -0.07 -16.109 -15.227 1 81.88 245 ILE B CA 1
ATOM 5546 C C . ILE B 1 245 ? 0.613 -15.875 -16.578 1 81.88 245 ILE B C 1
ATOM 5548 O O . ILE B 1 245 ? 1.102 -16.812 -17.203 1 81.88 245 ILE B O 1
ATOM 5552 N N . TYR B 1 246 ? 0.508 -14.688 -16.984 1 82.38 246 TYR B N 1
ATOM 5553 C CA . TYR B 1 246 ? 1.223 -14.305 -18.203 1 82.38 246 TYR B CA 1
ATOM 5554 C C . TYR B 1 246 ? 2.729 -14.289 -17.953 1 82.38 246 TYR B C 1
ATOM 5556 O O . TYR B 1 246 ? 3.209 -13.648 -17.016 1 82.38 246 TYR B O 1
ATOM 5564 N N . VAL B 1 247 ? 3.418 -14.961 -18.844 1 85 247 VAL B N 1
ATOM 5565 C CA . VAL B 1 247 ? 4.867 -15.031 -18.688 1 85 247 VAL B CA 1
ATOM 5566 C C . VAL B 1 247 ? 5.465 -13.625 -18.781 1 85 247 VAL B C 1
ATOM 5568 O O . VAL B 1 247 ? 6.453 -13.328 -18.109 1 85 247 VAL B O 1
ATOM 5571 N N . GLY B 1 248 ? 4.824 -12.781 -19.594 1 82.38 248 GLY B N 1
ATOM 5572 C CA . GLY B 1 248 ? 5.285 -11.406 -19.734 1 82.38 248 GLY B CA 1
ATOM 5573 C C . GLY B 1 248 ? 5.211 -10.617 -18.453 1 82.38 248 GLY B C 1
ATOM 5574 O O . GLY B 1 248 ? 5.867 -9.578 -18.312 1 82.38 248 GLY B O 1
ATOM 5575 N N . SER B 1 249 ? 4.453 -11.094 -17.5 1 84.19 249 SER B N 1
ATOM 5576 C CA . SER B 1 249 ? 4.301 -10.406 -16.219 1 84.19 249 SER B CA 1
ATOM 5577 C C . SER B 1 249 ? 5.594 -10.445 -15.414 1 84.19 249 SER B C 1
ATOM 5579 O O . SER B 1 249 ? 5.762 -9.68 -14.461 1 84.19 249 SER B O 1
ATOM 5581 N N . PHE B 1 250 ? 6.512 -11.266 -15.883 1 89.62 250 PHE B N 1
ATOM 5582 C CA . PHE B 1 250 ? 7.793 -11.359 -15.195 1 89.62 250 PHE B CA 1
ATOM 5583 C C . PHE B 1 250 ? 8.781 -10.344 -15.758 1 89.62 250 PHE B C 1
ATOM 5585 O O . PHE B 1 250 ? 9.883 -10.18 -15.227 1 89.62 250 PHE B O 1
ATOM 5592 N N . CYS B 1 251 ? 8.383 -9.742 -16.828 1 87.5 251 CYS B N 1
ATOM 5593 C CA . CYS B 1 251 ? 9.203 -8.656 -17.359 1 87.5 251 CYS B CA 1
ATOM 5594 C C . CYS B 1 251 ? 8.977 -7.375 -16.562 1 87.5 251 CYS B C 1
ATOM 5596 O O . CYS B 1 251 ? 8.156 -6.535 -16.938 1 87.5 251 CYS B O 1
ATOM 5598 N N . VAL B 1 252 ? 9.664 -7.246 -15.516 1 88 252 VAL B N 1
ATOM 5599 C CA . VAL B 1 252 ? 9.445 -6.176 -14.547 1 88 252 VAL B CA 1
ATOM 5600 C C . VAL B 1 252 ? 10.789 -5.57 -14.141 1 88 252 VAL B C 1
ATOM 5602 O O . VAL B 1 252 ? 11.844 -6.062 -14.547 1 88 252 VAL B O 1
ATOM 5605 N N . THR B 1 253 ? 10.711 -4.492 -13.391 1 86.88 253 THR B N 1
ATOM 5606 C CA . THR B 1 253 ? 11.906 -3.865 -12.836 1 86.88 253 THR B CA 1
ATOM 5607 C C . THR B 1 253 ? 12.594 -4.801 -11.844 1 86.88 253 THR B C 1
ATOM 5609 O O . THR B 1 253 ? 11.992 -5.773 -11.383 1 86.88 253 THR B O 1
ATOM 5612 N N . LEU B 1 254 ? 13.828 -4.523 -11.594 1 90.12 254 LEU B N 1
ATOM 5613 C CA . LEU B 1 254 ? 14.594 -5.324 -10.633 1 90.12 254 LEU B CA 1
ATOM 5614 C C . LEU B 1 254 ? 13.906 -5.34 -9.273 1 90.12 254 LEU B C 1
ATOM 5616 O O . LEU B 1 254 ? 13.906 -6.363 -8.586 1 90.12 254 LEU B O 1
ATOM 5620 N N . ARG B 1 255 ? 13.391 -4.289 -8.898 1 89.69 255 ARG B N 1
ATOM 5621 C CA . ARG B 1 255 ? 12.711 -4.195 -7.613 1 89.69 255 ARG B CA 1
ATOM 5622 C C . ARG B 1 255 ? 11.492 -5.117 -7.57 1 89.69 255 ARG B C 1
ATOM 5624 O O . ARG B 1 255 ? 11.297 -5.848 -6.598 1 89.69 255 ARG B O 1
ATOM 5631 N N . MET B 1 256 ? 10.703 -5.008 -8.609 1 92.31 256 MET B N 1
ATOM 5632 C CA . MET B 1 256 ? 9.523 -5.871 -8.68 1 92.31 256 MET B CA 1
ATOM 5633 C C . MET B 1 256 ? 9.93 -7.34 -8.75 1 92.31 256 MET B C 1
ATOM 5635 O O . MET B 1 256 ? 9.273 -8.203 -8.164 1 92.31 256 MET B O 1
ATOM 5639 N N . LEU B 1 257 ? 10.945 -7.598 -9.453 1 94.5 257 LEU B N 1
ATOM 5640 C CA . LEU B 1 257 ? 11.453 -8.961 -9.531 1 94.5 257 LEU B CA 1
ATOM 5641 C C . LEU B 1 257 ? 11.844 -9.469 -8.148 1 94.5 257 LEU B C 1
ATOM 5643 O O . LEU B 1 257 ? 11.57 -10.625 -7.805 1 94.5 257 LEU B O 1
ATOM 5647 N N . ASN B 1 258 ? 12.461 -8.586 -7.379 1 95.44 258 ASN B N 1
ATOM 5648 C CA . ASN B 1 258 ? 12.836 -8.961 -6.023 1 95.44 258 ASN B CA 1
ATOM 5649 C C . ASN B 1 258 ? 11.617 -9.258 -5.16 1 95.44 258 ASN B C 1
ATOM 5651 O O . ASN B 1 258 ? 11.664 -10.133 -4.289 1 95.44 258 ASN B O 1
ATOM 5655 N N . HIS B 1 259 ? 10.578 -8.539 -5.391 1 96.19 259 HIS B N 1
ATOM 5656 C CA . HIS B 1 259 ? 9.344 -8.844 -4.684 1 96.19 259 HIS B CA 1
ATOM 5657 C C . HIS B 1 259 ? 8.836 -10.242 -5.031 1 96.19 259 HIS B C 1
ATOM 5659 O O . HIS B 1 259 ? 8.398 -10.984 -4.152 1 96.19 259 HIS B O 1
ATOM 5665 N N . PHE B 1 260 ? 8.906 -10.609 -6.32 1 96.81 260 PHE B N 1
ATOM 5666 C CA . PHE B 1 260 ? 8.5 -11.945 -6.742 1 96.81 260 PHE B CA 1
ATOM 5667 C C . PHE B 1 260 ? 9.375 -13.008 -6.086 1 96.81 260 PHE B C 1
ATOM 5669 O O . PHE B 1 260 ? 8.859 -13.977 -5.527 1 96.81 260 PHE B O 1
ATOM 5676 N N . ILE B 1 261 ? 10.602 -12.773 -6.148 1 97.56 261 ILE B N 1
ATOM 5677 C CA . ILE B 1 261 ? 11.562 -13.727 -5.594 1 97.56 261 ILE B CA 1
ATOM 5678 C C . ILE B 1 261 ? 11.289 -13.922 -4.105 1 97.56 261 ILE B C 1
ATOM 5680 O O . ILE B 1 261 ? 11.234 -15.055 -3.619 1 97.56 261 ILE B O 1
ATOM 5684 N N . ASN B 1 262 ? 11.102 -12.828 -3.43 1 97.25 262 ASN B N 1
ATOM 5685 C CA . ASN B 1 262 ? 10.859 -12.883 -1.991 1 97.25 262 ASN B CA 1
ATOM 5686 C C . ASN B 1 262 ? 9.57 -13.633 -1.67 1 97.25 262 ASN B C 1
ATOM 5688 O O . ASN B 1 262 ? 9.492 -14.352 -0.671 1 97.25 262 ASN B O 1
ATOM 5692 N N . ALA B 1 263 ? 8.586 -13.461 -2.471 1 97.5 263 ALA B N 1
ATOM 5693 C CA . ALA B 1 263 ? 7.297 -14.125 -2.254 1 97.5 263 ALA B CA 1
ATOM 5694 C C . ALA B 1 263 ? 7.418 -15.633 -2.447 1 97.5 263 ALA B C 1
ATOM 5696 O O . ALA B 1 263 ? 6.691 -16.406 -1.817 1 97.5 263 ALA B O 1
ATOM 5697 N N . PHE B 1 264 ? 8.375 -16.078 -3.246 1 97.88 264 PHE B N 1
ATOM 5698 C CA . PHE B 1 264 ? 8.492 -17.484 -3.604 1 97.88 264 PHE B CA 1
ATOM 5699 C C . PHE B 1 264 ? 9.445 -18.203 -2.656 1 97.88 264 PHE B C 1
ATOM 5701 O O . PHE B 1 264 ? 9.453 -19.438 -2.602 1 97.88 264 PHE B O 1
ATOM 5708 N N . ARG B 1 265 ? 10.164 -17.516 -1.909 1 97.25 265 ARG B N 1
ATOM 5709 C CA . ARG B 1 265 ? 11.312 -18.016 -1.164 1 97.25 265 ARG B CA 1
ATOM 5710 C C . ARG B 1 265 ? 10.906 -19.156 -0.234 1 97.25 265 ARG B C 1
ATOM 5712 O O . ARG B 1 265 ? 11.68 -20.094 -0.014 1 97.25 265 ARG B O 1
ATOM 5719 N N . HIS B 1 266 ? 9.773 -19.109 0.285 1 96.94 266 HIS B N 1
ATOM 5720 C CA . HIS B 1 266 ? 9.398 -20.078 1.316 1 96.94 266 HIS B CA 1
ATOM 5721 C C . HIS B 1 266 ? 8.359 -21.062 0.802 1 96.94 266 HIS B C 1
ATOM 5723 O O . HIS B 1 266 ? 7.801 -21.844 1.576 1 96.94 266 HIS B O 1
ATOM 5729 N N . LEU B 1 267 ? 8.141 -21.031 -0.467 1 98 267 LEU B N 1
ATOM 5730 C CA . LEU B 1 267 ? 7.102 -21.906 -1.027 1 98 267 LEU B CA 1
ATOM 5731 C C . LEU B 1 267 ? 7.535 -23.359 -0.986 1 98 267 LEU B C 1
ATOM 5733 O O . LEU B 1 267 ? 8.688 -23.688 -1.294 1 98 267 LEU B O 1
ATOM 5737 N N . ARG B 1 268 ? 6.609 -24.141 -0.598 1 98.12 268 ARG B N 1
ATOM 5738 C CA . ARG B 1 268 ? 6.793 -25.594 -0.633 1 98.12 268 ARG B CA 1
ATOM 5739 C C . ARG B 1 268 ? 5.91 -26.219 -1.698 1 98.12 268 ARG B C 1
ATOM 5741 O O . ARG B 1 268 ? 6.195 -27.328 -2.168 1 98.12 268 ARG B O 1
ATOM 5748 N N . LYS B 1 269 ? 4.898 -25.562 -1.964 1 96.56 269 LYS B N 1
ATOM 5749 C CA . LYS B 1 269 ? 3.967 -26.016 -2.992 1 96.56 269 LYS B CA 1
ATOM 5750 C C . LYS B 1 269 ? 3.615 -24.891 -3.959 1 96.56 269 LYS B C 1
ATOM 5752 O O . LYS B 1 269 ? 3.332 -23.766 -3.535 1 96.56 269 LYS B O 1
ATOM 5757 N N . MET B 1 270 ? 3.688 -25.203 -5.227 1 95.19 270 MET B N 1
ATOM 5758 C CA . MET B 1 270 ? 3.34 -24.234 -6.266 1 95.19 270 MET B CA 1
ATOM 5759 C C . MET B 1 270 ? 2.488 -24.891 -7.352 1 95.19 270 MET B C 1
ATOM 5761 O O . MET B 1 270 ? 2.803 -25.984 -7.816 1 95.19 270 MET B O 1
ATOM 5765 N N . SER B 1 271 ? 1.39 -24.312 -7.691 1 90.5 271 SER B N 1
ATOM 5766 C CA . SER B 1 271 ? 0.542 -24.75 -8.797 1 90.5 271 SER B CA 1
ATOM 5767 C C . SER B 1 271 ? 0.181 -23.578 -9.711 1 90.5 271 SER B C 1
ATOM 5769 O O . SER B 1 271 ? -0.585 -22.688 -9.32 1 90.5 271 SER B O 1
ATOM 5771 N N . PHE B 1 272 ? 0.755 -23.609 -10.922 1 88.81 272 PHE B N 1
ATOM 5772 C CA . PHE B 1 272 ? 0.584 -22.453 -11.797 1 88.81 272 PHE B CA 1
ATOM 5773 C C . PHE B 1 272 ? 0.12 -22.891 -13.18 1 88.81 272 PHE B C 1
ATOM 5775 O O . PHE B 1 272 ? 0.413 -24 -13.617 1 88.81 272 PHE B O 1
ATOM 5782 N N . SER B 1 273 ? -0.636 -22.047 -13.734 1 84.31 273 SER B N 1
ATOM 5783 C CA . SER B 1 273 ? -0.883 -22.094 -15.172 1 84.31 273 SER B CA 1
ATOM 5784 C C . SER B 1 273 ? -0.235 -20.906 -15.883 1 84.31 273 SER B C 1
ATOM 5786 O O . SER B 1 273 ? -0.446 -19.766 -15.492 1 84.31 273 SER B O 1
ATOM 5788 N N . LEU B 1 274 ? 0.595 -21.25 -16.875 1 84.12 274 LEU B N 1
ATOM 5789 C CA . LEU B 1 274 ? 1.315 -20.203 -17.594 1 84.12 274 LEU B CA 1
ATOM 5790 C C . LEU B 1 274 ? 0.731 -20 -18.984 1 84.12 274 LEU B C 1
ATOM 5792 O O . LEU B 1 274 ? 0.317 -20.969 -19.641 1 84.12 274 LEU B O 1
ATOM 5796 N N . PHE B 1 275 ? 0.727 -18.734 -19.281 1 76.62 275 PHE B N 1
ATOM 5797 C CA . PHE B 1 275 ? 0.162 -18.375 -20.578 1 76.62 275 PHE B CA 1
ATOM 5798 C C . PHE B 1 275 ? 1.087 -17.438 -21.328 1 76.62 275 PHE B C 1
ATOM 5800 O O . PHE B 1 275 ? 1.699 -16.547 -20.734 1 76.62 275 PHE B O 1
ATOM 5807 N N . LEU B 1 276 ? 1.341 -17.812 -22.562 1 73.12 276 LEU B N 1
ATOM 5808 C CA . LEU B 1 276 ? 2.068 -16.922 -23.469 1 73.12 276 LEU B CA 1
ATOM 5809 C C . LEU B 1 276 ? 1.131 -16.328 -24.5 1 73.12 276 LEU B C 1
ATOM 5811 O O . LEU B 1 276 ? 0.304 -17.031 -25.078 1 73.12 276 LEU B O 1
ATOM 5815 N N . TYR B 1 277 ? 1.047 -15.062 -24.5 1 60.88 277 TYR B N 1
ATOM 5816 C CA . TYR B 1 277 ? 0.212 -14.445 -25.531 1 60.88 277 TYR B CA 1
ATOM 5817 C C . TYR B 1 277 ? 0.805 -14.664 -26.922 1 60.88 277 TYR B C 1
ATOM 5819 O O . TYR B 1 277 ? 1.996 -14.43 -27.141 1 60.88 277 TYR B O 1
ATOM 5827 N N . GLY B 1 278 ? 0.527 -15.68 -27.625 1 50.22 278 GLY B N 1
ATOM 5828 C CA . GLY B 1 278 ? 0.996 -16 -28.953 1 50.22 278 GLY B CA 1
ATOM 5829 C C . GLY B 1 278 ? 0.89 -14.836 -29.922 1 50.22 278 GLY B C 1
ATOM 5830 O O . GLY B 1 278 ? 0.099 -13.914 -29.703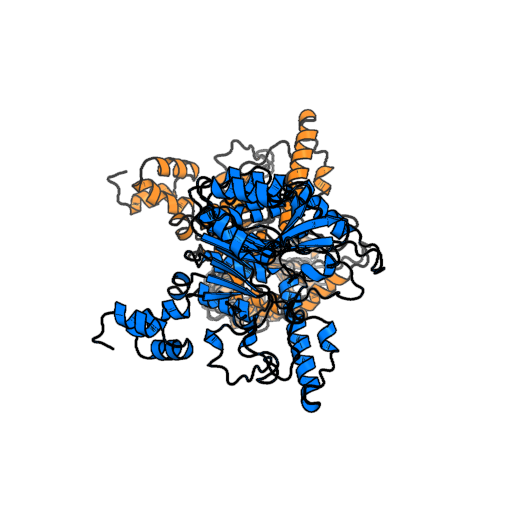 1 50.22 278 GLY B O 1
ATOM 5831 N N . PHE B 1 279 ? 1.94 -14.703 -30.859 1 42.66 279 PHE B N 1
ATOM 5832 C CA . PHE B 1 279 ? 1.922 -14.039 -32.156 1 42.66 279 PHE B CA 1
ATOM 5833 C C . PHE B 1 279 ? 0.678 -14.43 -32.969 1 42.66 279 PHE B C 1
ATOM 5835 O O . PHE B 1 279 ? 0.665 -15.469 -33.625 1 42.66 279 PHE B O 1
ATOM 5842 N N . ASP B 1 280 ? -0.417 -14.633 -32.719 1 38 280 ASP B N 1
ATOM 5843 C CA . ASP B 1 280 ? -1.12 -14.867 -33.969 1 38 280 ASP B CA 1
ATOM 5844 C C . ASP B 1 280 ? -0.704 -13.852 -35.031 1 38 280 ASP B C 1
ATOM 5846 O O . ASP B 1 280 ? -0.829 -12.648 -34.812 1 38 280 ASP B O 1
ATOM 5850 N N . HIS B 1 281 ? 0.188 -14.133 -36.031 1 34.09 281 HIS B N 1
ATOM 5851 C CA . HIS B 1 281 ? 0.311 -13.508 -37.375 1 34.09 281 HIS B CA 1
ATOM 5852 C C . HIS B 1 281 ? -1.022 -12.938 -37.812 1 34.09 281 HIS B C 1
ATOM 5854 O O . HIS B 1 281 ? -1.054 -12.023 -38.656 1 34.09 281 HIS B O 1
ATOM 5860 N N . ASP B 1 282 ? -2.113 -13.734 -38.125 1 32.56 282 ASP B N 1
ATOM 5861 C CA . ASP B 1 282 ? -3.246 -13.18 -38.844 1 32.56 282 ASP B CA 1
ATOM 5862 C C . ASP B 1 282 ? -3.945 -12.086 -38.062 1 32.56 282 ASP B C 1
ATOM 5864 O O . ASP B 1 282 ? -4.914 -11.484 -38.531 1 32.56 282 ASP B O 1
ATOM 5868 N N . CYS B 1 283 ? -4.281 -12.289 -36.875 1 30.91 283 CYS B N 1
ATOM 5869 C CA . CYS B 1 283 ? -5.055 -11.117 -36.5 1 30.91 283 CYS B CA 1
ATOM 5870 C C . CYS B 1 283 ? -4.168 -9.875 -36.438 1 30.91 283 CYS B C 1
ATOM 5872 O O . CYS B 1 283 ? -3.107 -9.898 -35.812 1 30.91 283 CYS B O 1
ATOM 5874 N N . ASP B 1 284 ? -4.164 -9.023 -37.375 1 30.45 284 ASP B N 1
ATOM 5875 C CA . ASP B 1 284 ? -3.795 -7.629 -37.594 1 30.45 284 ASP B CA 1
ATOM 5876 C C . ASP B 1 284 ? -3.812 -6.836 -36.281 1 30.45 284 ASP B C 1
ATOM 5878 O O . ASP B 1 284 ? -4.055 -5.629 -36.312 1 30.45 284 ASP B O 1
ATOM 5882 N N . MET B 1 285 ? -4.305 -7.398 -35.312 1 32.22 285 MET B N 1
ATOM 5883 C CA . MET B 1 285 ? -4.426 -6.359 -34.312 1 32.22 285 MET B CA 1
ATOM 5884 C C . MET B 1 285 ? -3.113 -5.598 -34.156 1 32.22 285 MET B C 1
ATOM 5886 O O . MET B 1 285 ? -2.033 -6.176 -34.312 1 32.22 285 MET B O 1
ATOM 5890 N N . SER B 1 286 ? -3.289 -4.312 -33.906 1 32.41 286 SER B N 1
ATOM 5891 C CA . SER B 1 286 ? -2.359 -3.188 -34 1 32.41 286 SER B CA 1
ATOM 5892 C C . SER B 1 286 ? -1.023 -3.533 -33.344 1 32.41 286 SER B C 1
ATOM 5894 O O . SER B 1 286 ? -0.933 -4.484 -32.562 1 32.41 286 SER B O 1
ATOM 5896 N N . ASP B 1 287 ? 0.03 -2.758 -33.688 1 33.22 287 ASP B N 1
ATOM 5897 C CA . ASP B 1 287 ? 1.434 -2.424 -33.469 1 33.22 287 ASP B CA 1
ATOM 5898 C C . ASP B 1 287 ? 1.816 -2.611 -32 1 33.22 287 ASP B C 1
ATOM 5900 O O . ASP B 1 287 ? 2.906 -2.215 -31.578 1 33.22 287 ASP B O 1
ATOM 5904 N N . ASP B 1 288 ? 0.935 -2.682 -31.109 1 35.56 288 ASP B N 1
ATOM 5905 C CA . ASP B 1 288 ? 1.548 -2.533 -29.797 1 35.56 288 ASP B CA 1
ATOM 5906 C C . ASP B 1 288 ? 2.391 -3.758 -29.438 1 35.56 288 ASP B C 1
ATOM 5908 O O . ASP B 1 288 ? 1.911 -4.68 -28.781 1 35.56 288 ASP B O 1
ATOM 5912 N N . MET B 1 289 ? 3.238 -4.301 -30.156 1 38.94 289 MET B N 1
ATOM 5913 C CA . MET B 1 289 ? 4.484 -5.059 -30.25 1 38.94 289 MET B CA 1
ATOM 5914 C C . MET B 1 289 ? 5.191 -5.098 -28.891 1 38.94 289 MET B C 1
ATOM 5916 O O . MET B 1 289 ? 6.16 -5.836 -28.719 1 38.94 289 MET B O 1
ATOM 5920 N N . ASP B 1 290 ? 4.922 -4.211 -28.047 1 41.91 290 ASP B N 1
ATOM 5921 C CA . ASP B 1 290 ? 5.695 -3.965 -26.828 1 41.91 290 ASP B CA 1
ATOM 5922 C C . ASP B 1 290 ? 5.492 -5.086 -25.812 1 41.91 290 ASP B C 1
ATOM 5924 O O . ASP B 1 290 ? 6.418 -5.434 -25.078 1 41.91 290 ASP B O 1
ATOM 5928 N N . ASN B 1 291 ? 4.289 -5.805 -25.875 1 48.16 291 ASN B N 1
ATOM 5929 C CA . ASN B 1 291 ? 4.012 -6.824 -24.859 1 48.16 291 ASN B CA 1
ATOM 5930 C C . ASN B 1 291 ? 4.734 -8.133 -25.172 1 48.16 291 ASN B C 1
ATOM 5932 O O . ASN B 1 291 ? 5.176 -8.836 -24.266 1 48.16 291 ASN B O 1
ATOM 5936 N N . HIS B 1 292 ? 4.824 -8.609 -26.516 1 52.31 292 HIS B N 1
ATOM 5937 C CA . HIS B 1 292 ? 5.5 -9.836 -26.922 1 52.31 292 HIS B CA 1
ATOM 5938 C C . HIS B 1 292 ? 6.98 -9.797 -26.562 1 52.31 292 HIS B C 1
ATOM 5940 O O . HIS B 1 292 ? 7.547 -10.805 -26.125 1 52.31 292 HIS B O 1
ATOM 5946 N N . THR B 1 293 ? 7.445 -8.695 -26.75 1 56.25 293 THR B N 1
ATOM 5947 C CA . THR B 1 293 ? 8.852 -8.477 -26.422 1 56.25 293 THR B CA 1
ATOM 5948 C C . THR B 1 293 ? 9.102 -8.664 -24.938 1 56.25 293 THR B C 1
ATOM 5950 O O . THR B 1 293 ? 10.133 -9.219 -24.531 1 56.25 293 THR B O 1
ATOM 5953 N N . ASP B 1 294 ? 7.996 -8.562 -24.281 1 63.84 294 ASP B N 1
ATOM 5954 C CA . ASP B 1 294 ? 8.188 -8.633 -22.828 1 63.84 294 ASP B CA 1
ATOM 5955 C C . ASP B 1 294 ? 8.242 -10.078 -22.359 1 63.84 294 ASP B C 1
ATOM 5957 O O . ASP B 1 294 ? 9.047 -10.43 -21.484 1 63.84 294 ASP B O 1
ATOM 5961 N N . GLU B 1 295 ? 7.539 -10.969 -23.141 1 68.62 295 GLU B N 1
ATOM 5962 C CA . GLU B 1 295 ? 7.504 -12.359 -22.688 1 68.62 295 GLU B CA 1
ATOM 5963 C C . GLU B 1 295 ? 8.828 -13.062 -22.984 1 68.62 295 GLU B C 1
ATOM 5965 O O . GLU B 1 295 ? 9.375 -13.742 -22.109 1 68.62 295 GLU B O 1
ATOM 5970 N N . TRP B 1 296 ? 9.195 -12.844 -24.172 1 70.56 296 TRP B N 1
ATOM 5971 C CA . TRP B 1 296 ? 10.461 -13.445 -24.562 1 70.56 296 TRP B CA 1
ATOM 5972 C C . TRP B 1 296 ? 11.609 -12.875 -23.734 1 70.56 296 TRP B C 1
ATOM 5974 O O . TRP B 1 296 ? 12.5 -13.609 -23.312 1 70.56 296 TRP B O 1
ATOM 5984 N N . LEU B 1 297 ? 11.398 -11.719 -23.484 1 73.38 297 LEU B N 1
ATOM 5985 C CA . LEU B 1 297 ? 12.43 -11.07 -22.688 1 73.38 297 LEU B CA 1
ATOM 5986 C C . LEU B 1 297 ? 12.453 -11.641 -21.266 1 73.38 297 LEU B C 1
ATOM 5988 O O . LEU B 1 297 ? 13.523 -11.898 -20.719 1 73.38 297 LEU B O 1
ATOM 5992 N N . ALA B 1 298 ? 11.336 -11.859 -20.766 1 78.75 298 ALA B N 1
ATOM 5993 C CA . ALA B 1 298 ? 11.25 -12.406 -19.406 1 78.75 298 ALA B CA 1
ATOM 5994 C C . ALA B 1 298 ? 11.898 -13.789 -19.328 1 78.75 298 ALA B C 1
ATOM 5996 O O . ALA B 1 298 ? 12.539 -14.125 -18.344 1 78.75 298 ALA B O 1
ATOM 5997 N N . LEU B 1 299 ? 11.734 -14.461 -20.359 1 79.88 299 LEU B N 1
ATOM 5998 C CA . LEU B 1 299 ? 12.289 -15.812 -20.406 1 79.88 299 LEU B CA 1
ATOM 5999 C C . LEU B 1 299 ? 13.781 -15.773 -20.719 1 79.88 299 LEU B C 1
ATOM 6001 O O . LEU B 1 299 ? 14.578 -16.469 -20.078 1 79.88 299 LEU B O 1
ATOM 6005 N N . MET B 1 300 ? 14.125 -14.891 -21.547 1 78.62 300 MET B N 1
ATOM 6006 C CA . MET B 1 300 ? 15.516 -14.82 -21.984 1 78.62 300 MET B CA 1
ATOM 6007 C C . MET B 1 300 ? 16.406 -14.203 -20.906 1 78.62 300 MET B C 1
ATOM 6009 O O . MET B 1 300 ? 17.562 -14.594 -20.734 1 78.62 300 MET B O 1
ATOM 6013 N N . GLU B 1 301 ? 15.836 -13.328 -20.219 1 83.5 301 GLU B N 1
ATOM 6014 C CA . GLU B 1 301 ? 16.578 -12.703 -19.141 1 83.5 301 GLU B CA 1
ATOM 6015 C C . GLU B 1 301 ? 16.625 -13.594 -17.906 1 83.5 301 GLU B C 1
ATOM 6017 O O . GLU B 1 301 ? 17.359 -13.312 -16.953 1 83.5 301 GLU B O 1
ATOM 6022 N N . GLY B 1 302 ? 15.844 -14.609 -17.969 1 90.38 302 GLY B N 1
ATOM 6023 C CA . GLY B 1 302 ? 15.875 -15.586 -16.891 1 90.38 302 GLY B CA 1
ATOM 6024 C C . GLY B 1 302 ? 15.055 -15.164 -15.688 1 90.38 302 GLY B C 1
ATOM 6025 O O . GLY B 1 302 ? 15.258 -15.68 -14.578 1 90.38 302 GLY B O 1
ATOM 6026 N N . ASN B 1 303 ? 14.203 -14.195 -15.82 1 92.75 303 ASN B N 1
ATOM 6027 C CA . ASN B 1 303 ? 13.398 -13.719 -14.703 1 92.75 303 ASN B CA 1
ATOM 6028 C C . ASN B 1 303 ? 12.477 -14.812 -14.164 1 92.75 303 ASN B C 1
ATOM 6030 O O . ASN B 1 303 ? 12.336 -14.977 -12.953 1 92.75 303 ASN B O 1
ATOM 6034 N N . VAL B 1 304 ? 11.922 -15.547 -15.102 1 93.44 304 VAL B N 1
ATOM 6035 C CA . VAL B 1 304 ? 11.023 -16.609 -14.688 1 93.44 304 VAL B CA 1
ATOM 6036 C C . VAL B 1 304 ? 11.789 -17.656 -13.891 1 93.44 304 VAL B C 1
ATOM 6038 O O . VAL B 1 304 ? 11.352 -18.078 -12.82 1 93.44 304 VAL B O 1
ATOM 6041 N N . ALA B 1 305 ? 12.875 -18.016 -14.375 1 94.62 305 ALA B N 1
ATOM 6042 C CA . ALA B 1 305 ? 13.703 -19.016 -13.703 1 94.62 305 ALA B CA 1
ATOM 6043 C C . ALA B 1 305 ? 14.148 -18.516 -12.328 1 94.62 305 ALA B C 1
ATOM 6045 O O . ALA B 1 305 ? 14.141 -19.281 -11.359 1 94.62 305 ALA B O 1
ATOM 6046 N N . LYS B 1 306 ? 14.555 -17.266 -12.258 1 95.62 306 LYS B N 1
ATOM 6047 C CA . LYS B 1 306 ? 14.992 -16.688 -10.984 1 95.62 306 LYS B CA 1
ATOM 6048 C C . LYS B 1 306 ? 13.883 -16.766 -9.945 1 95.62 306 LYS B C 1
ATOM 6050 O O . LYS B 1 306 ? 14.133 -17.062 -8.781 1 95.62 306 LYS B O 1
ATOM 6055 N N . VAL B 1 307 ? 12.703 -16.5 -10.359 1 96.75 307 VAL B N 1
ATOM 6056 C CA . VAL B 1 307 ? 11.562 -16.469 -9.438 1 96.75 307 VAL B CA 1
ATOM 6057 C C . VAL B 1 307 ? 11.227 -17.891 -8.992 1 96.75 307 VAL B C 1
ATOM 6059 O O . VAL B 1 307 ? 11.078 -18.156 -7.797 1 96.75 307 VAL B O 1
ATOM 6062 N N . PHE B 1 308 ? 11.148 -18.828 -9.906 1 96.06 308 PHE B N 1
ATOM 6063 C CA . PHE B 1 308 ? 10.75 -20.188 -9.586 1 96.06 308 PHE B CA 1
ATOM 6064 C C . PHE B 1 308 ? 11.805 -20.859 -8.711 1 96.06 308 PHE B C 1
ATOM 6066 O O . PHE B 1 308 ? 11.461 -21.578 -7.766 1 96.06 308 PHE B O 1
ATOM 6073 N N . THR B 1 309 ? 13.008 -20.625 -8.953 1 96.69 309 THR B N 1
ATOM 6074 C CA . THR B 1 309 ? 14.078 -21.328 -8.25 1 96.69 309 THR B CA 1
ATOM 6075 C C . THR B 1 309 ? 14.344 -20.688 -6.891 1 96.69 309 THR B C 1
ATOM 6077 O O . THR B 1 309 ? 15.109 -21.219 -6.082 1 96.69 309 THR B O 1
ATOM 6080 N N . ALA B 1 310 ? 13.727 -19.547 -6.684 1 97.38 310 ALA B N 1
ATOM 6081 C CA . ALA B 1 310 ? 13.828 -18.938 -5.359 1 97.38 310 ALA B CA 1
ATOM 6082 C C . ALA B 1 310 ? 13.195 -19.828 -4.293 1 97.38 310 ALA B C 1
ATOM 6084 O O . ALA B 1 310 ? 13.562 -19.75 -3.117 1 97.38 310 ALA B O 1
ATOM 6085 N N . ALA B 1 311 ? 12.227 -20.656 -4.727 1 97.75 311 ALA B N 1
ATOM 6086 C CA . ALA B 1 311 ? 11.609 -21.609 -3.82 1 97.75 311 ALA B CA 1
ATOM 6087 C C . ALA B 1 311 ? 12.508 -22.828 -3.613 1 97.75 311 ALA B C 1
ATOM 6089 O O . ALA B 1 311 ? 12.211 -23.922 -4.098 1 97.75 311 ALA B O 1
ATOM 6090 N N . THR B 1 312 ? 13.414 -22.719 -2.799 1 96.19 312 THR B N 1
ATOM 6091 C CA . THR B 1 312 ? 14.453 -23.734 -2.656 1 96.19 312 THR B CA 1
ATOM 6092 C C . THR B 1 312 ? 13.906 -24.984 -1.977 1 96.19 312 THR B C 1
ATOM 6094 O O . THR B 1 312 ? 14.391 -26.094 -2.219 1 96.19 312 THR B O 1
ATOM 6097 N N . ASP B 1 313 ? 12.93 -24.828 -1.176 1 96.69 313 ASP B N 1
ATOM 6098 C CA . ASP B 1 313 ? 12.406 -25.953 -0.412 1 96.69 313 ASP B CA 1
ATOM 6099 C C . ASP B 1 313 ? 11.125 -26.5 -1.046 1 96.69 313 ASP B C 1
ATOM 6101 O O . ASP B 1 313 ? 10.273 -27.047 -0.353 1 96.69 313 ASP B O 1
ATOM 6105 N N . LEU B 1 314 ? 11.023 -26.328 -2.338 1 98 314 LEU B N 1
ATOM 6106 C CA . LEU B 1 314 ? 9.82 -26.734 -3.049 1 98 314 LEU B CA 1
ATOM 6107 C C . LEU B 1 314 ? 9.648 -28.25 -2.973 1 98 314 LEU B C 1
ATOM 6109 O O . LEU B 1 314 ? 10.586 -29 -3.23 1 98 314 LEU B O 1
ATOM 6113 N N . GLU B 1 315 ? 8.453 -28.672 -2.592 1 98.25 315 GLU B N 1
ATOM 6114 C CA . GLU B 1 315 ? 8.148 -30.094 -2.463 1 98.25 315 GLU B CA 1
ATOM 6115 C C . GLU B 1 315 ? 7.168 -30.547 -3.545 1 98.25 315 GLU B C 1
ATOM 6117 O O . GLU B 1 315 ? 7.188 -31.703 -3.961 1 98.25 315 GLU B O 1
ATOM 6122 N N . GLU B 1 316 ? 6.336 -29.688 -3.912 1 97.12 316 GLU B N 1
ATOM 6123 C CA . GLU B 1 316 ? 5.34 -30 -4.93 1 97.12 316 GLU B CA 1
ATOM 6124 C C . GLU B 1 316 ? 5.273 -28.906 -5.996 1 97.12 316 GLU B C 1
ATOM 6126 O O . GLU B 1 316 ? 5.121 -27.719 -5.672 1 97.12 316 GLU B O 1
ATOM 6131 N N . LEU B 1 317 ? 5.371 -29.328 -7.227 1 96.5 317 LEU B N 1
ATOM 6132 C CA . LEU B 1 317 ? 5.312 -28.391 -8.352 1 96.5 317 LEU B CA 1
ATOM 6133 C C . LEU B 1 317 ? 4.293 -28.859 -9.391 1 96.5 317 LEU B C 1
ATOM 6135 O O . LEU B 1 317 ? 4.348 -30 -9.844 1 96.5 317 LEU B O 1
ATOM 6139 N N . ALA B 1 318 ? 3.342 -28.062 -9.648 1 92.81 318 ALA B N 1
ATOM 6140 C CA . ALA B 1 318 ? 2.385 -28.312 -10.727 1 92.81 318 ALA B CA 1
ATOM 6141 C C . ALA B 1 318 ? 2.361 -27.156 -11.719 1 92.81 318 ALA B C 1
ATOM 6143 O O . ALA B 1 318 ? 2.139 -26 -11.336 1 92.81 318 ALA B O 1
ATOM 6144 N N . ILE B 1 319 ? 2.605 -27.469 -12.992 1 91.44 319 ILE B N 1
ATOM 6145 C CA . ILE B 1 319 ? 2.604 -26.422 -13.992 1 91.44 319 ILE B CA 1
ATOM 6146 C C . ILE B 1 319 ? 1.746 -26.844 -15.188 1 91.44 319 ILE B C 1
ATOM 6148 O O . ILE B 1 319 ? 1.892 -27.953 -15.703 1 91.44 319 ILE B O 1
ATOM 6152 N N . ASP B 1 320 ? 0.89 -25.984 -15.57 1 86.94 320 ASP B N 1
ATOM 6153 C CA . ASP B 1 320 ? 0.098 -26.141 -16.781 1 86.94 320 ASP B CA 1
ATOM 6154 C C . ASP B 1 320 ? 0.55 -25.141 -17.859 1 86.94 320 ASP B C 1
ATOM 6156 O O . ASP B 1 320 ? 0.443 -23.922 -17.672 1 86.94 320 ASP B O 1
ATOM 6160 N N . PHE B 1 321 ? 1.021 -25.734 -19 1 84 321 PHE B N 1
ATOM 6161 C CA . PHE B 1 321 ? 1.515 -24.891 -20.078 1 84 321 PHE B CA 1
ATOM 6162 C C . PHE B 1 321 ? 0.447 -24.703 -21.156 1 84 321 PHE B C 1
ATOM 6164 O O . PHE B 1 321 ? -0.344 -25.609 -21.406 1 84 321 PHE B O 1
ATOM 6171 N N . THR B 1 322 ? 0.415 -23.516 -21.672 1 70.5 322 THR B N 1
ATOM 6172 C CA . THR B 1 322 ? -0.488 -23.297 -22.797 1 70.5 322 THR B CA 1
ATOM 6173 C C . THR B 1 322 ? 0.184 -23.703 -24.109 1 70.5 322 THR B C 1
ATOM 6175 O O . THR B 1 322 ? 1.406 -23.859 -24.172 1 70.5 322 THR B O 1
ATOM 6178 N N . ASP B 1 323 ? -0.569 -23.906 -25.109 1 61.03 323 ASP B N 1
ATOM 6179 C CA . ASP B 1 323 ? -0.135 -24.422 -26.391 1 61.03 323 ASP B CA 1
ATOM 6180 C C . ASP B 1 323 ? 0.98 -23.578 -26.984 1 61.03 323 ASP B C 1
ATOM 6182 O O . ASP B 1 323 ? 1.91 -24.094 -27.609 1 61.03 323 ASP B O 1
ATOM 6186 N N . LYS B 1 324 ? 1.022 -22.406 -26.734 1 64.38 324 LYS B N 1
ATOM 6187 C CA . LYS B 1 324 ? 2.002 -21.547 -27.391 1 64.38 324 LYS B CA 1
ATOM 6188 C C . LYS B 1 324 ? 3.352 -21.609 -26.688 1 64.38 324 LYS B C 1
ATOM 6190 O O . LYS B 1 324 ? 4.328 -21.016 -27.141 1 64.38 324 LYS B O 1
ATOM 6195 N N . MET B 1 325 ? 3.42 -22.5 -25.859 1 70.88 325 MET B N 1
ATOM 6196 C CA . MET B 1 325 ? 4.664 -22.562 -25.094 1 70.88 325 MET B CA 1
ATOM 6197 C C . MET B 1 325 ? 5.516 -23.75 -25.531 1 70.88 325 MET B C 1
ATOM 6199 O O . MET B 1 325 ? 6.555 -24.031 -24.938 1 70.88 325 MET B O 1
ATOM 6203 N N . HIS B 1 326 ? 5.152 -24.328 -26.609 1 70.44 326 HIS B N 1
ATOM 6204 C CA . HIS B 1 326 ? 5.812 -25.562 -27 1 70.44 326 HIS B CA 1
ATOM 6205 C C . HIS B 1 326 ? 7.238 -25.297 -27.469 1 70.44 326 HIS B C 1
ATOM 6207 O O . HIS B 1 326 ? 8.094 -26.188 -27.406 1 70.44 326 HIS B O 1
ATOM 6213 N N . ARG B 1 327 ? 7.445 -24.078 -27.906 1 75.38 327 ARG B N 1
ATOM 6214 C CA . ARG B 1 327 ? 8.781 -23.75 -28.406 1 75.38 327 ARG B CA 1
ATOM 6215 C C . ARG B 1 327 ? 9.719 -23.406 -27.25 1 75.38 327 ARG B C 1
ATOM 6217 O O . ARG B 1 327 ? 10.938 -23.344 -27.422 1 75.38 327 ARG B O 1
ATOM 6224 N N . ILE B 1 328 ? 9.156 -23.25 -26.156 1 85.31 328 ILE B N 1
ATOM 6225 C CA . ILE B 1 328 ? 9.953 -22.859 -24.984 1 85.31 328 ILE B CA 1
ATOM 6226 C C . ILE B 1 328 ? 10.336 -24.109 -24.203 1 85.31 328 ILE B C 1
ATOM 6228 O O . ILE B 1 328 ? 9.477 -24.922 -23.859 1 85.31 328 ILE B O 1
ATOM 6232 N N . THR B 1 329 ? 11.586 -24.234 -24.016 1 89.12 329 THR B N 1
ATOM 6233 C CA . THR B 1 329 ? 12.055 -25.406 -23.281 1 89.12 329 THR B CA 1
ATOM 6234 C C . THR B 1 329 ? 11.859 -25.234 -21.781 1 89.12 329 THR B C 1
ATOM 6236 O O . THR B 1 329 ? 11.703 -24.109 -21.297 1 89.12 329 THR B O 1
ATOM 6239 N N . LEU B 1 330 ? 11.867 -26.344 -21.062 1 90.75 330 LEU B N 1
ATOM 6240 C CA . LEU B 1 330 ? 11.719 -26.297 -19.609 1 90.75 330 LEU B CA 1
ATOM 6241 C C . LEU B 1 330 ? 12.891 -25.562 -18.969 1 90.75 330 LEU B C 1
ATOM 6243 O O . LEU B 1 330 ? 12.734 -24.953 -17.906 1 90.75 330 LEU B O 1
ATOM 6247 N N . ASN B 1 331 ? 14.016 -25.594 -19.594 1 88 331 ASN B N 1
ATOM 6248 C CA . ASN B 1 331 ? 15.203 -24.906 -19.078 1 88 331 ASN B CA 1
ATOM 6249 C C . ASN B 1 331 ? 14.984 -23.406 -18.953 1 88 331 ASN B C 1
ATOM 6251 O O . ASN B 1 331 ? 15.602 -22.75 -18.125 1 88 331 ASN B O 1
ATOM 6255 N N . ASN B 1 332 ? 14.141 -22.922 -19.734 1 89.12 332 ASN B N 1
ATOM 6256 C CA . ASN B 1 332 ? 13.828 -21.5 -19.672 1 89.12 332 ASN B CA 1
ATOM 6257 C C . ASN B 1 332 ? 13.047 -21.156 -18.406 1 89.12 332 ASN B C 1
ATOM 6259 O O . ASN B 1 332 ? 13.031 -20 -17.984 1 89.12 332 ASN B O 1
ATOM 6263 N N . PHE B 1 333 ? 12.469 -22.125 -17.797 1 89.56 333 PHE B N 1
ATOM 6264 C CA . PHE B 1 333 ? 11.625 -21.859 -16.641 1 89.56 333 PHE B CA 1
ATOM 6265 C C . PHE B 1 333 ? 12.391 -22.078 -15.352 1 89.56 333 PHE B C 1
ATOM 6267 O O . PHE B 1 333 ? 12.133 -21.422 -14.344 1 89.56 333 PHE B O 1
ATOM 6274 N N . TRP B 1 334 ? 13.281 -23.016 -15.289 1 90.62 334 TRP B N 1
ATOM 6275 C CA . TRP B 1 334 ? 13.992 -23.234 -14.031 1 90.62 334 TRP B CA 1
ATOM 6276 C C . TRP B 1 334 ? 15.438 -23.656 -14.297 1 90.62 334 TRP B C 1
ATOM 6278 O O . TRP B 1 334 ? 16.125 -24.125 -13.383 1 90.62 334 TRP B O 1
ATOM 6288 N N . GLY B 1 335 ? 15.875 -23.5 -15.484 1 85.38 335 GLY B N 1
ATOM 6289 C CA . GLY B 1 335 ? 17.266 -23.828 -15.805 1 85.38 335 GLY B CA 1
ATOM 6290 C C . GLY B 1 335 ? 17.656 -25.234 -15.391 1 85.38 335 GLY B C 1
ATOM 6291 O O . GLY B 1 335 ? 16.906 -26.188 -15.617 1 85.38 335 GLY B O 1
ATOM 6292 N N . ASP B 1 336 ? 18.844 -25.328 -14.781 1 89.56 336 ASP B N 1
ATOM 6293 C CA . ASP B 1 336 ? 19.359 -26.609 -14.32 1 89.56 336 ASP B CA 1
ATOM 6294 C C . ASP B 1 336 ? 19.172 -26.766 -12.812 1 89.56 336 ASP B C 1
ATOM 6296 O O . ASP B 1 336 ? 19.859 -27.562 -12.172 1 89.56 336 ASP B O 1
ATOM 6300 N N . HIS B 1 337 ? 18.234 -26.031 -12.391 1 94 337 HIS B N 1
ATOM 6301 C CA . HIS B 1 337 ? 18.016 -26.031 -10.945 1 94 337 HIS B CA 1
ATOM 6302 C C . HIS B 1 337 ? 17.438 -27.375 -10.484 1 94 337 HIS B C 1
ATOM 6304 O O . HIS B 1 337 ? 16.625 -27.969 -11.18 1 94 337 HIS B O 1
ATOM 6310 N N . THR B 1 338 ? 17.922 -27.844 -9.336 1 96.06 338 THR B N 1
ATOM 6311 C CA . THR B 1 338 ? 17.406 -29.062 -8.719 1 96.06 338 THR B CA 1
ATOM 6312 C C . THR B 1 338 ? 16.75 -28.75 -7.371 1 96.06 338 THR B C 1
ATOM 6314 O O . THR B 1 338 ? 17.406 -28.188 -6.484 1 96.06 338 THR B O 1
ATOM 6317 N N . TRP B 1 339 ? 15.531 -29.031 -7.309 1 97.12 339 TRP B N 1
ATOM 6318 C CA . TRP B 1 339 ? 14.852 -28.953 -6.02 1 97.12 339 TRP B CA 1
ATOM 6319 C C . TRP B 1 339 ? 15.102 -30.203 -5.199 1 97.12 339 TRP B C 1
ATOM 6321 O O . TRP B 1 339 ? 14.516 -31.266 -5.469 1 97.12 339 TRP B O 1
ATOM 6331 N N . HIS B 1 340 ? 15.789 -30.109 -4.102 1 96.31 340 HIS B N 1
ATOM 6332 C CA . HIS B 1 340 ? 16.266 -31.266 -3.352 1 96.31 340 HIS B CA 1
ATOM 6333 C C . HIS B 1 340 ? 15.148 -31.891 -2.523 1 96.31 340 HIS B C 1
ATOM 6335 O O . HIS B 1 340 ? 15.281 -33 -2.041 1 96.31 340 HIS B O 1
ATOM 6341 N N . ARG B 1 341 ? 14.078 -31.188 -2.457 1 97.19 341 ARG B N 1
ATOM 6342 C CA . ARG B 1 341 ? 12.992 -31.719 -1.647 1 97.19 341 ARG B CA 1
ATOM 6343 C C . ARG B 1 341 ? 11.75 -31.984 -2.498 1 97.19 341 ARG B C 1
ATOM 6345 O O . ARG B 1 341 ? 10.672 -32.219 -1.967 1 97.19 341 ARG B O 1
ATOM 6352 N N . LEU B 1 342 ? 11.922 -31.969 -3.818 1 97.81 342 LEU B N 1
ATOM 6353 C CA . LEU B 1 342 ? 10.781 -32.125 -4.711 1 97.81 342 LEU B CA 1
ATOM 6354 C C . LEU B 1 342 ? 10.25 -33.562 -4.656 1 97.81 342 LEU B C 1
ATOM 6356 O O . LEU B 1 342 ? 10.969 -34.531 -4.98 1 97.81 342 LEU B O 1
ATOM 6360 N N . ARG B 1 343 ? 9.016 -33.75 -4.277 1 97.62 343 ARG B N 1
ATOM 6361 C CA . ARG B 1 343 ? 8.414 -35.062 -4.125 1 97.62 343 ARG B CA 1
ATOM 6362 C C . ARG B 1 343 ? 7.328 -35.281 -5.172 1 97.62 343 ARG B C 1
ATOM 6364 O O . ARG B 1 343 ? 7.047 -36.438 -5.539 1 97.62 343 ARG B O 1
ATOM 6371 N N . SER B 1 344 ? 6.73 -34.25 -5.531 1 96.75 344 SER B N 1
ATOM 6372 C CA . SER B 1 344 ? 5.625 -34.375 -6.48 1 96.75 344 SER B CA 1
ATOM 6373 C C . SER B 1 344 ? 5.793 -33.406 -7.641 1 96.75 344 SER B C 1
ATOM 6375 O O . SER B 1 344 ? 5.996 -32.219 -7.434 1 96.75 344 SER B O 1
ATOM 6377 N N . LEU B 1 345 ? 5.715 -33.938 -8.875 1 96.5 345 LEU B N 1
ATOM 6378 C CA . LEU B 1 345 ? 5.812 -33.156 -10.094 1 96.5 345 LEU B CA 1
ATOM 6379 C C . LEU B 1 345 ? 4.633 -33.406 -11.023 1 96.5 345 LEU B C 1
ATOM 6381 O O . LEU B 1 345 ? 4.383 -34.562 -11.391 1 96.5 345 LEU B O 1
ATOM 6385 N N . LYS B 1 346 ? 3.93 -32.406 -11.336 1 93.69 346 LYS B N 1
ATOM 6386 C CA . LYS B 1 346 ? 2.807 -32.5 -12.266 1 93.69 346 LYS B CA 1
ATOM 6387 C C . LYS B 1 346 ? 2.988 -31.547 -13.445 1 93.69 346 LYS B C 1
ATOM 6389 O O . LYS B 1 346 ? 3.088 -30.328 -13.258 1 93.69 346 LYS B O 1
ATOM 6394 N N . LEU B 1 347 ? 3.004 -32.062 -14.617 1 92.31 347 LEU B N 1
ATOM 6395 C CA . LEU B 1 347 ? 3.137 -31.266 -15.828 1 92.31 347 LEU B CA 1
ATOM 6396 C C . LEU B 1 347 ? 1.942 -31.484 -16.75 1 92.31 347 LEU B C 1
ATOM 6398 O O . LEU B 1 347 ? 1.483 -32.625 -16.938 1 92.31 347 LEU B O 1
ATOM 6402 N N . PHE B 1 348 ? 1.518 -30.375 -17.219 1 87.31 348 PHE B N 1
ATOM 6403 C CA . PHE B 1 348 ? 0.342 -30.438 -18.078 1 87.31 348 PHE B CA 1
ATOM 6404 C C . PHE B 1 348 ? 0.592 -29.719 -19.406 1 87.31 348 PHE B C 1
ATOM 6406 O O . PHE B 1 348 ? 1.181 -28.641 -19.422 1 87.31 348 PHE B O 1
ATOM 6413 N N . ARG B 1 349 ? 0.205 -30.281 -20.578 1 87.88 349 ARG B N 1
ATOM 6414 C CA . ARG B 1 349 ? 0.071 -29.672 -21.891 1 87.88 349 ARG B CA 1
ATOM 6415 C C . ARG B 1 349 ? 1.396 -29.078 -22.359 1 87.88 349 ARG B C 1
ATOM 6417 O O . ARG B 1 349 ? 1.49 -27.875 -22.609 1 87.88 349 ARG B O 1
ATOM 6424 N N . LYS B 1 350 ? 2.273 -29.938 -22.547 1 88.81 350 LYS B N 1
ATOM 6425 C CA . LYS B 1 350 ? 3.592 -29.5 -22.984 1 88.81 350 LYS B CA 1
ATOM 6426 C C . LYS B 1 350 ? 4.152 -30.406 -24.062 1 88.81 350 LYS B C 1
ATOM 6428 O O . LYS B 1 350 ? 4.027 -31.641 -23.969 1 88.81 350 LYS B O 1
ATOM 6433 N N . ARG B 1 351 ? 4.609 -29.812 -25.078 1 90.06 351 ARG B N 1
ATOM 6434 C CA . ARG B 1 351 ? 5.453 -30.516 -26.047 1 90.06 351 ARG B CA 1
ATOM 6435 C C . ARG B 1 351 ? 6.93 -30.25 -25.766 1 90.06 351 ARG B C 1
ATOM 6437 O O . ARG B 1 351 ? 7.348 -29.094 -25.625 1 90.06 351 ARG B O 1
ATOM 6444 N N . MET B 1 352 ? 7.676 -31.344 -25.609 1 91.19 352 MET B N 1
ATOM 6445 C CA . MET B 1 352 ? 9.07 -31.125 -25.25 1 91.19 352 MET B CA 1
ATOM 6446 C C . MET B 1 352 ? 9.969 -32.188 -25.844 1 91.19 352 MET B C 1
ATOM 6448 O O . MET B 1 352 ? 9.484 -33.219 -26.297 1 91.19 352 MET B O 1
ATOM 6452 N N . TYR B 1 353 ? 11.219 -31.875 -25.828 1 92.88 353 TYR B N 1
ATOM 6453 C CA . TYR B 1 353 ? 12.211 -32.875 -26.266 1 92.88 353 TYR B CA 1
ATOM 6454 C C . TYR B 1 353 ? 12.359 -33.969 -25.234 1 92.88 353 TYR B C 1
ATOM 6456 O O . TYR B 1 353 ? 12.281 -33.719 -24.031 1 92.88 353 TYR B O 1
ATOM 6464 N N . GLN B 1 354 ? 12.609 -35.094 -25.797 1 94.62 354 GLN B N 1
ATOM 6465 C CA . GLN B 1 354 ? 12.828 -36.25 -24.938 1 94.62 354 GLN B CA 1
ATOM 6466 C C . GLN B 1 354 ? 13.883 -35.969 -23.875 1 94.62 354 GLN B C 1
ATOM 6468 O O . GLN B 1 354 ? 13.703 -36.281 -22.703 1 94.62 354 GLN B O 1
ATOM 6473 N N . ASN B 1 355 ? 14.984 -35.375 -24.297 1 93.88 355 ASN B N 1
ATOM 6474 C CA . ASN B 1 355 ? 16.109 -35.125 -23.406 1 93.88 355 ASN B CA 1
ATOM 6475 C C . ASN B 1 355 ? 15.734 -34.188 -22.266 1 93.88 355 ASN B C 1
ATOM 6477 O O . ASN B 1 355 ? 16.281 -34.281 -21.156 1 93.88 355 ASN B O 1
ATOM 6481 N N . GLU B 1 356 ? 14.844 -33.281 -22.484 1 93.5 356 GLU B N 1
ATOM 6482 C CA . GLU B 1 356 ? 14.383 -32.375 -21.453 1 93.5 356 GLU B CA 1
ATOM 6483 C C . GLU B 1 356 ? 13.68 -33.156 -20.328 1 93.5 356 GLU B C 1
ATOM 6485 O O . GLU B 1 356 ? 13.938 -32.906 -19.141 1 93.5 356 GLU B O 1
ATOM 6490 N N . MET B 1 357 ? 12.859 -34 -20.75 1 94.25 357 MET B N 1
ATOM 6491 C CA . MET B 1 357 ? 12.109 -34.781 -19.781 1 94.25 357 MET B CA 1
ATOM 6492 C C . MET B 1 357 ? 13.031 -35.75 -19.016 1 94.25 357 MET B C 1
ATOM 6494 O O . MET B 1 357 ? 12.938 -35.875 -17.797 1 94.25 357 MET B O 1
ATOM 6498 N N . VAL B 1 358 ? 13.883 -36.344 -19.75 1 95.81 358 VAL B N 1
ATOM 6499 C CA . VAL B 1 358 ? 14.82 -37.281 -19.156 1 95.81 358 VAL B CA 1
ATOM 6500 C C . VAL B 1 358 ? 15.68 -36.594 -18.125 1 95.81 358 VAL B C 1
ATOM 6502 O O . VAL B 1 358 ? 15.852 -37.062 -17 1 95.81 358 VAL B O 1
ATOM 6505 N N . GLU B 1 359 ? 16.203 -35.469 -18.469 1 95.19 359 GLU B N 1
ATOM 6506 C CA . GLU B 1 359 ? 17.078 -34.719 -17.562 1 95.19 359 GLU B CA 1
ATOM 6507 C C . GLU B 1 359 ? 16.312 -34.281 -16.312 1 95.19 359 GLU B C 1
ATOM 6509 O O . GLU B 1 359 ? 16.844 -34.312 -15.211 1 95.19 359 GLU B O 1
ATOM 6514 N N . LEU B 1 360 ? 15.125 -33.812 -16.516 1 95.38 360 LEU B N 1
ATOM 6515 C CA . LEU B 1 360 ? 14.289 -33.375 -15.406 1 95.38 360 LEU B CA 1
ATOM 6516 C C . LEU B 1 360 ? 14.055 -34.5 -14.414 1 95.38 360 LEU B C 1
ATOM 6518 O O . LEU B 1 360 ? 14.18 -34.312 -13.203 1 95.38 360 LEU B O 1
ATOM 6522 N N . ILE B 1 361 ? 13.719 -35.656 -14.914 1 95.44 361 ILE B N 1
ATOM 6523 C CA . ILE B 1 361 ? 13.414 -36.812 -14.062 1 95.44 361 ILE B CA 1
ATOM 6524 C C . ILE B 1 361 ? 14.688 -37.312 -13.383 1 95.44 361 ILE B C 1
ATOM 6526 O O . ILE B 1 361 ? 14.688 -37.594 -12.18 1 95.44 361 ILE B O 1
ATOM 6530 N N . ARG B 1 362 ? 15.727 -37.312 -14.094 1 94.75 362 ARG B N 1
ATOM 6531 C CA . ARG B 1 362 ? 17 -37.781 -13.539 1 94.75 362 ARG B CA 1
ATOM 6532 C C . ARG B 1 362 ? 17.453 -36.906 -12.383 1 94.75 362 ARG B C 1
ATOM 6534 O O . ARG B 1 362 ? 17.922 -37.406 -11.359 1 94.75 362 ARG B O 1
ATOM 6541 N N . ARG B 1 363 ? 17.344 -35.719 -12.516 1 94.06 363 ARG B N 1
ATOM 6542 C CA . ARG B 1 363 ? 17.781 -34.75 -11.516 1 94.06 363 ARG B CA 1
ATOM 6543 C C . ARG B 1 363 ? 17.016 -34.906 -10.211 1 94.06 363 ARG B C 1
ATOM 6545 O O . ARG B 1 363 ? 17.547 -34.656 -9.133 1 94.06 363 ARG B O 1
ATOM 6552 N N . HIS B 1 364 ? 15.812 -35.344 -10.32 1 96.25 364 HIS B N 1
ATOM 6553 C CA . HIS B 1 364 ? 14.961 -35.406 -9.141 1 96.25 364 HIS B CA 1
ATOM 6554 C C . HIS B 1 364 ? 14.633 -36.844 -8.766 1 96.25 364 HIS B C 1
ATOM 6556 O O . HIS B 1 364 ? 13.734 -37.094 -7.953 1 96.25 364 HIS B O 1
ATOM 6562 N N . CYS B 1 365 ? 15.352 -37.75 -9.289 1 94.62 365 CYS B N 1
ATOM 6563 C CA . CYS B 1 365 ? 15.07 -39.188 -9.18 1 94.62 365 CYS B CA 1
ATOM 6564 C C . CYS B 1 365 ? 15.141 -39.625 -7.727 1 94.62 365 CYS B C 1
ATOM 6566 O O . CYS B 1 365 ? 14.414 -40.531 -7.316 1 94.62 365 CYS B O 1
ATOM 6568 N N . LYS B 1 366 ? 15.906 -39 -6.953 1 94.19 366 LYS B N 1
ATOM 6569 C CA . LYS B 1 366 ? 16.141 -39.406 -5.578 1 94.19 366 LYS B CA 1
ATOM 6570 C C . LYS B 1 366 ? 14.961 -39.094 -4.68 1 94.19 366 LYS B C 1
ATOM 6572 O O . LYS B 1 366 ? 14.727 -39.75 -3.674 1 94.19 366 LYS B O 1
ATOM 6577 N N . THR B 1 367 ? 14.266 -38 -5.066 1 95.94 367 THR B N 1
ATOM 6578 C CA . THR B 1 367 ? 13.25 -37.531 -4.133 1 95.94 367 THR B CA 1
ATOM 6579 C C . THR B 1 367 ? 11.859 -37.594 -4.766 1 95.94 367 THR B C 1
ATOM 6581 O O . THR B 1 367 ? 10.852 -37.562 -4.062 1 95.94 367 THR B O 1
ATOM 6584 N N . LEU B 1 368 ? 11.719 -37.719 -6.016 1 96.81 368 LEU B N 1
ATOM 6585 C CA . LEU B 1 368 ? 10.453 -37.656 -6.742 1 96.81 368 LEU B CA 1
ATOM 6586 C C . LEU B 1 368 ? 9.609 -38.906 -6.469 1 96.81 368 LEU B C 1
ATOM 6588 O O . LEU B 1 368 ? 9.961 -40 -6.906 1 96.81 368 LEU B O 1
ATOM 6592 N N . GLU B 1 369 ? 8.5 -38.719 -5.781 1 96.62 369 GLU B N 1
ATOM 6593 C CA . GLU B 1 369 ? 7.625 -39.844 -5.406 1 96.62 369 GLU B CA 1
ATOM 6594 C C . GLU B 1 369 ? 6.406 -39.906 -6.32 1 96.62 369 GLU B C 1
ATOM 6596 O O . GLU B 1 369 ? 5.895 -41 -6.59 1 96.62 369 GLU B O 1
ATOM 6601 N N . VAL B 1 370 ? 5.949 -38.781 -6.652 1 95.44 370 VAL B N 1
ATOM 6602 C CA . VAL B 1 370 ? 4.727 -38.719 -7.445 1 95.44 370 VAL B CA 1
ATOM 6603 C C . VAL B 1 370 ? 5 -37.969 -8.75 1 95.44 370 VAL B C 1
ATOM 6605 O O . VAL B 1 370 ? 5.527 -36.844 -8.734 1 95.44 370 VAL B O 1
ATOM 6608 N N . LEU B 1 371 ? 4.637 -38.594 -9.875 1 96 371 LEU B N 1
ATOM 6609 C CA . LEU B 1 371 ? 4.785 -37.969 -11.18 1 96 371 LEU B CA 1
ATOM 6610 C C . LEU B 1 371 ? 3.471 -38 -11.953 1 96 371 LEU B C 1
ATOM 6612 O O . LEU B 1 371 ? 2.902 -39.094 -12.164 1 96 371 LEU B O 1
ATOM 6616 N N . HIS B 1 372 ? 2.99 -36.844 -12.258 1 93.62 372 HIS B N 1
ATOM 6617 C CA . HIS B 1 372 ? 1.775 -36.719 -13.055 1 93.62 372 HIS B CA 1
ATOM 6618 C C . HIS B 1 372 ? 2.057 -36.031 -14.383 1 93.62 372 HIS B C 1
ATOM 6620 O O . HIS B 1 372 ? 2.549 -34.906 -14.398 1 93.62 372 HIS B O 1
ATOM 6626 N N . LEU B 1 373 ? 1.759 -36.719 -15.469 1 94.06 373 LEU B N 1
ATOM 6627 C CA . LEU B 1 373 ? 1.924 -36.156 -16.797 1 94.06 373 LEU B CA 1
ATOM 6628 C C . LEU B 1 373 ? 0.623 -36.219 -17.594 1 94.06 373 LEU B C 1
ATOM 6630 O O . LEU B 1 373 ? 0.051 -37.312 -17.734 1 94.06 373 LEU B O 1
ATOM 6634 N N . TYR B 1 374 ? 0.217 -35.125 -18 1 90.19 374 TYR B N 1
ATOM 6635 C CA . TYR B 1 374 ? -1.013 -35.094 -18.781 1 90.19 374 TYR B CA 1
ATOM 6636 C C . TYR B 1 374 ? -0.833 -34.25 -20.047 1 90.19 374 TYR B C 1
ATOM 6638 O O . TYR B 1 374 ? -0.44 -33.094 -19.984 1 90.19 374 TYR B O 1
ATOM 6646 N N . SER B 1 375 ? -1.188 -34.844 -21.219 1 88.62 375 SER B N 1
ATOM 6647 C CA . SER B 1 375 ? -1.111 -34.188 -22.516 1 88.62 375 SER B CA 1
ATOM 6648 C C . SER B 1 375 ? 0.311 -33.719 -22.828 1 88.62 375 SER B C 1
ATOM 6650 O O . SER B 1 375 ? 0.539 -32.531 -23.125 1 88.62 375 SER B O 1
ATOM 6652 N N . ILE B 1 376 ? 1.202 -34.656 -22.672 1 91.56 376 ILE B N 1
ATOM 6653 C CA . ILE B 1 376 ? 2.607 -34.406 -22.969 1 91.56 376 ILE B CA 1
ATOM 6654 C C . ILE B 1 376 ? 3 -35.062 -24.266 1 91.56 376 ILE B C 1
ATOM 6656 O O . ILE B 1 376 ? 2.754 -36.25 -24.453 1 91.56 376 ILE B O 1
ATOM 6660 N N . VAL B 1 377 ? 3.545 -34.312 -25.172 1 91.5 377 VAL B N 1
ATOM 6661 C CA . VAL B 1 377 ? 4.043 -34.844 -26.422 1 91.5 377 VAL B CA 1
ATOM 6662 C C . VAL B 1 377 ? 5.562 -34.719 -26.484 1 91.5 377 VAL B C 1
ATOM 6664 O O . VAL B 1 377 ? 6.105 -33.625 -26.312 1 91.5 377 VAL B O 1
ATOM 6667 N N . ILE B 1 378 ? 6.184 -35.844 -26.703 1 93.06 378 ILE B N 1
ATOM 6668 C CA . ILE B 1 378 ? 7.641 -35.844 -26.75 1 93.06 378 ILE B CA 1
ATOM 6669 C C . ILE B 1 378 ? 8.109 -35.906 -28.203 1 93.06 378 ILE B C 1
ATOM 6671 O O . ILE B 1 378 ? 7.48 -36.562 -29.031 1 93.06 378 ILE B O 1
ATOM 6675 N N . HIS B 1 379 ? 9.141 -35.219 -28.516 1 91.06 379 HIS B N 1
ATOM 6676 C CA . HIS B 1 379 ? 9.797 -35.344 -29.812 1 91.06 379 HIS B CA 1
ATOM 6677 C C . HIS B 1 379 ? 11.312 -35.469 -29.656 1 91.06 379 HIS B C 1
ATOM 6679 O O . HIS B 1 379 ? 11.844 -35.25 -28.562 1 91.06 379 HIS B O 1
ATOM 6685 N N . GLY B 1 380 ? 12 -35.844 -30.734 1 88.69 380 GLY B N 1
ATOM 6686 C CA . GLY B 1 380 ? 13.422 -36.125 -30.656 1 88.69 380 GLY B CA 1
ATOM 6687 C C . GLY B 1 380 ? 13.758 -37.406 -29.922 1 88.69 380 GLY B C 1
ATOM 6688 O O . GLY B 1 380 ? 14.844 -37.531 -29.344 1 88.69 380 GLY B O 1
ATOM 6689 N N . GLY B 1 381 ? 12.922 -38.25 -29.906 1 89.75 381 GLY B N 1
ATOM 6690 C CA . GLY B 1 381 ? 13.016 -39.531 -29.234 1 89.75 381 GLY B CA 1
ATOM 6691 C C . GLY B 1 381 ? 11.664 -40.156 -28.922 1 89.75 381 GLY B C 1
ATOM 6692 O O . GLY B 1 381 ? 10.688 -39.906 -29.625 1 89.75 381 GLY B O 1
ATOM 6693 N N . GLY B 1 382 ? 11.625 -41.062 -27.906 1 91.38 382 GLY B N 1
ATOM 6694 C CA . GLY B 1 382 ? 10.367 -41.719 -27.609 1 91.38 382 GLY B CA 1
ATOM 6695 C C . GLY B 1 382 ? 10.172 -42.031 -26.141 1 91.38 382 GLY B C 1
ATOM 6696 O O . GLY B 1 382 ? 11.07 -41.781 -25.328 1 91.38 382 GLY B O 1
ATOM 6697 N N . TRP B 1 383 ? 9.031 -42.469 -25.844 1 95 383 TRP B N 1
ATOM 6698 C CA . TRP B 1 383 ? 8.609 -42.719 -24.469 1 95 383 TRP B CA 1
ATOM 6699 C C . TRP B 1 383 ? 9.359 -43.906 -23.891 1 95 383 TRP B C 1
ATOM 6701 O O . TRP B 1 383 ? 9.555 -44 -22.672 1 95 383 TRP B O 1
ATOM 6711 N N . PRO B 1 384 ? 9.859 -44.875 -24.719 1 93.56 384 PRO B N 1
ATOM 6712 C CA . PRO B 1 384 ? 10.602 -45.969 -24.141 1 93.56 384 PRO B CA 1
ATOM 6713 C C . PRO B 1 384 ? 11.828 -45.531 -23.359 1 93.56 384 PRO B C 1
ATOM 6715 O O . PRO B 1 384 ? 12.094 -46.031 -22.266 1 93.56 384 PRO B O 1
ATOM 6718 N N . GLU B 1 385 ? 12.523 -44.594 -23.875 1 94.31 385 GLU B N 1
ATOM 6719 C CA . GLU B 1 385 ? 13.695 -44.094 -23.172 1 94.31 385 GLU B CA 1
ATOM 6720 C C . GLU B 1 385 ? 13.305 -43.344 -21.891 1 94.31 385 GLU B C 1
ATOM 6722 O O . GLU B 1 385 ? 13.969 -43.5 -20.859 1 94.31 385 GLU B O 1
ATOM 6727 N N . VAL B 1 386 ? 12.305 -42.594 -21.984 1 96 386 VAL B N 1
ATOM 6728 C CA . VAL B 1 386 ? 11.805 -41.875 -20.812 1 96 386 VAL B CA 1
ATOM 6729 C C . VAL B 1 386 ? 11.344 -42.875 -19.75 1 96 386 VAL B C 1
ATOM 6731 O O . VAL B 1 386 ? 11.617 -42.688 -18.562 1 96 386 VAL B O 1
ATOM 6734 N N . ALA B 1 387 ? 10.672 -43.844 -20.203 1 95.25 387 ALA B N 1
ATOM 6735 C CA . ALA B 1 387 ? 10.164 -44.875 -19.297 1 95.25 387 ALA B CA 1
ATOM 6736 C C . ALA B 1 387 ? 11.312 -45.594 -18.562 1 95.25 387 ALA B C 1
ATOM 6738 O O . ALA B 1 387 ? 11.203 -45.906 -17.375 1 95.25 387 ALA B O 1
ATOM 6739 N N . ASP B 1 388 ? 12.344 -45.844 -19.266 1 94.88 388 ASP B N 1
ATOM 6740 C CA . ASP B 1 388 ? 13.508 -46.5 -18.672 1 94.88 388 ASP B CA 1
ATOM 6741 C C . ASP B 1 388 ? 14.086 -45.656 -17.547 1 94.88 388 ASP B C 1
ATOM 6743 O O . ASP B 1 388 ? 14.445 -46.156 -16.484 1 94.88 388 ASP B O 1
ATOM 6747 N N . VAL B 1 389 ? 14.164 -44.438 -17.828 1 95.38 389 VAL B N 1
ATOM 6748 C CA . VAL B 1 389 ? 14.703 -43.531 -16.828 1 95.38 389 VAL B CA 1
ATOM 6749 C C . VAL B 1 389 ? 13.773 -43.469 -15.617 1 95.38 389 VAL B C 1
ATOM 6751 O O . VAL B 1 389 ? 14.242 -43.469 -14.477 1 95.38 389 VAL B O 1
ATOM 6754 N N . MET B 1 390 ? 12.477 -43.438 -15.883 1 95.31 390 MET B N 1
ATOM 6755 C CA . MET B 1 390 ? 11.516 -43.438 -14.789 1 95.31 390 MET B CA 1
ATOM 6756 C C . MET B 1 390 ? 11.648 -44.688 -13.938 1 95.31 390 MET B C 1
ATOM 6758 O O . MET B 1 390 ? 11.531 -44.625 -12.719 1 95.31 390 MET B O 1
ATOM 6762 N N . ARG B 1 391 ? 11.875 -45.688 -14.555 1 92.81 391 ARG B N 1
ATOM 6763 C CA . ARG B 1 391 ? 11.984 -46.969 -13.867 1 92.81 391 ARG B CA 1
ATOM 6764 C C . ARG B 1 391 ? 13.203 -47 -12.945 1 92.81 391 ARG B C 1
ATOM 6766 O O . ARG B 1 391 ? 13.188 -47.656 -11.906 1 92.81 391 ARG B O 1
ATOM 6773 N N . GLU B 1 392 ? 14.141 -46.281 -13.375 1 92.19 392 GLU B N 1
ATOM 6774 C CA . GLU B 1 392 ? 15.367 -46.219 -12.57 1 92.19 392 GLU B CA 1
ATOM 6775 C C . GLU B 1 392 ? 15.148 -45.406 -11.297 1 92.19 392 GLU B C 1
ATOM 6777 O O . GLU B 1 392 ? 15.93 -45.5 -10.352 1 92.19 392 GLU B O 1
ATOM 6782 N N . CYS B 1 393 ? 14.148 -44.625 -11.344 1 92.62 393 CYS B N 1
ATOM 6783 C CA . CYS B 1 393 ? 13.859 -43.781 -10.195 1 92.62 393 CYS B CA 1
ATOM 6784 C C . CYS B 1 393 ? 13.109 -44.562 -9.117 1 92.62 393 CYS B C 1
ATOM 6786 O O . CYS B 1 393 ? 11.875 -44.531 -9.078 1 92.62 393 CYS B O 1
ATOM 6788 N N . VAL B 1 394 ? 13.773 -45 -8.148 1 84.25 394 VAL B N 1
ATOM 6789 C CA . VAL B 1 394 ? 13.242 -45.906 -7.145 1 84.25 394 VAL B CA 1
ATOM 6790 C C . VAL B 1 394 ? 12.266 -45.156 -6.238 1 84.25 394 VAL B C 1
ATOM 6792 O O . VAL B 1 394 ? 11.375 -45.781 -5.637 1 84.25 394 VAL B O 1
ATOM 6795 N N . ALA B 1 395 ? 12.453 -43.938 -6.168 1 90.75 395 ALA B N 1
ATOM 6796 C CA . ALA B 1 395 ? 11.609 -43.188 -5.266 1 90.75 395 ALA B CA 1
ATOM 6797 C C . ALA B 1 395 ? 10.195 -43.031 -5.824 1 90.75 395 ALA B C 1
ATOM 6799 O O . ALA B 1 395 ? 9.25 -42.75 -5.082 1 90.75 395 ALA B O 1
ATOM 6800 N N . LEU B 1 396 ? 10.023 -43.25 -7.082 1 92.38 396 LEU B N 1
ATOM 6801 C CA . LEU B 1 396 ? 8.734 -43.062 -7.746 1 92.38 396 LEU B CA 1
ATOM 6802 C C . LEU B 1 396 ? 7.727 -44.125 -7.262 1 92.38 396 LEU B C 1
ATOM 6804 O O . LEU B 1 396 ? 7.961 -45.312 -7.395 1 92.38 396 LEU B O 1
ATOM 6808 N N . ARG B 1 397 ? 6.633 -43.688 -6.648 1 90.31 397 ARG B N 1
ATOM 6809 C CA . ARG B 1 397 ? 5.637 -44.594 -6.074 1 90.31 397 ARG B CA 1
ATOM 6810 C C . ARG B 1 397 ? 4.309 -44.469 -6.812 1 90.31 397 ARG B C 1
ATOM 6812 O O . ARG B 1 397 ? 3.518 -45.406 -6.824 1 90.31 397 ARG B O 1
ATOM 6819 N N . SER B 1 398 ? 4.086 -43.281 -7.242 1 92.75 398 SER B N 1
ATOM 6820 C CA . SER B 1 398 ? 2.795 -43.062 -7.883 1 92.75 398 SER B CA 1
ATOM 6821 C C . SER B 1 398 ? 2.955 -42.344 -9.219 1 92.75 398 SER B C 1
ATOM 6823 O O . SER B 1 398 ? 3.66 -41.312 -9.305 1 92.75 398 SER B O 1
ATOM 6825 N N . LEU B 1 399 ? 2.307 -42.969 -10.203 1 92.81 399 LEU B N 1
ATOM 6826 C CA . LEU B 1 399 ? 2.295 -42.406 -11.539 1 92.81 399 LEU B CA 1
ATOM 6827 C C . LEU B 1 399 ? 0.865 -42.156 -12.016 1 92.81 399 LEU B C 1
ATOM 6829 O O . LEU B 1 399 ? -0.03 -42.969 -11.742 1 92.81 399 LEU B O 1
ATOM 6833 N N . SER B 1 400 ? 0.633 -41.031 -12.523 1 91.38 400 SER B N 1
ATOM 6834 C CA . SER B 1 400 ? -0.634 -40.688 -13.172 1 91.38 400 SER B CA 1
ATOM 6835 C C . SER B 1 400 ? -0.408 -40.062 -14.539 1 91.38 400 SER B C 1
ATOM 6837 O O . SER B 1 400 ? -0.032 -38.875 -14.617 1 91.38 400 SER B O 1
ATOM 6839 N N . PHE B 1 401 ? -0.694 -40.875 -15.57 1 93 401 PHE B N 1
ATOM 6840 C CA . PHE B 1 401 ? -0.461 -40.375 -16.922 1 93 401 PHE B CA 1
ATOM 6841 C C . PHE B 1 401 ? -1.772 -40.25 -17.688 1 93 401 PHE B C 1
ATOM 6843 O O . PHE B 1 401 ? -2.734 -40.969 -17.406 1 93 401 PHE B O 1
ATOM 6850 N N . GLY B 1 402 ? -1.835 -39.25 -18.453 1 89.62 402 GLY B N 1
ATOM 6851 C CA . GLY B 1 402 ? -2.959 -39.031 -19.344 1 89.62 402 GLY B CA 1
ATOM 6852 C C . GLY B 1 402 ? -2.566 -38.406 -20.656 1 89.62 402 GLY B C 1
ATOM 6853 O O . GLY B 1 402 ? -1.771 -37.438 -20.672 1 89.62 402 GLY B O 1
ATOM 6854 N N . ARG B 1 403 ? -3.021 -38.906 -21.781 1 89.75 403 ARG B N 1
ATOM 6855 C CA . ARG B 1 403 ? -2.865 -38.344 -23.125 1 89.75 403 ARG B CA 1
ATOM 6856 C C . ARG B 1 403 ? -1.397 -38.094 -23.438 1 89.75 403 ARG B C 1
ATOM 6858 O O . ARG B 1 403 ? -1.022 -36.938 -23.734 1 89.75 403 ARG B O 1
ATOM 6865 N N . LEU B 1 404 ? -0.652 -39.094 -23.422 1 93.19 404 LEU B N 1
ATOM 6866 C CA . LEU B 1 404 ? 0.756 -39 -23.781 1 93.19 404 LEU B CA 1
ATOM 6867 C C . LEU B 1 404 ? 0.977 -39.406 -25.234 1 93.19 404 LEU B C 1
ATOM 6869 O O . LEU B 1 404 ? 0.256 -40.25 -25.75 1 93.19 404 LEU B O 1
ATOM 6873 N N . GLY B 1 405 ? 1.901 -38.719 -25.875 1 91.88 405 GLY B N 1
ATOM 6874 C CA . GLY B 1 405 ? 2.164 -39.062 -27.266 1 91.88 405 GLY B CA 1
ATOM 6875 C C . GLY B 1 405 ? 3.578 -38.719 -27.703 1 91.88 405 GLY B C 1
ATOM 6876 O O . GLY B 1 405 ? 4.324 -38.062 -26.969 1 91.88 405 GLY B O 1
ATOM 6877 N N . GLU B 1 406 ? 3.938 -39.344 -28.797 1 91.88 406 GLU B N 1
ATOM 6878 C CA . GLU B 1 406 ? 5.207 -39.094 -29.469 1 91.88 406 GLU B CA 1
ATOM 6879 C C . GLU B 1 406 ? 4.98 -38.469 -30.844 1 91.88 406 GLU B C 1
ATOM 6881 O O . GLU B 1 406 ? 4.148 -38.938 -31.609 1 91.88 406 GLU B O 1
ATOM 6886 N N . ARG B 1 407 ? 5.75 -37.438 -31.031 1 88.44 407 ARG B N 1
ATOM 6887 C CA . ARG B 1 407 ? 5.621 -36.812 -32.344 1 88.44 407 ARG B CA 1
ATOM 6888 C C . ARG B 1 407 ? 6.305 -37.625 -33.438 1 88.44 407 ARG B C 1
ATOM 6890 O O . ARG B 1 407 ? 7.5 -37.906 -33.344 1 88.44 407 ARG B O 1
ATOM 6897 N N . VAL B 1 408 ? 5.551 -37.906 -34.406 1 81.56 408 VAL B N 1
ATOM 6898 C CA . VAL B 1 408 ? 6.086 -38.688 -35.5 1 81.56 408 VAL B CA 1
ATOM 6899 C C . VAL B 1 408 ? 6.445 -37.781 -36.688 1 81.56 408 VAL B C 1
ATOM 6901 O O . VAL B 1 408 ? 7.48 -37.969 -37.312 1 81.56 408 VAL B O 1
ATOM 6904 N N . ASP B 1 409 ? 5.621 -36.938 -37 1 77.25 409 ASP B N 1
ATOM 6905 C CA . ASP B 1 409 ? 5.875 -35.906 -38.031 1 77.25 409 ASP B CA 1
ATOM 6906 C C . ASP B 1 409 ? 5.195 -34.594 -37.656 1 77.25 409 ASP B C 1
ATOM 6908 O O . ASP B 1 409 ? 4.789 -34.406 -36.5 1 77.25 409 ASP B O 1
ATOM 6912 N N . HIS B 1 410 ? 5.199 -33.719 -38.562 1 74.56 410 HIS B N 1
ATOM 6913 C CA . HIS B 1 410 ? 4.742 -32.375 -38.25 1 74.56 410 HIS B CA 1
ATOM 6914 C C . HIS B 1 410 ? 3.287 -32.344 -37.812 1 74.56 410 HIS B C 1
ATOM 6916 O O . HIS B 1 410 ? 2.883 -31.5 -37.031 1 74.56 410 HIS B O 1
ATOM 6922 N N . ASN B 1 411 ? 2.619 -33.344 -38.188 1 71.25 411 ASN B N 1
ATOM 6923 C CA . ASN B 1 411 ? 1.185 -33.25 -37.938 1 71.25 411 ASN B CA 1
ATOM 6924 C C . ASN B 1 411 ? 0.661 -34.438 -37.188 1 71.25 411 ASN B C 1
ATOM 6926 O O . ASN B 1 411 ? -0.493 -34.469 -36.75 1 71.25 411 ASN B O 1
ATOM 6930 N N . ASN B 1 412 ? 1.541 -35.344 -36.969 1 79.56 412 ASN B N 1
ATOM 6931 C CA . ASN B 1 412 ? 1.018 -36.594 -36.406 1 79.56 412 ASN B CA 1
ATOM 6932 C C . ASN B 1 412 ? 1.679 -36.969 -35.094 1 79.56 412 ASN B C 1
ATOM 6934 O O . ASN B 1 412 ? 2.871 -36.719 -34.906 1 79.56 412 ASN B O 1
ATOM 6938 N N . VAL B 1 413 ? 0.875 -37.5 -34.156 1 87.56 413 VAL B N 1
ATOM 6939 C CA . VAL B 1 413 ? 1.319 -37.938 -32.844 1 87.56 413 VAL B CA 1
ATOM 6940 C C . VAL B 1 413 ? 0.918 -39.406 -32.625 1 87.56 413 VAL B C 1
ATOM 6942 O O . VAL B 1 413 ? -0.214 -39.781 -32.938 1 87.56 413 VAL B O 1
ATOM 6945 N N . LYS B 1 414 ? 1.868 -40.125 -32.375 1 88.94 414 LYS B N 1
ATOM 6946 C CA . LYS B 1 414 ? 1.614 -41.5 -31.969 1 88.94 414 LYS B CA 1
ATOM 6947 C C . LYS B 1 414 ? 1.262 -41.625 -30.5 1 88.94 414 LYS B C 1
ATOM 6949 O O . LYS B 1 414 ? 2.098 -41.344 -29.625 1 88.94 414 LYS B O 1
ATOM 6954 N N . PRO B 1 415 ? 0.017 -42 -30.141 1 90.19 415 PRO B N 1
ATOM 6955 C CA . PRO B 1 415 ? -0.399 -42.031 -28.734 1 90.19 415 PRO B CA 1
ATOM 6956 C C . PRO B 1 415 ? 0.257 -43.188 -27.969 1 90.19 415 PRO B C 1
ATOM 6958 O O . PRO B 1 415 ? 0.468 -44.281 -28.516 1 90.19 415 PRO B O 1
ATOM 6961 N N . VAL B 1 416 ? 0.498 -43 -26.766 1 92.5 416 VAL B N 1
ATOM 6962 C CA . VAL B 1 416 ? 1.055 -43.969 -25.844 1 92.5 416 VAL B CA 1
ATOM 6963 C C . VAL B 1 416 ? -0.076 -44.719 -25.156 1 92.5 416 VAL B C 1
ATOM 6965 O O . VAL B 1 416 ? -1.112 -44.156 -24.828 1 92.5 416 VAL B O 1
ATOM 6968 N N . ILE B 1 417 ? 0.093 -46 -24.984 1 92.5 417 ILE B N 1
ATOM 6969 C CA . ILE B 1 417 ? -0.823 -46.781 -24.172 1 92.5 417 ILE B CA 1
ATOM 6970 C C . ILE B 1 417 ? -0.48 -46.594 -22.688 1 92.5 417 ILE B C 1
ATOM 6972 O O . ILE B 1 417 ? 0.415 -47.25 -22.156 1 92.5 417 ILE B O 1
ATOM 6976 N N . ILE B 1 418 ? -1.272 -45.875 -22.047 1 92.94 418 ILE B N 1
ATOM 6977 C CA . ILE B 1 418 ? -0.987 -45.344 -20.719 1 92.94 418 ILE B CA 1
ATOM 6978 C C . ILE B 1 418 ? -0.828 -46.5 -19.734 1 92.94 418 ILE B C 1
ATOM 6980 O O . ILE B 1 418 ? 0.117 -46.531 -18.938 1 92.94 418 ILE B O 1
ATOM 6984 N N . GLU B 1 419 ? -1.754 -47.438 -19.766 1 91.25 419 GLU B N 1
ATOM 6985 C CA . GLU B 1 419 ? -1.733 -48.562 -18.844 1 91.25 419 GLU B CA 1
ATOM 6986 C C . GLU B 1 419 ? -0.434 -49.375 -18.969 1 91.25 419 GLU B C 1
ATOM 6988 O O . GLU B 1 419 ? 0.158 -49.75 -17.969 1 91.25 419 GLU B O 1
ATOM 6993 N N . ASN B 1 420 ? -0.016 -49.562 -20.203 1 93.75 420 ASN B N 1
ATOM 6994 C CA . ASN B 1 420 ? 1.206 -50.312 -20.438 1 93.75 420 ASN B CA 1
ATOM 6995 C C . ASN B 1 420 ? 2.441 -49.562 -19.969 1 93.75 420 ASN B C 1
ATOM 6997 O O . ASN B 1 420 ? 3.389 -50.156 -19.453 1 93.75 420 ASN B O 1
ATOM 7001 N N . LEU B 1 421 ? 2.424 -48.281 -20.203 1 94.31 421 LEU B N 1
ATOM 7002 C CA . LEU B 1 421 ? 3.551 -47.438 -19.797 1 94.31 421 LEU B CA 1
ATOM 7003 C C . LEU B 1 421 ? 3.684 -47.438 -18.266 1 94.31 421 LEU B C 1
ATOM 7005 O O . LEU B 1 421 ? 4.785 -47.594 -17.734 1 94.31 421 LEU B O 1
ATOM 7009 N N . GLU B 1 422 ? 2.615 -47.219 -17.562 1 92.44 422 GLU B N 1
ATOM 7010 C CA . GLU B 1 422 ? 2.629 -47.219 -16.094 1 92.44 422 GLU B CA 1
ATOM 7011 C C . GLU B 1 422 ? 3.09 -48.562 -15.547 1 92.44 422 GLU B C 1
ATOM 7013 O O . GLU B 1 422 ? 3.881 -48.594 -14.602 1 92.44 422 GLU B O 1
ATOM 7018 N N . GLU B 1 423 ? 2.561 -49.625 -16.141 1 91.62 423 GLU B N 1
ATOM 7019 C CA . GLU B 1 423 ? 2.939 -50.969 -15.719 1 91.62 423 GLU B CA 1
ATOM 7020 C C . GLU B 1 423 ? 4.43 -51.219 -15.945 1 91.62 423 GLU B C 1
ATOM 7022 O O . GLU B 1 423 ? 5.086 -51.844 -15.125 1 91.62 423 GLU B O 1
ATOM 7027 N N . TYR B 1 424 ? 4.848 -50.75 -17.062 1 93.44 424 TYR B N 1
ATOM 7028 C CA . TYR B 1 424 ? 6.266 -50.938 -17.359 1 93.44 424 TYR B CA 1
ATOM 7029 C C . TYR B 1 424 ? 7.129 -50.219 -16.328 1 93.44 424 TYR B C 1
ATOM 7031 O O . TYR B 1 424 ? 8.094 -50.781 -15.812 1 93.44 424 TYR B O 1
ATOM 7039 N N . VAL B 1 425 ? 6.812 -49 -15.984 1 93.31 425 VAL B N 1
ATOM 7040 C CA . VAL B 1 425 ? 7.633 -48.188 -15.109 1 93.31 425 VAL B CA 1
ATOM 7041 C C . VAL B 1 425 ? 7.562 -48.719 -13.68 1 93.31 425 VAL B C 1
ATOM 7043 O O . VAL B 1 425 ? 8.586 -48.812 -13 1 93.31 425 VAL B O 1
ATOM 7046 N N . LEU B 1 426 ? 6.426 -49.062 -13.219 1 90.69 426 LEU B N 1
ATOM 7047 C CA . LEU B 1 426 ? 6.25 -49.438 -11.82 1 90.69 426 LEU B CA 1
ATOM 7048 C C . LEU B 1 426 ? 6.586 -50.906 -11.594 1 90.69 426 LEU B C 1
ATOM 7050 O O . LEU B 1 426 ? 7.105 -51.281 -10.539 1 90.69 426 LEU B O 1
ATOM 7054 N N . ARG B 1 427 ? 6.258 -51.812 -12.633 1 88.44 427 ARG B N 1
ATOM 7055 C CA . ARG B 1 427 ? 6.348 -53.25 -12.375 1 88.44 427 ARG B CA 1
ATOM 7056 C C . ARG B 1 427 ? 7.227 -53.938 -13.414 1 88.44 427 ARG B C 1
ATOM 7058 O O . ARG B 1 427 ? 7.488 -55.156 -13.305 1 88.44 427 ARG B O 1
ATOM 7065 N N . GLY B 1 428 ? 7.598 -53.25 -14.375 1 86.62 428 GLY B N 1
ATOM 7066 C CA . GLY B 1 428 ? 8.43 -53.875 -15.398 1 86.62 428 GLY B CA 1
ATOM 7067 C C . GLY B 1 428 ? 7.641 -54.656 -16.422 1 86.62 428 GLY B C 1
ATOM 7068 O O . GLY B 1 428 ? 8.141 -55.656 -16.969 1 86.62 428 GLY B O 1
ATOM 7069 N N . GLY B 1 429 ? 6.434 -54.25 -16.625 1 84.75 429 GLY B N 1
ATOM 7070 C CA . GLY B 1 429 ? 5.609 -54.938 -17.594 1 84.75 429 GLY B CA 1
ATOM 7071 C C . GLY B 1 429 ? 6.172 -54.875 -19.016 1 84.75 429 GLY B C 1
ATOM 7072 O O . GLY B 1 429 ? 6.902 -53.938 -19.344 1 84.75 429 GLY B O 1
ATOM 7073 N N . LEU B 1 430 ? 5.789 -55.875 -19.844 1 81.5 430 LEU B N 1
ATOM 7074 C CA . LEU B 1 430 ? 6.395 -56 -21.156 1 81.5 430 LEU B CA 1
ATOM 7075 C C . LEU B 1 430 ? 5.398 -55.625 -22.25 1 81.5 430 LEU B C 1
ATOM 7077 O O . LEU B 1 430 ? 5.633 -55.875 -23.438 1 81.5 430 LEU B O 1
ATOM 7081 N N . GLY B 1 431 ? 4.375 -54.969 -21.906 1 86.19 431 GLY B N 1
ATOM 7082 C CA . GLY B 1 431 ? 3.414 -54.594 -22.922 1 86.19 431 GLY B CA 1
ATOM 7083 C C . GLY B 1 431 ? 3.932 -53.5 -23.844 1 86.19 431 GLY B C 1
ATOM 7084 O O . GLY B 1 431 ? 4.844 -52.75 -23.469 1 86.19 431 GLY B O 1
ATOM 7085 N N . PRO B 1 432 ? 3.41 -53.469 -25.062 1 90.44 432 PRO B N 1
ATOM 7086 C CA . PRO B 1 432 ? 3.846 -52.406 -25.984 1 90.44 432 PRO B CA 1
ATOM 7087 C C . PRO B 1 432 ? 3.479 -51 -25.5 1 90.44 432 PRO B C 1
ATOM 7089 O O . PRO B 1 432 ? 2.361 -50.781 -25.031 1 90.44 432 PRO B O 1
ATOM 7092 N N . ILE B 1 433 ? 4.41 -50.125 -25.594 1 91 433 ILE B N 1
ATOM 7093 C CA . ILE B 1 433 ? 4.191 -48.75 -25.172 1 91 433 ILE B CA 1
ATOM 7094 C C . ILE B 1 433 ? 3.305 -48.031 -26.188 1 91 433 ILE B C 1
ATOM 7096 O O . ILE B 1 433 ? 2.508 -47.156 -25.828 1 91 433 ILE B O 1
ATOM 7100 N N . TYR B 1 434 ? 3.51 -48.438 -27.453 1 90.31 434 TYR B N 1
ATOM 7101 C CA . TYR B 1 434 ? 2.713 -47.844 -28.531 1 90.31 434 TYR B CA 1
ATOM 7102 C C . TYR B 1 434 ? 1.747 -48.875 -29.125 1 90.31 434 TYR B C 1
ATOM 7104 O O . TYR B 1 434 ? 1.979 -50.062 -29.031 1 90.31 434 TYR B O 1
ATOM 7112 N N . ASP B 1 435 ? 0.705 -48.25 -29.656 1 81.19 435 ASP B N 1
ATOM 7113 C CA . ASP B 1 435 ? -0.182 -49.125 -30.406 1 81.19 435 ASP B CA 1
ATOM 7114 C C . ASP B 1 435 ? 0.529 -49.719 -31.625 1 81.19 435 ASP B C 1
ATOM 7116 O O . ASP B 1 435 ? 0.956 -48.969 -32.531 1 81.19 435 ASP B O 1
ATOM 7120 N N . PRO B 1 436 ? 0.604 -50.969 -31.641 1 79.31 436 PRO B N 1
ATOM 7121 C CA . PRO B 1 436 ? 1.28 -51.594 -32.812 1 79.31 436 PRO B CA 1
ATOM 7122 C C . PRO B 1 436 ? 0.552 -51.312 -34.125 1 79.31 436 PRO B C 1
ATOM 7124 O O . PRO B 1 436 ? 1.171 -51.344 -35.188 1 79.31 436 PRO B O 1
ATOM 7127 N N . ASP B 1 437 ? -0.774 -51.062 -34.062 1 78.62 437 ASP B N 1
ATOM 7128 C CA . ASP B 1 437 ? -1.57 -50.875 -35.281 1 78.62 437 ASP B CA 1
ATOM 7129 C C . ASP B 1 437 ? -1.774 -49.375 -35.562 1 78.62 437 ASP B C 1
ATOM 7131 O O . ASP B 1 437 ? -2.645 -49.031 -36.375 1 78.62 437 ASP B O 1
ATOM 7135 N N . TYR B 1 438 ? -0.946 -48.656 -34.75 1 76.25 438 TYR B N 1
ATOM 7136 C CA . TYR B 1 438 ? -1.099 -47.219 -35 1 76.25 438 TYR B CA 1
ATOM 7137 C C . TYR B 1 438 ? -0.806 -46.875 -36.438 1 76.25 438 TYR B C 1
ATOM 7139 O O . TYR B 1 438 ? 0.206 -47.281 -37 1 76.25 438 TYR B O 1
ATOM 7147 N N . ARG B 1 439 ? -1.891 -46.125 -37.25 1 71.81 439 ARG B N 1
ATOM 7148 C CA . ARG B 1 439 ? -1.702 -45.5 -38.562 1 71.81 439 ARG B CA 1
ATOM 7149 C C . ARG B 1 439 ? -1.755 -44 -38.438 1 71.81 439 ARG B C 1
ATOM 7151 O O . ARG B 1 439 ? -2.605 -43.438 -37.75 1 71.81 439 ARG B O 1
ATOM 7158 N N . PRO B 1 440 ? -0.643 -43.125 -38.812 1 64.12 440 PRO B N 1
ATOM 7159 C CA . PRO B 1 440 ? -0.422 -41.688 -38.656 1 64.12 440 PRO B CA 1
ATOM 7160 C C . PRO B 1 440 ? -1.666 -40.875 -38.969 1 64.12 440 PRO B C 1
ATOM 7162 O O . PRO B 1 440 ? -1.596 -39.625 -39.031 1 64.12 440 PRO B O 1
ATOM 7165 N N . GLN B 1 441 ? -2.855 -41 -38.719 1 56.97 441 GLN B N 1
ATOM 7166 C CA . GLN B 1 441 ? -3.924 -40.125 -39.156 1 56.97 441 GLN B CA 1
ATOM 7167 C C . GLN B 1 441 ? -4.305 -39.125 -38.094 1 56.97 441 GLN B C 1
ATOM 7169 O O . GLN B 1 441 ? -5.164 -38.25 -38.281 1 56.97 441 GLN B O 1
ATOM 7174 N N . THR B 1 442 ? -3.711 -39.094 -36.938 1 51.38 442 THR B N 1
ATOM 7175 C CA . THR B 1 442 ? -4.332 -38.219 -35.938 1 51.38 442 THR B CA 1
ATOM 7176 C C . THR B 1 442 ? -3.566 -36.906 -35.812 1 51.38 442 THR B C 1
ATOM 7178 O O . THR B 1 442 ? -2.406 -36.906 -35.406 1 51.38 442 THR B O 1
ATOM 7181 N N . PRO B 1 443 ? -4.117 -35.75 -36.406 1 51.25 443 PRO B N 1
ATOM 7182 C CA . PRO B 1 443 ? -3.477 -34.438 -36.344 1 51.25 443 PRO B CA 1
ATOM 7183 C C . PRO B 1 443 ? -3.166 -34 -34.938 1 51.25 443 PRO B C 1
ATOM 7185 O O . PRO B 1 443 ? -3.879 -34.375 -34 1 51.25 443 PRO B O 1
ATOM 7188 N N . ILE B 1 444 ? -1.977 -33.469 -34.812 1 50.44 444 ILE B N 1
ATOM 7189 C CA . ILE B 1 444 ? -1.459 -32.938 -33.562 1 50.44 444 ILE B CA 1
ATOM 7190 C C . ILE B 1 444 ? -2.512 -32.062 -32.875 1 50.44 444 ILE B C 1
ATOM 7192 O O . ILE B 1 444 ? -2.658 -32.094 -31.656 1 50.44 444 ILE B O 1
ATOM 7196 N N . CYS B 1 445 ? -3.016 -31.141 -33.688 1 49.03 445 CYS B N 1
ATOM 7197 C CA . CYS B 1 445 ? -3.932 -30.141 -33.156 1 49.03 445 CYS B CA 1
ATOM 7198 C C . CYS B 1 445 ? -5.059 -30.797 -32.375 1 49.03 445 CYS B C 1
ATOM 7200 O O . CYS B 1 445 ? -5.598 -30.219 -31.422 1 49.03 445 CYS B O 1
ATOM 7202 N N . ALA B 1 446 ? -5.547 -31.844 -32.812 1 42.81 446 ALA B N 1
ATOM 7203 C CA . ALA B 1 446 ? -6.734 -32.5 -32.281 1 42.81 446 ALA B CA 1
ATOM 7204 C C . ALA B 1 446 ? -6.414 -33.219 -30.969 1 42.81 446 ALA B C 1
ATOM 7206 O O . ALA B 1 446 ? -7.309 -33.5 -30.156 1 42.81 446 ALA B O 1
ATOM 7207 N N . SER B 1 447 ? -5.262 -33.625 -30.719 1 41.59 447 SER B N 1
ATOM 7208 C CA . SER B 1 447 ? -4.914 -34.562 -29.656 1 41.59 447 SER B CA 1
ATOM 7209 C C . SER B 1 447 ? -4.605 -33.844 -28.344 1 41.59 447 SER B C 1
ATOM 7211 O O . SER B 1 447 ? -4.555 -34.469 -27.281 1 41.59 447 SER B O 1
ATOM 7213 N N . LEU B 1 448 ? -4.176 -32.656 -28.438 1 43.34 448 LEU B N 1
ATOM 7214 C CA . LEU B 1 448 ? -3.852 -31.969 -27.172 1 43.34 448 LEU B CA 1
ATOM 7215 C C . LEU B 1 448 ? -5.012 -31.094 -26.719 1 43.34 448 LEU B C 1
ATOM 7217 O O . LEU B 1 448 ? -4.918 -30.422 -25.688 1 43.34 448 LEU B O 1
ATOM 7221 N N . ASP B 1 449 ? -6.027 -30.875 -27.5 1 37.34 449 ASP B N 1
ATOM 7222 C CA . ASP B 1 449 ? -7.211 -30.188 -27 1 37.34 449 ASP B CA 1
ATOM 7223 C C . ASP B 1 449 ? -8.062 -31.094 -26.125 1 37.34 449 ASP B C 1
ATOM 7225 O O . ASP B 1 449 ? -8.297 -32.25 -26.484 1 37.34 449 ASP B O 1
#

Secondary structure (DSSP, 8-state):
-TTS-HHHHHHHHHTS-HHHHHHHHTT-HHHHHHHHHHHTSEEEEESSHHHHHHHHHHHHSTTHHHH--EEEEE--B--GGGTT---TTS-HHHHHHHHHHHHHHHHHHHHHHHTTHHHHHHHHHHHT-TT--EEEEE---PPPTTGGGTS------S-STTTS-S-GGGG-----GGGTS--TTSPPPB-S----SSSSS----TTHHHHHHHHHHHHHT---SEEEEE---SS-SSSS----EEGGGG---HHHHHHHHHHHTT-SEEEEEEE-----SSS---S-THHHHHHHHHHHTTHHHHHHHT-TT--EEEEEE-GGGTTS-THHHHTT---TT--EEEEEEEEEEHHHHHHHHHHTTTT--EEEEEEEEEESS-HHHHHHHHHH-TT--EEEEES-EEE-SSSBEEEB-HHHHHHHHHH---S-SB-TT--S--BHHHH--/-TTS-HHHHHHHHHTS-HHHHHHHHTT-HHHHHHHHHHHTSEEEEESSHHHHHHHHHHHHSTTHHHH--EEEEE--B--GGGTS---TTS-HHHHHHHHHHHHHHHHHHHHHHHTTHHHHHHHHHHHT-TT--EEEEE---PPPGGGTTTS------S-STTTS-S-GGGG-----GGGTS--TTSPPPB-S----SSSSS-PPPTTHHHHHHHHHHHHHT---SEEEEE---SS-SS------EEGGGG---HHHHHHHHHHHTT-SEEEEEEE-----SSS---S-THHHHHHHHHHHTTHHHHHHHT-TT--EEEEEE-GGGTTS-THHHHTT---TT--EEEEEEEEEEHHHHHHHHHHTTTT--EEEEEEEEEESS-HHHHHHHHHH-TT--EEEEES-EEE-SSSBEEEB-HHHHHHHHHH---S-SB-TT--S--BHHHH--

Solvent-accessible surface area (backbone atoms only — not comparable to full-atom values): 46581 Å² total; per-residue (Å²): 117,88,80,50,55,69,66,57,46,41,54,51,48,69,68,41,50,62,67,52,34,56,53,42,32,72,70,35,72,67,43,22,62,55,30,44,44,67,62,33,24,57,46,52,39,37,56,43,65,68,41,41,50,51,40,43,53,43,26,66,33,85,63,53,11,61,35,22,30,31,42,35,34,30,32,56,40,65,52,78,72,53,56,71,52,75,55,81,86,29,53,75,86,34,40,61,58,12,36,51,50,42,48,52,51,34,53,50,31,50,50,27,61,75,67,43,43,41,43,27,47,51,14,20,24,47,43,43,25,81,50,36,34,35,39,37,38,25,28,40,55,47,58,17,75,73,56,62,73,66,46,84,64,71,72,46,83,57,59,65,82,75,80,61,52,97,48,86,70,79,64,45,75,67,34,30,77,64,48,66,74,57,60,80,47,32,76,75,59,44,34,62,66,53,82,58,83,90,60,83,82,78,52,65,54,52,38,46,50,56,56,39,49,24,41,22,30,33,72,38,61,53,73,25,32,31,46,35,54,56,54,63,47,83,79,52,81,77,46,67,60,42,69,32,42,46,49,34,71,47,49,59,54,72,67,57,45,49,21,42,23,56,36,26,40,51,19,28,32,39,32,44,30,41,25,60,84,63,78,61,81,76,63,72,69,73,80,75,61,68,56,62,55,24,28,55,41,10,38,71,71,33,42,44,17,52,29,57,57,35,20,53,59,23,28,33,43,31,42,33,42,20,78,68,44,45,84,52,56,69,50,44,45,39,53,88,67,70,48,80,50,26,28,32,42,33,45,31,37,41,42,43,46,34,66,58,54,42,52,55,48,61,70,30,23,81,42,28,26,32,44,32,41,31,33,34,34,28,27,92,55,52,64,68,64,46,40,52,55,52,43,67,21,75,41,51,76,42,78,47,71,38,65,38,29,27,49,74,52,97,45,20,43,49,55,46,36,55,71,32,45,53,37,26,37,77,72,61,45,84,56,62,45,50,58,87,82,71,72,81,75,45,47,44,76,66,67,69,69,117,87,79,51,54,70,66,55,48,42,53,52,49,68,67,41,50,64,69,53,34,56,53,42,31,72,70,35,73,67,43,22,63,56,29,44,43,67,61,32,25,56,46,50,38,36,55,41,66,68,41,41,50,51,38,42,53,42,26,65,34,83,64,51,12,62,35,22,31,31,42,35,32,27,30,56,40,65,54,78,74,55,57,72,52,75,56,81,85,31,52,75,87,33,39,61,57,14,35,51,50,42,46,53,51,34,51,51,30,51,50,26,59,74,65,42,43,42,44,28,48,50,14,20,25,46,42,43,25,82,49,37,33,34,38,36,39,27,28,43,53,48,54,17,77,74,57,59,75,67,46,85,63,71,71,45,83,55,60,65,82,73,78,64,53,96,47,86,70,79,64,45,77,65,36,29,75,66,48,61,75,59,63,81,46,30,75,75,58,41,33,62,66,55,82,61,83,90,62,83,84,77,52,67,52,52,37,46,48,57,56,41,48,25,41,22,29,31,73,41,62,53,74,26,32,30,46,35,53,54,55,66,49,85,78,53,86,58,50,68,60,41,69,33,41,46,50,33,71,47,50,58,54,71,66,56,45,48,21,42,24,54,37,27,40,52,18,28,32,39,33,44,31,41,26,60,84,66,78,63,80,76,63,73,70,74,81,73,62,68,59,59,55,25,29,54,41,10,39,72,71,32,41,44,17,53,30,57,57,35,20,52,60,22,27,32,44,32,42,34,43,20,78,67,43,43,86,51,57,70,50,45,44,39,51,89,67,71,51,81,49,26,29,34,41,33,45,31,38,40,42,42,47,33,66,58,54,42,50,56,48,60,70,31,24,83,42,27,26,33,43,32,42,31,34,35,33,28,27,92,54,52,64,68,63,46,40,53,54,52,42,66,21,75,41,50,77,42,78,46,72,39,64,37,30,26,49,73,52,98,44,21,45,48,53,46,36,56,68,33,44,53,36,26,36,78,71,61,45,86,54,63,46,50,58,88,81,69,71,82,72,46,48,45,78,67,67,65,72